Protein AF-A0A6A1V272-F1 (afdb_monomer)

Solvent-accessible surface area (backbone atoms only — not comparable to full-atom values): 62554 Å² total; per-residue (Å²): 139,90,82,76,77,74,68,55,68,58,50,59,51,51,57,52,48,70,73,73,68,79,72,91,77,77,74,76,74,77,59,89,59,50,72,76,42,62,44,35,64,91,47,77,41,54,74,59,44,28,46,41,95,52,21,11,36,66,80,45,47,72,32,37,40,45,53,98,47,43,40,33,40,48,46,90,58,49,78,31,40,49,81,50,73,42,74,96,79,31,35,35,36,34,37,57,94,45,48,30,47,40,83,48,24,35,66,33,77,48,52,40,50,47,62,87,46,72,54,43,77,42,94,62,46,48,37,32,40,34,59,26,46,87,82,18,66,53,74,41,95,87,44,86,30,41,45,77,69,67,27,58,52,54,38,47,38,51,28,58,20,80,12,32,52,55,60,74,39,60,71,62,47,75,53,78,26,41,35,30,51,45,73,94,86,83,78,76,59,55,51,74,50,52,33,80,81,42,40,33,44,23,38,31,36,33,54,42,39,64,100,42,80,86,42,54,87,54,43,40,74,28,46,42,31,36,43,76,68,88,76,75,45,69,58,42,52,46,4,43,77,49,64,20,40,50,13,26,42,88,90,82,52,44,70,24,17,42,12,80,84,44,56,68,30,82,37,44,50,82,76,81,84,87,80,91,81,81,94,80,95,76,88,70,53,86,71,94,77,84,83,75,82,75,79,77,92,83,76,98,81,86,90,78,86,88,89,81,89,79,91,72,97,75,73,93,85,74,91,77,60,54,49,104,87,44,83,57,79,48,58,68,47,74,66,46,70,55,62,92,85,48,69,56,45,67,35,73,68,31,36,33,35,38,36,57,26,46,86,83,19,69,61,70,41,92,90,52,94,56,43,52,92,58,74,32,63,34,46,42,48,23,52,23,60,34,78,26,35,50,52,56,81,38,58,68,59,50,66,56,78,28,40,44,29,33,62,53,76,87,75,50,85,94,51,59,54,53,51,33,79,82,45,40,26,59,26,62,50,30,35,57,43,39,70,100,43,63,62,44,62,49,60,35,41,78,44,83,53,63,40,51,66,62,89,77,63,41,70,46,40,54,45,2,43,78,37,61,19,45,65,50,66,41,93,88,77,77,42,70,31,13,44,20,85,83,80,59,67,32,76,31,48,51,80,59,98,68,84,79,95,73,80,87,84,84,88,83,88,85,87,82,89,82,90,81,88,81,92,87,83,88,80,89,82,88,84,85,92,89,69,83,71,66,71,72,69,73,80,76,82,86,80,89,84,92,82,89,81,85,62,81,68,84,76,61,79,91,82,77,80,72,87,70,53,41,92,77,30,42,37,43,66,39,69,51,68,33,35,90,90,70,50,59,60,44,75,33,40,38,42,36,35,35,86,81,41,52,90,43,18,29,37,38,34,30,66,47,54,82,66,44,85,49,77,42,81,67,90,54,88,74,57,58,69,55,46,33,52,33,42,58,68,37,32,40,53,46,40,75,80,27,87,54,16,65,79,65,22,44,32,62,50,64,46,72,44,69,66,75,41,65,38,32,24,40,34,38,31,34,62,30,53,83,55,61,41,68,32,29,60,29,69,69,29,35,44,77,62,28,39,52,79,36,48,45,34,10,8,44,35,86,46,94,90,46,39,19,27,22,39,42,38,58,56,50,76,94,75,44,86,59,63,48,70,44,63,66,28,73,48,78,71,47,76,44,76,49,71,74,46,70,58,60,59,86,72,38,76,27,74,53,28,58,49,27,50,80,72,92,58,48,42,28,42,65,60,38,23,34,61,37,47,44,42,54,37,68,58,93,64,71,49,38,52,80,89,61,57,23,77,40,7,54,38,30,56,46,42,49,58,73,46,42,90,84,41,54,36,19,25,27,41,18,38,63,62,64,39,34,22,48,54,63,44,59,57,50,39,40,52,68,46,24,76,58,21,61,68,55,91,52,92,88,63,102,57,36,28,10,43,38,64,43,51,14,51,32,28,32,16,23,66,93,70,77,34,60,49,68,44,65,51,3,26,18,38,52,30,57,53,60,51,55,76,43,60,59,51,25,95,48,51,90,65,48,34,40,66,51,69,65,83,41,36,37,39,35,35,54,29,58,46,37,66,61,47,81,86,35,73,51,28,54,50,51,51,50,51,54,66,72,57,58,48,86,66,28,54,44,32,34,38,42,27,8,51,39,41,64,66,47,61,39,34,65,38,48,72,76,76,37,40,33,47,90,82,32,33,81,54,50,48,57,50,38,47,58,55,54,33,54,37,37,40,20,15,75,52,19,17,36,36,32,42,27,24,28,51,96,88,39,59,54,42,89,61,83,42,69,44,62,52,59,50,64,26,33,26,37,33,33,45,26,6,14,14,47,72,67,52,61,66,40,94,68,86,62,93,37,64,73,46,76,47,90,55,42,23,32,50,48,79,49,67,82,54,82,40,37,38,38,41,36,32,25,31,25,88,77,61,47,78,78,48,57,37,35,43,43,33,52,61,69,34,72,67,48,68,43,78,91,30,65,81,92,77,78,90,79,128

Structure (mmCIF, N/CA/C/O backbone):
data_AF-A0A6A1V272-F1
#
_entry.id   AF-A0A6A1V272-F1
#
loop_
_atom_site.group_PDB
_atom_site.id
_atom_site.type_symbol
_atom_site.label_atom_id
_atom_site.label_alt_id
_atom_site.label_comp_id
_atom_site.label_asym_id
_atom_site.label_entity_id
_atom_site.label_seq_id
_atom_site.pdbx_PDB_ins_code
_atom_site.Cartn_x
_atom_site.Cartn_y
_atom_site.Cartn_z
_atom_site.occupancy
_atom_site.B_iso_or_equiv
_atom_site.auth_seq_id
_atom_site.auth_comp_id
_atom_site.auth_asym_id
_atom_site.auth_atom_id
_atom_site.pdbx_PDB_model_num
ATOM 1 N N . MET A 1 1 ? -54.522 -34.870 53.787 1.00 34.22 1 MET A N 1
ATOM 2 C CA . MET A 1 1 ? -53.322 -35.710 53.586 1.00 34.22 1 MET A CA 1
ATOM 3 C C . MET A 1 1 ? -52.698 -35.241 52.275 1.00 34.22 1 MET A C 1
ATOM 5 O O . MET A 1 1 ? -53.349 -35.396 51.258 1.00 34.22 1 MET A O 1
ATOM 9 N N . SER A 1 2 ? -51.688 -34.367 52.251 1.00 37.12 2 SER A N 1
ATOM 10 C CA . SER A 1 2 ? -50.321 -34.463 52.805 1.00 37.12 2 SER A CA 1
ATOM 11 C C . SER A 1 2 ? -49.338 -35.159 51.855 1.00 37.12 2 SER A C 1
ATOM 13 O O . SER A 1 2 ? -49.197 -36.376 51.918 1.00 37.12 2 SER A O 1
ATOM 15 N N . LEU A 1 3 ? -48.630 -34.365 51.045 1.00 29.97 3 LEU A N 1
ATOM 16 C CA . LEU A 1 3 ? -47.166 -34.392 50.885 1.00 29.97 3 LEU A CA 1
ATOM 17 C C . LEU A 1 3 ? -46.701 -33.093 50.180 1.00 29.97 3 LEU A C 1
ATOM 19 O O . LEU A 1 3 ? -47.537 -32.278 49.792 1.00 29.97 3 LEU A O 1
ATOM 23 N N . SER A 1 4 ? -45.390 -32.833 50.152 1.00 35.59 4 SER A N 1
ATOM 24 C CA . SER A 1 4 ? -44.809 -31.486 49.958 1.00 35.59 4 SER A CA 1
ATOM 25 C C . SER A 1 4 ? -44.562 -31.084 48.488 1.00 35.59 4 SER A C 1
ATOM 27 O O . SER A 1 4 ? -44.128 -31.931 47.705 1.00 35.59 4 SER A O 1
ATOM 29 N N . PRO A 1 5 ? -44.713 -29.792 48.114 1.00 39.03 5 PRO A N 1
ATOM 30 C CA . PRO A 1 5 ? -44.349 -29.280 46.787 1.00 39.03 5 PRO A CA 1
ATOM 31 C C . PRO A 1 5 ? -42.831 -29.185 46.515 1.00 39.03 5 PRO A C 1
ATOM 33 O O . PRO A 1 5 ? -42.449 -28.888 45.386 1.00 39.03 5 PRO A O 1
ATOM 36 N N . CYS A 1 6 ? -41.946 -29.482 47.481 1.00 41.62 6 CYS A N 1
ATOM 37 C CA . CYS A 1 6 ? -40.484 -29.450 47.265 1.00 41.62 6 CYS A CA 1
ATOM 38 C C . CYS A 1 6 ? -39.959 -30.414 46.178 1.00 41.62 6 CYS A C 1
ATOM 40 O O . CYS A 1 6 ? -38.792 -30.321 45.809 1.00 41.62 6 CYS A O 1
ATOM 42 N N . ALA A 1 7 ? -40.778 -31.342 45.674 1.00 42.59 7 ALA A N 1
ATOM 43 C CA . ALA A 1 7 ? -40.364 -32.326 44.672 1.00 42.59 7 ALA A CA 1
ATOM 44 C C . ALA A 1 7 ? -40.284 -31.782 43.230 1.00 42.59 7 ALA A C 1
ATOM 46 O O . ALA A 1 7 ? -39.556 -32.349 42.421 1.00 42.59 7 ALA A O 1
ATOM 47 N N . TRP A 1 8 ? -41.009 -30.707 42.894 1.00 42.03 8 TRP A N 1
ATOM 48 C CA . TRP A 1 8 ? -41.105 -30.225 41.504 1.00 42.03 8 TRP A CA 1
ATOM 49 C C . TRP A 1 8 ? -39.978 -29.251 41.137 1.00 42.03 8 TRP A C 1
ATOM 51 O O . TRP A 1 8 ? -39.313 -29.444 40.124 1.00 42.03 8 TRP A O 1
ATOM 61 N N . LEU A 1 9 ? -39.652 -28.307 42.029 1.00 47.34 9 LEU A N 1
ATOM 62 C CA . LEU A 1 9 ? -38.530 -27.369 41.849 1.00 47.34 9 LEU A CA 1
ATOM 63 C C . LEU A 1 9 ? -37.166 -28.058 41.652 1.00 47.34 9 LEU A C 1
ATOM 65 O O . LEU A 1 9 ? -36.270 -27.470 41.056 1.00 47.34 9 LEU A O 1
ATOM 69 N N . PHE A 1 10 ? -36.996 -29.298 42.121 1.00 45.47 10 PHE A N 1
ATOM 70 C CA . PHE A 1 10 ? -35.759 -30.056 41.913 1.00 45.47 10 PHE A CA 1
ATOM 71 C C . PHE A 1 10 ? -35.637 -30.674 40.510 1.00 45.47 10 PHE A C 1
ATOM 73 O O . PHE A 1 10 ? -34.516 -30.896 40.060 1.00 45.47 10 PHE A O 1
ATOM 80 N N . MET A 1 11 ? -36.745 -30.932 39.804 1.00 46.03 11 MET A N 1
ATOM 81 C CA . MET A 1 11 ? -36.702 -31.481 38.441 1.00 46.03 11 MET A CA 1
ATOM 82 C C . MET A 1 11 ? -36.375 -30.408 37.403 1.00 46.03 11 MET A C 1
ATOM 84 O O . MET A 1 11 ? -35.465 -30.606 36.600 1.00 46.03 11 MET A O 1
ATOM 88 N N . ASP A 1 12 ? -37.038 -29.251 37.454 1.00 50.16 12 ASP A N 1
ATOM 89 C CA . ASP A 1 12 ? -36.813 -28.180 36.472 1.00 50.16 12 ASP A CA 1
ATOM 90 C C . ASP A 1 12 ? -35.388 -27.601 36.565 1.00 50.16 12 ASP A C 1
ATOM 92 O O . ASP A 1 12 ? -34.763 -27.298 35.547 1.00 50.16 12 ASP A O 1
ATOM 96 N N . ILE A 1 13 ? -34.817 -27.543 37.777 1.00 53.44 13 ILE A N 1
ATOM 97 C CA . ILE A 1 13 ? -33.409 -27.173 37.988 1.00 53.44 13 ILE A CA 1
ATOM 98 C C . ILE A 1 13 ? -32.454 -28.231 37.405 1.00 53.44 13 ILE A C 1
ATOM 100 O O . ILE A 1 13 ? -31.433 -27.858 36.827 1.00 53.44 13 ILE A O 1
ATOM 104 N N . LEU A 1 14 ? -32.773 -29.533 37.483 1.00 45.06 14 LEU A N 1
ATOM 105 C CA . LEU A 1 14 ? -31.962 -30.577 36.838 1.00 45.06 14 LEU A CA 1
ATOM 106 C C . LEU A 1 14 ? -32.036 -30.514 35.304 1.00 45.06 14 LEU A C 1
ATOM 108 O O . LEU A 1 14 ? -31.005 -30.675 34.647 1.00 45.06 14 LEU A O 1
ATOM 112 N N . LEU A 1 15 ? -33.214 -30.252 34.724 1.00 43.16 15 LEU A N 1
ATOM 113 C CA . LEU A 1 15 ? -33.344 -30.082 33.273 1.00 43.16 15 LEU A CA 1
ATOM 114 C C . LEU A 1 15 ? -32.572 -28.853 32.772 1.00 43.16 15 LEU A C 1
ATOM 116 O O . LEU A 1 15 ? -31.855 -28.965 31.778 1.00 43.16 15 LEU A O 1
ATOM 120 N N . LEU A 1 16 ? -32.621 -27.717 33.474 1.00 45.47 16 LEU A N 1
ATOM 121 C CA . LEU A 1 16 ? -31.836 -26.533 33.100 1.00 45.47 16 LEU A CA 1
ATOM 122 C C . LEU A 1 16 ? -30.320 -26.733 33.282 1.00 45.47 16 LEU A C 1
ATOM 124 O O . LEU A 1 16 ? -29.550 -26.314 32.415 1.00 45.47 16 LEU A O 1
ATOM 128 N N . LEU A 1 17 ? -29.866 -27.449 34.320 1.00 39.41 17 LEU A N 1
ATOM 129 C CA . LEU A 1 17 ? -28.445 -27.813 34.447 1.00 39.41 17 LEU A CA 1
ATOM 130 C C . LEU A 1 17 ? -27.958 -28.694 33.285 1.00 39.41 17 LEU A C 1
ATOM 132 O O . LEU A 1 17 ? -26.812 -28.550 32.855 1.00 39.41 17 LEU A O 1
ATOM 136 N N . SER A 1 18 ? -28.822 -29.563 32.746 1.00 35.78 18 SER A N 1
ATOM 137 C CA . SER A 1 18 ? -28.471 -30.456 31.631 1.00 35.78 18 SER A CA 1
ATOM 138 C C . SER A 1 18 ? -28.168 -29.728 30.312 1.00 35.78 18 SER A C 1
ATOM 140 O O . SER A 1 18 ? -27.480 -30.289 29.457 1.00 35.78 18 SER A O 1
ATOM 142 N N . LEU A 1 19 ? -28.627 -28.477 30.166 1.00 39.53 19 LEU A N 1
ATOM 143 C CA . LEU A 1 19 ? -28.419 -27.657 28.969 1.00 39.53 19 LEU A CA 1
ATOM 144 C C . LEU A 1 19 ? -27.291 -26.620 29.123 1.00 39.53 19 LEU A C 1
ATOM 146 O O . LEU A 1 19 ? -26.708 -26.209 28.124 1.00 39.53 19 LEU A O 1
ATOM 150 N N . VAL A 1 20 ? -26.962 -26.211 30.355 1.00 43.94 20 VAL A N 1
ATOM 151 C CA . VAL A 1 20 ? -26.012 -25.109 30.630 1.00 43.94 20 VAL A CA 1
ATOM 152 C C . VAL A 1 20 ? -24.623 -25.598 31.080 1.00 43.94 20 VAL A C 1
ATOM 154 O O . VAL A 1 20 ? -23.651 -24.856 30.974 1.00 43.94 20 VAL A O 1
ATOM 157 N N . LEU A 1 21 ? -24.474 -26.861 31.506 1.00 32.69 21 LEU A N 1
ATOM 158 C CA . LEU A 1 21 ? -23.177 -27.451 31.888 1.00 32.69 21 LEU A CA 1
ATOM 159 C C . LEU A 1 21 ? -22.701 -28.588 30.962 1.00 32.69 21 LEU A C 1
ATOM 161 O O . LEU A 1 21 ? -22.245 -29.640 31.406 1.00 32.69 21 LEU A O 1
ATOM 165 N N . LYS A 1 22 ? -22.695 -28.316 29.651 1.00 31.45 22 LYS A N 1
ATOM 166 C CA . LYS A 1 22 ? -21.749 -28.931 28.695 1.00 31.45 22 LYS A CA 1
ATOM 167 C C . LYS A 1 22 ? -20.668 -27.925 28.285 1.00 31.45 22 LYS A C 1
ATOM 169 O O . LYS A 1 22 ? -20.549 -27.539 27.127 1.00 31.45 22 LYS A O 1
ATOM 174 N N . VAL A 1 23 ? -19.884 -27.489 29.268 1.00 33.84 23 VAL A N 1
ATOM 175 C CA . VAL A 1 23 ? -18.743 -26.584 29.071 1.00 33.84 23 VAL A CA 1
ATOM 176 C C . VAL A 1 23 ? -17.461 -27.395 28.831 1.00 33.84 23 VAL A C 1
ATOM 178 O O . VAL A 1 23 ? -17.151 -28.307 29.592 1.00 33.84 23 VAL A O 1
ATOM 181 N N . SER A 1 24 ? -16.702 -27.020 27.798 1.00 29.28 24 SER A N 1
ATOM 182 C CA . SER A 1 24 ? -15.284 -27.369 27.582 1.00 29.28 24 SER A CA 1
ATOM 183 C C . SER A 1 24 ? -14.884 -28.850 27.432 1.00 29.28 24 SER A C 1
ATOM 185 O O . SER A 1 24 ? -13.954 -29.312 28.087 1.00 29.28 24 SER A O 1
ATOM 187 N N . ALA A 1 25 ? -15.475 -29.547 26.456 1.00 25.23 25 ALA A N 1
ATOM 188 C CA . ALA A 1 25 ? -14.753 -30.466 25.556 1.00 25.23 25 ALA A CA 1
ATOM 189 C C . ALA A 1 25 ? -15.613 -30.698 24.289 1.00 25.23 25 ALA A C 1
ATOM 191 O O . ALA A 1 25 ? -16.779 -31.051 24.414 1.00 25.23 25 ALA A O 1
ATOM 192 N N . ALA A 1 26 ? -15.145 -30.504 23.053 1.00 26.58 26 ALA A N 1
ATOM 193 C CA . ALA A 1 26 ? -13.758 -30.479 22.608 1.00 26.58 26 ALA A CA 1
ATOM 194 C C . ALA A 1 26 ? -13.358 -29.198 21.841 1.00 26.58 26 ALA A C 1
ATOM 196 O O . ALA A 1 26 ? -13.412 -29.152 20.613 1.00 26.58 26 ALA A O 1
ATOM 197 N N . ALA A 1 27 ? -12.714 -28.261 22.544 1.00 29.50 27 ALA A N 1
ATOM 198 C CA . ALA A 1 27 ? -11.357 -27.966 22.093 1.00 29.50 27 ALA A CA 1
ATOM 199 C C . ALA A 1 27 ? -10.608 -29.303 22.166 1.00 29.50 27 ALA A C 1
ATOM 201 O O . ALA A 1 27 ? -10.628 -29.931 23.227 1.00 29.50 27 ALA A O 1
ATOM 202 N N . HIS A 1 28 ? -10.049 -29.799 21.060 1.00 25.45 28 HIS A N 1
ATOM 203 C CA . HIS A 1 28 ? -9.239 -31.013 21.131 1.00 25.45 28 HIS A CA 1
ATOM 204 C C . HIS A 1 28 ? -8.070 -30.713 22.079 1.00 25.45 28 HIS A C 1
ATOM 206 O O . HIS A 1 28 ? -7.287 -29.809 21.772 1.00 25.45 28 HIS A O 1
ATOM 212 N N . PRO A 1 29 ? -7.929 -31.403 23.228 1.00 26.05 29 PRO A N 1
ATOM 213 C CA . PRO A 1 29 ? -6.685 -31.314 23.963 1.00 26.05 29 PRO A CA 1
ATOM 214 C C . PRO A 1 29 ? -5.628 -31.911 23.040 1.00 26.05 29 PRO A C 1
ATOM 216 O O . PRO A 1 29 ? -5.696 -33.102 22.734 1.00 26.05 29 PRO A O 1
ATOM 219 N N . ILE A 1 30 ? -4.683 -31.090 22.566 1.00 30.28 30 ILE A N 1
ATOM 220 C CA . ILE A 1 30 ? -3.496 -31.597 21.871 1.00 30.28 30 ILE A CA 1
ATOM 221 C C . ILE A 1 30 ? -2.902 -32.657 22.807 1.00 30.28 30 ILE A C 1
ATOM 223 O O . ILE A 1 30 ? -2.579 -32.307 23.949 1.00 30.28 30 ILE A O 1
ATOM 227 N N . PRO A 1 31 ? -2.834 -33.941 22.407 1.00 31.92 31 PRO A N 1
ATOM 228 C CA . PRO A 1 31 ? -2.487 -34.988 23.349 1.00 31.92 31 PRO A CA 1
ATOM 229 C C . PRO A 1 31 ? -1.093 -34.745 23.925 1.00 31.92 31 PRO A C 1
ATOM 231 O O . PRO A 1 31 ? -0.093 -34.823 23.217 1.00 31.92 31 PRO A O 1
ATOM 234 N N . LEU A 1 32 ? -1.025 -34.510 25.239 1.00 39.44 32 LEU A N 1
ATOM 235 C CA . LEU A 1 32 ? 0.229 -34.367 25.996 1.00 39.44 32 LEU A CA 1
ATOM 236 C C . LEU A 1 32 ? 1.064 -35.668 26.046 1.00 39.44 32 LEU A C 1
ATOM 238 O O . LEU A 1 32 ? 2.108 -35.706 26.685 1.00 39.44 32 LEU A O 1
ATOM 242 N N . ASN A 1 33 ? 0.613 -36.711 25.340 1.00 38.56 33 ASN A N 1
ATOM 243 C CA . ASN A 1 33 ? 1.413 -37.810 24.812 1.00 38.56 33 ASN A CA 1
ATOM 244 C C . ASN A 1 33 ? 1.043 -38.001 23.330 1.00 38.56 33 ASN A C 1
ATOM 246 O O . ASN A 1 33 ? -0.072 -38.433 23.024 1.00 38.56 33 ASN A O 1
ATOM 250 N N . GLY A 1 34 ? 1.966 -37.701 22.413 1.00 55.44 34 GLY A N 1
ATOM 251 C CA . GLY A 1 34 ? 1.754 -37.885 20.976 1.00 55.44 34 GLY A CA 1
ATOM 252 C C . GLY A 1 34 ? 1.602 -39.362 20.600 1.00 55.44 34 GLY A C 1
ATOM 253 O O . GLY A 1 34 ? 2.509 -40.160 20.826 1.00 55.44 34 GLY A O 1
ATOM 254 N N . THR A 1 35 ? 0.459 -39.719 20.010 1.00 64.19 35 THR A N 1
ATOM 255 C CA . THR A 1 35 ? 0.158 -41.066 19.490 1.00 64.19 35 THR A CA 1
ATOM 256 C C . THR A 1 35 ? -0.591 -40.976 18.158 1.00 64.19 35 THR A C 1
ATOM 258 O O . THR A 1 35 ? -1.716 -41.443 18.018 1.00 64.19 35 THR A O 1
ATOM 261 N N . CYS A 1 36 ? 0.048 -40.389 17.140 1.00 74.50 36 CYS A N 1
ATOM 262 C CA . CYS A 1 36 ? -0.326 -40.748 15.772 1.00 74.50 36 CYS A CA 1
ATOM 263 C C . CYS A 1 36 ? -0.093 -42.255 15.611 1.00 74.50 36 CYS A C 1
ATOM 265 O O . CYS A 1 36 ? 0.986 -42.761 15.927 1.00 74.50 36 CYS A O 1
ATOM 267 N N . HIS A 1 37 ? -1.120 -42.970 15.169 1.00 77.38 37 HIS A N 1
ATOM 268 C CA . HIS A 1 37 ? -1.054 -44.398 14.894 1.00 77.38 37 HIS A CA 1
ATOM 269 C C . HIS A 1 37 ? -0.681 -44.634 13.428 1.00 77.38 37 HIS A C 1
ATOM 271 O O . HIS A 1 37 ? -1.177 -43.944 12.537 1.00 77.38 37 HIS A O 1
ATOM 277 N N . ASP A 1 38 ? 0.153 -45.644 13.199 1.00 80.56 38 ASP A N 1
ATOM 278 C CA . ASP A 1 38 ? 0.548 -46.182 11.888 1.00 80.56 38 ASP A CA 1
ATOM 279 C C . ASP A 1 38 ? -0.524 -47.122 11.287 1.00 80.56 38 ASP A C 1
ATOM 281 O O . ASP A 1 38 ? -0.318 -47.756 10.253 1.00 80.56 38 ASP A O 1
ATOM 285 N N . THR A 1 39 ? -1.691 -47.211 11.933 1.00 84.19 39 THR A N 1
ATOM 286 C CA . THR A 1 39 ? -2.830 -48.069 11.580 1.00 84.19 39 THR A CA 1
ATOM 287 C C . THR A 1 39 ? -4.164 -47.436 12.003 1.00 84.19 39 THR A C 1
ATOM 289 O O . THR A 1 39 ? -4.238 -46.714 12.999 1.00 84.19 39 THR A O 1
ATOM 292 N N . CYS A 1 40 ? -5.240 -47.746 11.277 1.00 87.00 40 CYS A N 1
ATOM 293 C CA . CYS A 1 40 ? -6.629 -47.569 11.706 1.00 87.00 40 CYS A CA 1
ATOM 294 C C . CYS A 1 40 ? -7.371 -48.898 11.515 1.00 87.00 40 CYS A C 1
ATOM 296 O O . CYS A 1 40 ? -7.561 -49.356 10.388 1.00 87.00 40 CYS A O 1
ATOM 298 N N . GLY A 1 41 ? -7.734 -49.554 12.621 1.00 85.06 41 GLY A N 1
ATOM 299 C CA . GLY A 1 41 ? -8.249 -50.924 12.574 1.00 85.06 41 GLY A CA 1
ATOM 300 C C . GLY A 1 41 ? -7.194 -51.875 12.005 1.00 85.06 41 GLY A C 1
ATOM 301 O O . GLY A 1 41 ? -6.147 -52.073 12.616 1.00 85.06 41 GLY A O 1
ATOM 302 N N . THR A 1 42 ? -7.466 -52.447 10.832 1.00 83.75 42 THR A N 1
ATOM 303 C CA . THR A 1 42 ? -6.533 -53.303 10.076 1.00 83.75 42 THR A CA 1
ATOM 304 C C . THR A 1 42 ? -5.800 -52.582 8.940 1.00 83.75 42 THR A C 1
ATOM 306 O O . THR A 1 42 ? -4.890 -53.169 8.359 1.00 83.75 42 THR A O 1
ATOM 309 N N . ILE A 1 43 ? -6.171 -51.340 8.606 1.00 86.88 43 ILE A N 1
ATOM 310 C CA . ILE A 1 43 ? -5.605 -50.588 7.474 1.00 86.88 43 ILE A CA 1
ATOM 311 C C . ILE A 1 43 ? -4.349 -49.830 7.943 1.00 86.88 43 ILE A C 1
ATOM 313 O O . ILE A 1 43 ? -4.455 -49.025 8.873 1.00 86.88 43 ILE A O 1
ATOM 317 N N . PRO A 1 44 ? -3.162 -50.040 7.337 1.00 87.62 44 PRO A N 1
ATOM 318 C CA . PRO A 1 44 ? -1.979 -49.224 7.607 1.00 87.62 44 PRO A CA 1
ATOM 319 C C . PRO A 1 44 ? -2.184 -47.774 7.158 1.00 87.62 44 PRO A C 1
ATOM 321 O O . PRO A 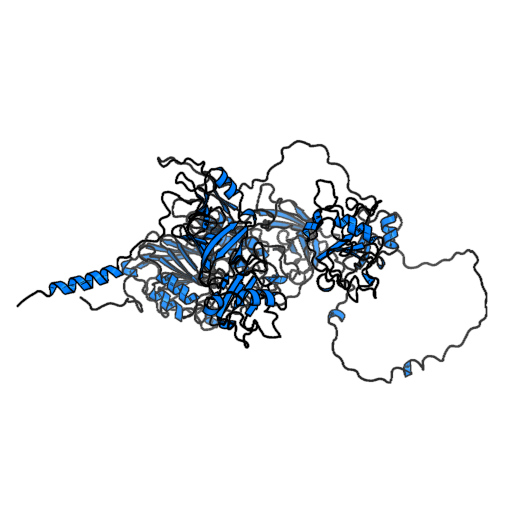1 44 ? -2.672 -47.536 6.056 1.00 87.62 44 PRO A O 1
ATOM 324 N N . ILE A 1 45 ? -1.764 -46.814 7.983 1.00 86.69 45 ILE A N 1
ATOM 325 C CA . ILE A 1 45 ? -1.785 -45.384 7.660 1.00 86.69 45 ILE A CA 1
ATOM 326 C C . ILE A 1 45 ? -0.354 -44.853 7.620 1.00 86.69 45 ILE A C 1
ATOM 328 O O . ILE A 1 45 ? 0.364 -44.854 8.618 1.00 86.69 45 ILE A O 1
ATOM 332 N N . LYS A 1 46 ? 0.015 -44.352 6.445 1.00 84.56 46 LYS A N 1
ATOM 333 C CA . LYS A 1 46 ? 1.191 -43.530 6.158 1.00 84.56 46 LYS A CA 1
ATOM 334 C C . LYS A 1 46 ? 0.745 -42.170 5.625 1.00 84.56 46 LYS A C 1
ATOM 336 O O . LYS A 1 46 ? -0.377 -42.041 5.123 1.00 84.56 46 LYS A O 1
ATOM 341 N N . PHE A 1 47 ? 1.667 -41.210 5.649 1.00 83.06 47 PHE A N 1
ATOM 342 C CA . PHE A 1 47 ? 1.558 -39.951 4.912 1.00 83.06 47 PHE A CA 1
ATOM 343 C C . PHE A 1 47 ? 1.198 -40.210 3.424 1.00 83.06 47 PHE A C 1
ATOM 345 O O . PHE A 1 47 ? 1.654 -41.222 2.886 1.00 83.06 47 PHE A O 1
ATOM 352 N N . PRO A 1 48 ? 0.376 -39.364 2.764 1.00 87.62 48 PRO A N 1
ATOM 353 C CA . PRO A 1 48 ? -0.217 -38.109 3.250 1.00 87.62 48 PRO A CA 1
ATOM 354 C C . PRO A 1 48 ? -1.391 -38.276 4.227 1.00 87.62 48 PRO A C 1
ATOM 356 O O . PRO A 1 48 ? -1.876 -37.285 4.773 1.00 87.62 48 PRO A O 1
ATOM 359 N N . PHE A 1 49 ? -1.844 -39.498 4.506 1.00 89.19 49 PHE A N 1
ATOM 360 C CA . PHE A 1 49 ? -2.980 -39.743 5.396 1.00 89.19 49 PHE A CA 1
ATOM 361 C C . PHE A 1 49 ? -2.600 -39.730 6.883 1.00 89.19 49 PHE A C 1
ATOM 363 O O . PHE A 1 49 ? -1.442 -39.904 7.266 1.00 89.19 49 PHE A O 1
ATOM 370 N N . GLY A 1 50 ? -3.603 -39.505 7.735 1.00 83.62 50 GLY A N 1
ATOM 371 C CA . GLY A 1 50 ? -3.442 -39.360 9.178 1.00 83.62 50 GLY A CA 1
ATOM 372 C C . GLY A 1 50 ? -4.503 -40.117 9.970 1.00 83.62 50 GLY A C 1
ATOM 373 O O . GLY A 1 50 ? -5.671 -40.171 9.596 1.00 83.62 50 GLY A O 1
ATOM 374 N N . SER A 1 51 ? -4.099 -40.678 11.108 1.00 78.19 51 SER A N 1
ATOM 375 C CA . SER A 1 51 ? -4.981 -41.385 12.047 1.00 78.19 51 SER A CA 1
ATOM 376 C C . SER A 1 51 ? -5.784 -40.453 12.971 1.00 78.19 51 SER A C 1
ATOM 378 O O . SER A 1 51 ? -6.612 -40.929 13.744 1.00 78.19 51 SER A O 1
ATOM 380 N N . GLY A 1 52 ? -5.589 -39.134 12.883 1.00 72.31 52 GLY A N 1
ATOM 381 C CA . GLY A 1 52 ? -6.307 -38.130 13.669 1.00 72.31 52 GLY A CA 1
ATOM 382 C C . GLY A 1 52 ? -5.851 -36.699 13.364 1.00 72.31 52 GLY A C 1
ATOM 383 O O . GLY A 1 52 ? -4.968 -36.480 12.536 1.00 72.31 52 GLY A O 1
ATOM 384 N N . PHE A 1 53 ? -6.448 -35.718 14.046 1.00 72.62 53 PHE A N 1
ATOM 385 C CA . PHE A 1 53 ? -6.057 -34.309 13.930 1.00 72.62 53 PHE A CA 1
ATOM 386 C C . PHE A 1 53 ? -4.590 -34.110 14.355 1.00 72.62 53 PHE A C 1
ATOM 388 O O . PHE A 1 53 ? -4.203 -34.525 15.447 1.00 72.62 53 PHE A O 1
ATOM 395 N N . GLY A 1 54 ? -3.791 -33.472 13.497 1.00 73.69 54 GLY A N 1
ATOM 396 C CA . GLY A 1 54 ? -2.346 -33.302 13.674 1.00 73.69 54 GLY A CA 1
ATOM 397 C C . GLY A 1 54 ? -1.481 -34.444 13.119 1.00 73.69 54 GLY A C 1
ATOM 398 O O . GLY A 1 54 ? -0.260 -34.376 13.228 1.00 73.69 54 GLY A O 1
ATOM 399 N N . CYS A 1 55 ? -2.074 -35.471 12.502 1.00 82.88 55 CYS A N 1
ATOM 400 C CA . CYS A 1 55 ? -1.366 -36.550 11.804 1.00 82.88 55 CYS A CA 1
ATOM 401 C C . CYS A 1 55 ? -1.580 -36.438 10.283 1.00 82.88 55 CYS A C 1
ATOM 403 O O . CYS A 1 55 ? -2.656 -36.028 9.849 1.00 82.88 55 CYS A O 1
ATOM 405 N N . GLY A 1 56 ? -0.603 -36.858 9.473 1.00 84.12 56 GLY A N 1
ATOM 406 C CA . GLY A 1 56 ? -0.677 -36.751 8.011 1.00 84.12 56 GLY A CA 1
ATOM 407 C C . GLY A 1 56 ? -0.560 -35.310 7.499 1.00 84.12 56 GLY A C 1
ATOM 408 O O . GLY A 1 56 ? -0.043 -34.431 8.186 1.00 84.12 56 GLY A O 1
ATOM 409 N N . HIS A 1 57 ? -1.035 -35.068 6.279 1.00 86.19 57 HIS A N 1
ATOM 410 C CA . HIS A 1 57 ? -1.047 -33.758 5.629 1.00 86.19 57 HIS A CA 1
ATOM 411 C C . HIS A 1 57 ? -2.398 -33.041 5.866 1.00 86.19 57 HIS A C 1
ATOM 413 O O . HIS A 1 57 ? -3.454 -33.679 5.771 1.00 86.19 57 HIS A O 1
ATOM 419 N N . PRO A 1 58 ? -2.412 -31.728 6.169 1.00 83.25 58 PRO A N 1
ATOM 420 C CA . PRO A 1 58 ? -3.610 -31.021 6.632 1.00 83.25 58 PRO A CA 1
ATOM 421 C C . PRO A 1 58 ? -4.769 -30.987 5.628 1.00 83.25 58 PRO A C 1
ATOM 423 O O . PRO A 1 58 ? -5.926 -31.068 6.045 1.00 83.25 58 PRO A O 1
ATOM 426 N N . ASP A 1 59 ? -4.488 -30.926 4.323 1.00 84.56 59 ASP A N 1
ATOM 427 C CA . ASP A 1 59 ? -5.534 -30.955 3.289 1.00 84.56 59 ASP A CA 1
ATOM 428 C C . ASP A 1 59 ? -6.302 -32.283 3.299 1.00 84.56 59 ASP A C 1
ATOM 430 O O . ASP A 1 59 ? -7.526 -32.304 3.179 1.00 84.56 59 ASP A O 1
ATOM 434 N N . PHE A 1 60 ? -5.602 -33.393 3.544 1.00 87.19 60 PHE A N 1
ATOM 435 C CA . PHE A 1 60 ? -6.176 -34.736 3.583 1.00 87.19 60 PHE A CA 1
ATOM 436 C C . PHE A 1 60 ? -6.924 -35.025 4.892 1.00 87.19 60 PHE A C 1
ATOM 438 O O . PHE A 1 60 ? -7.970 -35.673 4.868 1.00 87.19 60 PHE A O 1
ATOM 445 N N . ALA A 1 61 ? -6.458 -34.481 6.022 1.00 82.25 61 ALA A N 1
ATOM 446 C CA . ALA A 1 61 ? -7.093 -34.618 7.341 1.00 82.25 61 ALA A CA 1
ATOM 447 C C . ALA A 1 61 ? -8.503 -33.988 7.448 1.00 82.25 61 ALA A C 1
ATOM 449 O O . ALA A 1 61 ? -9.222 -34.206 8.432 1.00 82.25 61 ALA A O 1
ATOM 450 N N . ARG A 1 62 ? -8.933 -33.212 6.444 1.00 83.12 62 ARG A N 1
ATOM 451 C CA . ARG A 1 62 ? -10.315 -32.712 6.335 1.00 83.12 62 ARG A CA 1
ATOM 452 C C . ARG A 1 62 ? -11.266 -33.811 5.859 1.00 83.12 62 ARG A C 1
ATOM 454 O O . ARG A 1 62 ? -12.320 -33.992 6.477 1.00 83.12 62 ARG A O 1
ATOM 461 N N . TYR A 1 63 ? -10.848 -34.549 4.828 1.00 87.00 63 TYR A N 1
ATOM 462 C CA . TYR A 1 63 ? -11.625 -35.577 4.132 1.00 87.00 63 TYR A CA 1
ATOM 463 C C . TYR A 1 63 ? -11.500 -36.961 4.788 1.00 87.00 63 TYR A C 1
ATOM 465 O O . TYR A 1 63 ? -12.515 -37.631 4.965 1.00 87.00 63 TYR A O 1
ATOM 473 N N . ILE A 1 64 ? -10.295 -37.384 5.196 1.00 88.56 64 ILE A N 1
ATOM 474 C CA . ILE A 1 64 ? -10.038 -38.715 5.777 1.00 88.56 64 ILE A CA 1
ATOM 475 C C . ILE A 1 64 ? -9.842 -38.643 7.293 1.00 88.56 64 ILE A C 1
ATOM 477 O O . ILE A 1 64 ? -9.020 -37.870 7.786 1.00 88.56 64 ILE A O 1
ATOM 481 N N . LYS A 1 65 ? -10.586 -39.473 8.041 1.00 86.31 65 LYS A N 1
ATOM 482 C CA . LYS A 1 65 ? -10.521 -39.562 9.514 1.00 86.31 65 LYS A CA 1
ATOM 483 C C . LYS A 1 65 ? -10.676 -41.005 9.995 1.00 86.31 65 LYS A C 1
ATOM 485 O O . LYS A 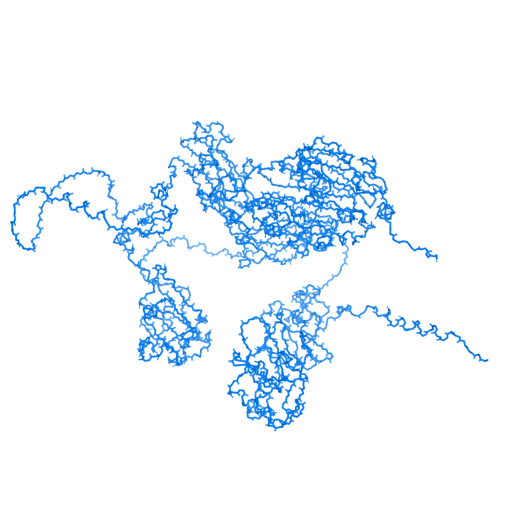1 65 ? -11.561 -41.724 9.536 1.00 86.31 65 LYS A O 1
ATOM 490 N N . CYS A 1 66 ? -9.856 -41.421 10.960 1.00 86.06 66 CYS A N 1
ATOM 491 C CA . CYS A 1 66 ? -10.070 -42.676 11.685 1.00 86.06 66 CYS A CA 1
ATOM 492 C C . CYS A 1 66 ? -11.097 -42.458 12.806 1.00 86.06 66 CYS A C 1
ATOM 494 O O . CYS A 1 66 ? -10.907 -41.597 13.665 1.00 86.06 66 CYS A O 1
ATOM 496 N N . SER A 1 67 ? -12.172 -43.246 12.822 1.00 81.75 67 SER A N 1
ATOM 497 C CA . SER A 1 67 ? -13.228 -43.189 13.835 1.00 81.75 67 SER A CA 1
ATOM 498 C C . SER A 1 67 ? -13.524 -44.593 14.355 1.00 81.75 67 SER A C 1
ATOM 500 O O . SER A 1 67 ? -13.889 -45.485 13.592 1.00 81.75 67 SER A O 1
ATOM 502 N N . SER A 1 68 ? -13.307 -44.824 15.654 1.00 78.94 68 SER A N 1
ATOM 503 C CA . SER A 1 68 ? -13.535 -46.123 16.316 1.00 78.94 68 SER A CA 1
ATOM 504 C C . SER A 1 68 ? -12.877 -47.336 15.623 1.00 78.94 68 SER A C 1
ATOM 506 O O . SER A 1 68 ? -13.396 -48.447 15.691 1.00 78.94 68 SER A O 1
ATOM 508 N N . GLY A 1 69 ? -11.731 -47.135 14.960 1.00 79.31 69 GLY A N 1
ATOM 509 C CA . GLY A 1 69 ? -11.017 -48.177 14.209 1.00 79.31 69 GLY A CA 1
ATOM 510 C C . GLY A 1 69 ? -11.522 -48.416 12.779 1.00 79.31 69 GLY A C 1
ATOM 511 O O . GLY A 1 69 ? -11.037 -49.330 12.124 1.00 79.31 69 GLY A O 1
ATOM 512 N N . THR A 1 70 ? -12.461 -47.604 12.287 1.00 84.00 70 THR A N 1
ATOM 513 C CA . THR A 1 70 ? -12.901 -47.572 10.881 1.00 84.00 70 THR A CA 1
ATOM 514 C C . THR A 1 70 ? -12.364 -46.311 10.210 1.00 84.00 70 THR A C 1
ATOM 516 O O . THR A 1 70 ? -12.419 -45.231 10.802 1.00 84.00 70 THR A O 1
ATOM 519 N N . LEU A 1 71 ? -11.853 -46.422 8.983 1.00 89.12 71 LEU A N 1
ATOM 520 C CA . LEU A 1 71 ? -11.354 -45.277 8.223 1.00 89.12 71 LEU A CA 1
ATOM 521 C C . LEU A 1 71 ? -12.474 -44.700 7.344 1.00 89.12 71 LEU A C 1
ATOM 523 O O . LEU A 1 71 ? -13.105 -45.424 6.575 1.00 89.12 71 LEU A O 1
ATOM 527 N N . GLN A 1 72 ? -12.750 -43.406 7.495 1.00 90.38 72 GLN A N 1
ATOM 528 C CA . GLN A 1 72 ? -13.903 -42.733 6.893 1.00 90.38 72 GLN A CA 1
ATOM 529 C C . GLN A 1 72 ? -13.455 -41.627 5.936 1.00 90.38 72 GLN A C 1
ATOM 531 O O . GLN A 1 72 ? -12.572 -40.842 6.280 1.00 90.38 72 GLN A O 1
ATOM 536 N N . PHE A 1 73 ? -14.099 -41.552 4.771 1.00 90.81 73 PHE A N 1
ATOM 537 C CA . PHE A 1 73 ? -13.947 -40.493 3.771 1.00 90.81 73 PHE A CA 1
ATOM 538 C C . PHE A 1 73 ? -15.184 -39.588 3.794 1.00 90.81 73 PHE A C 1
ATOM 540 O O . PHE A 1 73 ? -16.306 -40.084 3.798 1.00 90.81 73 PHE A O 1
ATOM 547 N N . SER A 1 74 ? -15.002 -38.270 3.848 1.00 87.94 74 SER A N 1
ATOM 548 C CA . SER A 1 74 ? -16.076 -37.278 4.012 1.00 87.94 74 SER A CA 1
ATOM 549 C C . SER A 1 74 ? -16.100 -36.300 2.841 1.00 87.94 74 SER A C 1
ATOM 551 O O . SER A 1 74 ? -15.047 -35.824 2.436 1.00 87.94 74 SER A O 1
ATOM 553 N N . THR A 1 75 ? -17.292 -35.960 2.354 1.00 84.62 75 THR A N 1
ATOM 554 C CA . THR A 1 75 ? -17.548 -35.060 1.210 1.00 84.62 75 THR A CA 1
ATOM 555 C C . THR A 1 75 ? -18.736 -34.141 1.501 1.00 84.62 75 THR A C 1
ATOM 557 O O . THR A 1 75 ? -19.468 -34.367 2.469 1.00 84.62 75 THR A O 1
ATOM 560 N N . GLY A 1 76 ? -19.003 -33.170 0.624 1.00 77.44 76 GLY A N 1
ATOM 561 C CA . GLY A 1 76 ? -20.253 -32.403 0.625 1.00 77.44 76 GLY A CA 1
ATOM 562 C C . GLY A 1 76 ? -21.549 -33.236 0.534 1.00 77.44 76 GLY A C 1
ATOM 563 O O . GLY A 1 76 ? -22.589 -32.766 0.995 1.00 77.44 76 GLY A O 1
ATOM 564 N N . THR A 1 77 ? -21.518 -34.469 0.001 1.00 78.25 77 THR A N 1
ATOM 565 C CA . THR A 1 77 ? -22.703 -35.352 -0.111 1.00 78.25 77 THR A CA 1
ATOM 566 C C . THR A 1 77 ? -22.861 -36.374 1.012 1.00 78.25 77 THR A C 1
ATOM 568 O O . THR A 1 77 ? -23.977 -36.836 1.250 1.00 78.25 77 THR A O 1
ATOM 571 N N . GLY A 1 78 ? -21.791 -36.749 1.715 1.00 82.12 78 GLY A N 1
ATOM 572 C CA . GLY A 1 78 ? -21.874 -37.793 2.736 1.00 82.12 78 GLY A CA 1
ATOM 573 C C . GLY A 1 78 ? -20.542 -38.249 3.324 1.00 82.12 78 GLY A C 1
ATOM 574 O O . GLY A 1 78 ? -19.472 -37.740 2.986 1.00 82.12 78 GLY A O 1
ATOM 575 N N . VAL A 1 79 ? -20.638 -39.233 4.223 1.00 86.56 79 VAL A N 1
ATOM 576 C CA . VAL A 1 79 ? -19.498 -39.925 4.838 1.00 86.56 79 VAL A CA 1
ATOM 577 C C . VAL A 1 79 ? -19.546 -41.399 4.444 1.00 86.56 79 VAL A C 1
ATOM 579 O O . VAL A 1 79 ? -20.534 -42.088 4.694 1.00 86.56 79 VAL A O 1
ATOM 582 N N . TYR A 1 80 ? -18.460 -41.863 3.844 1.00 89.12 80 TYR A N 1
ATOM 583 C CA . TYR A 1 80 ? -18.293 -43.168 3.215 1.00 89.12 80 TYR A CA 1
ATOM 584 C C . TYR A 1 80 ? -17.160 -43.948 3.905 1.00 89.12 80 TYR A C 1
ATOM 586 O O . TYR A 1 80 ? -16.345 -43.366 4.627 1.00 89.12 80 TYR A O 1
ATOM 594 N N . THR A 1 81 ? -17.087 -45.266 3.708 1.00 89.56 81 THR A N 1
ATOM 595 C CA . THR A 1 81 ? -16.060 -46.109 4.355 1.00 89.56 81 THR A CA 1
ATOM 596 C C . THR A 1 81 ? -14.928 -46.421 3.384 1.00 89.56 81 THR A C 1
ATOM 598 O O . THR A 1 81 ? -15.183 -46.875 2.272 1.00 89.56 81 THR A O 1
ATOM 601 N N . ILE A 1 82 ? -13.678 -46.212 3.798 1.00 91.44 82 ILE A N 1
ATOM 602 C CA . ILE A 1 82 ? -12.502 -46.631 3.023 1.00 91.44 82 ILE A CA 1
ATOM 603 C C . ILE A 1 82 ? -12.256 -48.118 3.278 1.00 91.44 82 ILE A C 1
ATOM 605 O O . ILE A 1 82 ? -12.086 -48.528 4.428 1.00 91.44 82 ILE A O 1
ATOM 609 N N . SER A 1 83 ? -12.231 -48.919 2.213 1.00 85.69 83 SER A N 1
ATOM 610 C CA . SER A 1 83 ? -11.960 -50.360 2.284 1.00 85.69 83 SER A CA 1
ATOM 611 C C . SER A 1 83 ? -10.468 -50.674 2.179 1.00 85.69 83 SER A C 1
ATOM 613 O O . SER A 1 83 ? -9.965 -51.523 2.915 1.00 85.69 83 SER A O 1
ATOM 615 N N . THR A 1 84 ? -9.753 -49.980 1.291 1.00 86.81 84 THR A N 1
ATOM 616 C CA . THR A 1 84 ? -8.329 -50.200 0.992 1.00 86.81 84 THR A CA 1
ATOM 617 C C . THR A 1 84 ? -7.634 -48.902 0.576 1.00 86.81 84 THR A C 1
ATOM 619 O O . THR A 1 84 ? -8.267 -47.960 0.103 1.00 86.81 84 THR A O 1
ATOM 622 N N . ILE A 1 85 ? -6.311 -48.873 0.754 1.00 89.81 85 ILE A N 1
ATOM 623 C CA . ILE A 1 85 ? -5.401 -47.833 0.260 1.00 89.81 85 ILE A CA 1
ATOM 624 C C . ILE A 1 85 ? -4.223 -48.553 -0.393 1.00 89.81 85 ILE A C 1
ATOM 626 O O . ILE A 1 85 ? -3.599 -49.392 0.265 1.00 89.81 85 ILE A O 1
ATOM 630 N N . ASP A 1 86 ? -3.899 -48.218 -1.640 1.00 88.12 86 ASP A N 1
ATOM 631 C CA . ASP A 1 86 ? -2.703 -48.710 -2.321 1.00 88.12 86 ASP A CA 1
ATOM 632 C C . ASP A 1 86 ? -1.733 -47.556 -2.610 1.00 88.12 86 ASP A C 1
ATOM 634 O O . ASP A 1 86 ? -1.906 -46.748 -3.518 1.00 88.12 86 ASP A O 1
ATOM 638 N N . TYR A 1 87 ? -0.686 -47.476 -1.789 1.00 85.62 87 TYR A N 1
ATOM 639 C CA . TYR A 1 87 ? 0.315 -46.409 -1.854 1.00 85.62 87 TYR A CA 1
ATOM 640 C C . TYR A 1 87 ? 1.151 -46.418 -3.159 1.00 85.62 87 TYR A C 1
ATOM 642 O O . TYR A 1 87 ? 1.366 -45.346 -3.712 1.00 85.62 87 TYR A O 1
ATOM 650 N N . PRO A 1 88 ? 1.618 -47.570 -3.693 1.00 83.50 88 PRO A N 1
ATOM 651 C CA . PRO A 1 88 ? 2.278 -47.652 -5.003 1.00 83.50 88 PRO A CA 1
ATOM 652 C C . PRO A 1 88 ? 1.517 -47.061 -6.199 1.00 83.50 88 PRO A C 1
ATOM 654 O O . PRO A 1 88 ? 2.169 -46.540 -7.101 1.00 83.50 88 PRO A O 1
ATOM 657 N N . SER A 1 89 ? 0.184 -47.156 -6.224 1.00 82.06 89 SER A N 1
ATOM 658 C CA . SER A 1 89 ? -0.670 -46.555 -7.263 1.00 82.06 89 SER A CA 1
ATOM 659 C C . SER A 1 89 ? -1.222 -45.180 -6.878 1.00 82.06 89 SER A C 1
ATOM 661 O O . SER A 1 89 ? -1.787 -44.501 -7.724 1.00 82.06 89 SER A O 1
ATOM 663 N N . SER A 1 90 ? -1.049 -44.764 -5.620 1.00 90.06 90 SER A N 1
ATOM 664 C CA . SER A 1 90 ? -1.703 -43.592 -5.025 1.00 90.06 90 SER A CA 1
ATOM 665 C C . SER A 1 90 ? -3.235 -43.628 -5.137 1.00 90.06 90 SER A C 1
ATOM 667 O O . SER A 1 90 ? -3.861 -42.612 -5.422 1.00 90.06 90 SER A O 1
ATOM 669 N N . THR A 1 91 ? -3.855 -44.790 -4.884 1.00 89.12 91 THR A N 1
ATOM 670 C CA . THR A 1 91 ? -5.323 -44.961 -4.931 1.00 89.12 91 THR A CA 1
ATOM 671 C C . THR A 1 91 ? -5.946 -45.331 -3.579 1.00 89.12 91 THR A C 1
ATOM 673 O O . THR A 1 91 ? -5.317 -45.934 -2.702 1.00 89.12 91 THR A O 1
ATOM 676 N N . VAL A 1 92 ? -7.214 -44.956 -3.398 1.00 91.19 92 VAL A N 1
ATOM 677 C CA . VAL A 1 92 ? -8.055 -45.248 -2.227 1.00 91.19 92 VAL A CA 1
ATOM 678 C C . VAL A 1 92 ? -9.412 -45.756 -2.704 1.00 91.19 92 VAL A C 1
ATOM 680 O O . VAL A 1 92 ? -10.097 -45.053 -3.441 1.00 91.19 92 VAL A O 1
ATOM 683 N N . ILE A 1 93 ? -9.839 -46.938 -2.251 1.00 90.31 93 ILE A N 1
ATOM 684 C CA . ILE A 1 93 ? -11.161 -47.479 -2.602 1.00 90.31 93 ILE A CA 1
ATOM 685 C C . ILE A 1 93 ? -12.177 -47.103 -1.520 1.00 90.31 93 ILE A C 1
ATOM 687 O O . ILE A 1 93 ? -12.035 -47.451 -0.341 1.00 90.31 93 ILE A O 1
ATOM 691 N N . VAL A 1 94 ? -13.210 -46.377 -1.936 1.00 91.19 94 VAL A N 1
ATOM 692 C CA . VAL A 1 94 ? -14.303 -45.872 -1.106 1.00 91.19 94 VAL A CA 1
ATOM 693 C C . VAL A 1 94 ? -15.576 -46.679 -1.356 1.00 91.19 94 VAL A C 1
ATOM 695 O O . VAL A 1 94 ? -15.914 -47.025 -2.486 1.00 91.19 94 VAL A O 1
ATOM 698 N N . THR A 1 95 ? -16.315 -46.958 -0.284 1.00 86.31 95 THR A N 1
ATOM 699 C CA . THR A 1 95 ? -17.578 -47.704 -0.309 1.00 86.31 95 THR A CA 1
ATOM 700 C C . THR A 1 95 ? -18.712 -46.880 0.305 1.00 86.31 95 THR A C 1
ATOM 702 O O . THR A 1 95 ? -18.650 -46.457 1.466 1.00 86.31 95 THR A O 1
ATOM 705 N N . ASP A 1 96 ? -19.762 -46.647 -0.485 1.00 86.12 96 ASP A N 1
ATOM 706 C CA . ASP A 1 96 ? -21.019 -46.038 -0.041 1.00 86.12 96 ASP A CA 1
ATOM 707 C C . ASP A 1 96 ? -22.012 -47.146 0.368 1.00 86.12 96 ASP A C 1
ATOM 709 O O . ASP A 1 96 ? -22.384 -47.970 -0.472 1.00 86.12 96 ASP A O 1
ATOM 713 N N . PRO A 1 97 ? -22.472 -47.195 1.636 1.00 80.69 97 PRO A N 1
ATOM 714 C CA . PRO A 1 97 ? -23.404 -48.221 2.108 1.00 80.69 97 PRO A CA 1
ATOM 715 C C . PRO A 1 97 ? -24.806 -48.141 1.475 1.00 80.69 97 PRO A C 1
ATOM 717 O O . PRO A 1 97 ? -25.589 -49.079 1.635 1.00 80.69 97 PRO A O 1
ATOM 720 N N . PHE A 1 98 ? -25.141 -47.053 0.773 1.00 83.50 98 PHE A N 1
ATOM 721 C CA . PHE A 1 98 ? -26.405 -46.878 0.048 1.00 83.50 98 PHE A CA 1
ATOM 722 C C . PHE A 1 98 ? -26.281 -47.079 -1.468 1.00 83.50 98 PHE A C 1
ATOM 724 O O . PHE A 1 98 ? -27.295 -47.055 -2.170 1.00 83.50 98 PHE A O 1
ATOM 731 N N . MET A 1 99 ? -25.075 -47.326 -1.982 1.00 88.62 99 MET A N 1
ATOM 732 C CA . MET A 1 99 ? -24.845 -47.675 -3.382 1.00 88.62 99 MET A CA 1
ATOM 733 C C . MET A 1 99 ? -25.400 -49.072 -3.702 1.00 88.62 99 MET A C 1
ATOM 735 O O . MET A 1 99 ? -25.340 -49.992 -2.882 1.00 88.62 99 MET A O 1
ATOM 739 N N . SER A 1 100 ? -25.952 -49.249 -4.902 1.00 89.50 100 SER A N 1
ATOM 740 C CA . SER A 1 100 ? -26.458 -50.550 -5.350 1.00 89.50 100 SER A CA 1
ATOM 741 C C . SER A 1 100 ? -25.333 -51.525 -5.709 1.00 89.50 100 SER A C 1
ATOM 743 O O . SER A 1 100 ? -24.279 -51.138 -6.204 1.00 89.50 100 SER A O 1
ATOM 745 N N . THR A 1 101 ? -25.585 -52.818 -5.515 1.00 89.62 101 THR A N 1
ATOM 746 C CA . THR A 1 101 ? -24.687 -53.938 -5.853 1.00 89.62 101 THR A CA 1
ATOM 747 C C . THR A 1 101 ? -25.499 -55.106 -6.425 1.00 89.62 101 THR A C 1
ATOM 749 O O . THR A 1 101 ? -26.723 -55.149 -6.290 1.00 89.62 101 THR A O 1
ATOM 752 N N . CYS A 1 102 ? -24.854 -56.108 -7.032 1.00 87.44 102 CYS A N 1
ATOM 753 C CA . CYS A 1 102 ? -25.583 -57.278 -7.549 1.00 87.44 102 CYS A CA 1
ATOM 754 C C . CYS A 1 102 ? -26.303 -58.095 -6.447 1.00 87.44 102 CYS A C 1
ATOM 756 O O . CYS A 1 102 ? -27.349 -58.709 -6.690 1.00 87.44 102 CYS A O 1
ATOM 758 N N . SER A 1 103 ? -25.779 -58.089 -5.217 1.00 85.50 103 SER A N 1
ATOM 759 C CA . SER A 1 103 ? -26.386 -58.771 -4.066 1.00 85.50 103 SER A CA 1
ATOM 760 C C . SER A 1 103 ? -27.549 -57.984 -3.449 1.00 85.50 103 SER A C 1
ATOM 762 O O . SER A 1 103 ? -28.529 -58.600 -3.028 1.00 85.50 103 SER A O 1
ATOM 764 N N . SER A 1 104 ? -27.479 -56.649 -3.433 1.00 85.56 104 SER A N 1
ATOM 765 C CA . SER A 1 104 ? -28.514 -55.764 -2.887 1.00 85.56 104 SER A CA 1
ATOM 766 C C . SER A 1 104 ? -28.559 -54.435 -3.642 1.00 85.56 104 SER A C 1
ATOM 768 O O . SER A 1 104 ? -27.566 -53.709 -3.665 1.00 85.56 104 SER A O 1
ATOM 770 N N . MET A 1 105 ? -29.716 -54.093 -4.219 1.00 89.69 105 MET A N 1
ATOM 771 C CA . MET A 1 105 ? -29.967 -52.780 -4.825 1.00 89.69 105 MET A CA 1
ATOM 772 C C . MET A 1 105 ? -31.019 -52.034 -4.010 1.00 89.69 105 MET A C 1
ATOM 774 O O . MET A 1 105 ? -32.011 -52.627 -3.591 1.00 89.69 105 MET A O 1
ATOM 778 N N . GLN A 1 106 ? -30.802 -50.744 -3.782 1.00 86.88 106 GLN A N 1
ATOM 779 C CA . GLN A 1 106 ? -31.679 -49.873 -2.998 1.00 86.88 106 GLN A CA 1
ATOM 780 C C . GLN A 1 106 ? -31.524 -48.427 -3.471 1.00 86.88 106 GLN A C 1
ATOM 782 O O . GLN A 1 106 ? -30.536 -48.099 -4.125 1.00 86.88 106 GLN A O 1
ATOM 787 N N . ASN A 1 107 ? -32.483 -47.558 -3.147 1.00 84.81 107 ASN A N 1
ATOM 788 C CA . ASN A 1 107 ? -32.379 -46.149 -3.521 1.00 84.81 107 ASN A CA 1
ATOM 789 C C . ASN A 1 107 ? -31.165 -45.497 -2.842 1.00 84.81 107 ASN A C 1
ATOM 791 O O . ASN A 1 107 ? -30.959 -45.658 -1.638 1.00 84.81 107 ASN A O 1
ATOM 795 N N . SER A 1 108 ? -30.384 -44.757 -3.626 1.00 83.81 108 SER A N 1
ATOM 796 C CA . SER A 1 108 ? -29.084 -44.208 -3.221 1.00 83.81 108 SER A CA 1
ATOM 797 C C . SER A 1 108 ? -29.137 -42.689 -3.055 1.00 83.81 108 SER A C 1
ATOM 799 O O . SER A 1 108 ? -30.038 -42.028 -3.572 1.00 83.81 108 SER A O 1
ATOM 801 N N . GLY A 1 109 ? -28.154 -42.126 -2.349 1.00 81.12 109 GLY A N 1
ATOM 802 C CA . GLY A 1 109 ? -27.905 -40.685 -2.372 1.00 81.12 109 GLY A CA 1
ATOM 803 C C . GLY A 1 109 ? -27.202 -40.238 -3.659 1.00 81.12 109 GLY A C 1
ATOM 804 O O . GLY A 1 109 ? -26.719 -41.062 -4.435 1.00 81.12 109 GLY A O 1
ATOM 805 N N . SER A 1 110 ? -27.115 -38.924 -3.856 1.00 83.25 110 SER A N 1
ATOM 806 C CA . SER A 1 110 ? -26.164 -38.322 -4.799 1.00 83.25 110 SER A CA 1
ATOM 807 C C . SER A 1 110 ? -24.728 -38.469 -4.273 1.00 83.25 110 SER A C 1
ATOM 809 O O . SER A 1 110 ? -24.516 -38.456 -3.059 1.00 83.25 110 SER A O 1
ATOM 811 N N . PHE A 1 111 ? -23.744 -38.540 -5.170 1.00 85.62 111 PHE A N 1
ATOM 812 C CA . PHE A 1 111 ? -22.314 -38.552 -4.831 1.00 85.62 111 PHE A CA 1
ATOM 813 C C . PHE A 1 111 ? -21.612 -37.351 -5.472 1.00 85.62 111 PHE A C 1
ATOM 8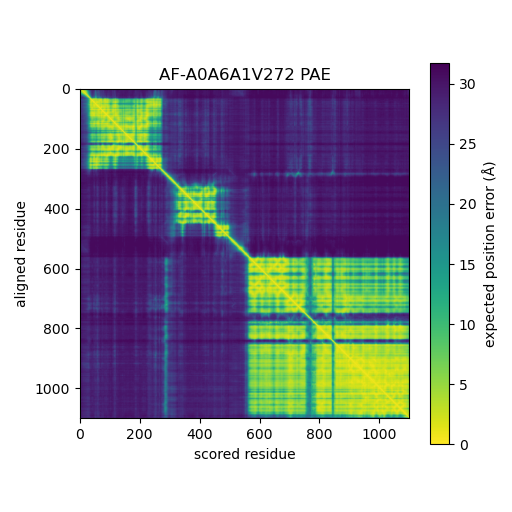15 O O . PHE A 1 111 ? -21.829 -37.078 -6.650 1.00 85.62 111 PHE A O 1
ATOM 822 N N . SER A 1 112 ? -20.755 -36.638 -4.740 1.00 81.31 112 SER A N 1
ATOM 823 C CA . SER A 1 112 ? -19.909 -35.593 -5.323 1.00 81.31 112 SER A CA 1
ATOM 824 C C . SER A 1 112 ? -18.570 -35.440 -4.614 1.00 81.31 112 SER A C 1
ATOM 826 O O . SER A 1 112 ? -18.509 -35.490 -3.387 1.00 81.31 112 SER A O 1
ATOM 828 N N . LEU A 1 113 ? -17.529 -35.142 -5.390 1.00 81.31 113 LEU A N 1
ATOM 829 C CA . LEU A 1 113 ? -16.254 -34.644 -4.884 1.00 81.31 113 LEU A CA 1
ATOM 830 C C . LEU A 1 113 ? -16.239 -33.114 -4.921 1.00 81.31 113 LEU A C 1
ATOM 832 O O . LEU A 1 113 ? -16.533 -32.495 -5.947 1.00 81.31 113 LEU A O 1
ATOM 836 N N . ASP A 1 114 ? -15.870 -32.509 -3.795 1.00 73.44 114 ASP A N 1
ATOM 837 C CA . ASP A 1 114 ? -15.736 -31.063 -3.654 1.00 73.44 114 ASP A CA 1
ATOM 838 C C . ASP A 1 114 ? -14.612 -30.522 -4.554 1.00 73.44 114 ASP A C 1
ATOM 840 O O . ASP A 1 114 ? -13.537 -31.108 -4.632 1.00 73.44 114 ASP A O 1
ATOM 844 N N . LYS A 1 115 ? -14.802 -29.357 -5.190 1.00 69.12 115 LYS A N 1
ATOM 845 C CA . LYS A 1 115 ? -13.839 -28.815 -6.177 1.00 69.12 115 LYS A CA 1
ATOM 846 C C . LYS A 1 115 ? -12.433 -28.504 -5.617 1.00 69.12 115 LYS A C 1
ATOM 848 O O . LYS A 1 115 ? -11.488 -28.331 -6.385 1.00 69.12 115 LYS A O 1
ATOM 853 N N . ALA A 1 116 ? -12.291 -28.445 -4.292 1.00 69.69 116 ALA A N 1
ATOM 854 C CA . ALA A 1 116 ? -11.023 -28.297 -3.568 1.00 69.69 116 ALA A CA 1
ATOM 855 C C . ALA A 1 116 ? -10.521 -29.622 -2.941 1.00 69.69 116 ALA A C 1
ATOM 857 O O . ALA A 1 116 ? -9.742 -29.613 -1.985 1.00 69.69 116 ALA A O 1
ATOM 858 N N . SER A 1 117 ? -11.007 -30.763 -3.435 1.00 79.62 117 SER A N 1
ATOM 859 C CA . SER A 1 117 ? -10.558 -32.107 -3.069 1.00 79.62 117 SER A CA 1
ATOM 860 C C . SER A 1 117 ? -9.163 -32.397 -3.647 1.00 79.62 117 SER A C 1
ATOM 862 O O . SER A 1 117 ? -8.943 -32.140 -4.830 1.00 79.62 117 SER A O 1
ATOM 864 N N . PRO A 1 118 ? -8.230 -32.985 -2.870 1.00 85.94 118 PRO A N 1
ATOM 865 C CA . PRO A 1 118 ? -6.963 -33.514 -3.380 1.00 85.94 118 PRO A CA 1
ATOM 866 C C . PRO A 1 118 ? -7.101 -34.925 -3.998 1.00 85.94 118 PRO A C 1
ATOM 868 O O . PRO A 1 118 ? -6.089 -35.588 -4.229 1.00 85.94 118 PRO A O 1
ATOM 871 N N . PHE A 1 119 ? -8.339 -35.382 -4.227 1.00 86.56 119 PHE A N 1
ATOM 872 C CA . PHE A 1 119 ? -8.688 -36.675 -4.820 1.00 86.56 119 PHE A CA 1
ATOM 873 C C . PHE A 1 119 ? -9.411 -36.509 -6.160 1.00 86.56 119 PHE A C 1
ATOM 875 O O . PHE A 1 119 ? -10.304 -35.662 -6.276 1.00 86.56 119 PHE A O 1
ATOM 882 N N . THR A 1 120 ? -9.100 -37.385 -7.112 1.00 85.94 120 THR A N 1
ATOM 883 C CA . THR A 1 120 ? -9.746 -37.520 -8.425 1.00 85.94 120 THR A CA 1
ATOM 884 C C . THR A 1 120 ? -10.318 -38.926 -8.599 1.00 85.94 120 THR A C 1
ATOM 886 O O . THR A 1 120 ? -9.721 -39.896 -8.149 1.00 85.94 120 THR A O 1
ATOM 889 N N . ILE A 1 121 ? -11.480 -39.043 -9.248 1.00 81.94 121 ILE A N 1
ATOM 890 C CA . ILE A 1 121 ? -12.040 -40.345 -9.658 1.00 81.94 121 ILE A CA 1
ATOM 891 C C . ILE A 1 121 ? -11.137 -40.943 -10.743 1.00 81.94 121 ILE A C 1
ATOM 893 O O . ILE A 1 121 ? -10.661 -40.193 -11.599 1.00 81.94 121 ILE A O 1
ATOM 897 N N . THR A 1 122 ? -10.900 -42.256 -10.714 1.00 79.19 122 THR A N 1
ATOM 898 C CA . THR A 1 122 ? -10.074 -42.923 -11.732 1.00 79.19 122 THR A CA 1
ATOM 899 C C . THR A 1 122 ? -10.855 -43.213 -13.016 1.00 79.19 122 THR A C 1
ATOM 901 O O . THR A 1 122 ? -12.062 -43.433 -12.985 1.00 79.19 122 THR A O 1
ATOM 904 N N . GLU A 1 123 ? -10.177 -43.240 -14.169 1.00 75.50 123 GLU A N 1
ATOM 905 C CA . GLU A 1 123 ? -10.821 -43.554 -15.463 1.00 75.50 123 GLU A CA 1
ATOM 906 C C . GLU A 1 123 ? -11.330 -45.013 -15.548 1.00 75.50 123 GLU A C 1
ATOM 908 O O . GLU A 1 123 ? -12.133 -45.335 -16.422 1.00 75.50 123 GLU A O 1
ATOM 913 N N . ASP A 1 124 ? -10.912 -45.877 -14.615 1.00 76.69 124 ASP A N 1
ATOM 914 C CA . ASP A 1 124 ? -11.404 -47.250 -14.451 1.00 76.69 124 ASP A CA 1
ATOM 915 C C . ASP A 1 124 ? -12.772 -47.340 -13.724 1.00 76.69 124 ASP A C 1
ATOM 917 O O . ASP A 1 124 ? -13.395 -48.404 -13.731 1.00 76.69 124 ASP A O 1
ATOM 921 N N . ASP A 1 125 ? -13.275 -46.257 -13.108 1.00 83.31 125 ASP A N 1
ATOM 922 C CA . ASP A 1 125 ? -14.561 -46.253 -12.391 1.00 83.31 125 ASP A CA 1
ATOM 923 C C . ASP A 1 125 ? -15.771 -46.173 -13.331 1.00 83.31 125 ASP A C 1
ATOM 925 O O . ASP A 1 125 ? -16.158 -45.111 -13.827 1.00 83.31 125 ASP A O 1
ATOM 929 N N . ILE A 1 126 ? -16.460 -47.299 -13.504 1.00 86.69 126 ILE A N 1
ATOM 930 C CA . ILE A 1 126 ? -17.665 -47.364 -14.329 1.00 86.69 126 ILE A CA 1
ATOM 931 C C . ILE A 1 126 ? -18.902 -47.074 -13.473 1.00 86.69 126 ILE A C 1
ATOM 933 O O . ILE A 1 126 ? -19.478 -47.966 -12.840 1.00 86.69 126 ILE A O 1
ATOM 937 N N . PHE A 1 127 ? -19.349 -45.818 -13.503 1.00 89.19 127 PHE A N 1
ATOM 938 C CA . PHE A 1 127 ? -20.608 -45.387 -12.897 1.00 89.19 127 PHE A CA 1
ATOM 939 C C . PHE A 1 127 ? -21.817 -45.859 -13.714 1.00 89.19 127 PHE A C 1
ATOM 941 O O . PHE A 1 127 ? -21.887 -45.689 -14.933 1.00 89.19 127 PHE A O 1
ATOM 948 N N . VAL A 1 128 ? -22.815 -46.429 -13.037 1.00 89.38 128 VAL A N 1
ATOM 949 C CA . VAL A 1 128 ? -24.054 -46.908 -13.660 1.00 89.38 128 VAL A CA 1
ATOM 950 C C . VAL A 1 128 ? -25.270 -46.427 -12.882 1.00 89.38 128 VAL A C 1
ATOM 952 O O . VAL A 1 128 ? -25.462 -46.757 -11.712 1.00 89.38 128 VAL A O 1
ATOM 955 N N . LEU A 1 129 ? -26.120 -45.663 -13.556 1.00 90.81 129 LEU A N 1
ATOM 956 C CA . LEU A 1 129 ? -27.386 -45.152 -13.055 1.00 90.81 129 LEU A CA 1
ATOM 957 C C . LEU A 1 129 ? -28.504 -46.172 -13.287 1.00 90.81 129 LEU A C 1
ATOM 959 O O . LEU A 1 129 ? -28.637 -46.736 -14.377 1.00 90.81 129 LEU A O 1
ATOM 963 N N . LEU A 1 130 ? -29.316 -46.404 -12.254 1.00 90.31 130 LEU A N 1
ATOM 964 C CA . LEU A 1 130 ? -30.310 -47.475 -12.197 1.00 90.31 130 LEU A CA 1
ATOM 965 C C . LEU A 1 130 ? -31.706 -46.921 -11.888 1.00 90.31 130 LEU A C 1
ATOM 967 O O . LEU A 1 130 ? -31.881 -46.053 -11.028 1.00 90.31 130 LEU A O 1
ATOM 971 N N . GLY A 1 131 ? -32.724 -47.458 -12.564 1.00 88.44 131 GLY A N 1
ATOM 972 C CA . GLY A 1 131 ? -34.110 -47.022 -12.384 1.00 88.44 131 GLY A CA 1
ATOM 973 C C . GLY A 1 131 ? -34.329 -45.559 -12.777 1.00 88.44 131 GLY A C 1
ATOM 974 O O . GLY A 1 131 ? -34.968 -44.816 -12.034 1.00 88.44 131 GLY A O 1
ATOM 975 N N . CYS A 1 132 ? -33.760 -45.145 -13.910 1.00 89.56 132 CYS A N 1
ATOM 976 C CA . CYS A 1 132 ? -33.949 -43.829 -14.511 1.00 89.56 132 CYS A CA 1
ATOM 977 C C . CYS A 1 132 ? -35.281 -43.727 -15.259 1.00 89.56 132 CYS A C 1
ATOM 979 O O . CYS A 1 132 ? -35.714 -44.680 -15.914 1.00 89.56 132 CYS A O 1
ATOM 981 N N . SER A 1 133 ? -35.912 -42.551 -15.205 1.00 87.25 133 SER A N 1
ATOM 982 C CA . SER A 1 133 ? -37.051 -42.237 -16.071 1.00 87.25 133 SER A CA 1
ATOM 983 C C . SER A 1 133 ? -36.650 -42.315 -17.546 1.00 87.25 133 SER A C 1
ATOM 985 O O . SER A 1 133 ? -35.594 -41.826 -17.935 1.00 87.25 133 SER A O 1
ATOM 987 N N . THR A 1 134 ? -37.543 -42.815 -18.402 1.00 80.62 134 THR A N 1
ATOM 988 C CA . THR A 1 134 ? -37.417 -42.724 -19.870 1.00 80.62 134 THR A CA 1
ATOM 989 C C . THR A 1 134 ? -37.523 -41.288 -20.405 1.00 80.62 134 THR A C 1
ATOM 991 O O . THR A 1 134 ? -37.424 -41.077 -21.607 1.00 80.62 134 THR A O 1
ATOM 994 N N . THR A 1 135 ? -37.775 -40.309 -19.530 1.00 82.81 135 THR A N 1
ATOM 995 C CA . THR A 1 135 ? -37.721 -38.860 -19.799 1.00 82.81 135 THR A CA 1
ATOM 996 C C . THR A 1 135 ? -36.557 -38.175 -19.072 1.00 82.81 135 THR A C 1
ATOM 998 O O . THR A 1 135 ? -36.586 -36.959 -18.881 1.00 82.81 135 THR A O 1
ATOM 1001 N N . SER A 1 136 ? -35.590 -38.948 -18.569 1.00 84.19 136 SER A N 1
ATOM 1002 C CA . SER A 1 136 ? -34.406 -38.406 -17.906 1.00 84.19 136 SER A CA 1
ATOM 1003 C C . SER A 1 136 ? -33.516 -37.650 -18.904 1.00 84.19 136 SER A C 1
ATOM 1005 O O . SER A 1 136 ? -33.357 -38.134 -20.027 1.00 84.19 136 SER A O 1
ATOM 1007 N N . PRO A 1 137 ? -32.872 -36.537 -18.494 1.00 81.62 137 PRO A N 1
ATOM 1008 C CA . PRO A 1 137 ? -31.844 -35.864 -19.289 1.00 81.62 137 PRO A CA 1
ATOM 1009 C C . PRO A 1 137 ? -30.706 -36.780 -19.760 1.00 81.62 137 PRO A C 1
ATOM 1011 O O . PRO A 1 137 ? -30.136 -36.523 -20.810 1.00 81.62 137 PRO A O 1
ATOM 1014 N N . VAL A 1 138 ? -30.406 -37.879 -19.050 1.00 79.44 138 VAL A N 1
ATOM 1015 C CA . VAL A 1 138 ? -29.342 -38.816 -19.472 1.00 79.44 138 VAL A CA 1
ATOM 1016 C C . VAL A 1 138 ? -29.655 -39.516 -20.802 1.00 79.44 138 VAL A C 1
ATOM 1018 O O . VAL A 1 138 ? -28.759 -40.046 -21.444 1.00 79.44 138 VAL A O 1
ATOM 1021 N N . PHE A 1 139 ? -30.923 -39.524 -21.225 1.00 80.25 139 PHE A N 1
ATOM 1022 C CA . PHE A 1 139 ? -31.367 -40.092 -22.498 1.00 80.25 139 PHE A CA 1
ATOM 1023 C C . PHE A 1 139 ? -31.722 -39.017 -23.545 1.00 80.25 139 PHE A C 1
ATOM 1025 O O . PHE A 1 139 ? -32.425 -39.324 -24.513 1.00 80.25 139 PHE A O 1
ATOM 1032 N N . ASP A 1 140 ? -31.283 -37.766 -23.362 1.00 74.19 140 ASP A N 1
ATOM 1033 C CA . ASP A 1 140 ? -31.383 -36.747 -24.410 1.00 74.19 140 ASP A CA 1
ATOM 1034 C C . ASP A 1 140 ? -30.437 -37.098 -25.577 1.00 74.19 140 ASP A C 1
ATOM 1036 O O . ASP A 1 140 ? -29.321 -37.565 -25.381 1.00 74.19 140 ASP A O 1
ATOM 1040 N N . LEU A 1 141 ? -30.886 -36.884 -26.814 1.00 63.31 141 LEU A N 1
ATOM 1041 C CA . LEU A 1 141 ? -30.104 -37.166 -28.025 1.00 63.31 141 LEU A CA 1
ATOM 1042 C C . LEU A 1 141 ? -29.091 -36.056 -28.362 1.00 63.31 141 LEU A C 1
ATOM 1044 O O . LEU A 1 141 ? -28.412 -36.152 -29.383 1.00 63.31 141 LEU A O 1
ATOM 1048 N N . ASN A 1 142 ? -29.032 -34.992 -27.556 1.00 62.44 142 ASN A N 1
ATOM 1049 C CA . ASN A 1 142 ? -28.126 -33.855 -27.736 1.00 62.44 142 ASN A CA 1
ATOM 1050 C C . ASN A 1 142 ? -26.957 -33.835 -26.728 1.00 62.44 142 ASN A C 1
ATOM 1052 O O . ASN A 1 142 ? -26.044 -33.029 -26.896 1.00 62.44 142 ASN A O 1
ATOM 1056 N N . GLU A 1 143 ? -26.969 -34.697 -25.704 1.00 63.72 143 GLU A N 1
ATOM 1057 C CA . GLU A 1 143 ? -25.900 -34.828 -24.703 1.00 63.72 143 GLU A CA 1
ATOM 1058 C C . GLU A 1 143 ? -25.541 -36.318 -24.541 1.00 63.72 143 GLU A C 1
ATOM 1060 O O . GLU A 1 143 ? -26.344 -37.096 -24.032 1.00 63.72 143 GLU A O 1
ATOM 1065 N N . ASP A 1 144 ? -24.341 -36.732 -24.974 1.00 64.94 144 ASP A N 1
ATOM 1066 C CA . ASP A 1 144 ? -23.877 -38.137 -24.980 1.00 64.94 144 ASP A CA 1
ATOM 1067 C C . ASP A 1 144 ? -23.532 -38.677 -23.565 1.00 64.94 144 ASP A C 1
ATOM 1069 O O . ASP A 1 144 ? -22.444 -39.187 -23.314 1.00 64.94 144 ASP A O 1
ATOM 1073 N N . LEU A 1 145 ? -24.465 -38.573 -22.612 1.00 74.25 145 LEU A N 1
ATOM 1074 C CA . LEU A 1 145 ? -24.282 -38.926 -21.193 1.00 74.25 145 LEU A CA 1
ATOM 1075 C C . LEU A 1 145 ? -24.421 -40.430 -20.881 1.00 74.25 145 LEU A C 1
ATOM 1077 O O . LEU A 1 145 ? -24.212 -40.840 -19.738 1.00 74.25 145 LEU A O 1
ATOM 1081 N N . CYS A 1 146 ? -24.796 -41.265 -21.857 1.00 78.38 146 CYS A N 1
ATOM 1082 C CA . CYS A 1 146 ? -24.963 -42.711 -21.669 1.00 78.38 146 CYS A CA 1
ATOM 1083 C C . CYS A 1 146 ? -24.207 -43.537 -22.713 1.00 78.38 146 CYS A C 1
ATOM 1085 O O . CYS A 1 146 ? -24.555 -43.538 -23.898 1.00 78.38 146 CYS A O 1
ATOM 1087 N N . VAL A 1 147 ? -23.252 -44.352 -22.254 1.00 74.62 147 VAL A N 1
ATOM 1088 C CA . VAL A 1 147 ? -22.390 -45.171 -23.119 1.00 74.62 147 VAL A CA 1
ATOM 1089 C C . VAL A 1 147 ? -23.196 -46.229 -23.883 1.00 74.62 147 VAL A C 1
ATOM 1091 O O . VAL A 1 147 ? -23.535 -47.310 -23.378 1.00 74.62 147 VAL A O 1
ATOM 1094 N N . SER A 1 148 ? -23.466 -45.943 -25.155 1.00 62.62 148 SER A N 1
ATOM 1095 C CA . SER A 1 148 ? -24.142 -46.865 -26.065 1.00 62.62 148 SER A CA 1
ATOM 1096 C C . SER A 1 148 ? -23.247 -48.050 -26.451 1.00 62.62 148 SER A C 1
ATOM 1098 O O . SER A 1 148 ? -22.049 -47.925 -26.686 1.00 62.62 148 SER A O 1
ATOM 1100 N N . GLY A 1 149 ? -23.833 -49.248 -26.543 1.00 63.41 149 GLY A N 1
ATOM 1101 C CA . GLY A 1 149 ? -23.105 -50.470 -26.904 1.00 63.41 149 GLY A CA 1
ATOM 1102 C C . GLY A 1 149 ? -22.551 -51.230 -25.697 1.00 63.41 149 GLY A C 1
ATOM 1103 O O . GLY A 1 149 ? -23.195 -52.179 -25.245 1.00 63.41 149 GLY A O 1
ATOM 1104 N N . SER A 1 150 ? -21.379 -50.860 -25.172 1.00 57.06 150 SER A N 1
ATOM 1105 C CA . SER A 1 150 ? -20.760 -51.542 -24.015 1.00 57.06 150 SER A CA 1
ATOM 1106 C C . SER A 1 150 ? -21.649 -51.466 -22.770 1.00 57.06 150 SER A C 1
ATOM 1108 O O . SER A 1 150 ? -21.925 -52.501 -22.155 1.00 57.06 150 SER A O 1
ATOM 1110 N N . GLY A 1 151 ? -22.211 -50.287 -22.480 1.00 67.56 151 GLY A N 1
ATOM 1111 C CA . GLY A 1 151 ? -23.103 -50.073 -21.342 1.00 67.56 151 GLY A CA 1
ATOM 1112 C C . GLY A 1 151 ? -24.353 -50.954 -21.356 1.00 67.56 151 GLY A C 1
ATOM 1113 O O . GLY A 1 151 ? -24.806 -51.403 -20.304 1.00 67.56 151 GLY A O 1
ATOM 1114 N N . SER A 1 152 ? -24.841 -51.348 -22.540 1.00 71.81 152 SER A N 1
ATOM 1115 C CA . SER A 1 152 ? -25.961 -52.296 -22.664 1.00 71.81 152 SER A CA 1
ATOM 1116 C C . SER A 1 152 ? -25.663 -53.673 -22.055 1.00 71.81 152 SER A C 1
ATOM 1118 O O . SER A 1 152 ? -26.581 -54.346 -21.583 1.00 71.81 152 SER A O 1
ATOM 1120 N N . ARG A 1 153 ? -24.389 -54.097 -22.026 1.00 81.69 153 ARG A N 1
ATOM 1121 C CA . ARG A 1 153 ? -23.959 -55.358 -21.401 1.00 81.69 153 ARG A CA 1
ATOM 1122 C C . ARG A 1 153 ? -23.902 -55.224 -19.885 1.00 81.69 153 ARG A C 1
ATOM 1124 O O . ARG A 1 153 ? -24.400 -56.107 -19.196 1.00 81.69 153 ARG A O 1
ATOM 1131 N N . ILE A 1 154 ? -23.365 -54.110 -19.390 1.00 87.50 154 ILE A N 1
ATOM 1132 C CA . ILE A 1 154 ? -23.226 -53.829 -17.956 1.00 87.50 154 ILE A CA 1
ATOM 1133 C C . ILE A 1 154 ? -24.613 -53.679 -17.318 1.00 87.50 154 ILE A C 1
ATOM 1135 O O . ILE A 1 154 ? -24.944 -54.409 -16.385 1.00 87.50 154 ILE A O 1
ATOM 1139 N N . CYS A 1 155 ? -25.484 -52.859 -17.914 1.00 88.69 155 CYS A N 1
ATOM 1140 C CA . CYS A 1 155 ? -26.890 -52.738 -17.527 1.00 88.69 155 CYS A CA 1
ATOM 1141 C C . CYS A 1 155 ? -27.643 -54.076 -17.570 1.00 88.69 155 CYS A C 1
ATOM 1143 O O . CYS A 1 155 ? -28.428 -54.369 -16.671 1.00 88.69 155 CYS A O 1
ATOM 1145 N N . ARG A 1 156 ? -27.398 -54.926 -18.578 1.00 87.56 156 ARG A N 1
ATOM 1146 C CA . ARG A 1 156 ? -28.009 -56.264 -18.654 1.00 87.56 156 ARG A CA 1
ATOM 1147 C C . ARG A 1 156 ? -27.485 -57.210 -17.572 1.00 87.56 156 ARG A C 1
ATOM 1149 O O . ARG A 1 156 ? -28.270 -57.992 -17.045 1.00 87.56 156 ARG A O 1
ATOM 1156 N N . GLY A 1 157 ? -26.198 -57.129 -17.232 1.00 87.44 157 GLY A N 1
ATOM 1157 C CA . GLY A 1 157 ? -25.595 -57.840 -16.105 1.00 87.44 157 GLY A CA 1
ATOM 1158 C C . GLY A 1 157 ? -26.264 -57.441 -14.792 1.00 87.44 157 GLY A C 1
ATOM 1159 O O . GLY A 1 157 ? -26.893 -58.276 -14.144 1.00 87.44 157 GLY A O 1
ATOM 1160 N N . LEU A 1 158 ? -26.253 -56.148 -14.464 1.00 88.50 158 LEU A N 1
ATOM 1161 C CA . LEU A 1 158 ? -26.894 -55.608 -13.261 1.00 88.50 158 LEU A CA 1
ATOM 1162 C C . LEU A 1 158 ? -28.387 -55.945 -13.189 1.00 88.50 158 LEU A C 1
ATOM 1164 O O . LEU A 1 158 ? -28.844 -56.445 -12.168 1.00 88.50 158 LEU A O 1
ATOM 1168 N N . TYR A 1 159 ? -29.150 -55.778 -14.272 1.00 90.69 159 TYR A N 1
ATOM 1169 C CA . TYR A 1 159 ? -30.575 -56.128 -14.283 1.00 90.69 159 TYR A CA 1
ATOM 1170 C C . TYR A 1 159 ? -30.844 -57.644 -14.277 1.00 90.69 159 TYR A C 1
ATOM 1172 O O . TYR A 1 159 ? -31.974 -58.048 -14.001 1.00 90.69 159 TYR A O 1
ATOM 1180 N N . SER A 1 160 ? -29.842 -58.503 -14.498 1.00 88.69 160 SER A N 1
ATOM 1181 C CA . SER A 1 160 ? -29.976 -59.951 -14.273 1.00 88.69 160 SER A CA 1
ATOM 1182 C C . SER A 1 160 ? -29.815 -60.357 -12.796 1.00 88.69 160 SER A C 1
ATOM 1184 O O . SER A 1 160 ? -30.228 -61.456 -12.413 1.00 88.69 160 SER A O 1
ATOM 1186 N N . CYS A 1 161 ? -29.266 -59.478 -11.948 1.00 88.44 161 CYS A N 1
ATOM 1187 C CA . CYS A 1 161 ? -29.055 -59.717 -10.521 1.00 88.44 161 CYS A CA 1
ATOM 1188 C C . CYS A 1 161 ? -30.366 -59.831 -9.726 1.00 88.44 161 CYS A C 1
ATOM 1190 O O . CYS A 1 161 ? -31.394 -59.255 -10.078 1.00 88.44 161 CYS A O 1
ATOM 1192 N N . LYS A 1 162 ? -30.328 -60.537 -8.588 1.00 84.44 162 LYS A N 1
ATOM 1193 C CA . LYS A 1 162 ? -31.499 -60.656 -7.696 1.00 84.44 162 LYS A CA 1
ATOM 1194 C C . LYS A 1 162 ? -31.796 -59.375 -6.912 1.00 84.44 162 LYS A C 1
ATOM 1196 O O . LYS A 1 162 ? -32.949 -59.162 -6.559 1.00 84.44 162 LYS A O 1
ATOM 1201 N N . GLY A 1 163 ? -30.794 -58.524 -6.664 1.00 83.75 163 GLY A N 1
ATOM 1202 C CA . GLY A 1 163 ? -30.967 -57.273 -5.915 1.00 83.75 163 GLY A CA 1
ATOM 1203 C C . GLY A 1 163 ? -31.942 -56.275 -6.557 1.00 83.75 163 GLY A C 1
ATOM 1204 O O . GLY A 1 163 ? -32.546 -55.483 -5.842 1.00 83.75 163 GLY A O 1
ATOM 1205 N N . VAL A 1 164 ? -32.154 -56.359 -7.877 1.00 86.56 164 VAL A N 1
ATOM 1206 C CA . VAL A 1 164 ? -32.929 -55.426 -8.727 1.00 86.56 164 VAL A CA 1
ATOM 1207 C C . VAL A 1 164 ? -34.348 -55.148 -8.215 1.00 86.56 164 VAL A C 1
ATOM 1209 O O . VAL A 1 164 ? -34.858 -54.038 -8.367 1.00 86.56 164 VAL A O 1
ATOM 1212 N N . THR A 1 165 ? -34.974 -56.108 -7.530 1.00 85.00 165 THR A N 1
ATOM 1213 C CA . THR A 1 165 ? -36.306 -55.915 -6.934 1.00 85.00 165 THR A CA 1
ATOM 1214 C C . THR A 1 165 ? -36.337 -54.866 -5.819 1.00 85.00 165 THR A C 1
ATOM 1216 O O . THR A 1 165 ? -37.403 -54.325 -5.538 1.00 85.00 165 THR A O 1
ATOM 1219 N N . GLY A 1 166 ? -35.197 -54.556 -5.191 1.00 83.75 166 GLY A N 1
ATOM 1220 C CA . GLY A 1 166 ? -35.093 -53.539 -4.139 1.00 83.75 166 GLY A CA 1
ATOM 1221 C C . GLY A 1 166 ? -35.180 -52.091 -4.643 1.00 83.75 166 GLY A C 1
ATOM 1222 O O . GLY A 1 166 ? -35.579 -51.219 -3.878 1.00 83.75 166 GLY A O 1
ATOM 1223 N N . ILE A 1 167 ? -34.935 -51.853 -5.939 1.00 86.88 167 ILE A N 1
ATOM 1224 C CA . ILE A 1 167 ? -35.242 -50.584 -6.636 1.00 86.88 167 ILE A CA 1
ATOM 1225 C C . ILE A 1 167 ? -36.575 -50.649 -7.411 1.00 86.88 167 ILE A C 1
ATOM 1227 O O . ILE A 1 167 ? -36.814 -49.878 -8.335 1.00 86.88 167 ILE A O 1
ATOM 1231 N N . GLY A 1 168 ? -37.454 -51.598 -7.064 1.00 82.62 168 GLY A N 1
ATOM 1232 C CA . GLY A 1 168 ? -38.806 -51.718 -7.624 1.00 82.62 168 GLY A CA 1
ATOM 1233 C C . GLY A 1 168 ? -38.897 -52.293 -9.044 1.00 82.62 168 GLY A C 1
ATOM 1234 O O . GLY A 1 168 ? -39.992 -52.342 -9.604 1.00 82.62 168 GLY A O 1
ATOM 1235 N N . LEU A 1 169 ? -37.786 -52.751 -9.631 1.00 86.00 169 LEU A N 1
ATOM 1236 C CA . LEU A 1 169 ? -37.748 -53.309 -10.985 1.00 86.00 169 LEU A CA 1
ATOM 1237 C C . LEU A 1 169 ? -37.831 -54.851 -10.986 1.00 86.00 169 LEU A C 1
ATOM 1239 O O . LEU A 1 169 ? -37.307 -55.506 -10.084 1.00 86.00 169 LEU A O 1
ATOM 1243 N N . PRO A 1 170 ? -38.462 -55.475 -12.000 1.00 84.31 170 PRO A N 1
ATOM 1244 C CA . PRO A 1 170 ? -38.430 -56.927 -12.159 1.00 84.31 170 PRO A CA 1
ATOM 1245 C C . PRO A 1 170 ? -37.036 -57.410 -12.593 1.00 84.31 170 PRO A C 1
ATOM 1247 O O . PRO A 1 170 ? -36.315 -56.715 -13.307 1.00 84.31 170 PRO A O 1
ATOM 1250 N N . GLN A 1 171 ? -36.671 -58.641 -12.227 1.00 85.12 171 GLN A N 1
ATOM 1251 C CA . GLN A 1 171 ? -35.436 -59.264 -12.712 1.00 85.12 171 GLN A CA 1
ATOM 1252 C C . GLN A 1 171 ? -35.479 -59.406 -14.247 1.00 85.12 171 GLN A C 1
ATOM 1254 O O . GLN A 1 171 ? -36.440 -59.941 -14.802 1.00 85.12 171 GLN A O 1
ATOM 1259 N N . ASN A 1 172 ? -34.416 -58.969 -14.924 1.00 84.25 172 ASN A N 1
ATOM 1260 C CA . ASN A 1 172 ? -34.320 -58.768 -16.376 1.00 84.25 172 ASN A CA 1
ATOM 1261 C C . ASN A 1 172 ? -35.251 -57.664 -16.925 1.00 84.25 172 ASN A C 1
ATOM 1263 O O . ASN A 1 172 ? -35.805 -57.801 -18.019 1.00 84.25 172 ASN A O 1
ATOM 1267 N N . ALA A 1 173 ? -35.420 -56.567 -16.179 1.00 81.88 173 ALA A N 1
ATOM 1268 C CA . ALA A 1 173 ? -36.086 -55.353 -16.655 1.00 81.88 173 ALA A CA 1
ATOM 1269 C C . ALA A 1 173 ? -35.483 -54.812 -17.976 1.00 81.88 173 ALA A C 1
ATOM 1271 O O . ALA A 1 173 ? -34.317 -55.080 -18.287 1.00 81.88 173 ALA A O 1
ATOM 1272 N N . PRO A 1 174 ? -36.241 -54.019 -18.761 1.00 81.31 174 PRO A N 1
ATOM 1273 C CA . PRO A 1 174 ? -35.707 -53.345 -19.940 1.00 81.31 174 PRO A CA 1
ATOM 1274 C C . PRO A 1 174 ? -34.539 -52.423 -19.574 1.00 81.31 174 PRO A C 1
ATOM 1276 O O . PRO A 1 174 ? -34.680 -51.547 -18.726 1.00 81.31 174 PRO A O 1
ATOM 1279 N N . ILE A 1 175 ? -33.402 -52.571 -20.258 1.00 84.00 175 ILE A N 1
ATOM 1280 C CA . ILE A 1 175 ? -32.204 -51.743 -20.025 1.00 84.00 175 ILE A CA 1
ATOM 1281 C C . ILE A 1 175 ? -32.398 -50.254 -20.367 1.00 84.00 175 ILE A C 1
ATOM 1283 O O . ILE A 1 175 ? -31.535 -49.454 -20.048 1.00 84.00 175 ILE A O 1
ATOM 1287 N N . SER A 1 176 ? -33.535 -49.860 -20.950 1.00 81.50 176 SER A N 1
ATOM 1288 C CA . SER A 1 176 ? -33.907 -48.465 -21.243 1.00 81.50 176 SER A CA 1
ATOM 1289 C C . SER A 1 176 ? -34.233 -47.609 -20.007 1.00 81.50 176 SER A C 1
ATOM 1291 O O . SER A 1 176 ? -34.696 -46.484 -20.153 1.00 81.50 176 SER A O 1
ATOM 1293 N N . THR A 1 177 ? -34.056 -48.145 -18.797 1.00 86.44 177 THR A N 1
ATOM 1294 C CA . THR A 1 177 ? -34.073 -47.394 -17.526 1.00 86.44 177 THR A CA 1
ATOM 1295 C C . THR A 1 177 ? -32.719 -47.449 -16.809 1.00 86.44 177 THR A C 1
ATOM 1297 O O . THR A 1 177 ? -32.635 -47.129 -15.626 1.00 86.44 177 THR A O 1
ATOM 1300 N N . CYS A 1 178 ? -31.670 -47.902 -17.499 1.00 88.56 178 CYS A N 1
ATOM 1301 C CA . CYS A 1 178 ? -30.305 -47.991 -16.998 1.00 88.56 178 CYS A CA 1
ATOM 1302 C C . CYS A 1 178 ? -29.360 -47.254 -17.947 1.00 88.56 178 CYS A C 1
ATOM 1304 O O . CYS A 1 178 ? -29.530 -47.297 -19.164 1.00 88.56 178 CYS A O 1
ATOM 1306 N N . CYS A 1 179 ? -28.362 -46.591 -17.380 1.00 87.88 179 CYS A N 1
ATOM 1307 C CA . CYS A 1 179 ? -27.374 -45.815 -18.111 1.00 87.88 179 CYS A CA 1
ATOM 1308 C C . CYS A 1 179 ? -26.001 -46.075 -17.496 1.00 87.88 179 CYS A C 1
ATOM 1310 O O . CYS A 1 179 ? -25.822 -45.844 -16.304 1.00 87.88 179 CYS A O 1
ATOM 1312 N N . VAL A 1 180 ? -25.033 -46.547 -18.286 1.00 88.56 180 VAL A N 1
ATOM 1313 C CA . VAL A 1 180 ? -23.621 -46.397 -17.903 1.00 88.56 180 VAL A CA 1
ATOM 1314 C C . VAL A 1 180 ? -23.267 -44.951 -18.199 1.00 88.56 180 VAL A C 1
ATOM 1316 O O . VAL A 1 180 ? -23.357 -44.542 -19.354 1.00 88.56 180 VAL A O 1
ATOM 1319 N N . TYR A 1 181 ? -22.992 -44.192 -17.145 1.00 81.88 181 TYR A N 1
ATOM 1320 C CA . TYR A 1 181 ? -22.962 -42.737 -17.171 1.00 81.88 181 TYR A CA 1
ATOM 1321 C C . TYR A 1 181 ? -21.588 -42.247 -17.615 1.00 81.88 181 TYR A C 1
ATOM 1323 O O . TYR A 1 181 ? -20.603 -42.435 -16.901 1.00 81.88 181 TYR A O 1
ATOM 1331 N N . ASP A 1 182 ? -21.544 -41.632 -18.793 1.00 70.62 182 ASP A N 1
ATOM 1332 C CA . ASP A 1 182 ? -20.351 -40.980 -19.319 1.00 70.62 182 ASP A CA 1
ATOM 1333 C C . ASP A 1 182 ? -20.381 -39.508 -18.892 1.00 70.62 182 ASP A C 1
ATOM 1335 O O . ASP A 1 182 ? -21.357 -38.796 -19.139 1.00 70.62 182 ASP A O 1
ATOM 1339 N N . SER A 1 183 ? -19.348 -39.051 -18.185 1.00 58.31 183 SER A N 1
ATOM 1340 C CA . SER A 1 183 ? -19.311 -37.697 -17.626 1.00 58.31 183 SER A CA 1
ATOM 1341 C C . SER A 1 183 ? -18.353 -36.825 -18.434 1.00 58.31 183 SER A C 1
ATOM 1343 O O . SER A 1 183 ? -17.160 -37.126 -18.443 1.00 58.31 183 SER A O 1
ATOM 1345 N N . PRO A 1 184 ? -18.799 -35.696 -19.020 1.00 51.47 184 PRO A N 1
ATOM 1346 C CA . PRO A 1 184 ? -17.928 -34.792 -19.772 1.00 51.47 184 PRO A CA 1
ATOM 1347 C C . PRO A 1 184 ? -16.722 -34.295 -18.951 1.00 51.47 184 PRO A C 1
ATOM 1349 O O . PRO A 1 184 ? -16.850 -33.468 -18.044 1.00 51.47 184 PRO A O 1
ATOM 1352 N N . SER A 1 185 ? -15.530 -34.803 -19.263 1.00 45.75 185 SER A N 1
ATOM 1353 C CA . SER A 1 185 ? -14.334 -34.705 -18.421 1.00 45.75 185 SER A CA 1
ATOM 1354 C C . SER A 1 185 ? -13.301 -33.692 -18.938 1.00 45.75 185 SER A C 1
ATOM 1356 O O . SER A 1 185 ? -12.295 -34.067 -19.530 1.00 45.75 185 SER A O 1
ATOM 1358 N N . SER A 1 186 ? -13.481 -32.385 -18.669 1.00 36.38 186 SER A N 1
ATOM 1359 C CA . SER A 1 186 ? -12.369 -31.415 -18.844 1.00 36.38 186 SER A CA 1
ATOM 1360 C C . SER A 1 186 ? -12.452 -30.055 -18.105 1.00 36.38 186 SER A C 1
ATOM 1362 O O . SER A 1 186 ? -11.867 -29.085 -18.589 1.00 36.38 186 SER A O 1
ATOM 1364 N N . VAL A 1 187 ? -13.138 -29.908 -16.953 1.00 32.12 187 VAL A N 1
ATOM 1365 C CA . VAL A 1 187 ? -13.176 -28.608 -16.213 1.00 32.12 187 VAL A CA 1
ATOM 1366 C C . VAL A 1 187 ? -12.949 -28.724 -14.695 1.00 32.12 187 VAL A C 1
ATOM 1368 O O . VAL A 1 187 ? -13.811 -28.397 -13.879 1.00 32.12 187 VAL A O 1
ATOM 1371 N N . GLY A 1 188 ? -11.724 -29.089 -14.307 1.00 35.81 188 GLY A N 1
ATOM 1372 C CA . GLY A 1 188 ? -11.143 -28.797 -12.987 1.00 35.81 188 GLY A CA 1
ATOM 1373 C C . GLY A 1 188 ? -11.890 -29.345 -11.760 1.00 35.81 188 GLY A C 1
ATOM 1374 O O . GLY A 1 188 ? -12.767 -28.666 -11.218 1.00 35.81 188 GLY A O 1
ATOM 1375 N N . SER A 1 189 ? -11.442 -30.520 -11.304 1.00 42.59 189 SER A N 1
ATOM 1376 C CA . SER A 1 189 ? -11.516 -31.048 -9.924 1.00 42.59 189 SER A CA 1
ATOM 1377 C C . SER A 1 189 ? -12.880 -31.198 -9.229 1.00 42.59 189 SER A C 1
ATOM 1379 O O . SER A 1 189 ? -12.899 -31.526 -8.048 1.00 42.59 189 SER A O 1
ATOM 1381 N N . GLY A 1 190 ? -14.016 -31.020 -9.910 1.00 51.16 190 GLY A N 1
ATOM 1382 C CA . GLY A 1 190 ? -15.348 -31.287 -9.346 1.00 51.16 190 GLY A CA 1
ATOM 1383 C C . GLY A 1 190 ? -16.144 -32.300 -10.170 1.00 51.16 190 GLY A C 1
ATOM 1384 O O . GLY A 1 190 ? -16.424 -32.040 -11.337 1.00 51.16 190 GLY A O 1
ATOM 1385 N N . TYR A 1 191 ? -16.547 -33.412 -9.552 1.00 65.12 191 TYR A N 1
ATOM 1386 C CA . TYR A 1 191 ? -17.453 -34.420 -10.125 1.00 65.12 191 TYR A CA 1
ATOM 1387 C C . TYR A 1 191 ? -18.707 -34.510 -9.249 1.00 65.12 191 TYR A C 1
ATOM 1389 O O . TYR A 1 191 ? -18.580 -34.568 -8.026 1.00 65.12 191 TYR A O 1
ATOM 1397 N N . ALA A 1 192 ? -19.908 -34.521 -9.838 1.00 70.12 192 ALA A N 1
ATOM 1398 C CA . ALA A 1 192 ? -21.165 -34.540 -9.085 1.00 70.12 192 ALA A CA 1
ATOM 1399 C C . ALA A 1 192 ? -22.282 -35.317 -9.806 1.00 70.12 192 ALA A C 1
ATOM 1401 O O . ALA A 1 192 ? -22.767 -34.905 -10.858 1.00 70.12 192 ALA A O 1
ATOM 1402 N N . LEU A 1 193 ? -22.725 -36.411 -9.189 1.00 80.12 193 LEU A N 1
ATOM 1403 C CA . LEU A 1 193 ? -23.769 -37.318 -9.657 1.00 80.12 193 LEU A CA 1
ATOM 1404 C C . LEU A 1 193 ? -25.099 -37.009 -8.948 1.00 80.12 193 LEU A C 1
ATOM 1406 O O . LEU A 1 193 ? -25.411 -37.565 -7.893 1.00 80.12 193 LEU A O 1
ATOM 1410 N N . ASP A 1 194 ? -25.876 -36.079 -9.503 1.00 83.50 194 ASP A N 1
ATOM 1411 C CA . ASP A 1 194 ? -27.119 -35.570 -8.905 1.00 83.50 194 ASP A CA 1
ATOM 1412 C C . ASP A 1 194 ? -28.341 -36.420 -9.307 1.00 83.50 194 ASP A C 1
ATOM 1414 O O . ASP A 1 194 ? -29.053 -36.104 -10.262 1.00 83.50 194 ASP A O 1
ATOM 1418 N N . LEU A 1 195 ? -28.593 -37.520 -8.583 1.00 85.69 195 LEU A N 1
ATOM 1419 C CA . LEU A 1 195 ? -29.685 -38.454 -8.907 1.00 85.69 195 LEU A CA 1
ATOM 1420 C C . LEU A 1 195 ? -31.078 -37.799 -9.019 1.00 85.69 195 LEU A C 1
ATOM 1422 O O . LEU A 1 195 ? -31.801 -38.149 -9.959 1.00 85.69 195 LEU A O 1
ATOM 1426 N N . PRO A 1 196 ? -31.473 -36.840 -8.151 1.00 84.50 196 PRO A N 1
ATOM 1427 C CA . PRO A 1 196 ? -32.714 -36.086 -8.321 1.00 84.50 196 PRO A CA 1
ATOM 1428 C C . PRO A 1 196 ? -32.809 -35.329 -9.652 1.00 84.50 196 PRO A C 1
ATOM 1430 O O . PRO A 1 196 ? -33.849 -35.415 -10.309 1.00 84.50 196 PRO A O 1
ATOM 1433 N N . LYS A 1 197 ? -31.753 -34.622 -10.089 1.00 83.75 197 LYS A N 1
ATOM 1434 C CA . LYS A 1 197 ? -31.744 -33.953 -11.408 1.00 83.75 197 LYS A CA 1
ATOM 1435 C C . LYS A 1 197 ? -31.774 -34.958 -12.559 1.00 83.75 197 LYS A C 1
ATOM 1437 O O . LYS A 1 197 ? -32.508 -34.757 -13.525 1.00 83.75 197 LYS A O 1
ATOM 1442 N N . LEU A 1 198 ? -31.016 -36.047 -12.436 1.00 84.50 198 LEU A N 1
ATOM 1443 C CA . LEU A 1 198 ? -30.929 -37.109 -13.440 1.00 84.50 198 LEU A CA 1
ATOM 1444 C C . LEU A 1 198 ? -32.148 -38.055 -13.430 1.00 84.50 198 LEU A C 1
ATOM 1446 O O . LEU A 1 198 ? -32.201 -38.984 -14.228 1.00 84.50 198 LEU A O 1
ATOM 1450 N N . GLN A 1 199 ? -33.159 -37.829 -12.583 1.00 89.25 199 GLN A N 1
ATOM 1451 C CA . GLN A 1 199 ? -34.392 -38.631 -12.513 1.00 89.25 199 GLN A CA 1
ATOM 1452 C C . GLN A 1 199 ? -34.135 -40.149 -12.361 1.00 89.25 199 GLN A C 1
ATOM 1454 O O . GLN A 1 199 ? -34.872 -40.963 -12.929 1.00 89.25 199 GLN A O 1
ATOM 1459 N N . CYS A 1 200 ? -33.086 -40.529 -11.622 1.00 88.94 200 CYS A N 1
ATOM 1460 C CA . CYS A 1 200 ? -32.669 -41.918 -11.402 1.00 88.94 200 CYS A CA 1
ATOM 1461 C C . CYS A 1 200 ? -32.857 -42.346 -9.942 1.00 88.94 200 CYS A C 1
ATOM 1463 O O . CYS A 1 200 ? -32.752 -41.538 -9.021 1.00 88.94 200 CYS A O 1
ATOM 1465 N N . SER A 1 201 ? -33.151 -43.630 -9.729 1.00 87.44 201 SER A N 1
ATOM 1466 C CA . SER A 1 201 ? -33.518 -44.163 -8.408 1.00 87.44 201 SER A CA 1
ATOM 1467 C C . SER A 1 201 ? -32.302 -44.544 -7.554 1.00 87.44 201 SER A C 1
ATOM 1469 O O . SER A 1 201 ? -32.364 -44.498 -6.327 1.00 87.44 201 SER A O 1
ATOM 1471 N N . SER A 1 202 ? -31.202 -44.947 -8.192 1.00 90.50 202 SER A N 1
ATOM 1472 C CA . SER A 1 202 ? -29.975 -45.418 -7.545 1.00 90.50 202 SER A CA 1
ATOM 1473 C C . SER A 1 202 ? -28.775 -45.287 -8.493 1.00 90.50 202 SER A C 1
ATOM 1475 O O . SER A 1 202 ? -28.956 -45.122 -9.703 1.00 90.50 202 SER A O 1
ATOM 1477 N N . TYR A 1 203 ? -27.561 -45.403 -7.954 1.00 91.62 203 TYR A N 1
ATOM 1478 C CA . TYR A 1 203 ? -26.341 -45.615 -8.728 1.00 91.62 203 TYR A CA 1
ATOM 1479 C C . TYR A 1 203 ? -25.560 -46.831 -8.217 1.00 91.62 203 TYR A C 1
ATOM 1481 O O . TYR A 1 203 ? -25.767 -47.320 -7.103 1.00 91.62 203 TYR A O 1
ATOM 1489 N N . THR A 1 204 ? -24.639 -47.304 -9.046 1.00 90.75 204 THR A N 1
ATOM 1490 C CA . THR A 1 204 ? -23.544 -48.195 -8.669 1.00 90.75 204 THR A CA 1
ATOM 1491 C C . THR A 1 204 ? -22.248 -47.732 -9.332 1.00 90.75 204 THR A C 1
ATOM 1493 O O . THR A 1 204 ? -22.298 -47.009 -10.326 1.00 90.75 204 THR A O 1
ATOM 1496 N N . SER A 1 205 ? -21.108 -48.118 -8.770 1.00 90.75 205 SER A N 1
ATOM 1497 C CA . SER A 1 205 ? -19.772 -47.871 -9.313 1.00 90.75 205 SER A CA 1
ATOM 1498 C C . SER A 1 205 ? -18.991 -49.180 -9.287 1.00 90.75 205 SER A C 1
ATOM 1500 O O . SER A 1 205 ? -19.046 -49.923 -8.300 1.00 90.75 205 SER A O 1
ATOM 1502 N N . ILE A 1 206 ? -18.327 -49.485 -10.400 1.00 88.56 206 ILE A N 1
ATOM 1503 C CA . ILE A 1 206 ? -17.583 -50.722 -10.634 1.00 88.56 206 ILE A CA 1
ATOM 1504 C C . ILE A 1 206 ? -16.161 -50.322 -11.024 1.00 88.56 206 ILE A C 1
ATOM 1506 O O . ILE A 1 206 ? -15.969 -49.810 -12.123 1.00 88.56 206 ILE A O 1
ATOM 1510 N N . TYR A 1 207 ? -15.185 -50.576 -10.150 1.00 86.69 207 TYR A N 1
ATOM 1511 C CA . TYR A 1 207 ? -13.762 -50.312 -10.423 1.00 86.69 207 TYR A CA 1
ATOM 1512 C C . TYR A 1 207 ? -13.025 -51.563 -10.947 1.00 86.69 207 TYR A C 1
ATOM 1514 O O . TYR A 1 207 ? -11.852 -51.506 -11.307 1.00 86.69 207 TYR A O 1
ATOM 1522 N N . GLY A 1 208 ? -13.690 -52.725 -10.979 1.00 84.56 208 GLY A N 1
ATOM 1523 C CA . GLY A 1 208 ? -13.095 -53.974 -11.452 1.00 84.56 208 GLY A CA 1
ATOM 1524 C C . GLY A 1 208 ? -14.121 -55.058 -11.785 1.00 84.56 208 GLY A C 1
ATOM 1525 O O . GLY A 1 208 ? -15.193 -55.142 -11.191 1.00 84.56 208 GLY A O 1
ATOM 1526 N N . PHE A 1 209 ? -13.783 -55.933 -12.733 1.00 82.25 209 PHE A N 1
ATOM 1527 C CA . PHE A 1 209 ? -14.646 -57.044 -13.171 1.00 82.25 209 PHE A CA 1
ATOM 1528 C C . PHE A 1 209 ? -14.233 -58.424 -12.619 1.00 82.25 209 PHE A C 1
ATOM 1530 O O . PHE A 1 209 ? -14.878 -59.427 -12.935 1.00 82.25 209 PHE A O 1
ATOM 1537 N N . GLY A 1 210 ? -13.172 -58.484 -11.806 1.00 75.00 210 GLY A N 1
ATOM 1538 C CA . GLY A 1 210 ? -12.582 -59.733 -11.316 1.00 75.00 210 GLY A CA 1
ATOM 1539 C C . GLY A 1 210 ? -12.089 -60.650 -12.446 1.00 75.00 210 GLY A C 1
ATOM 1540 O O . GLY A 1 210 ? -11.813 -60.206 -13.561 1.00 75.00 210 GLY A O 1
ATOM 1541 N N . ASP A 1 211 ? -12.021 -61.956 -12.173 1.00 66.62 211 ASP A N 1
ATOM 1542 C CA . ASP A 1 211 ? -11.591 -62.981 -13.143 1.00 66.62 211 ASP A CA 1
ATOM 1543 C C . ASP A 1 211 ? -12.578 -63.207 -14.316 1.00 66.62 211 ASP A C 1
ATOM 1545 O O . ASP A 1 211 ? -12.261 -63.933 -15.260 1.00 66.62 211 ASP A O 1
ATOM 1549 N N . ASP A 1 212 ? -13.804 -62.671 -14.250 1.00 70.94 212 ASP A N 1
ATOM 1550 C CA . ASP A 1 212 ? -14.891 -63.011 -15.179 1.00 70.94 212 ASP A CA 1
ATOM 1551 C C . ASP A 1 212 ? -15.935 -61.888 -15.302 1.00 70.94 212 ASP A C 1
ATOM 1553 O O . ASP A 1 212 ? -16.965 -61.867 -14.621 1.00 70.94 212 ASP A O 1
ATOM 1557 N N . ALA A 1 213 ? -15.705 -60.994 -16.266 1.00 69.62 213 ALA A N 1
ATOM 1558 C CA . ALA A 1 213 ? -16.618 -59.910 -16.628 1.00 69.62 213 ALA A CA 1
ATOM 1559 C C . ALA A 1 213 ? -18.008 -60.376 -17.125 1.00 69.62 213 ALA A C 1
ATOM 1561 O O . ALA A 1 213 ? -18.894 -59.544 -17.325 1.00 69.62 213 ALA A O 1
ATOM 1562 N N . GLY A 1 214 ? -18.229 -61.680 -17.333 1.00 74.25 214 GLY A N 1
ATOM 1563 C CA . GLY A 1 214 ? -19.538 -62.239 -17.671 1.00 74.25 214 GLY A CA 1
ATOM 1564 C C . GLY A 1 214 ? -20.483 -62.411 -16.476 1.00 74.25 214 GLY A C 1
ATOM 1565 O O . GLY A 1 214 ? -21.694 -62.503 -16.687 1.00 74.25 214 GLY A O 1
ATOM 1566 N N . ASP A 1 215 ? -19.964 -62.444 -15.244 1.00 82.69 215 ASP A N 1
ATOM 1567 C CA . ASP A 1 215 ? -20.735 -62.753 -14.034 1.00 82.69 215 ASP A CA 1
ATOM 1568 C C . ASP A 1 215 ? -20.809 -61.545 -13.075 1.00 82.69 215 ASP A C 1
ATOM 1570 O O . ASP A 1 215 ? -19.856 -61.282 -12.336 1.00 82.69 215 ASP A O 1
ATOM 1574 N N . PRO A 1 216 ? -21.948 -60.826 -13.014 1.00 84.38 216 PRO A N 1
ATOM 1575 C CA . PRO A 1 216 ? -22.101 -59.637 -12.175 1.00 84.38 216 PRO A CA 1
ATOM 1576 C C . PRO A 1 216 ? -22.083 -59.923 -10.667 1.00 84.38 216 PRO A C 1
ATOM 1578 O O . PRO A 1 216 ? -22.079 -58.983 -9.874 1.00 84.38 216 PRO A O 1
ATOM 1581 N N . THR A 1 217 ? -22.052 -61.192 -10.241 1.00 83.69 217 THR A N 1
ATOM 1582 C CA . THR A 1 217 ? -21.840 -61.553 -8.830 1.00 83.69 217 THR A CA 1
ATOM 1583 C C . THR A 1 217 ? -20.367 -61.528 -8.411 1.00 83.69 217 THR A C 1
ATOM 1585 O O . THR A 1 217 ? -20.093 -61.593 -7.214 1.00 83.69 217 THR A O 1
ATOM 1588 N N . LYS A 1 218 ? -19.435 -61.402 -9.370 1.00 84.50 218 LYS A N 1
ATOM 1589 C CA . LYS A 1 218 ? -17.978 -61.343 -9.150 1.00 84.50 218 LYS A CA 1
ATOM 1590 C C . LYS A 1 218 ? -17.363 -59.956 -9.359 1.00 84.50 218 LYS A C 1
ATOM 1592 O O . LYS A 1 218 ? -16.167 -59.801 -9.140 1.00 84.50 218 LYS A O 1
ATOM 1597 N N . TRP A 1 219 ? -18.141 -58.980 -9.826 1.00 89.25 219 TRP A N 1
ATOM 1598 C CA . TRP A 1 219 ? -17.640 -57.627 -10.067 1.00 89.25 219 TRP A CA 1
ATOM 1599 C C . TRP A 1 219 ? -17.313 -56.924 -8.745 1.00 89.25 219 TRP A C 1
ATOM 1601 O O . TRP A 1 219 ? -17.965 -57.152 -7.723 1.00 89.25 219 TRP A O 1
ATOM 1611 N N . GLU A 1 220 ? -16.306 -56.060 -8.781 1.00 88.00 220 GLU A N 1
ATOM 1612 C CA . GLU A 1 220 ? -15.812 -55.322 -7.628 1.00 88.00 220 GLU A CA 1
ATOM 1613 C C . GLU A 1 220 ? -16.470 -53.938 -7.573 1.00 88.00 220 GLU A C 1
ATOM 1615 O O . GLU A 1 220 ? -16.311 -53.105 -8.467 1.00 88.00 220 GLU A O 1
ATOM 1620 N N . PHE A 1 221 ? -17.267 -53.724 -6.523 1.00 89.31 221 PHE A N 1
ATOM 1621 C CA . PHE A 1 221 ? -18.110 -52.542 -6.352 1.00 89.31 221 PHE A CA 1
ATOM 1622 C C . PHE A 1 221 ? -17.469 -51.550 -5.376 1.00 89.31 221 PHE A C 1
ATOM 1624 O O . PHE A 1 221 ? -17.221 -51.884 -4.216 1.00 89.31 221 PHE A O 1
ATOM 1631 N N . GLY A 1 222 ? -17.257 -50.319 -5.830 1.00 88.38 222 GLY A N 1
ATOM 1632 C CA . GLY A 1 222 ? -16.630 -49.239 -5.069 1.00 88.38 222 GLY A CA 1
ATOM 1633 C C . GLY A 1 222 ? -16.337 -48.033 -5.959 1.00 88.38 222 GLY A C 1
ATOM 1634 O O . GLY A 1 222 ? -16.573 -48.085 -7.164 1.00 88.38 222 GLY A O 1
ATOM 1635 N N . ILE A 1 223 ? -15.836 -46.957 -5.356 1.00 90.06 223 ILE A N 1
ATOM 1636 C CA . ILE A 1 223 ? -15.349 -45.761 -6.051 1.00 90.06 223 ILE A CA 1
ATOM 1637 C C . ILE A 1 223 ? -13.847 -45.658 -5.787 1.00 90.06 223 ILE A C 1
ATOM 1639 O O . ILE A 1 223 ? -13.434 -45.557 -4.629 1.00 90.06 223 ILE A O 1
ATOM 1643 N N . SER A 1 224 ? -13.043 -45.703 -6.839 1.00 88.94 224 SER A N 1
ATOM 1644 C CA . SER A 1 224 ? -11.593 -45.582 -6.797 1.00 88.94 224 SER A CA 1
ATOM 1645 C C . SER A 1 224 ? -11.177 -44.112 -6.905 1.00 88.94 224 SER A C 1
ATOM 1647 O O . SER A 1 224 ? -11.573 -43.370 -7.801 1.00 88.94 224 SER A O 1
ATOM 1649 N N . LEU A 1 225 ? -10.402 -43.656 -5.924 1.00 89.69 225 LEU A N 1
ATOM 1650 C CA . LEU A 1 225 ? -9.933 -42.279 -5.834 1.00 89.69 225 LEU A CA 1
ATOM 1651 C C . LEU A 1 225 ? -8.408 -42.244 -5.894 1.00 89.69 225 LEU A C 1
ATOM 1653 O O . LEU A 1 225 ? -7.743 -42.639 -4.934 1.00 89.69 225 LEU A O 1
ATOM 1657 N N . GLU A 1 226 ? -7.859 -41.734 -6.993 1.00 88.25 226 GLU A N 1
ATOM 1658 C CA . GLU A 1 226 ? -6.453 -41.338 -7.060 1.00 88.25 226 GLU A CA 1
ATOM 1659 C C . GLU A 1 226 ? -6.234 -40.100 -6.178 1.00 88.25 226 GLU A C 1
ATOM 1661 O O . GLU A 1 226 ? -7.098 -39.222 -6.082 1.00 88.25 226 GLU A O 1
ATOM 1666 N N . TYR A 1 227 ? -5.081 -40.022 -5.520 1.00 87.75 227 TYR A N 1
ATOM 1667 C CA . TYR A 1 227 ? -4.657 -38.853 -4.761 1.00 87.75 227 TYR A CA 1
ATOM 1668 C C . TYR A 1 227 ? -3.275 -38.372 -5.197 1.00 87.75 227 TYR A C 1
ATOM 1670 O O . TYR A 1 227 ? -2.384 -39.156 -5.514 1.00 87.75 227 TYR A O 1
ATOM 1678 N N . ASN A 1 228 ? -3.061 -37.059 -5.152 1.00 75.75 228 ASN A N 1
ATOM 1679 C CA . ASN A 1 228 ? -1.752 -36.497 -5.464 1.00 75.75 228 ASN A CA 1
ATOM 1680 C C . ASN A 1 228 ? -0.737 -36.780 -4.333 1.00 75.75 228 ASN A C 1
ATOM 1682 O O . ASN A 1 228 ? -0.865 -36.229 -3.240 1.00 75.75 228 ASN A O 1
ATOM 1686 N N . ASP A 1 229 ? 0.303 -37.577 -4.605 1.00 67.88 229 ASP A N 1
ATOM 1687 C CA . ASP A 1 229 ? 1.398 -37.881 -3.662 1.00 67.88 229 ASP A CA 1
ATOM 1688 C C . ASP A 1 229 ? 2.558 -36.853 -3.695 1.00 67.88 229 ASP A C 1
ATOM 1690 O O . ASP A 1 229 ? 3.539 -36.973 -2.958 1.00 67.88 229 ASP A O 1
ATOM 1694 N N . SER A 1 230 ? 2.463 -35.773 -4.491 1.00 66.56 230 SER A N 1
ATOM 1695 C CA . SER A 1 230 ? 3.535 -34.760 -4.611 1.00 66.56 230 SER A CA 1
ATOM 1696 C C . SER A 1 230 ? 3.868 -34.016 -3.307 1.00 66.56 230 SER A C 1
ATOM 1698 O O . SER A 1 230 ? 4.827 -33.245 -3.269 1.00 66.56 230 SER A O 1
ATOM 1700 N N . TYR A 1 231 ? 3.086 -34.217 -2.245 1.00 66.69 231 TYR A N 1
ATOM 1701 C CA . TYR A 1 231 ? 3.301 -33.642 -0.918 1.00 66.69 231 TYR A CA 1
ATOM 1702 C C . TYR A 1 231 ? 4.376 -34.382 -0.094 1.00 66.69 231 TYR A C 1
ATOM 1704 O O . TYR A 1 231 ? 4.707 -33.926 1.001 1.00 66.69 231 TYR A O 1
ATOM 1712 N N . TYR A 1 232 ? 4.934 -35.510 -0.564 1.00 71.81 232 TYR A N 1
ATOM 1713 C CA . TYR A 1 232 ? 5.919 -36.301 0.193 1.00 71.81 232 TYR A CA 1
ATOM 1714 C C . TYR A 1 232 ? 7.337 -35.681 0.206 1.00 71.81 232 TYR A C 1
ATOM 1716 O O . TYR A 1 232 ? 8.260 -36.067 -0.526 1.00 71.81 232 TYR A O 1
ATOM 1724 N N . 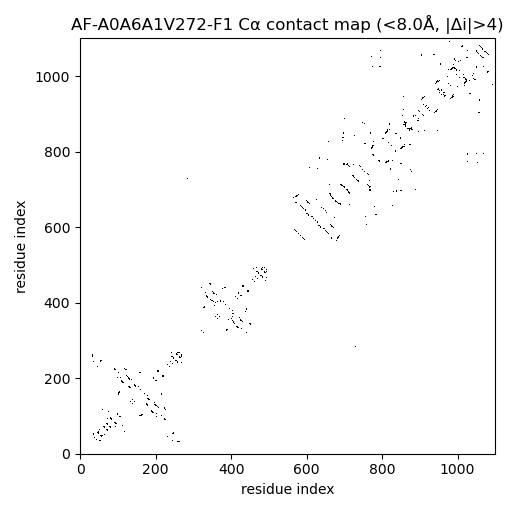THR A 1 233 ? 7.508 -34.682 1.075 1.00 75.00 233 THR A N 1
ATOM 1725 C CA . THR A 1 233 ? 8.732 -33.882 1.233 1.00 75.00 233 THR A CA 1
ATOM 1726 C C . THR A 1 233 ? 9.919 -34.652 1.820 1.00 75.00 233 THR A C 1
ATOM 1728 O O . THR A 1 233 ? 9.779 -35.649 2.532 1.00 75.00 233 THR A O 1
ATOM 1731 N N . ASP A 1 234 ? 11.129 -34.127 1.607 1.00 75.44 234 ASP A N 1
ATOM 1732 C CA . ASP A 1 234 ? 12.332 -34.618 2.294 1.00 75.44 234 ASP A CA 1
ATOM 1733 C C . ASP A 1 234 ? 12.285 -34.379 3.816 1.00 75.44 234 ASP A C 1
ATOM 1735 O O . ASP A 1 234 ? 12.813 -35.188 4.574 1.00 75.44 234 ASP A O 1
ATOM 1739 N N . THR A 1 235 ? 11.569 -33.351 4.294 1.00 72.44 235 THR A N 1
ATOM 1740 C CA . THR A 1 235 ? 11.336 -33.147 5.738 1.00 72.44 235 THR A CA 1
ATOM 1741 C C . THR A 1 235 ? 10.489 -34.256 6.366 1.00 72.44 235 THR A C 1
ATOM 1743 O O . THR A 1 235 ? 10.695 -34.587 7.533 1.00 72.44 235 THR A O 1
ATOM 1746 N N . CYS A 1 236 ? 9.578 -34.872 5.605 1.00 81.62 236 CYS A N 1
ATOM 1747 C CA . CYS A 1 236 ? 8.855 -36.054 6.063 1.00 81.62 236 CYS A CA 1
ATOM 1748 C C . CYS A 1 236 ? 9.772 -37.291 6.107 1.00 81.62 236 CYS A C 1
ATOM 1750 O O . CYS A 1 236 ? 9.795 -38.002 7.112 1.00 81.62 236 CYS A O 1
ATOM 1752 N N . LYS A 1 237 ? 10.629 -37.483 5.094 1.00 81.94 237 LYS A N 1
ATOM 1753 C CA . LYS A 1 237 ? 11.623 -38.577 5.059 1.00 81.94 237 LYS A CA 1
ATOM 1754 C C . LYS A 1 237 ? 12.606 -38.502 6.236 1.00 81.94 237 LYS A C 1
ATOM 1756 O O . LYS A 1 237 ? 12.855 -39.521 6.876 1.00 81.94 237 LYS A O 1
ATOM 1761 N N . ASP A 1 238 ? 13.107 -37.310 6.568 1.00 77.00 238 ASP A N 1
ATOM 1762 C CA . ASP A 1 238 ? 13.961 -37.078 7.746 1.00 77.00 238 ASP A CA 1
ATOM 1763 C C . ASP A 1 238 ? 13.226 -37.371 9.069 1.00 77.00 238 ASP A C 1
ATOM 1765 O O . ASP A 1 238 ? 13.814 -37.920 10.009 1.00 77.00 238 ASP A O 1
ATOM 1769 N N . CYS A 1 239 ? 11.929 -37.053 9.143 1.00 83.25 239 CYS A N 1
ATOM 1770 C CA . CYS A 1 239 ? 11.101 -37.363 10.304 1.00 83.25 239 CYS A CA 1
ATOM 1771 C C . CYS A 1 239 ? 10.942 -38.878 10.500 1.00 83.25 239 CYS A C 1
ATOM 1773 O O . CYS A 1 239 ? 11.269 -39.392 11.577 1.00 83.25 239 CYS A O 1
ATOM 1775 N N . GLU A 1 240 ? 10.516 -39.608 9.464 1.00 82.38 240 GLU A N 1
ATOM 1776 C CA . GLU A 1 240 ? 10.345 -41.066 9.519 1.00 82.38 240 GLU A CA 1
ATOM 1777 C C . GLU A 1 240 ? 11.676 -41.787 9.781 1.00 82.38 240 GLU A C 1
ATOM 1779 O O . GLU A 1 240 ? 11.746 -42.667 10.643 1.00 82.38 240 GLU A O 1
ATOM 1784 N N . ALA A 1 241 ? 12.770 -41.353 9.141 1.00 80.50 241 ALA A N 1
ATOM 1785 C CA . ALA A 1 241 ? 14.117 -41.882 9.379 1.00 80.50 241 ALA A CA 1
ATOM 1786 C C . ALA A 1 241 ? 14.599 -41.695 10.833 1.00 80.50 241 ALA A C 1
ATOM 1788 O O . ALA A 1 241 ? 15.452 -42.447 11.308 1.00 80.50 241 ALA A O 1
ATOM 1789 N N . SER A 1 242 ? 14.037 -40.725 11.562 1.00 79.19 242 SER A N 1
ATOM 1790 C CA . SER A 1 242 ? 14.303 -40.498 12.988 1.00 79.19 242 SER A CA 1
ATOM 1791 C C . SER A 1 242 ? 13.362 -41.243 13.948 1.00 79.19 242 SER A C 1
ATOM 1793 O O . SER A 1 242 ? 13.508 -41.116 15.166 1.00 79.19 242 SER A O 1
ATOM 1795 N N . GLY A 1 243 ? 12.409 -42.025 13.427 1.00 75.81 243 GLY A N 1
ATOM 1796 C CA . GLY A 1 243 ? 11.396 -42.739 14.211 1.00 75.81 243 GLY A CA 1
ATOM 1797 C C . GLY A 1 243 ? 10.184 -41.891 14.620 1.00 75.81 243 GLY A C 1
ATOM 1798 O O . GLY A 1 243 ? 9.451 -42.277 15.538 1.00 75.81 243 GLY A O 1
ATOM 1799 N N . GLY A 1 244 ? 9.988 -40.739 13.974 1.00 80.50 244 GLY A N 1
ATOM 1800 C CA . GLY A 1 244 ? 8.768 -39.938 14.064 1.00 80.50 244 GLY A CA 1
ATOM 1801 C C . GLY A 1 244 ? 7.705 -40.361 13.049 1.00 80.50 244 GLY A C 1
ATOM 1802 O O . GLY A 1 244 ? 7.905 -41.283 12.262 1.00 80.50 244 GLY A O 1
ATOM 1803 N N . LEU A 1 245 ? 6.568 -39.669 13.078 1.00 84.38 245 LEU A N 1
ATOM 1804 C CA . LEU A 1 245 ? 5.512 -39.743 12.070 1.00 84.38 245 LEU A CA 1
ATOM 1805 C C . LEU A 1 245 ? 5.207 -38.337 11.553 1.00 84.38 245 LEU A C 1
ATOM 1807 O O . LEU A 1 245 ? 5.165 -37.383 12.329 1.00 84.38 245 LEU A O 1
ATOM 1811 N N . CYS A 1 246 ? 4.978 -38.207 10.251 1.00 86.88 246 CYS A N 1
ATOM 1812 C CA . CYS A 1 246 ? 4.664 -36.923 9.635 1.00 86.88 246 CYS A CA 1
ATOM 1813 C C . CYS A 1 246 ? 3.250 -36.456 10.013 1.00 86.88 246 CYS A C 1
ATOM 1815 O O . CYS A 1 246 ? 2.286 -37.226 9.974 1.00 86.88 246 CYS A O 1
ATOM 1817 N N . GLY A 1 247 ? 3.134 -35.186 10.386 1.00 84.44 247 GLY A N 1
ATOM 1818 C CA . GLY A 1 247 ? 1.904 -34.580 10.874 1.00 84.44 247 GLY A CA 1
ATOM 1819 C C . GLY A 1 247 ? 1.914 -33.062 10.735 1.00 84.44 247 GLY A C 1
ATOM 1820 O O . GLY A 1 247 ? 2.733 -32.489 10.013 1.00 84.44 247 GLY A O 1
ATOM 1821 N N . PHE A 1 248 ? 1.013 -32.407 11.462 1.00 82.50 248 PHE A N 1
ATOM 1822 C CA . PHE A 1 248 ? 0.899 -30.951 11.499 1.00 82.50 248 PHE A CA 1
ATOM 1823 C C . PHE A 1 248 ? 0.557 -30.431 12.899 1.00 82.50 248 PHE A C 1
ATOM 1825 O O . PHE A 1 248 ? 0.060 -31.165 13.756 1.00 82.50 248 PHE A O 1
ATOM 1832 N N . ALA A 1 249 ? 0.829 -29.151 13.138 1.00 71.06 249 ALA A N 1
ATOM 1833 C CA . ALA A 1 249 ? 0.547 -28.462 14.389 1.00 71.06 249 ALA A CA 1
ATOM 1834 C C . ALA A 1 249 ? -0.450 -27.303 14.209 1.00 71.06 249 ALA A C 1
ATOM 1836 O O . ALA A 1 249 ? -0.659 -26.783 13.113 1.00 71.06 249 ALA A O 1
ATOM 1837 N N . GLY A 1 250 ? -1.048 -26.898 15.335 1.00 59.03 250 GLY A N 1
ATOM 1838 C CA . GLY A 1 250 ? -1.776 -25.638 15.473 1.00 59.03 250 GLY A CA 1
ATOM 1839 C C . GLY A 1 250 ? -3.057 -25.500 14.643 1.00 59.03 250 GLY A C 1
ATOM 1840 O O . GLY A 1 250 ? -3.720 -26.476 14.295 1.00 59.03 250 GLY A O 1
ATOM 1841 N N . LEU A 1 251 ? -3.428 -24.242 14.392 1.00 49.91 251 LEU A N 1
ATOM 1842 C CA . LEU A 1 251 ? -4.526 -23.839 13.496 1.00 49.91 251 LEU A CA 1
ATOM 1843 C C . LEU A 1 251 ? -3.994 -23.433 12.110 1.00 49.91 251 LEU A C 1
ATOM 1845 O O . LEU A 1 251 ? -4.711 -23.513 11.115 1.00 49.91 251 LEU A O 1
ATOM 1849 N N . ASP A 1 252 ? -2.721 -23.043 12.079 1.00 54.06 252 ASP A N 1
ATOM 1850 C CA . ASP A 1 252 ? -1.872 -22.698 10.940 1.00 54.06 252 ASP A CA 1
ATOM 1851 C C . ASP A 1 252 ? -1.487 -23.901 10.065 1.00 54.06 252 ASP A C 1
ATOM 1853 O O . ASP A 1 252 ? -0.985 -23.706 8.962 1.00 54.06 252 ASP A O 1
ATOM 1857 N N . GLN A 1 253 ? -1.759 -25.133 10.520 1.00 72.50 253 GLN A N 1
ATOM 1858 C CA . GLN A 1 253 ? -1.589 -26.370 9.743 1.00 72.50 253 GLN A CA 1
ATOM 1859 C C . GLN A 1 253 ? -0.134 -26.628 9.290 1.00 72.50 253 GLN A C 1
ATOM 1861 O O . GLN A 1 253 ? 0.109 -27.373 8.341 1.00 72.50 253 GLN A O 1
ATOM 1866 N N . SER A 1 254 ? 0.849 -26.058 9.997 1.00 71.25 254 SER A N 1
ATOM 1867 C CA . SER A 1 254 ? 2.275 -26.202 9.687 1.00 71.25 254 SER A CA 1
ATOM 1868 C C . SER A 1 254 ? 2.806 -27.613 9.968 1.00 71.25 254 SER A C 1
ATOM 1870 O O . SER A 1 254 ? 2.390 -28.269 10.924 1.00 71.25 254 SER A O 1
ATOM 1872 N N . PHE A 1 255 ? 3.742 -28.090 9.137 1.00 79.56 255 PHE A N 1
ATOM 1873 C CA . PHE A 1 255 ? 4.336 -29.428 9.259 1.00 79.56 255 PHE A CA 1
ATOM 1874 C C . PHE A 1 255 ? 5.004 -29.646 10.626 1.00 79.56 255 PHE A C 1
ATOM 1876 O O . PHE A 1 255 ? 5.824 -28.841 11.074 1.00 79.56 255 PHE A O 1
ATOM 1883 N N . ALA A 1 256 ? 4.705 -30.786 11.248 1.00 78.44 256 ALA A N 1
ATOM 1884 C CA . ALA A 1 256 ? 5.281 -31.214 12.513 1.00 78.44 256 ALA A CA 1
ATOM 1885 C C . ALA A 1 256 ? 5.670 -32.697 12.459 1.00 78.44 256 ALA A C 1
ATOM 1887 O O . ALA A 1 256 ? 4.874 -33.560 12.092 1.00 78.44 256 ALA A O 1
ATOM 1888 N N . CYS A 1 257 ? 6.889 -33.001 12.891 1.00 82.81 257 CYS A N 1
ATOM 1889 C CA . CYS A 1 257 ? 7.345 -34.359 13.124 1.00 82.81 257 CYS A CA 1
ATOM 1890 C C . CYS A 1 257 ? 6.850 -34.834 14.498 1.00 82.81 257 CYS A C 1
ATOM 1892 O O . CYS A 1 257 ? 7.277 -34.332 15.541 1.00 82.81 257 CYS A O 1
ATOM 1894 N N . ILE A 1 258 ? 5.912 -35.781 14.502 1.00 80.56 258 ILE A N 1
ATOM 1895 C CA . ILE A 1 258 ? 5.242 -36.292 15.699 1.00 80.56 258 ILE A CA 1
ATOM 1896 C C . ILE A 1 258 ? 6.068 -37.438 16.284 1.00 80.56 258 ILE A C 1
ATOM 1898 O O . ILE A 1 258 ? 6.184 -38.512 15.692 1.00 80.56 258 ILE A O 1
ATOM 1902 N N . CYS A 1 259 ? 6.662 -37.218 17.453 1.00 77.56 259 CYS A N 1
ATOM 1903 C CA . CYS A 1 259 ? 7.682 -38.113 17.990 1.00 77.56 259 CYS A CA 1
ATOM 1904 C C . CYS A 1 259 ? 7.153 -39.040 19.088 1.00 77.56 259 CYS A C 1
ATOM 1906 O O . CYS A 1 259 ? 6.514 -38.604 20.046 1.00 77.56 259 CYS A O 1
ATOM 1908 N N . ARG A 1 260 ? 7.528 -40.327 19.018 1.00 69.50 260 ARG A N 1
ATOM 1909 C CA . ARG A 1 260 ? 7.150 -41.383 19.988 1.00 69.50 260 ARG A CA 1
ATOM 1910 C C . ARG A 1 260 ? 7.664 -41.148 21.426 1.00 69.50 260 ARG A C 1
ATOM 1912 O O . ARG A 1 260 ? 7.353 -41.924 22.323 1.00 69.50 260 ARG A O 1
ATOM 1919 N N . ASN A 1 261 ? 8.448 -40.092 21.654 1.00 63.34 261 ASN A N 1
ATOM 1920 C CA . ASN A 1 261 ? 8.909 -39.619 22.965 1.00 63.34 261 ASN A CA 1
ATOM 1921 C C . ASN A 1 261 ? 8.004 -38.523 23.583 1.00 63.34 261 ASN A C 1
ATOM 1923 O O . ASN A 1 261 ? 8.323 -38.028 24.662 1.00 63.34 261 ASN A O 1
ATOM 1927 N N . GLY A 1 262 ? 6.918 -38.128 22.905 1.00 60.03 262 GLY A N 1
ATOM 1928 C CA . GLY A 1 262 ? 5.980 -37.088 23.344 1.00 60.03 262 GLY A CA 1
ATOM 1929 C C . GLY A 1 262 ? 6.388 -35.645 23.013 1.00 60.03 262 GLY A C 1
ATOM 1930 O O . GLY A 1 262 ? 5.665 -34.724 23.381 1.00 60.03 262 GLY A O 1
ATOM 1931 N N . LEU A 1 263 ? 7.516 -35.426 22.326 1.00 62.75 263 LEU A N 1
ATOM 1932 C CA . LEU A 1 263 ? 8.027 -34.099 21.969 1.00 62.75 263 LEU A CA 1
ATOM 1933 C C . LEU A 1 263 ? 7.999 -33.898 20.452 1.00 62.75 263 LEU A C 1
ATOM 1935 O O . LEU A 1 263 ? 8.940 -34.280 19.761 1.00 62.75 263 LEU A O 1
ATOM 1939 N N . ASN A 1 264 ? 6.935 -33.281 19.937 1.00 71.19 264 ASN A N 1
ATOM 1940 C CA . ASN A 1 264 ? 6.842 -32.933 18.517 1.00 71.19 264 ASN A CA 1
ATOM 1941 C C . ASN A 1 264 ? 7.947 -31.933 18.127 1.00 71.19 264 ASN A C 1
ATOM 1943 O O . ASN A 1 264 ? 8.249 -31.006 18.883 1.00 71.19 264 ASN A O 1
ATOM 1947 N N . THR A 1 265 ? 8.532 -32.105 16.943 1.00 66.00 265 THR A N 1
ATOM 1948 C CA . THR A 1 265 ? 9.628 -31.271 16.422 1.00 66.00 265 THR A CA 1
ATOM 1949 C C . THR A 1 265 ? 9.327 -30.777 15.005 1.00 66.00 265 THR A C 1
ATOM 1951 O O . THR A 1 265 ? 8.347 -31.185 14.392 1.00 66.00 265 THR A O 1
ATOM 1954 N N . SER A 1 266 ? 10.154 -29.884 14.457 1.00 67.31 266 SER A N 1
ATOM 1955 C CA . SER A 1 266 ? 9.971 -29.348 13.098 1.00 67.31 266 SER A CA 1
ATOM 1956 C C . SER A 1 266 ? 10.596 -30.200 11.985 1.00 67.31 266 SER A C 1
ATOM 1958 O O . SER A 1 266 ? 10.366 -29.916 10.813 1.00 67.31 266 SER A O 1
ATOM 1960 N N . ASN A 1 267 ? 11.403 -31.218 12.314 1.00 69.75 267 ASN A N 1
ATOM 1961 C CA . ASN A 1 267 ? 12.084 -32.052 11.314 1.00 69.75 267 ASN A CA 1
ATOM 1962 C C . ASN A 1 267 ? 12.418 -33.483 11.771 1.00 69.75 267 ASN A C 1
ATOM 1964 O O . ASN A 1 267 ? 12.197 -34.409 11.003 1.00 69.75 267 ASN A O 1
ATOM 1968 N N . ASN A 1 268 ? 12.958 -33.696 12.977 1.00 76.00 268 ASN A N 1
ATOM 1969 C CA . ASN A 1 268 ? 13.341 -35.033 13.447 1.00 76.00 268 ASN A CA 1
ATOM 1970 C C . ASN A 1 268 ? 13.311 -35.191 14.978 1.00 76.00 268 ASN A C 1
ATOM 1972 O O . ASN A 1 268 ? 13.418 -34.225 15.735 1.00 76.00 268 ASN A O 1
ATOM 1976 N N . CYS A 1 269 ? 13.197 -36.432 15.445 1.00 73.56 269 CYS A N 1
ATOM 1977 C CA . CYS A 1 269 ? 12.983 -36.788 16.850 1.00 73.56 269 CYS A CA 1
ATOM 1978 C C . CYS A 1 269 ? 14.259 -36.902 17.704 1.00 73.56 269 CYS A C 1
ATOM 1980 O O . CYS A 1 269 ? 14.210 -37.412 18.826 1.00 73.56 269 CYS A O 1
ATOM 1982 N N . LEU A 1 270 ? 15.412 -36.435 17.208 1.00 66.50 270 LEU A N 1
ATOM 1983 C CA . LEU A 1 270 ? 16.711 -36.600 17.878 1.00 66.50 270 LEU A CA 1
ATOM 1984 C C . LEU A 1 270 ? 17.014 -35.502 18.923 1.00 66.50 270 LEU A C 1
ATOM 1986 O O . LEU A 1 270 ? 18.006 -35.587 19.651 1.00 66.50 270 LEU A O 1
ATOM 1990 N N . GLY A 1 271 ? 16.164 -34.474 19.026 1.00 51.84 271 GLY A N 1
ATOM 1991 C CA . GLY A 1 271 ? 16.345 -33.336 19.930 1.00 51.84 271 GLY A CA 1
ATOM 1992 C C . GLY A 1 271 ? 16.055 -33.642 21.407 1.00 51.84 271 GLY A C 1
ATOM 1993 O O . GLY A 1 271 ? 14.901 -33.725 21.820 1.00 51.84 271 GLY A O 1
ATOM 1994 N N . ARG A 1 272 ? 17.101 -33.716 22.243 1.00 38.84 272 ARG A N 1
ATOM 1995 C CA . ARG A 1 272 ? 16.972 -33.636 23.713 1.00 38.84 272 ARG A CA 1
ATOM 1996 C C . ARG A 1 272 ? 16.925 -32.171 24.165 1.00 38.84 272 ARG A C 1
ATOM 1998 O O . ARG A 1 272 ? 17.895 -31.447 23.959 1.00 38.84 272 ARG A O 1
ATOM 2005 N N . GLY A 1 273 ? 15.839 -31.751 24.815 1.00 32.06 273 GLY A N 1
ATOM 2006 C CA . GLY A 1 273 ? 15.722 -30.419 25.432 1.00 32.06 273 GLY A CA 1
ATOM 2007 C C . GLY A 1 273 ? 16.223 -30.351 26.883 1.00 32.06 273 GLY A C 1
ATOM 2008 O O . GLY A 1 273 ? 16.501 -31.380 27.495 1.00 32.06 273 GLY A O 1
ATOM 2009 N N . TYR A 1 274 ? 16.285 -29.136 27.443 1.00 27.91 274 TYR A N 1
ATOM 2010 C CA . TYR A 1 274 ? 16.336 -28.854 28.889 1.00 27.91 274 TYR A CA 1
ATOM 2011 C C . TYR A 1 274 ? 15.786 -27.444 29.188 1.00 27.91 274 TYR A C 1
ATOM 2013 O O . TYR A 1 274 ? 15.653 -26.625 28.281 1.00 27.91 274 TYR A O 1
ATOM 2021 N N . ALA A 1 275 ? 15.440 -27.169 30.451 1.00 23.70 275 ALA A N 1
ATOM 2022 C CA . ALA A 1 275 ? 14.688 -25.980 30.863 1.00 23.70 275 ALA A CA 1
ATOM 2023 C C . ALA A 1 275 ? 15.478 -25.002 31.762 1.00 23.70 275 ALA A C 1
ATOM 2025 O O . ALA A 1 275 ? 16.332 -25.416 32.539 1.00 23.70 275 ALA A O 1
ATOM 2026 N N . TRP A 1 276 ? 15.112 -23.716 31.658 1.00 26.55 276 TRP A N 1
ATOM 2027 C CA . TRP A 1 276 ? 15.158 -22.637 32.665 1.00 26.55 276 TRP A CA 1
ATOM 2028 C C . TRP A 1 276 ? 16.217 -22.669 33.791 1.00 26.55 276 TRP A C 1
ATOM 2030 O O . TRP A 1 276 ? 16.088 -23.423 34.751 1.00 26.55 276 TRP A O 1
ATOM 2040 N N . SER A 1 277 ? 17.096 -21.657 33.819 1.00 22.20 277 SER A N 1
ATOM 2041 C CA . SER A 1 277 ? 17.248 -20.750 34.982 1.00 22.20 277 SER A CA 1
ATOM 2042 C C . SER A 1 277 ? 18.169 -19.555 34.668 1.00 22.20 277 SER A C 1
ATOM 2044 O O . SER A 1 277 ? 18.944 -19.602 33.720 1.00 22.20 277 SER A O 1
ATOM 2046 N N . GLY A 1 278 ? 18.115 -18.509 35.503 1.00 22.30 278 GLY A N 1
ATOM 2047 C CA . GLY A 1 278 ? 19.303 -17.705 35.837 1.00 22.30 278 GLY A CA 1
ATOM 2048 C C . GLY A 1 278 ? 19.775 -16.633 34.843 1.00 22.30 278 GLY A C 1
ATOM 2049 O O . GLY A 1 278 ? 20.658 -16.866 34.029 1.00 22.30 278 GLY A O 1
ATOM 2050 N N . SER A 1 279 ? 19.268 -15.412 35.029 1.00 26.56 279 SER A N 1
ATOM 2051 C CA . SER A 1 279 ? 19.920 -14.115 34.749 1.00 26.56 279 SER A CA 1
ATOM 2052 C C . SER A 1 279 ? 21.382 -14.117 34.234 1.00 26.56 279 SER A C 1
ATOM 2054 O O . SER A 1 279 ? 22.314 -14.353 35.004 1.00 26.56 279 SER A O 1
ATOM 2056 N N . GLY A 1 280 ? 21.595 -13.684 32.986 1.00 23.86 280 GLY A N 1
ATOM 2057 C CA . GLY A 1 280 ? 22.923 -13.380 32.432 1.00 23.86 280 GLY A CA 1
ATOM 2058 C C . GLY A 1 280 ? 22.833 -12.477 31.197 1.00 23.86 280 GLY A C 1
ATOM 2059 O O . GLY A 1 280 ? 22.376 -12.908 30.145 1.00 23.86 280 GLY A O 1
ATOM 2060 N N . GLY A 1 281 ? 23.221 -11.203 31.321 1.00 28.05 281 GLY A N 1
ATOM 2061 C CA . GLY A 1 281 ? 22.996 -10.194 30.280 1.00 28.05 281 GLY A CA 1
ATOM 2062 C C . GLY A 1 281 ? 24.092 -10.101 29.208 1.00 28.05 281 GLY A C 1
ATOM 2063 O O . GLY A 1 281 ? 25.209 -9.673 29.490 1.00 28.05 281 GLY A O 1
ATOM 2064 N N . GLN A 1 282 ? 23.727 -10.396 27.960 1.00 25.84 282 GLN A N 1
ATOM 2065 C CA . GLN A 1 282 ? 24.305 -9.891 26.701 1.00 25.84 282 GLN A CA 1
ATOM 2066 C C . GLN A 1 282 ? 23.166 -9.970 25.670 1.00 25.84 282 GLN A C 1
ATOM 2068 O O . GLN A 1 282 ? 22.386 -10.913 25.706 1.00 25.84 282 GLN A O 1
ATOM 2073 N N . LYS A 1 283 ? 22.829 -8.939 24.887 1.00 24.78 283 LYS A N 1
ATOM 2074 C CA . LYS A 1 283 ? 23.591 -8.069 23.964 1.00 24.78 283 LYS A CA 1
ATOM 2075 C C . LYS A 1 283 ? 24.086 -8.806 22.710 1.00 24.78 283 LYS A C 1
ATOM 2077 O O . LYS A 1 283 ? 24.679 -9.870 22.795 1.00 24.78 283 LYS A O 1
ATOM 2082 N N . LEU A 1 284 ? 23.736 -8.223 21.565 1.00 29.92 284 LEU A N 1
ATOM 2083 C CA . LEU A 1 284 ? 22.978 -8.921 20.527 1.00 29.92 284 LEU A CA 1
ATOM 2084 C C . LEU A 1 284 ? 23.047 -8.111 19.200 1.00 29.92 284 LEU A C 1
ATOM 2086 O O . LEU A 1 284 ? 22.861 -6.892 19.237 1.00 29.92 284 LEU A O 1
ATOM 2090 N N . GLU A 1 285 ? 23.240 -8.776 18.052 1.00 26.61 285 GLU A N 1
ATOM 2091 C CA . GLU A 1 285 ? 23.425 -8.246 16.680 1.00 26.61 285 GLU A CA 1
ATOM 2092 C C . GLU A 1 285 ? 22.507 -8.973 15.653 1.00 26.61 285 GLU A C 1
ATOM 2094 O O . GLU A 1 285 ? 22.357 -10.188 15.744 1.00 26.61 285 GLU A O 1
ATOM 2099 N N . ILE A 1 286 ? 21.880 -8.266 14.688 1.00 26.58 286 ILE A N 1
ATOM 2100 C CA . ILE A 1 286 ? 21.178 -8.872 13.520 1.00 26.58 286 ILE A CA 1
ATOM 2101 C C . ILE A 1 286 ? 22.169 -8.945 12.352 1.00 26.58 286 ILE A C 1
ATOM 2103 O O . ILE A 1 286 ? 22.904 -7.982 12.125 1.00 26.58 286 ILE A O 1
ATOM 2107 N N . ARG A 1 287 ? 22.143 -10.022 11.554 1.00 25.33 287 ARG A N 1
ATOM 2108 C CA . ARG A 1 287 ? 22.813 -10.072 10.244 1.00 25.33 287 ARG A CA 1
ATOM 2109 C C . ARG A 1 287 ? 21.909 -10.657 9.168 1.00 25.33 287 ARG A C 1
ATOM 2111 O O . ARG A 1 287 ? 21.346 -11.723 9.359 1.00 25.33 287 ARG A O 1
ATOM 2118 N N . MET A 1 288 ? 21.887 -10.022 7.999 1.00 25.86 288 MET A N 1
ATOM 2119 C CA . MET A 1 288 ? 21.484 -10.687 6.759 1.00 25.86 288 MET A CA 1
ATOM 2120 C C . MET A 1 288 ? 22.696 -11.454 6.212 1.00 25.86 288 MET A C 1
ATOM 2122 O O . MET A 1 288 ? 23.713 -10.835 5.890 1.00 25.86 288 MET A O 1
ATOM 2126 N N . ILE A 1 289 ? 22.615 -12.784 6.100 1.00 22.61 289 ILE A N 1
ATOM 2127 C CA . ILE A 1 289 ? 23.647 -13.608 5.447 1.00 22.61 289 ILE A CA 1
ATOM 2128 C C . ILE A 1 289 ? 22.992 -14.531 4.414 1.00 22.61 289 ILE A C 1
ATOM 2130 O O . ILE A 1 289 ? 22.468 -15.593 4.744 1.00 22.61 289 ILE A O 1
ATOM 2134 N N . LEU A 1 290 ? 23.085 -14.159 3.134 1.00 24.75 290 LEU A N 1
ATOM 2135 C CA . LEU A 1 290 ? 22.737 -15.059 2.033 1.00 24.75 290 LEU A CA 1
ATOM 2136 C C . LEU A 1 290 ? 23.886 -16.044 1.778 1.00 24.75 290 LEU A C 1
ATOM 2138 O O . LEU A 1 290 ? 25.008 -15.662 1.437 1.00 24.75 290 LEU A O 1
ATOM 2142 N N . GLY A 1 291 ? 23.593 -17.332 1.960 1.00 21.97 291 GLY A N 1
ATOM 2143 C CA . GLY A 1 291 ? 24.550 -18.438 1.905 1.00 21.97 291 GLY A CA 1
ATOM 2144 C C . GLY A 1 291 ? 24.948 -18.872 0.493 1.00 21.97 291 GLY A C 1
ATOM 2145 O O . GLY A 1 291 ? 24.826 -20.050 0.163 1.00 21.97 291 GLY A O 1
ATOM 2146 N N . ALA A 1 292 ? 25.450 -17.957 -0.340 1.00 22.56 292 ALA A N 1
ATOM 2147 C CA . ALA A 1 292 ? 25.998 -18.312 -1.648 1.00 22.56 292 ALA A CA 1
ATOM 2148 C C . ALA A 1 292 ? 27.208 -19.259 -1.489 1.00 22.56 292 ALA A C 1
ATOM 2150 O O . ALA A 1 292 ? 28.274 -18.857 -1.008 1.00 22.56 292 ALA A O 1
ATOM 2151 N N . ARG A 1 293 ? 27.058 -20.531 -1.890 1.00 22.80 293 ARG A N 1
ATOM 2152 C CA . ARG A 1 293 ? 28.138 -21.533 -1.836 1.00 22.80 293 ARG A CA 1
ATOM 2153 C C . ARG A 1 293 ? 29.300 -21.115 -2.744 1.00 22.80 293 ARG A C 1
ATOM 2155 O O . ARG A 1 293 ? 29.247 -21.300 -3.956 1.00 22.80 293 ARG A O 1
ATOM 2162 N N . ARG A 1 294 ? 30.393 -20.625 -2.151 1.00 21.59 294 ARG A N 1
ATOM 2163 C CA . ARG A 1 294 ? 31.684 -20.513 -2.846 1.00 21.59 294 ARG A CA 1
ATOM 2164 C C . ARG A 1 294 ? 32.208 -21.917 -3.190 1.00 21.59 294 ARG A C 1
ATOM 2166 O O . ARG A 1 294 ? 32.451 -22.683 -2.255 1.00 21.59 294 ARG A O 1
ATOM 2173 N N . PRO A 1 295 ? 32.485 -22.252 -4.463 1.00 24.38 295 PRO A N 1
ATOM 2174 C CA . PRO A 1 295 ? 33.434 -23.319 -4.756 1.00 24.38 295 PRO A CA 1
ATOM 2175 C C . PRO A 1 295 ? 34.838 -22.891 -4.275 1.00 24.38 295 PRO A C 1
ATOM 2177 O O . PRO A 1 295 ? 35.169 -21.701 -4.333 1.00 24.38 295 PRO A O 1
ATOM 2180 N N . PRO A 1 296 ? 35.676 -23.811 -3.766 1.00 25.05 296 PRO A N 1
ATOM 2181 C CA . PRO A 1 296 ? 37.004 -23.466 -3.265 1.00 25.05 296 PRO A CA 1
ATOM 2182 C C . PRO A 1 296 ? 37.958 -23.041 -4.394 1.00 25.05 296 PRO A C 1
ATOM 2184 O O . PRO A 1 296 ? 37.954 -23.607 -5.487 1.00 25.05 296 PRO A O 1
ATOM 2187 N N . ASN A 1 297 ? 38.824 -22.063 -4.109 1.00 24.42 297 ASN A N 1
ATOM 2188 C CA . ASN A 1 297 ? 39.878 -21.614 -5.025 1.00 24.42 297 ASN A CA 1
ATOM 2189 C C . ASN A 1 297 ? 40.822 -22.777 -5.378 1.00 24.42 297 ASN A C 1
ATOM 2191 O O . ASN A 1 297 ? 41.477 -23.306 -4.481 1.00 24.42 297 ASN A O 1
ATOM 2195 N N . GLY A 1 298 ? 40.941 -23.144 -6.664 1.00 25.39 298 GLY A N 1
ATOM 2196 C CA . GLY A 1 298 ? 41.728 -24.333 -7.027 1.00 25.39 298 GLY A CA 1
ATOM 2197 C C . GLY A 1 298 ? 42.253 -24.496 -8.459 1.00 25.39 298 GLY A C 1
ATOM 2198 O O . GLY A 1 298 ? 43.001 -25.443 -8.673 1.00 25.39 298 GLY A O 1
ATOM 2199 N N . LEU A 1 299 ? 41.925 -23.642 -9.446 1.00 24.16 299 LEU A N 1
ATOM 2200 C CA . LEU A 1 299 ? 42.381 -23.873 -10.837 1.00 24.16 299 LEU A CA 1
ATOM 2201 C C . LEU A 1 299 ? 42.554 -22.601 -11.699 1.00 24.16 299 LEU A C 1
ATOM 2203 O O . LEU A 1 299 ? 41.988 -22.445 -12.779 1.00 24.16 299 LEU A O 1
ATOM 2207 N N . LEU A 1 300 ? 43.400 -21.677 -11.235 1.00 24.77 300 LEU A N 1
ATOM 2208 C CA . LEU A 1 300 ? 43.753 -20.444 -11.955 1.00 24.77 300 LEU A CA 1
ATOM 2209 C C . LEU A 1 300 ? 44.710 -20.703 -13.145 1.00 24.77 300 LEU A C 1
ATOM 2211 O O . LEU A 1 300 ? 45.887 -20.348 -13.059 1.00 24.77 300 LEU A O 1
ATOM 2215 N N . LYS A 1 301 ? 44.242 -21.320 -14.250 1.00 23.77 301 LYS A N 1
ATOM 2216 C CA . LYS A 1 301 ? 44.984 -21.352 -15.540 1.00 23.77 301 LYS A CA 1
ATOM 2217 C C . LYS A 1 301 ? 44.197 -21.839 -16.782 1.00 23.77 301 LYS A C 1
ATOM 2219 O O . LYS A 1 301 ? 44.600 -22.805 -17.423 1.00 23.77 301 LYS A O 1
ATOM 2224 N N . LYS A 1 302 ? 43.126 -21.137 -17.186 1.00 23.42 302 LYS A N 1
ATOM 2225 C CA . LYS A 1 302 ? 42.638 -21.129 -18.592 1.00 23.42 302 LYS A CA 1
ATOM 2226 C C . LYS A 1 302 ? 41.665 -19.967 -18.881 1.00 23.42 302 LYS A C 1
ATOM 2228 O O . LYS A 1 302 ? 40.471 -20.157 -19.057 1.00 23.42 302 LYS A O 1
ATOM 2233 N N . LEU A 1 303 ? 42.203 -18.747 -18.928 1.00 24.27 303 LEU A N 1
ATOM 2234 C CA . LEU A 1 303 ? 41.516 -17.550 -19.432 1.00 24.27 303 LEU A CA 1
ATOM 2235 C C . LEU A 1 303 ? 42.405 -16.890 -20.490 1.00 24.27 303 LEU A C 1
ATOM 2237 O O . LEU A 1 303 ? 43.326 -16.162 -20.133 1.00 24.27 303 LEU A O 1
ATOM 2241 N N . LEU A 1 304 ? 42.167 -17.218 -21.764 1.00 21.34 304 LEU A N 1
ATOM 2242 C CA . LEU A 1 304 ? 42.623 -16.520 -22.979 1.00 21.34 304 LEU A CA 1
ATOM 2243 C C . LEU A 1 304 ? 42.126 -17.318 -24.198 1.00 21.34 304 LEU A C 1
ATOM 2245 O O . LEU A 1 304 ? 42.412 -18.512 -24.277 1.00 21.34 304 LEU A O 1
ATOM 2249 N N . SER A 1 305 ? 41.458 -16.655 -25.155 1.00 21.27 305 SER A N 1
ATOM 2250 C CA . SER A 1 305 ? 40.804 -17.236 -26.355 1.00 21.27 305 SER A CA 1
ATOM 2251 C C . SER A 1 305 ? 39.672 -18.255 -26.056 1.00 21.27 305 SER A C 1
ATOM 2253 O O . SER A 1 305 ? 39.669 -18.893 -25.010 1.00 21.27 305 SER A O 1
ATOM 2255 N N . TYR A 1 306 ? 38.643 -18.429 -26.893 1.00 22.56 306 TYR A N 1
ATOM 2256 C CA . TYR A 1 306 ? 38.374 -17.864 -28.224 1.00 22.56 306 TYR A CA 1
ATOM 2257 C C . TYR A 1 306 ? 37.059 -17.072 -28.254 1.00 22.56 306 TYR A C 1
ATOM 2259 O O . TYR A 1 306 ? 36.062 -17.492 -27.676 1.00 22.56 306 TYR A O 1
ATOM 2267 N N . SER A 1 307 ? 37.037 -15.976 -29.014 1.00 22.81 307 SER A N 1
ATOM 2268 C CA . SER A 1 307 ? 35.804 -15.427 -29.587 1.00 22.81 307 SER A CA 1
ATOM 2269 C C . SER A 1 307 ? 36.081 -14.831 -30.968 1.00 22.81 307 SER A C 1
ATOM 2271 O O . SER A 1 307 ? 36.372 -13.650 -31.110 1.00 22.81 307 SER A O 1
ATOM 2273 N N . TRP A 1 308 ? 35.983 -15.670 -31.999 1.00 19.83 308 TRP A N 1
ATOM 2274 C CA . TRP A 1 308 ? 35.307 -15.319 -33.251 1.00 19.83 308 TRP A CA 1
ATOM 2275 C C . TRP A 1 308 ? 34.976 -16.586 -34.040 1.00 19.83 308 TRP A C 1
ATOM 2277 O O . TRP A 1 308 ? 35.592 -17.628 -33.827 1.00 19.83 308 TRP A O 1
ATOM 2287 N N . CYS A 1 309 ? 33.959 -16.506 -34.893 1.00 24.59 309 CYS A N 1
ATOM 2288 C CA . CYS A 1 309 ? 33.415 -17.657 -35.609 1.00 24.59 309 CYS A CA 1
ATOM 2289 C C . CYS A 1 309 ? 34.268 -18.005 -36.831 1.00 24.59 309 CYS A C 1
ATOM 2291 O O . CYS A 1 309 ? 34.571 -17.112 -37.626 1.00 24.59 309 CYS A O 1
ATOM 2293 N N . GLU A 1 310 ? 34.503 -19.292 -37.059 1.00 20.92 310 GLU A N 1
ATOM 2294 C CA . GLU A 1 310 ? 34.757 -19.826 -38.397 1.00 20.92 310 GLU A CA 1
ATOM 2295 C C . GLU A 1 310 ? 33.558 -20.701 -38.802 1.00 20.92 310 GLU A C 1
ATOM 2297 O O . GLU A 1 310 ? 32.849 -21.222 -37.940 1.00 20.92 310 GLU A O 1
ATOM 2302 N N . ARG A 1 311 ? 33.247 -20.771 -40.100 1.00 25.05 311 ARG A N 1
ATOM 2303 C CA . ARG A 1 311 ? 32.027 -21.425 -40.603 1.00 25.05 311 ARG A CA 1
ATOM 2304 C C . ARG A 1 311 ? 32.230 -22.934 -40.746 1.00 25.05 311 ARG A C 1
ATOM 2306 O O . ARG A 1 311 ? 33.149 -23.334 -41.454 1.00 25.05 311 ARG A O 1
ATOM 2313 N N . GLN A 1 312 ? 31.273 -23.731 -40.275 1.00 22.59 312 GLN A N 1
ATOM 2314 C CA . GLN A 1 312 ? 30.351 -24.516 -41.122 1.00 22.59 312 GLN A CA 1
ATOM 2315 C C . GLN A 1 312 ? 29.394 -25.341 -40.248 1.00 22.59 312 GLN A C 1
ATOM 2317 O O . GLN A 1 312 ? 29.831 -25.853 -39.230 1.00 22.59 312 GLN A O 1
ATOM 2322 N N . ARG A 1 313 ? 28.127 -25.476 -40.686 1.00 25.22 313 ARG A N 1
ATOM 2323 C CA . ARG A 1 313 ? 27.106 -26.445 -40.218 1.00 25.22 313 ARG A CA 1
ATOM 2324 C C . ARG A 1 313 ? 27.329 -27.014 -38.805 1.00 25.22 313 ARG A C 1
ATOM 2326 O O . ARG A 1 313 ? 27.715 -28.168 -38.664 1.00 25.22 313 ARG A O 1
ATOM 2333 N N . ASP A 1 314 ? 26.989 -26.220 -37.795 1.00 22.98 314 ASP A N 1
ATOM 2334 C CA . ASP A 1 314 ? 26.632 -26.744 -36.478 1.00 22.98 314 ASP A CA 1
ATOM 2335 C C . ASP A 1 314 ? 25.210 -26.285 -36.150 1.00 22.98 314 ASP A C 1
ATOM 2337 O O . ASP A 1 314 ? 24.905 -25.095 -36.048 1.00 22.98 314 ASP A O 1
ATOM 2341 N N . THR A 1 315 ? 24.344 -27.283 -36.066 1.00 26.30 315 THR A N 1
ATOM 2342 C CA . THR A 1 315 ? 22.938 -27.249 -35.670 1.00 26.30 315 THR A CA 1
ATOM 2343 C C . THR A 1 315 ? 22.766 -26.803 -34.212 1.00 26.30 315 THR A C 1
ATOM 2345 O O . THR A 1 315 ? 23.736 -26.695 -33.457 1.00 26.30 315 THR A O 1
ATOM 2348 N N . VAL A 1 316 ? 21.528 -26.548 -33.764 1.00 26.16 316 VAL A N 1
ATOM 2349 C CA . VAL A 1 316 ? 21.247 -26.125 -32.373 1.00 26.16 316 VAL A CA 1
ATOM 2350 C C . VAL A 1 316 ? 21.403 -27.314 -31.406 1.00 26.16 316 VAL A C 1
ATOM 2352 O O . VAL A 1 316 ? 20.440 -27.885 -30.900 1.00 26.16 316 VAL A O 1
ATOM 2355 N N . ARG A 1 317 ? 22.651 -27.726 -31.153 1.00 26.28 317 ARG A N 1
ATOM 2356 C CA . ARG A 1 317 ? 23.009 -28.904 -30.348 1.00 26.28 317 ARG A CA 1
ATOM 2357 C C . ARG A 1 317 ? 23.241 -28.576 -28.873 1.00 26.28 317 ARG A C 1
ATOM 2359 O O . ARG A 1 317 ? 24.381 -28.505 -28.411 1.00 26.28 317 ARG A O 1
ATOM 2366 N N . LYS A 1 318 ? 22.132 -28.460 -28.139 1.00 27.09 318 LYS A N 1
ATOM 2367 C CA . LYS A 1 318 ? 21.914 -28.950 -26.757 1.00 27.09 318 LYS A CA 1
ATOM 2368 C C . LYS A 1 318 ? 20.441 -28.691 -26.394 1.00 27.09 318 LYS A C 1
ATOM 2370 O O . LYS A 1 318 ? 20.022 -27.544 -26.447 1.00 27.09 318 LYS A O 1
ATOM 2375 N N . ASP A 1 319 ? 19.608 -29.678 -26.068 1.00 29.27 319 ASP A N 1
ATOM 2376 C CA . ASP A 1 319 ? 19.909 -31.058 -25.659 1.00 29.27 319 ASP A CA 1
ATOM 2377 C C . ASP A 1 319 ? 19.210 -32.127 -26.518 1.00 29.27 319 ASP A C 1
ATOM 2379 O O . ASP A 1 319 ? 17.999 -32.316 -26.445 1.00 29.27 319 ASP A O 1
ATOM 2383 N N . SER A 1 320 ? 19.993 -32.907 -27.269 1.00 35.50 320 SER A N 1
ATOM 2384 C CA . SER A 1 320 ? 19.658 -34.294 -27.637 1.00 35.50 320 SER A CA 1
ATOM 2385 C C . SER A 1 320 ? 20.876 -35.012 -28.236 1.00 35.50 320 SER A C 1
ATOM 2387 O O . SER A 1 320 ? 21.330 -34.723 -29.337 1.00 35.50 320 SER A O 1
ATOM 2389 N N . SER A 1 321 ? 21.428 -35.977 -27.500 1.00 28.94 321 SER A N 1
ATOM 2390 C CA . SER A 1 321 ? 22.274 -37.033 -28.066 1.00 28.94 321 SER A CA 1
ATOM 2391 C C . SER A 1 321 ? 22.082 -38.308 -27.248 1.00 28.94 321 SER A C 1
ATOM 2393 O O . SER A 1 321 ? 22.231 -38.320 -26.023 1.00 28.94 321 SER A O 1
ATOM 2395 N N . CYS A 1 322 ? 21.667 -39.390 -27.907 1.00 34.97 322 CYS A N 1
ATOM 2396 C CA . CYS A 1 322 ? 21.232 -40.599 -27.207 1.00 34.97 322 CYS A CA 1
ATOM 2397 C C . CYS A 1 322 ? 22.425 -41.522 -26.900 1.00 34.97 322 CYS A C 1
ATOM 2399 O O . CYS A 1 322 ? 22.617 -42.585 -27.482 1.00 34.97 322 CYS A O 1
ATOM 2401 N N . SER A 1 323 ? 23.240 -41.087 -25.938 1.00 33.69 323 SER A N 1
ATOM 2402 C CA . SER A 1 323 ? 24.127 -41.976 -25.182 1.00 33.69 323 SER A CA 1
ATOM 2403 C C . SER A 1 323 ? 23.290 -42.980 -24.364 1.00 33.69 323 SER A C 1
ATOM 2405 O O . SER A 1 323 ? 22.212 -42.599 -23.903 1.00 33.69 323 SER A O 1
ATOM 2407 N N . PRO A 1 324 ? 23.771 -44.208 -24.065 1.00 35.25 324 PRO A N 1
ATOM 2408 C CA . PRO A 1 324 ? 23.052 -45.197 -23.241 1.00 35.25 324 PRO A CA 1
ATOM 2409 C C . PRO A 1 324 ? 22.644 -44.752 -21.821 1.00 35.25 324 PRO A C 1
ATOM 2411 O O . PRO A 1 324 ? 22.002 -45.515 -21.102 1.00 35.25 324 PRO A O 1
ATOM 2414 N N . GLN A 1 325 ? 23.038 -43.548 -21.391 1.00 36.28 325 GLN A N 1
ATOM 2415 C CA . GLN A 1 325 ? 22.677 -42.934 -20.107 1.00 36.28 325 GLN A CA 1
ATOM 2416 C C . GLN A 1 325 ? 22.015 -41.543 -20.258 1.00 36.28 325 GLN A C 1
ATOM 2418 O O . GLN A 1 325 ? 21.699 -40.907 -19.255 1.00 36.28 325 GLN A O 1
ATOM 2423 N N . GLY A 1 326 ? 21.779 -41.067 -21.489 1.00 34.53 326 GLY A N 1
ATOM 2424 C CA . GLY A 1 326 ? 21.094 -39.802 -21.785 1.00 34.53 326 GLY A CA 1
ATOM 2425 C C . GLY A 1 326 ? 19.628 -40.022 -22.169 1.00 34.53 326 GLY A C 1
ATOM 2426 O O . GLY A 1 326 ? 19.336 -40.741 -23.124 1.00 34.53 326 GLY A O 1
ATOM 2427 N N . LYS A 1 327 ? 18.689 -39.404 -21.440 1.00 41.50 327 LYS A N 1
ATOM 2428 C CA . LYS A 1 327 ? 17.251 -39.506 -21.740 1.00 41.50 327 LYS A CA 1
ATOM 2429 C C . LYS A 1 327 ? 16.875 -38.643 -22.949 1.00 41.50 327 LYS A C 1
ATOM 2431 O O . LYS A 1 327 ? 16.873 -37.420 -22.845 1.00 41.50 327 LYS A O 1
ATOM 2436 N N . LEU A 1 328 ? 16.439 -39.275 -24.038 1.00 41.06 328 LEU A N 1
ATOM 2437 C CA . LEU A 1 328 ? 15.528 -38.628 -24.985 1.00 41.06 328 LEU A CA 1
ATOM 2438 C C . LEU A 1 328 ? 14.156 -38.522 -24.296 1.00 41.06 328 LEU A C 1
ATOM 2440 O O . LEU A 1 328 ? 13.498 -39.540 -24.095 1.00 41.06 328 LEU A O 1
ATOM 2444 N N . ASN A 1 329 ? 13.746 -37.320 -23.891 1.00 46.94 329 ASN A N 1
ATOM 2445 C CA . ASN A 1 329 ? 12.419 -37.075 -23.319 1.00 46.94 329 ASN A CA 1
ATOM 2446 C C . ASN A 1 329 ? 11.470 -36.606 -24.429 1.00 46.94 329 ASN A C 1
ATOM 2448 O O . ASN A 1 329 ? 11.367 -35.407 -24.680 1.00 46.94 329 ASN A O 1
ATOM 2452 N N . LEU A 1 330 ? 10.761 -37.538 -25.066 1.00 46.53 330 LEU A N 1
ATOM 2453 C CA . LEU A 1 330 ? 9.570 -37.177 -25.834 1.00 46.53 330 LEU A CA 1
ATOM 2454 C C . LEU A 1 330 ? 8.440 -36.868 -24.839 1.00 46.53 330 LEU A C 1
ATOM 2456 O O . LEU A 1 330 ? 8.300 -37.545 -23.820 1.00 46.53 330 LEU A O 1
ATOM 2460 N N . ARG A 1 331 ? 7.680 -35.811 -25.120 1.00 52.22 331 ARG A N 1
ATOM 2461 C CA . ARG A 1 331 ? 6.514 -35.348 -24.354 1.00 52.22 331 ARG A CA 1
ATOM 2462 C C . ARG A 1 331 ? 5.372 -35.086 -25.334 1.00 52.22 331 ARG A C 1
ATOM 2464 O O . ARG A 1 331 ? 5.623 -34.955 -26.534 1.00 52.22 331 ARG A O 1
ATOM 2471 N N . ASN A 1 332 ? 4.138 -35.012 -24.842 1.00 50.91 332 ASN A N 1
ATOM 2472 C CA . ASN A 1 332 ? 3.002 -34.651 -25.689 1.00 50.91 332 ASN A CA 1
ATOM 2473 C C . ASN A 1 332 ? 3.195 -33.215 -26.199 1.00 50.91 332 ASN A C 1
ATOM 2475 O O . ASN A 1 332 ? 3.270 -32.275 -25.405 1.00 50.91 332 ASN A O 1
ATOM 2479 N N . SER A 1 333 ? 3.317 -33.068 -27.516 1.00 54.47 333 SER A N 1
ATOM 2480 C CA . SER A 1 333 ? 3.409 -31.775 -28.191 1.00 54.47 333 SER A CA 1
ATOM 2481 C C . SER A 1 333 ? 2.008 -31.177 -28.329 1.00 54.47 333 SER A C 1
ATOM 2483 O O . SER A 1 333 ? 1.065 -31.889 -28.663 1.00 54.47 333 SER A O 1
ATOM 2485 N N . GLY A 1 334 ? 1.859 -29.871 -28.100 1.00 52.03 334 GLY A N 1
ATOM 2486 C CA . GLY A 1 334 ? 0.640 -29.156 -28.490 1.00 52.03 334 GLY A CA 1
ATOM 2487 C C . GLY A 1 334 ? 0.568 -28.966 -30.009 1.00 52.03 334 GLY A C 1
ATOM 2488 O O . GLY A 1 334 ? 1.591 -29.052 -30.692 1.00 52.03 334 GLY A O 1
ATOM 2489 N N . SER A 1 335 ? -0.623 -28.675 -30.540 1.00 56.97 335 SER A N 1
ATOM 2490 C CA . SER A 1 335 ? -0.784 -28.284 -31.947 1.00 56.97 335 SER A CA 1
ATOM 2491 C C . SER A 1 335 ? 0.088 -27.068 -32.278 1.00 56.97 335 SER A C 1
ATOM 2493 O O . SER A 1 335 ? 0.097 -26.081 -31.541 1.00 56.97 335 SER A O 1
ATOM 2495 N N . PHE A 1 336 ? 0.807 -27.131 -33.395 1.00 54.69 336 PHE A N 1
ATOM 2496 C CA . PHE A 1 336 ? 1.738 -26.090 -33.837 1.00 54.69 336 PHE A CA 1
ATOM 2497 C C . PHE A 1 336 ? 1.115 -25.269 -34.966 1.00 54.69 336 PHE A C 1
ATOM 2499 O O . PHE A 1 336 ? 0.492 -25.832 -35.859 1.00 54.69 336 PHE A O 1
ATOM 2506 N N . SER A 1 337 ? 1.290 -23.947 -34.954 1.00 55.91 337 SER A N 1
ATOM 2507 C CA . SER A 1 337 ? 0.820 -23.070 -36.030 1.00 55.91 337 SER A CA 1
ATOM 2508 C C . SER A 1 337 ? 1.785 -21.914 -36.245 1.00 55.91 337 SER A C 1
ATOM 2510 O O . SER A 1 337 ? 2.082 -21.171 -35.312 1.00 55.91 337 SER A O 1
ATOM 2512 N N . LEU A 1 338 ? 2.215 -21.731 -37.490 1.00 50.16 338 LEU A N 1
ATOM 2513 C CA . LEU A 1 338 ? 3.000 -20.586 -37.937 1.00 50.16 338 LEU A CA 1
ATOM 2514 C C . LEU A 1 338 ? 2.056 -19.560 -38.582 1.00 50.16 338 LEU A C 1
ATOM 2516 O O . LEU A 1 338 ? 1.263 -19.902 -39.464 1.00 50.16 338 LEU A O 1
ATOM 2520 N N . ASP A 1 339 ? 2.102 -18.307 -38.128 1.00 49.09 339 ASP A N 1
ATOM 2521 C CA . ASP A 1 339 ? 1.288 -17.231 -38.707 1.00 49.09 339 ASP A CA 1
ATOM 2522 C C . ASP A 1 339 ? 1.705 -16.979 -40.169 1.00 49.09 339 ASP A C 1
ATOM 2524 O O . ASP A 1 339 ? 2.888 -16.983 -40.502 1.00 49.09 339 ASP A O 1
ATOM 2528 N N . LYS A 1 340 ? 0.740 -16.699 -41.050 1.00 52.84 340 LYS A N 1
ATOM 2529 C CA . LYS A 1 340 ? 0.986 -16.306 -42.447 1.00 52.84 340 LYS A CA 1
ATOM 2530 C C . LYS A 1 340 ? 1.724 -14.969 -42.574 1.00 52.84 340 LYS A C 1
ATOM 2532 O O . LYS A 1 340 ? 2.232 -14.671 -43.650 1.00 52.84 340 LYS A O 1
ATOM 2537 N N . ALA A 1 341 ? 1.773 -14.168 -41.508 1.00 48.12 341 ALA A N 1
ATOM 2538 C CA . ALA A 1 341 ? 2.608 -12.970 -41.417 1.00 48.12 341 ALA A CA 1
ATOM 2539 C C . ALA A 1 341 ? 4.084 -13.258 -41.048 1.00 48.12 341 ALA A C 1
ATOM 2541 O O . ALA A 1 341 ? 4.893 -12.330 -40.999 1.00 48.12 341 ALA A O 1
ATOM 2542 N N . SER A 1 342 ? 4.449 -14.518 -40.780 1.00 46.72 342 SER A N 1
ATOM 2543 C CA . SER A 1 342 ? 5.820 -14.934 -40.464 1.00 46.72 342 SER A CA 1
ATOM 2544 C C . SER A 1 342 ? 6.776 -14.740 -41.657 1.00 46.72 342 SER A C 1
ATOM 2546 O O . SER A 1 342 ? 6.456 -15.180 -42.761 1.00 46.72 342 SER A O 1
ATOM 2548 N N . PRO A 1 343 ? 7.983 -14.165 -41.461 1.00 47.78 343 PRO A N 1
ATOM 2549 C CA . PRO A 1 343 ? 9.051 -14.179 -42.467 1.00 47.78 343 PRO A CA 1
ATOM 2550 C C . PRO A 1 343 ? 9.778 -15.535 -42.543 1.00 47.78 343 PRO A C 1
ATOM 2552 O O . PRO A 1 343 ? 10.597 -15.751 -43.438 1.00 47.78 343 PRO A O 1
ATOM 2555 N N . PHE A 1 344 ? 9.498 -16.429 -41.590 1.00 49.31 344 PHE A N 1
ATOM 2556 C CA . PHE A 1 344 ? 9.956 -17.810 -41.566 1.00 49.31 344 PHE A CA 1
ATOM 2557 C C . PHE A 1 344 ? 8.939 -18.692 -42.285 1.00 49.31 344 PHE A C 1
ATOM 2559 O O . PHE A 1 344 ? 7.779 -18.760 -41.871 1.00 49.31 344 PHE A O 1
ATOM 2566 N N . THR A 1 345 ? 9.400 -19.379 -43.321 1.00 56.44 345 THR A N 1
ATOM 2567 C CA . THR A 1 345 ? 8.851 -20.655 -43.781 1.00 56.44 345 THR A CA 1
ATOM 2568 C C . THR A 1 345 ? 9.553 -21.801 -43.040 1.00 56.44 345 THR A C 1
ATOM 2570 O O . THR A 1 345 ? 10.463 -21.583 -42.242 1.00 56.44 345 THR A O 1
ATOM 2573 N N . ILE A 1 346 ? 9.090 -23.027 -43.256 1.00 59.25 346 ILE A N 1
ATOM 2574 C CA . ILE A 1 346 ? 9.716 -24.256 -42.753 1.00 59.25 346 ILE A CA 1
ATOM 2575 C C . ILE A 1 346 ? 10.560 -24.825 -43.900 1.00 59.25 346 ILE A C 1
ATOM 2577 O O . ILE A 1 346 ? 10.118 -24.735 -45.045 1.00 59.25 346 ILE A O 1
ATOM 2581 N N . THR A 1 347 ? 11.757 -25.353 -43.627 1.00 55.25 347 THR A N 1
ATOM 2582 C CA . THR A 1 347 ? 12.645 -25.883 -44.683 1.00 55.25 347 THR A CA 1
ATOM 2583 C C . THR A 1 347 ? 12.018 -27.087 -45.388 1.00 55.25 347 THR A C 1
ATOM 2585 O O . THR A 1 347 ? 11.396 -27.925 -44.741 1.00 55.25 347 THR A O 1
ATOM 2588 N N . GLU A 1 348 ? 12.237 -27.236 -46.699 1.00 57.41 348 GLU A N 1
ATOM 2589 C CA . GLU A 1 348 ? 11.852 -28.470 -47.417 1.00 57.41 348 GLU A CA 1
ATOM 2590 C C . GLU A 1 348 ? 12.689 -29.698 -46.984 1.00 57.41 348 GLU A C 1
ATOM 2592 O O . GLU A 1 348 ? 12.299 -30.830 -47.248 1.00 57.41 348 GLU A O 1
ATOM 2597 N N . ASP A 1 349 ? 13.797 -29.483 -46.263 1.00 56.44 349 ASP A N 1
ATOM 2598 C CA . ASP A 1 349 ? 14.593 -30.526 -45.597 1.00 56.44 349 ASP A CA 1
ATOM 2599 C C . ASP A 1 349 ? 14.013 -30.986 -44.228 1.00 56.44 349 ASP A C 1
ATOM 2601 O O . ASP A 1 349 ? 14.548 -31.923 -43.626 1.00 56.44 349 ASP A O 1
ATOM 2605 N N . ASP A 1 350 ? 12.947 -30.360 -43.697 1.00 62.25 350 ASP A N 1
ATOM 2606 C CA . ASP A 1 350 ? 12.286 -30.819 -42.461 1.00 62.25 350 ASP A CA 1
ATOM 2607 C C . ASP A 1 350 ? 11.397 -32.038 -42.708 1.00 62.25 350 ASP A C 1
ATOM 2609 O O . ASP A 1 350 ? 10.287 -31.937 -43.237 1.00 62.25 350 ASP A O 1
ATOM 2613 N N . ILE A 1 351 ? 11.831 -33.186 -42.197 1.00 69.94 351 ILE A N 1
ATOM 2614 C CA . ILE A 1 351 ? 11.005 -34.385 -42.158 1.00 69.94 351 ILE A CA 1
ATOM 2615 C C . ILE A 1 351 ? 10.197 -34.390 -40.859 1.00 69.94 351 ILE A C 1
ATOM 2617 O O . ILE A 1 351 ? 10.700 -34.732 -39.781 1.00 69.94 351 ILE A O 1
ATOM 2621 N N . PHE A 1 352 ? 8.912 -34.053 -40.969 1.00 73.75 352 PHE A N 1
ATOM 2622 C CA . PHE A 1 352 ? 7.974 -34.174 -39.859 1.00 73.75 352 PHE A CA 1
ATOM 2623 C C . PHE A 1 352 ? 7.597 -35.636 -39.662 1.00 73.75 352 PHE A C 1
ATOM 2625 O O . PHE A 1 352 ? 7.220 -36.349 -40.592 1.00 73.75 352 PHE A O 1
ATOM 2632 N N . VAL A 1 353 ? 7.667 -36.084 -38.415 1.00 75.44 353 VAL A N 1
ATOM 2633 C CA . VAL A 1 353 ? 7.276 -37.428 -38.012 1.00 75.44 353 VAL A CA 1
ATOM 2634 C C . VAL A 1 353 ? 6.120 -37.307 -37.033 1.00 75.44 353 VAL A C 1
ATOM 2636 O O . VAL A 1 353 ? 6.299 -36.933 -35.870 1.00 75.44 353 VAL A O 1
ATOM 2639 N N . LEU A 1 354 ? 4.920 -37.611 -37.517 1.00 78.31 354 LEU A N 1
ATOM 2640 C CA . LEU A 1 354 ? 3.712 -37.680 -36.705 1.00 78.31 354 LEU A CA 1
ATOM 2641 C C . LEU A 1 354 ? 3.687 -39.042 -35.996 1.00 78.31 354 LEU A C 1
ATOM 2643 O O . LEU A 1 354 ? 3.815 -40.089 -36.635 1.00 78.31 354 LEU A O 1
ATOM 2647 N N . LEU A 1 355 ? 3.558 -39.030 -34.670 1.00 78.81 355 LEU A N 1
ATOM 2648 C CA . LEU A 1 355 ? 3.717 -40.194 -33.797 1.00 78.81 355 LEU A CA 1
ATOM 2649 C C . LEU A 1 355 ? 2.385 -40.527 -33.118 1.00 78.81 355 LEU A C 1
ATOM 2651 O O . LEU A 1 355 ? 1.725 -39.652 -32.558 1.00 78.81 355 LEU A O 1
ATOM 2655 N N . GLY A 1 356 ? 2.001 -41.804 -33.137 1.00 76.19 356 GLY A N 1
ATOM 2656 C CA . GLY A 1 356 ? 0.729 -42.254 -32.567 1.00 76.19 356 GLY A CA 1
ATOM 2657 C C . GLY A 1 356 ? -0.484 -41.827 -33.393 1.00 76.19 356 GLY A C 1
ATOM 2658 O O . GLY A 1 356 ? -1.528 -41.510 -32.835 1.00 76.19 356 GLY A O 1
ATOM 2659 N N . CYS A 1 357 ? -0.348 -41.784 -34.717 1.00 78.19 357 CYS A N 1
ATOM 2660 C CA . CYS A 1 357 ? -1.476 -41.557 -35.613 1.00 78.19 357 CYS A CA 1
ATOM 2661 C C . CYS A 1 357 ? -2.406 -42.773 -35.642 1.00 78.19 357 CYS A C 1
ATOM 2663 O O . CYS A 1 357 ? -1.944 -43.911 -35.784 1.00 78.19 357 CYS A O 1
ATOM 2665 N N . SER A 1 358 ? -3.716 -42.533 -35.560 1.00 78.62 358 SER A N 1
ATOM 2666 C CA . SER A 1 358 ? -4.724 -43.562 -35.832 1.00 78.62 358 SER A CA 1
ATOM 2667 C C . SER A 1 358 ? -4.532 -44.135 -37.237 1.00 78.62 358 SER A C 1
ATOM 2669 O O . SER A 1 358 ? -4.299 -43.387 -38.183 1.00 78.62 358 SER A O 1
ATOM 2671 N N . THR A 1 359 ? -4.730 -45.443 -37.423 1.00 68.75 359 THR A N 1
ATOM 2672 C CA . THR A 1 359 ? -4.744 -46.067 -38.762 1.00 68.75 359 THR A CA 1
ATOM 2673 C C . THR A 1 359 ? -5.938 -45.633 -39.625 1.00 68.75 359 THR A C 1
ATOM 2675 O O . THR A 1 359 ? -6.029 -46.038 -40.778 1.00 68.75 359 THR A O 1
ATOM 2678 N N . THR A 1 360 ? -6.859 -44.834 -39.074 1.00 70.19 360 THR A N 1
ATOM 2679 C CA . THR A 1 360 ? -7.949 -44.146 -39.789 1.00 70.19 360 THR A CA 1
ATOM 2680 C C . THR A 1 360 ? -7.703 -42.642 -39.953 1.00 70.19 360 THR A C 1
ATOM 2682 O O . THR A 1 360 ? -8.625 -41.918 -40.325 1.00 70.19 360 THR A O 1
ATOM 2685 N N . SER A 1 361 ? -6.509 -42.150 -39.610 1.00 74.69 361 SER A N 1
ATOM 2686 C CA . SER A 1 361 ? -6.163 -40.734 -39.739 1.00 74.69 361 SER A CA 1
ATOM 2687 C C . SER A 1 361 ? -6.231 -40.282 -41.207 1.00 74.69 361 SER A C 1
ATOM 2689 O O . SER A 1 361 ? -5.795 -41.036 -42.082 1.00 74.69 361 SER A O 1
ATOM 2691 N N . PRO A 1 362 ? -6.675 -39.038 -41.488 1.00 68.12 362 PRO A N 1
ATOM 2692 C CA . PRO A 1 362 ? -6.599 -38.443 -42.823 1.00 68.12 362 PRO A CA 1
ATOM 2693 C C . PRO A 1 362 ? -5.201 -38.486 -43.460 1.00 68.12 362 PRO A C 1
ATOM 2695 O O . PRO A 1 362 ? -5.101 -38.512 -44.680 1.00 68.12 362 PRO A O 1
ATOM 2698 N N . VAL A 1 363 ? -4.120 -38.554 -42.667 1.00 67.31 363 VAL A N 1
ATOM 2699 C CA . VAL A 1 363 ? -2.742 -38.640 -43.200 1.00 67.31 363 VAL A CA 1
ATOM 2700 C C . VAL A 1 363 ? -2.436 -39.974 -43.893 1.00 67.31 363 VAL A C 1
ATOM 2702 O O . VAL A 1 363 ? -1.380 -40.109 -44.501 1.00 67.31 363 VAL A O 1
ATOM 2705 N N . PHE A 1 364 ? -3.330 -40.962 -43.797 1.00 69.62 364 PHE A N 1
ATOM 2706 C CA . PHE A 1 364 ? -3.209 -42.270 -44.446 1.00 69.62 364 PHE A CA 1
ATOM 2707 C C . PHE A 1 364 ? -4.286 -42.515 -45.526 1.00 69.62 364 PHE A C 1
ATOM 2709 O O . PHE A 1 364 ? -4.457 -43.659 -45.956 1.00 69.62 364 PHE A O 1
ATOM 2716 N N . ASP A 1 365 ? -5.027 -41.487 -45.963 1.00 64.25 365 ASP A N 1
ATOM 2717 C CA . ASP A 1 365 ? -5.969 -41.621 -47.084 1.00 64.25 365 ASP A CA 1
ATOM 2718 C C . ASP A 1 365 ? -5.207 -41.832 -48.408 1.00 64.25 365 ASP A C 1
ATOM 2720 O O . ASP A 1 365 ? -4.256 -41.127 -48.726 1.00 64.25 365 ASP A O 1
ATOM 2724 N N . LEU A 1 366 ? -5.636 -42.815 -49.201 1.00 53.19 366 LEU A N 1
ATOM 2725 C CA . LEU A 1 366 ? -4.989 -43.227 -50.453 1.00 53.19 366 LEU A CA 1
ATOM 2726 C C . LEU A 1 366 ? -5.281 -42.291 -51.643 1.00 53.19 366 LEU A C 1
ATOM 2728 O O . LEU A 1 366 ? -4.866 -42.588 -52.763 1.00 53.19 366 LEU A O 1
ATOM 2732 N N . ASN A 1 367 ? -6.034 -41.208 -51.431 1.00 49.81 367 ASN A N 1
ATOM 2733 C CA . ASN A 1 367 ? -6.366 -40.223 -52.466 1.00 49.81 367 ASN A CA 1
ATOM 2734 C C . ASN A 1 367 ? -5.459 -38.977 -52.445 1.00 49.81 367 ASN A C 1
ATOM 2736 O O . ASN A 1 367 ? -5.410 -38.255 -53.442 1.00 49.81 367 ASN A O 1
ATOM 2740 N N . GLU A 1 368 ? -4.731 -38.738 -51.351 1.00 53.62 368 GLU A N 1
ATOM 2741 C CA . GLU A 1 368 ? -3.735 -37.670 -51.220 1.00 53.62 368 GLU A CA 1
ATOM 2742 C C . GLU A 1 368 ? -2.449 -38.285 -50.640 1.00 53.62 368 GLU A C 1
ATOM 2744 O O . GLU A 1 368 ? -2.415 -38.646 -49.467 1.00 53.62 368 GLU A O 1
ATOM 2749 N N . ASP A 1 369 ? -1.393 -38.435 -51.457 1.00 51.25 369 ASP A N 1
ATOM 2750 C CA . ASP A 1 369 ? -0.114 -39.089 -51.097 1.00 51.25 369 ASP A CA 1
ATOM 2751 C C . ASP A 1 369 ? 0.720 -38.259 -50.084 1.00 51.25 369 ASP A C 1
ATOM 2753 O O . ASP A 1 369 ? 1.828 -37.801 -50.364 1.00 51.25 369 ASP A O 1
ATOM 2757 N N . LEU A 1 370 ? 0.177 -38.041 -48.885 1.00 60.81 370 LEU A N 1
ATOM 2758 C CA . LEU A 1 370 ? 0.744 -37.198 -47.827 1.00 60.81 370 LEU A CA 1
ATOM 2759 C C . LEU A 1 370 ? 1.786 -37.919 -46.954 1.00 60.81 370 LEU A C 1
ATOM 2761 O O . LEU A 1 370 ? 2.479 -37.267 -46.175 1.00 60.81 370 LEU A O 1
ATOM 2765 N N . CYS A 1 371 ? 1.902 -39.249 -47.049 1.00 66.69 371 CYS A N 1
ATOM 2766 C CA . CYS A 1 371 ? 2.699 -40.057 -46.125 1.00 66.69 371 CYS A CA 1
ATOM 2767 C C . CYS A 1 371 ? 3.694 -40.983 -46.841 1.00 66.69 371 CYS A C 1
ATOM 2769 O O . CYS A 1 371 ? 3.313 -41.908 -47.561 1.00 66.69 371 CYS A O 1
ATOM 2771 N N . VAL A 1 372 ? 4.995 -40.769 -46.627 1.00 62.34 372 VAL A N 1
ATOM 2772 C CA . VAL A 1 372 ? 6.044 -41.333 -47.492 1.00 62.34 372 VAL A CA 1
ATOM 2773 C C . VAL A 1 372 ? 6.431 -42.761 -47.081 1.00 62.34 372 VAL A C 1
ATOM 2775 O O . VAL A 1 372 ? 7.332 -43.015 -46.272 1.00 62.34 372 VAL A O 1
ATOM 2778 N N . SER A 1 373 ? 5.753 -43.739 -47.690 1.00 53.25 373 SER A N 1
ATOM 2779 C CA . SER A 1 373 ? 5.866 -45.176 -47.401 1.00 53.25 373 SER A CA 1
ATOM 2780 C C . SER A 1 373 ? 7.151 -45.841 -47.941 1.00 53.25 373 SER A C 1
ATOM 2782 O O . SER A 1 373 ? 7.104 -46.811 -48.700 1.00 53.25 373 SER A O 1
ATOM 2784 N N . GLY A 1 374 ? 8.324 -45.339 -47.545 1.00 51.62 374 GLY A N 1
ATOM 2785 C CA . GLY A 1 374 ? 9.626 -45.868 -47.968 1.00 51.62 374 GLY A CA 1
ATOM 2786 C C . GLY A 1 374 ? 10.751 -45.552 -46.983 1.00 51.62 374 GLY A C 1
ATOM 2787 O O . GLY A 1 374 ? 11.055 -46.360 -46.099 1.00 51.62 374 GLY A O 1
ATOM 2788 N N . SER A 1 375 ? 11.350 -44.367 -47.127 1.00 45.72 375 SER A N 1
ATOM 2789 C CA . SER A 1 375 ? 12.323 -43.761 -46.198 1.00 45.72 375 SER A CA 1
ATOM 2790 C C . SER A 1 375 ? 11.815 -43.790 -44.753 1.00 45.72 375 SER A C 1
ATOM 2792 O O . SER A 1 375 ? 12.488 -44.319 -43.860 1.00 45.72 375 SER A O 1
ATOM 2794 N N . GLY A 1 376 ? 10.576 -43.331 -44.553 1.00 55.06 376 GLY A N 1
ATOM 2795 C CA . GLY A 1 376 ? 9.935 -43.217 -43.248 1.00 55.06 376 GLY A CA 1
ATOM 2796 C C . GLY A 1 376 ? 9.873 -44.514 -42.441 1.00 55.06 376 GLY A C 1
ATOM 2797 O O . GLY A 1 376 ? 9.948 -44.488 -41.215 1.00 55.06 376 GLY A O 1
ATOM 2798 N N . SER A 1 377 ? 9.875 -45.677 -43.103 1.00 62.31 377 SER A N 1
ATOM 2799 C CA . SER A 1 377 ? 9.886 -46.984 -42.428 1.00 62.31 377 SER A CA 1
ATOM 2800 C C . SER A 1 377 ? 11.141 -47.248 -41.580 1.00 62.31 377 SER A C 1
ATOM 2802 O O . SER A 1 377 ? 11.103 -48.085 -40.674 1.00 62.31 377 SER A O 1
ATOM 2804 N N . ARG A 1 378 ? 12.254 -46.547 -41.849 1.00 69.56 378 ARG A N 1
ATOM 2805 C CA . ARG A 1 378 ? 13.463 -46.568 -41.006 1.00 69.56 378 ARG A CA 1
ATOM 2806 C C . ARG A 1 378 ? 13.393 -45.515 -39.908 1.00 69.56 378 ARG A C 1
ATOM 2808 O O . ARG A 1 378 ? 13.708 -45.828 -38.766 1.00 69.56 378 ARG A O 1
ATOM 2815 N N . ILE A 1 379 ? 12.907 -44.324 -40.248 1.00 73.69 379 ILE A N 1
ATOM 2816 C CA . ILE A 1 379 ? 12.799 -43.171 -39.349 1.00 73.69 379 ILE A CA 1
ATOM 2817 C C . ILE A 1 379 ? 11.842 -43.485 -38.187 1.00 73.69 379 ILE A C 1
ATOM 2819 O O . ILE A 1 379 ? 12.237 -43.442 -37.023 1.00 73.69 379 ILE A O 1
ATOM 2823 N N . CYS A 1 380 ? 10.628 -43.948 -38.495 1.00 75.50 380 CYS A N 1
ATOM 2824 C CA . CYS A 1 380 ? 9.667 -44.438 -37.505 1.00 75.50 380 CYS A CA 1
ATOM 2825 C C . CYS A 1 380 ? 10.227 -45.586 -36.656 1.00 75.50 380 CYS A C 1
ATOM 2827 O O . CYS A 1 380 ? 10.028 -45.615 -35.445 1.00 75.50 380 CYS A O 1
ATOM 2829 N N . ARG A 1 381 ? 10.954 -46.535 -37.267 1.00 75.50 381 ARG A N 1
ATOM 2830 C CA . ARG A 1 381 ? 11.544 -47.676 -36.546 1.00 75.50 381 ARG A CA 1
ATOM 2831 C C . ARG A 1 381 ? 12.642 -47.236 -35.579 1.00 75.50 381 ARG A C 1
ATOM 2833 O O . ARG A 1 381 ? 12.691 -47.753 -34.468 1.00 75.50 381 ARG A O 1
ATOM 2840 N N . GLY A 1 382 ? 13.496 -46.295 -35.980 1.00 73.06 382 GLY A N 1
ATOM 2841 C CA . GLY A 1 382 ? 14.514 -45.714 -35.111 1.00 73.06 382 GLY A CA 1
ATOM 2842 C C . GLY A 1 382 ? 13.870 -44.963 -33.949 1.00 73.06 382 GLY A C 1
ATOM 2843 O O . GLY A 1 382 ? 14.086 -45.350 -32.803 1.00 73.06 382 GLY A O 1
ATOM 2844 N N . LEU A 1 383 ? 12.995 -43.989 -34.223 1.00 73.88 383 LEU A N 1
ATOM 2845 C CA . LEU A 1 383 ? 12.270 -43.247 -33.182 1.00 73.88 383 LEU A CA 1
ATOM 2846 C C . LEU A 1 383 ? 11.543 -44.179 -32.207 1.00 73.88 383 LEU A C 1
ATOM 2848 O O . LEU A 1 383 ? 11.782 -44.097 -31.006 1.00 73.88 383 LEU A O 1
ATOM 2852 N N . TYR A 1 384 ? 10.737 -45.125 -32.696 1.00 75.31 384 TYR A N 1
ATOM 2853 C CA . TYR A 1 384 ? 10.040 -46.089 -31.840 1.00 75.31 384 TYR A CA 1
ATOM 2854 C C . TYR A 1 384 ? 10.978 -47.049 -31.091 1.00 75.31 384 TYR A C 1
ATOM 2856 O O . TYR A 1 384 ? 10.607 -47.522 -30.018 1.00 75.31 384 TYR A O 1
ATOM 2864 N N . SER A 1 385 ? 12.207 -47.291 -31.559 1.00 69.25 385 SER A N 1
ATOM 2865 C CA . SER A 1 385 ? 13.210 -48.031 -30.778 1.00 69.25 385 SER A CA 1
ATOM 2866 C C . SER A 1 385 ? 13.749 -47.244 -29.572 1.00 69.25 385 SER A C 1
ATOM 2868 O O . SER A 1 385 ? 14.270 -47.854 -28.634 1.00 69.25 385 SER A O 1
ATOM 2870 N N . CYS A 1 386 ? 13.594 -45.913 -29.523 1.00 65.56 386 CYS A N 1
ATOM 2871 C CA . CYS A 1 386 ? 14.001 -45.105 -28.375 1.00 65.56 386 CYS A CA 1
ATOM 2872 C C . CYS A 1 386 ? 13.054 -45.287 -27.181 1.00 65.56 386 CYS A C 1
ATOM 2874 O O . CYS A 1 386 ? 11.847 -45.072 -27.268 1.00 65.56 386 CYS A O 1
ATOM 2876 N N . LYS A 1 387 ? 13.625 -45.547 -25.999 1.00 63.56 387 LYS A N 1
ATOM 2877 C CA . LYS A 1 387 ? 12.866 -45.685 -24.741 1.00 63.56 387 LYS A CA 1
ATOM 2878 C C . LYS A 1 387 ? 12.096 -44.414 -24.328 1.00 63.56 387 LYS A C 1
ATOM 2880 O O . LYS A 1 387 ? 11.207 -44.492 -23.493 1.00 63.56 387 LYS A O 1
ATOM 2885 N N . GLY A 1 388 ? 12.406 -43.259 -24.923 1.00 60.81 388 GLY A N 1
ATOM 2886 C CA . GLY A 1 388 ? 11.674 -42.005 -24.716 1.00 60.81 388 GLY A CA 1
ATOM 2887 C C . GLY A 1 388 ? 10.225 -42.018 -25.212 1.00 60.81 388 GLY A C 1
ATOM 2888 O O . GLY A 1 388 ? 9.420 -41.234 -24.725 1.00 60.81 388 GLY A O 1
ATOM 2889 N N . VAL A 1 389 ? 9.876 -42.915 -26.140 1.00 61.25 389 VAL A N 1
ATOM 2890 C CA . VAL A 1 389 ? 8.545 -42.985 -26.774 1.00 61.25 389 VAL A CA 1
ATOM 2891 C C . VAL A 1 389 ? 7.427 -43.366 -25.795 1.00 61.25 389 VAL A C 1
ATOM 2893 O O . VAL A 1 389 ? 6.288 -42.941 -25.975 1.00 61.25 389 VAL A O 1
ATOM 2896 N N . THR A 1 390 ? 7.748 -44.021 -24.675 1.00 63.53 390 THR A N 1
ATOM 2897 C CA . THR A 1 390 ? 6.766 -44.254 -23.601 1.00 63.53 390 THR A CA 1
ATOM 2898 C C . THR A 1 390 ? 6.332 -42.963 -22.897 1.00 63.53 390 THR A C 1
ATOM 2900 O O . THR A 1 390 ? 5.304 -42.956 -22.233 1.00 63.53 390 THR A O 1
ATOM 2903 N N . GLY A 1 391 ? 7.082 -41.862 -23.047 1.00 58.34 391 GLY A N 1
ATOM 2904 C CA . GLY A 1 391 ? 6.710 -40.527 -22.557 1.00 58.34 391 GLY A CA 1
ATOM 2905 C C . GLY A 1 391 ? 5.594 -39.840 -23.356 1.00 58.34 391 GLY A C 1
ATOM 2906 O O . GLY A 1 391 ? 5.109 -38.798 -22.926 1.00 58.34 391 GLY A O 1
ATOM 2907 N N . ILE A 1 392 ? 5.180 -40.431 -24.485 1.00 58.28 392 ILE A N 1
ATOM 2908 C CA . ILE A 1 392 ? 4.015 -40.025 -25.294 1.00 58.28 392 ILE A CA 1
ATOM 2909 C C . ILE A 1 392 ? 2.963 -41.144 -25.394 1.00 58.28 392 ILE A C 1
ATOM 2911 O O . ILE A 1 392 ? 2.265 -41.264 -26.395 1.00 58.28 392 ILE A O 1
ATOM 2915 N N . GLY A 1 393 ? 2.895 -42.019 -24.383 1.00 63.88 393 GLY A N 1
ATOM 2916 C CA . GLY A 1 393 ? 1.909 -43.108 -24.295 1.00 63.88 393 GLY A CA 1
ATOM 2917 C C . GLY A 1 393 ? 2.128 -44.290 -25.252 1.00 63.88 393 GLY A C 1
ATOM 2918 O O . GLY A 1 393 ? 1.369 -45.254 -25.217 1.00 63.88 393 GLY A O 1
ATOM 2919 N N . LEU A 1 394 ? 3.167 -44.260 -26.093 1.00 68.44 394 LEU A N 1
ATOM 2920 C CA . LEU A 1 394 ? 3.410 -45.280 -27.115 1.00 68.44 394 LEU A CA 1
ATOM 2921 C C . LEU A 1 394 ? 4.413 -46.352 -26.638 1.00 68.44 394 LEU A C 1
ATOM 2923 O O . LEU A 1 394 ? 5.423 -46.027 -26.008 1.00 68.44 394 LEU A O 1
ATOM 2927 N N . PRO A 1 395 ? 4.194 -47.644 -26.947 1.00 68.56 395 PRO A N 1
ATOM 2928 C CA . PRO A 1 395 ? 5.115 -48.706 -26.555 1.00 68.56 395 PRO A CA 1
ATOM 2929 C C . PRO A 1 395 ? 6.436 -48.635 -27.335 1.00 68.56 395 PRO A C 1
ATOM 2931 O O . PRO A 1 395 ? 6.475 -48.289 -28.516 1.00 68.56 395 PRO A O 1
ATOM 2934 N N . GLN A 1 396 ? 7.539 -49.026 -26.692 1.00 70.12 396 GLN A N 1
ATOM 2935 C CA . GLN A 1 396 ? 8.841 -49.110 -27.358 1.00 70.12 396 GLN A CA 1
ATOM 2936 C C . GLN A 1 396 ? 8.797 -50.200 -28.449 1.00 70.12 396 GLN A C 1
ATOM 2938 O O . GLN A 1 396 ? 8.511 -51.364 -28.170 1.00 70.12 396 GLN A O 1
ATOM 2943 N N . ASN A 1 397 ? 9.135 -49.822 -29.683 1.00 71.88 397 ASN A N 1
ATOM 2944 C CA . ASN A 1 397 ? 8.929 -50.559 -30.938 1.00 71.88 397 ASN A CA 1
ATOM 2945 C C . ASN A 1 397 ? 7.450 -50.684 -31.372 1.00 71.88 397 ASN A C 1
ATOM 2947 O O . ASN A 1 397 ? 7.044 -51.723 -31.895 1.00 71.88 397 ASN A O 1
ATOM 2951 N N . ALA A 1 398 ? 6.654 -49.626 -31.176 1.00 72.75 398 ALA A N 1
ATOM 2952 C CA . ALA A 1 398 ? 5.293 -49.506 -31.706 1.00 72.75 398 ALA A CA 1
ATOM 2953 C C . ALA A 1 398 ? 5.194 -49.794 -33.230 1.00 72.75 398 ALA A C 1
ATOM 2955 O O . ALA A 1 398 ? 6.189 -49.680 -33.958 1.00 72.75 398 ALA A O 1
ATOM 2956 N N . PRO A 1 399 ? 4.003 -50.166 -33.748 1.00 75.06 399 PRO A N 1
ATOM 2957 C CA . PRO A 1 399 ? 3.820 -50.463 -35.166 1.00 75.06 399 PRO A CA 1
ATOM 2958 C C . PRO A 1 399 ? 4.140 -49.256 -36.051 1.00 75.06 399 PRO A C 1
ATOM 2960 O O . PRO A 1 399 ? 3.595 -48.176 -35.863 1.00 75.06 399 PRO A O 1
ATOM 2963 N N . ILE A 1 400 ? 4.964 -49.452 -37.081 1.00 69.81 400 ILE A N 1
ATOM 2964 C CA . ILE A 1 400 ? 5.334 -48.385 -38.032 1.00 69.81 400 ILE A CA 1
ATOM 2965 C C . ILE A 1 400 ? 4.094 -47.786 -38.725 1.00 69.81 400 ILE A C 1
ATOM 2967 O O . ILE A 1 400 ? 4.108 -46.622 -39.089 1.00 69.81 400 ILE A O 1
ATOM 2971 N N . SER A 1 401 ? 2.997 -48.542 -38.830 1.00 69.12 401 SER A N 1
ATOM 2972 C CA . SER A 1 401 ? 1.704 -48.088 -39.359 1.00 69.12 401 SER A CA 1
ATOM 2973 C C . SER A 1 401 ? 0.954 -47.064 -38.492 1.00 69.12 401 SER A C 1
ATOM 2975 O O . SER A 1 401 ? -0.087 -46.590 -38.925 1.00 69.12 401 SER A O 1
ATOM 2977 N N . THR A 1 402 ? 1.429 -46.732 -37.284 1.00 75.31 402 THR A N 1
ATOM 2978 C CA . THR A 1 402 ? 0.910 -45.607 -36.472 1.00 75.31 402 THR A CA 1
ATOM 2979 C C . THR A 1 402 ? 1.868 -44.414 -36.452 1.00 75.31 402 THR A C 1
ATOM 2981 O O . THR A 1 402 ? 1.770 -43.536 -35.595 1.00 75.31 402 THR A O 1
ATOM 2984 N N . CYS A 1 403 ? 2.842 -44.392 -37.360 1.00 77.94 403 CYS A N 1
ATOM 2985 C CA . CYS A 1 403 ? 3.804 -43.315 -37.523 1.00 77.94 403 CYS A CA 1
ATOM 2986 C C . CYS A 1 403 ? 3.776 -42.857 -38.978 1.00 77.94 403 CYS A C 1
ATOM 2988 O O . CYS A 1 403 ? 3.986 -43.665 -39.883 1.00 77.94 403 CYS A O 1
ATOM 2990 N N . CYS A 1 404 ? 3.499 -41.574 -39.196 1.00 78.25 404 CYS A N 1
ATOM 2991 C CA . CYS A 1 404 ? 3.556 -40.987 -40.526 1.00 78.25 404 CYS A CA 1
ATOM 2992 C C . CYS A 1 404 ? 4.811 -40.132 -40.670 1.00 78.25 404 CYS A C 1
ATOM 2994 O O . CYS A 1 404 ? 5.173 -39.395 -39.754 1.00 78.25 404 CYS A O 1
ATOM 2996 N N . VAL A 1 405 ? 5.462 -40.243 -41.826 1.00 75.19 405 VAL A N 1
ATOM 2997 C CA . VAL A 1 405 ? 6.622 -39.434 -42.202 1.00 75.19 405 VAL A CA 1
ATOM 2998 C C . VAL A 1 405 ? 6.208 -38.559 -43.370 1.00 75.19 405 VAL A C 1
ATOM 3000 O O . VAL A 1 405 ? 5.661 -39.057 -44.357 1.00 75.19 405 VAL A O 1
ATOM 3003 N N . TYR A 1 406 ? 6.385 -37.261 -43.171 1.00 69.62 406 TYR A N 1
ATOM 3004 C CA . TYR A 1 406 ? 5.682 -36.200 -43.860 1.00 69.62 406 TYR A CA 1
ATOM 3005 C C . TYR A 1 406 ? 6.713 -35.165 -44.334 1.00 69.62 406 TYR A C 1
ATOM 3007 O O . TYR A 1 406 ? 7.281 -34.426 -43.527 1.00 69.62 406 TYR A O 1
ATOM 3015 N N . ASP A 1 407 ? 6.970 -35.153 -45.644 1.00 57.28 407 ASP A N 1
ATOM 3016 C CA . ASP A 1 407 ? 8.196 -34.582 -46.228 1.00 57.28 407 ASP A CA 1
ATOM 3017 C C . ASP A 1 407 ? 8.030 -33.138 -46.778 1.00 57.28 407 ASP A C 1
ATOM 3019 O O . ASP A 1 407 ? 8.978 -32.598 -47.335 1.00 57.28 407 ASP A O 1
ATOM 3023 N N . SER A 1 408 ? 6.859 -32.480 -46.670 1.00 52.97 408 SER A N 1
ATOM 3024 C CA . SER A 1 408 ? 6.735 -31.026 -46.951 1.00 52.97 408 SER A CA 1
ATOM 3025 C C . SER A 1 408 ? 5.433 -30.385 -46.422 1.00 52.97 408 SER A C 1
ATOM 3027 O O . SER A 1 408 ? 4.338 -30.840 -46.763 1.00 52.97 408 SER A O 1
ATOM 3029 N N . PRO A 1 409 ? 5.478 -29.272 -45.659 1.00 49.81 409 PRO A N 1
ATOM 3030 C CA . PRO A 1 409 ? 4.282 -28.566 -45.169 1.00 49.81 409 PRO A CA 1
ATOM 3031 C C . PRO A 1 409 ? 3.523 -27.755 -46.237 1.00 49.81 409 PRO A C 1
ATOM 3033 O O . PRO A 1 409 ? 2.521 -27.119 -45.912 1.00 49.81 409 PRO A O 1
ATOM 3036 N N . SER A 1 410 ? 3.958 -27.775 -47.502 1.00 43.91 410 SER A N 1
ATOM 3037 C CA . SER A 1 410 ? 3.327 -27.032 -48.605 1.00 43.91 410 SER A CA 1
ATOM 3038 C C . SER A 1 410 ? 1.959 -27.588 -49.040 1.00 43.91 410 SER A C 1
ATOM 3040 O O . SER A 1 410 ? 1.157 -26.853 -49.621 1.00 43.91 410 SER A O 1
ATOM 3042 N N . SER A 1 411 ? 1.659 -28.851 -48.720 1.00 46.78 411 SER A N 1
ATOM 3043 C CA . SER A 1 411 ? 0.402 -29.540 -49.053 1.00 46.78 411 SER A CA 1
ATOM 3044 C C . SER A 1 411 ? -0.701 -29.450 -47.986 1.00 46.78 411 SER A C 1
ATOM 3046 O O . SER A 1 411 ? -1.843 -29.792 -48.289 1.00 46.78 411 SER A O 1
ATOM 3048 N N . VAL A 1 412 ? -0.440 -28.946 -46.768 1.00 42.69 412 VAL A N 1
ATOM 3049 C CA . VAL A 1 412 ? -1.508 -28.766 -45.758 1.00 42.69 412 VAL A CA 1
ATOM 3050 C C . VAL A 1 412 ? -2.344 -27.526 -46.097 1.00 42.69 412 VAL A C 1
ATOM 3052 O O . VAL A 1 412 ? -1.859 -26.393 -46.127 1.00 42.69 412 VAL A O 1
ATOM 3055 N N . GLY A 1 413 ? -3.632 -27.746 -46.363 1.00 41.25 413 GLY A N 1
ATOM 3056 C CA . GLY A 1 413 ? -4.525 -26.767 -46.980 1.00 41.25 413 GLY A CA 1
ATOM 3057 C C . GLY A 1 413 ? -4.625 -25.410 -46.271 1.00 41.25 413 GLY A C 1
ATOM 3058 O O . GLY A 1 413 ? -5.356 -25.239 -45.297 1.00 41.25 413 GLY A O 1
ATOM 3059 N N . SER A 1 414 ? -4.025 -24.384 -46.877 1.00 39.03 414 SER A N 1
ATOM 3060 C CA . SER A 1 414 ? -4.272 -22.959 -46.600 1.00 39.03 414 SER A CA 1
ATOM 3061 C C . SER A 1 414 ? -3.881 -22.430 -45.209 1.00 39.03 414 SER A C 1
ATOM 3063 O O . SER A 1 414 ? -4.358 -21.365 -44.812 1.00 39.03 414 SER A O 1
ATOM 3065 N N . GLY A 1 415 ? -2.958 -23.076 -44.497 1.00 49.88 415 GLY A N 1
ATOM 3066 C CA . GLY A 1 415 ? -2.337 -22.530 -43.286 1.00 49.88 415 GLY A CA 1
ATOM 3067 C C . GLY A 1 415 ? -1.273 -23.467 -42.724 1.00 49.88 415 GLY A C 1
ATOM 3068 O O . GLY A 1 415 ? -1.498 -24.670 -42.669 1.00 49.88 415 GLY A O 1
ATOM 3069 N N . TYR A 1 416 ? -0.128 -22.922 -42.302 1.00 54.44 416 TYR A N 1
ATOM 3070 C CA . TYR A 1 416 ? 1.013 -23.688 -41.785 1.00 54.44 416 TYR A CA 1
ATOM 3071 C C . TYR A 1 416 ? 0.756 -24.187 -40.349 1.00 54.44 416 TYR A C 1
ATOM 3073 O O . TYR A 1 416 ? 1.405 -23.748 -39.399 1.00 54.44 416 TYR A O 1
ATOM 3081 N N . ALA A 1 417 ? -0.241 -25.061 -40.185 1.00 56.25 417 ALA A N 1
ATOM 3082 C CA . ALA A 1 417 ? -0.748 -25.512 -38.893 1.00 56.25 417 ALA A CA 1
ATOM 3083 C C . ALA A 1 417 ? -0.861 -27.044 -38.806 1.00 56.25 417 ALA A C 1
ATOM 3085 O O . ALA A 1 417 ? -1.643 -27.673 -39.518 1.00 56.25 417 ALA A O 1
ATOM 3086 N N . LEU A 1 418 ? -0.111 -27.631 -37.873 1.00 62.12 418 LEU A N 1
ATOM 3087 C CA . LEU A 1 418 ? -0.195 -29.030 -37.462 1.00 62.12 418 LEU A CA 1
ATOM 3088 C C . LEU A 1 418 ? -1.211 -29.157 -36.322 1.00 62.12 418 LEU A C 1
ATOM 3090 O O . LEU A 1 418 ? -0.875 -29.088 -35.138 1.00 62.12 418 LEU A O 1
ATOM 3094 N N . ASP A 1 419 ? -2.475 -29.321 -36.701 1.00 66.12 419 ASP A N 1
ATOM 3095 C CA . ASP A 1 419 ? -3.594 -29.530 -35.785 1.00 66.12 419 ASP A CA 1
ATOM 3096 C C . ASP A 1 419 ? -3.705 -31.020 -35.413 1.00 66.12 419 ASP A C 1
ATOM 3098 O O . ASP A 1 419 ? -4.393 -31.797 -36.078 1.00 66.12 419 ASP A O 1
ATOM 3102 N N . LEU A 1 420 ? -2.977 -31.432 -34.368 1.00 68.75 420 LEU A N 1
ATOM 3103 C CA . LEU A 1 420 ? -2.873 -32.836 -33.946 1.00 68.75 420 LEU A CA 1
ATOM 3104 C C . LEU A 1 420 ? -4.237 -33.519 -33.693 1.00 68.75 420 LEU A C 1
ATOM 3106 O O . LEU A 1 420 ? -4.408 -34.640 -34.180 1.00 68.75 420 LEU A O 1
ATOM 3110 N N . PRO A 1 421 ? -5.228 -32.883 -33.025 1.00 71.81 421 PRO A N 1
ATOM 3111 C CA . PRO A 1 421 ? -6.588 -33.414 -32.926 1.00 71.81 421 PRO A CA 1
ATOM 3112 C C . PRO A 1 421 ? -7.252 -33.686 -34.282 1.00 71.81 421 PRO A C 1
ATOM 3114 O O . PRO A 1 421 ? -7.796 -34.773 -34.475 1.00 71.81 421 PRO A O 1
ATOM 3117 N N . LYS A 1 422 ? -7.182 -32.753 -35.248 1.00 71.88 422 LYS A N 1
ATOM 3118 C CA . LYS A 1 422 ? -7.744 -32.985 -36.597 1.00 71.88 422 LYS A CA 1
ATOM 3119 C C . LYS A 1 422 ? -7.010 -34.093 -37.354 1.00 71.88 422 LYS A C 1
ATOM 3121 O O . LYS A 1 422 ? -7.643 -34.857 -38.079 1.00 71.88 422 LYS A O 1
ATOM 3126 N N . LEU A 1 423 ? -5.694 -34.192 -37.172 1.00 66.81 423 LEU A N 1
ATOM 3127 C CA . LEU A 1 423 ? -4.849 -35.220 -37.785 1.00 66.81 423 LEU A CA 1
ATOM 3128 C C . LEU A 1 423 ? -4.896 -36.571 -37.045 1.00 66.81 423 LEU A C 1
ATOM 3130 O O . LEU A 1 423 ? -4.294 -37.530 -37.516 1.00 66.81 423 LEU A O 1
ATOM 3134 N N . GLN A 1 424 ? -5.619 -36.693 -35.927 1.00 76.06 424 GLN A N 1
ATOM 3135 C CA . GLN A 1 424 ? -5.742 -37.930 -35.137 1.00 76.06 424 GLN A CA 1
ATOM 3136 C C . GLN A 1 424 ? -4.384 -38.548 -34.729 1.00 76.06 424 GLN A C 1
ATOM 3138 O O . GLN A 1 424 ? -4.226 -39.770 -34.780 1.00 76.06 424 GLN A O 1
ATOM 3143 N N . CYS A 1 425 ? -3.400 -37.721 -34.345 1.00 71.94 425 CYS A N 1
ATOM 3144 C CA . CYS A 1 425 ? -2.058 -38.162 -33.934 1.00 71.94 425 CYS A CA 1
ATOM 3145 C C . CYS A 1 425 ? -1.705 -37.692 -32.514 1.00 71.94 425 CYS A C 1
ATOM 3147 O O . CYS A 1 425 ? -1.936 -36.536 -32.168 1.00 71.94 425 CYS A O 1
ATOM 3149 N N . SER A 1 426 ? -1.118 -38.574 -31.696 1.00 71.88 426 SER A N 1
ATOM 3150 C CA . SER A 1 426 ? -0.809 -38.305 -30.279 1.00 71.88 426 SER A CA 1
ATOM 3151 C C . SER A 1 426 ? 0.270 -37.239 -30.053 1.00 71.88 426 SER A C 1
ATOM 3153 O O . SER A 1 426 ? 0.234 -36.531 -29.050 1.00 71.88 426 SER A O 1
ATOM 3155 N N . SER A 1 427 ? 1.262 -37.145 -30.942 1.00 76.38 427 SER A N 1
ATOM 3156 C CA . SER A 1 427 ? 2.318 -36.129 -30.893 1.00 76.38 427 SER A CA 1
ATOM 3157 C C . SER A 1 427 ? 2.986 -35.977 -32.267 1.00 76.38 427 SER A C 1
ATOM 3159 O O . SER A 1 427 ? 2.717 -36.743 -33.193 1.00 76.38 427 SER A O 1
ATOM 3161 N N . TYR A 1 428 ? 3.903 -35.022 -32.399 1.00 76.31 428 TYR A N 1
ATOM 3162 C CA . TYR A 1 428 ? 4.831 -34.950 -33.529 1.00 76.31 428 TYR A CA 1
ATOM 3163 C C . TYR A 1 428 ? 6.253 -34.641 -33.054 1.00 76.31 428 TYR A C 1
ATOM 3165 O O . TYR A 1 428 ? 6.474 -34.106 -31.964 1.00 76.31 428 TYR A O 1
ATOM 3173 N N . THR A 1 429 ? 7.216 -34.945 -33.916 1.00 73.19 429 THR A N 1
ATOM 3174 C CA . THR A 1 429 ? 8.585 -34.428 -33.866 1.00 73.19 429 THR A CA 1
ATOM 3175 C C . THR A 1 429 ? 9.012 -34.015 -35.281 1.00 73.19 429 THR A C 1
ATOM 3177 O O . THR A 1 429 ? 8.368 -34.418 -36.247 1.00 73.19 429 THR A O 1
ATOM 3180 N N . SER A 1 430 ? 10.056 -33.198 -35.422 1.00 71.62 430 SER A N 1
ATOM 3181 C CA . SER A 1 430 ? 10.669 -32.889 -36.724 1.00 71.62 430 SER A CA 1
ATOM 3182 C C . SER A 1 430 ? 12.149 -33.255 -36.684 1.00 71.62 430 SER A C 1
ATOM 3184 O O . SER A 1 430 ? 12.785 -33.164 -35.626 1.00 71.62 430 SER A O 1
ATOM 3186 N N . ILE A 1 431 ? 12.666 -33.728 -37.816 1.00 68.44 431 ILE A N 1
ATOM 3187 C CA . ILE A 1 431 ? 14.053 -34.143 -38.005 1.00 68.44 431 ILE A CA 1
ATOM 3188 C C . ILE A 1 431 ? 14.585 -33.443 -39.252 1.00 68.44 431 ILE A C 1
ATOM 3190 O O . ILE A 1 431 ? 14.076 -33.659 -40.347 1.00 68.44 431 ILE A O 1
ATOM 3194 N N . TYR A 1 432 ? 15.649 -32.662 -39.081 1.00 65.44 432 TYR A N 1
ATOM 3195 C CA . TYR A 1 432 ? 16.274 -31.866 -40.147 1.00 65.44 432 TYR A CA 1
ATOM 3196 C C . TYR A 1 432 ? 17.712 -32.324 -40.464 1.00 65.44 432 TYR A C 1
ATOM 3198 O O . TYR A 1 432 ? 18.440 -31.688 -41.222 1.00 65.44 432 TYR A O 1
ATOM 3206 N N . GLY A 1 433 ? 18.141 -33.452 -39.884 1.00 64.12 433 GLY A N 1
ATOM 3207 C CA . GLY A 1 433 ? 19.444 -34.063 -40.144 1.00 64.12 433 GLY A CA 1
ATOM 3208 C C . GLY A 1 433 ? 19.522 -35.508 -39.651 1.00 64.12 433 GLY A C 1
ATOM 3209 O O . GLY A 1 433 ? 19.198 -35.803 -38.504 1.00 64.12 433 GLY A O 1
ATOM 3210 N N . PHE A 1 434 ? 19.977 -36.426 -40.510 1.00 59.56 434 PHE A N 1
ATOM 3211 C CA . PHE A 1 434 ? 20.084 -37.866 -40.202 1.00 59.56 434 PHE A CA 1
ATOM 3212 C C . PHE A 1 434 ? 21.530 -38.361 -40.015 1.00 59.56 434 PHE A C 1
ATOM 3214 O O . PHE A 1 434 ? 21.750 -39.494 -39.579 1.00 59.56 434 PHE A O 1
ATOM 3221 N N . GLY A 1 435 ? 22.526 -37.529 -40.339 1.00 56.84 435 GLY A N 1
ATOM 3222 C CA . GLY A 1 435 ? 23.929 -37.945 -40.425 1.00 56.84 435 GLY A CA 1
ATOM 3223 C C . GLY A 1 435 ? 24.152 -39.057 -41.461 1.00 56.84 435 GLY A C 1
ATOM 3224 O O . GLY A 1 435 ? 23.377 -39.213 -42.402 1.00 56.84 435 GLY A O 1
ATOM 3225 N N . ASP A 1 436 ? 25.202 -39.858 -41.270 1.00 52.38 436 ASP A N 1
ATOM 3226 C CA . ASP A 1 436 ? 25.568 -40.947 -42.191 1.00 52.38 436 ASP A CA 1
ATOM 3227 C C . ASP A 1 436 ? 24.647 -42.191 -42.111 1.00 52.38 436 ASP A C 1
ATOM 3229 O O . ASP A 1 436 ? 24.836 -43.137 -42.876 1.00 52.38 436 ASP A O 1
ATOM 3233 N N . ASP A 1 437 ? 23.675 -42.243 -41.183 1.00 57.16 437 ASP A N 1
ATOM 3234 C CA . ASP A 1 437 ? 22.819 -43.424 -40.980 1.00 57.16 437 ASP A CA 1
ATOM 3235 C C . ASP A 1 437 ? 21.393 -43.090 -40.486 1.00 57.16 437 ASP A C 1
ATOM 3237 O O . ASP A 1 437 ? 21.111 -42.980 -39.288 1.00 57.16 437 ASP A O 1
ATOM 3241 N N . ALA A 1 438 ? 20.452 -43.041 -41.433 1.00 57.47 438 ALA A N 1
ATOM 3242 C CA . ALA A 1 438 ? 19.015 -42.863 -41.191 1.00 57.47 438 ALA A CA 1
ATOM 3243 C C . ALA A 1 438 ? 18.315 -44.063 -40.499 1.00 57.47 438 ALA A C 1
ATOM 3245 O O . ALA A 1 438 ? 17.086 -44.128 -40.466 1.00 57.47 438 ALA A O 1
ATOM 3246 N N . GLY A 1 439 ? 19.062 -45.044 -39.978 1.00 58.56 439 GLY A N 1
ATOM 3247 C CA . GLY A 1 439 ? 18.563 -46.072 -39.061 1.00 58.56 439 GLY A CA 1
ATOM 3248 C C . GLY A 1 439 ? 18.821 -45.785 -37.575 1.00 58.56 439 GLY A C 1
ATOM 3249 O O . GLY A 1 439 ? 18.199 -46.432 -36.734 1.00 58.56 439 GLY A O 1
ATOM 3250 N N . ASP A 1 440 ? 19.711 -44.841 -37.242 1.00 66.69 440 ASP A N 1
ATOM 3251 C CA . ASP A 1 440 ? 20.223 -44.646 -35.878 1.00 66.69 440 ASP A CA 1
ATOM 3252 C C . ASP A 1 440 ? 19.805 -43.295 -35.249 1.00 66.69 440 ASP A C 1
ATOM 3254 O O . ASP A 1 440 ? 20.495 -42.286 -35.435 1.00 66.69 440 ASP A O 1
ATOM 3258 N N . PRO A 1 441 ? 18.735 -43.259 -34.428 1.00 64.00 441 PRO A N 1
ATOM 3259 C CA . PRO A 1 441 ? 18.228 -42.035 -33.799 1.00 64.00 441 PRO A CA 1
ATOM 3260 C C . PRO A 1 441 ? 19.184 -41.427 -32.764 1.00 64.00 441 PRO A C 1
ATOM 3262 O O . PRO A 1 441 ? 18.931 -40.331 -32.270 1.00 64.00 441 PRO A O 1
ATOM 3265 N N . THR A 1 442 ? 20.292 -42.097 -32.421 1.00 61.94 442 THR A N 1
ATOM 3266 C CA . THR A 1 442 ? 21.336 -41.501 -31.575 1.00 61.94 442 THR A CA 1
ATOM 3267 C C . THR A 1 442 ? 22.160 -40.443 -32.318 1.00 61.94 442 THR A C 1
ATOM 3269 O O . THR A 1 442 ? 22.804 -39.616 -31.666 1.00 61.94 442 THR A O 1
ATOM 3272 N N . LYS A 1 443 ? 22.112 -40.450 -33.662 1.00 59.72 443 LYS A N 1
ATOM 3273 C CA . LYS A 1 443 ? 22.859 -39.552 -34.557 1.00 59.72 443 LYS A CA 1
ATOM 3274 C C . LYS A 1 443 ? 22.022 -38.412 -35.154 1.00 59.72 443 LYS A C 1
ATOM 3276 O O . LYS A 1 443 ? 22.618 -37.449 -35.637 1.00 59.72 443 LYS A O 1
ATOM 3281 N N . TRP A 1 444 ? 20.691 -38.529 -35.144 1.00 68.56 444 TRP A N 1
ATOM 3282 C CA . TRP A 1 444 ? 19.777 -37.577 -35.789 1.00 68.56 444 TRP A CA 1
ATOM 3283 C C . TRP A 1 444 ? 19.676 -36.242 -35.042 1.00 68.56 444 TRP A C 1
ATOM 3285 O O . TRP A 1 444 ? 20.032 -36.127 -33.868 1.00 68.56 444 TRP A O 1
ATOM 3295 N N . GLU A 1 445 ? 19.174 -35.234 -35.747 1.00 61.47 445 GLU A N 1
ATOM 3296 C CA . GLU A 1 445 ? 19.073 -33.847 -35.306 1.00 61.47 445 GLU A CA 1
ATOM 3297 C C . GLU A 1 445 ? 17.599 -33.445 -35.267 1.00 61.47 445 GLU A C 1
ATOM 3299 O O . GLU A 1 445 ? 16.944 -33.307 -36.301 1.00 61.47 445 GLU A O 1
ATOM 3304 N N . PHE A 1 446 ? 17.072 -33.321 -34.048 1.00 66.25 446 PHE A N 1
ATOM 3305 C CA . PHE A 1 446 ? 15.654 -33.087 -33.786 1.00 66.25 446 PHE A CA 1
ATOM 3306 C C . PHE A 1 446 ? 15.368 -31.599 -33.573 1.00 66.25 446 PHE A C 1
ATOM 3308 O O . PHE A 1 446 ? 16.095 -30.910 -32.855 1.00 66.25 446 PHE A O 1
ATOM 3315 N N . GLY A 1 447 ? 14.286 -31.118 -34.175 1.00 55.44 447 GLY A N 1
ATOM 3316 C CA . GLY A 1 447 ? 13.867 -29.719 -34.156 1.00 55.44 447 GLY A CA 1
ATOM 3317 C C . GLY A 1 447 ? 13.132 -29.360 -35.444 1.00 55.44 447 GLY A C 1
ATOM 3318 O O . GLY A 1 447 ? 13.301 -30.043 -36.446 1.00 55.44 447 GLY A O 1
ATOM 3319 N N . ILE A 1 448 ? 12.314 -28.307 -35.405 1.00 61.50 448 ILE A N 1
ATOM 3320 C CA . ILE A 1 448 ? 11.779 -27.689 -36.624 1.00 61.50 448 ILE A CA 1
ATOM 3321 C C . ILE A 1 448 ? 12.845 -26.713 -37.120 1.00 61.50 448 ILE A C 1
ATOM 3323 O O . ILE A 1 448 ? 13.152 -25.742 -36.421 1.00 61.50 448 ILE A O 1
ATOM 3327 N N . SER A 1 449 ? 13.419 -26.978 -38.287 1.00 50.53 449 SER A N 1
ATOM 3328 C CA . SER A 1 449 ? 14.213 -25.994 -39.010 1.00 50.53 449 SER A CA 1
ATOM 3329 C C . SER A 1 449 ? 13.276 -25.002 -39.720 1.00 50.53 449 SER A C 1
ATOM 3331 O O . SER A 1 449 ? 12.092 -25.249 -39.951 1.00 50.53 449 SER A O 1
ATOM 3333 N N . LEU A 1 450 ? 13.769 -23.788 -39.949 1.00 53.72 450 LEU A N 1
ATOM 3334 C CA . LEU A 1 450 ? 12.964 -22.675 -40.446 1.00 53.72 450 LEU A CA 1
ATOM 3335 C C . LEU A 1 450 ? 13.744 -21.917 -41.513 1.00 53.72 450 LEU A C 1
ATOM 3337 O O . LEU A 1 450 ? 14.633 -21.118 -41.205 1.00 53.72 450 LEU A O 1
ATOM 3341 N N . GLU A 1 451 ? 13.382 -22.152 -42.770 1.00 45.00 451 GLU A N 1
ATOM 3342 C CA . GLU A 1 451 ? 13.856 -21.361 -43.896 1.00 45.00 451 GLU A CA 1
ATOM 3343 C C . GLU A 1 451 ? 13.204 -19.977 -43.837 1.00 45.00 451 GLU A C 1
ATOM 3345 O O . GLU A 1 451 ? 12.061 -19.779 -44.250 1.00 45.00 451 GLU A O 1
ATOM 3350 N N . TYR A 1 452 ? 13.915 -18.990 -43.296 1.00 45.56 452 TYR A N 1
ATOM 3351 C CA . TYR A 1 452 ? 13.558 -17.597 -43.541 1.00 45.56 452 TYR A CA 1
ATOM 3352 C C . TYR A 1 452 ? 13.772 -17.292 -45.027 1.00 45.56 452 TYR A C 1
ATOM 3354 O O . TYR A 1 452 ? 14.734 -17.764 -45.631 1.00 45.56 452 TYR A O 1
ATOM 3362 N N . ASN A 1 453 ? 12.884 -16.504 -45.634 1.00 42.22 453 ASN A N 1
ATOM 3363 C CA . ASN A 1 453 ? 13.002 -16.225 -47.063 1.00 42.22 453 ASN A CA 1
ATOM 3364 C C . ASN A 1 453 ? 14.258 -15.379 -47.357 1.00 42.22 453 ASN A C 1
ATOM 3366 O O . ASN A 1 453 ? 14.310 -14.179 -47.067 1.00 42.22 453 ASN A O 1
ATOM 3370 N N . ASP A 1 454 ? 15.256 -16.009 -47.983 1.00 41.16 454 ASP A N 1
ATOM 3371 C CA . ASP A 1 454 ? 16.555 -15.425 -48.341 1.00 41.16 454 ASP A CA 1
ATOM 3372 C C . ASP A 1 454 ? 16.446 -14.329 -49.432 1.00 41.16 454 ASP A C 1
ATOM 3374 O O . ASP A 1 454 ? 17.445 -13.739 -49.837 1.00 41.16 454 ASP A O 1
ATOM 3378 N N . SER A 1 455 ? 15.230 -13.956 -49.867 1.00 40.03 455 SER A N 1
ATOM 3379 C CA . SER A 1 455 ? 14.959 -12.815 -50.760 1.00 40.03 455 SER A CA 1
ATOM 3380 C C . SER A 1 455 ? 15.483 -11.463 -50.250 1.00 40.03 455 SER A C 1
ATOM 3382 O O . SER A 1 455 ? 15.581 -10.513 -51.026 1.00 40.03 455 SER A O 1
ATOM 3384 N N . TYR A 1 456 ? 15.815 -11.359 -48.959 1.00 45.50 456 TYR A N 1
ATOM 3385 C CA . TYR A 1 456 ? 16.469 -10.191 -48.355 1.00 45.50 456 TYR A CA 1
ATOM 3386 C C . TYR A 1 456 ? 18.002 -10.332 -48.238 1.00 45.50 456 TYR A C 1
ATOM 3388 O O . TYR A 1 456 ? 18.700 -9.336 -48.022 1.00 45.50 456 TYR A O 1
ATOM 3396 N N . TYR A 1 457 ? 18.554 -11.528 -48.471 1.00 43.97 457 TYR A N 1
ATOM 3397 C CA . TYR A 1 457 ? 19.991 -11.831 -48.523 1.00 43.97 457 TYR A CA 1
ATOM 3398 C C . TYR A 1 457 ? 20.557 -11.490 -49.913 1.00 43.97 457 TYR A C 1
ATOM 3400 O O . TYR A 1 457 ? 21.036 -12.318 -50.700 1.00 43.97 457 TYR A O 1
ATOM 3408 N N . THR A 1 458 ? 20.469 -10.197 -50.213 1.00 55.16 458 THR A N 1
ATOM 3409 C CA . THR A 1 458 ? 21.037 -9.540 -51.397 1.00 55.16 458 THR A CA 1
ATOM 3410 C C . THR A 1 458 ? 22.498 -9.935 -51.647 1.00 55.16 458 THR A C 1
ATOM 3412 O O . THR A 1 458 ? 23.212 -10.349 -50.733 1.00 55.16 458 THR A O 1
ATOM 3415 N N . ASP A 1 459 ? 23.002 -9.748 -52.868 1.00 60.34 459 ASP A N 1
ATOM 3416 C CA . ASP A 1 459 ? 24.422 -10.002 -53.161 1.00 60.34 459 ASP A CA 1
ATOM 3417 C C . ASP A 1 459 ? 25.362 -9.139 -52.298 1.00 60.34 459 ASP A C 1
ATOM 3419 O O . ASP A 1 459 ? 26.447 -9.580 -51.934 1.00 60.34 459 ASP A O 1
ATOM 3423 N N . THR A 1 460 ? 24.902 -7.973 -51.829 1.00 62.75 460 THR A N 1
ATOM 3424 C CA . THR A 1 460 ? 25.583 -7.174 -50.797 1.00 62.75 460 THR A CA 1
ATOM 3425 C C . THR A 1 460 ? 25.726 -7.888 -49.445 1.00 62.75 460 THR A C 1
ATOM 3427 O O . THR A 1 460 ? 26.704 -7.653 -48.744 1.00 62.75 460 THR A O 1
ATOM 3430 N N . CYS A 1 461 ? 24.825 -8.802 -49.074 1.00 63.56 461 CYS A N 1
ATOM 3431 C CA . CYS A 1 461 ? 24.965 -9.670 -47.894 1.00 63.56 461 CYS A CA 1
ATOM 3432 C C . CYS A 1 461 ? 26.057 -10.736 -48.112 1.00 63.56 461 CYS A C 1
ATOM 3434 O O . CYS A 1 461 ? 26.885 -10.981 -47.230 1.00 63.56 461 CYS A O 1
ATOM 3436 N N . LYS A 1 462 ? 26.133 -11.292 -49.331 1.00 67.44 462 LYS A N 1
ATOM 3437 C CA . LYS A 1 462 ? 27.168 -12.255 -49.745 1.00 67.44 462 LYS A CA 1
ATOM 3438 C C . LYS A 1 462 ? 28.557 -11.602 -49.773 1.00 67.44 462 LYS A C 1
ATOM 3440 O O . LYS A 1 462 ? 29.483 -12.128 -49.154 1.00 67.44 462 LYS A O 1
ATOM 3445 N N . ASP A 1 463 ? 28.681 -10.426 -50.389 1.00 65.56 463 ASP A N 1
ATOM 3446 C CA . ASP A 1 463 ? 29.890 -9.589 -50.368 1.00 65.56 463 ASP A CA 1
ATOM 3447 C C . ASP A 1 463 ? 30.297 -9.211 -48.932 1.00 65.56 463 ASP A C 1
ATOM 3449 O O . ASP A 1 463 ? 31.482 -9.258 -48.582 1.00 65.56 463 ASP A O 1
ATOM 3453 N N . CYS A 1 464 ? 29.321 -8.884 -48.078 1.00 67.19 464 CYS A N 1
ATOM 3454 C CA . CYS A 1 464 ? 29.564 -8.552 -46.680 1.00 67.19 464 CYS A CA 1
ATOM 3455 C C . CYS A 1 464 ? 30.250 -9.697 -45.934 1.00 67.19 464 CYS A C 1
ATOM 3457 O O . CYS A 1 464 ? 31.344 -9.516 -45.392 1.00 67.19 464 CYS A O 1
ATOM 3459 N N . GLU A 1 465 ? 29.673 -10.896 -45.928 1.00 70.06 465 GLU A N 1
ATOM 3460 C CA . GLU A 1 465 ? 30.280 -11.995 -45.180 1.00 70.06 465 GLU A CA 1
ATOM 3461 C C . GLU A 1 465 ? 31.540 -12.559 -45.848 1.00 70.06 465 GLU A C 1
ATOM 3463 O O . GLU A 1 465 ? 32.481 -12.939 -45.149 1.00 70.06 465 GLU A O 1
ATOM 3468 N N . ALA A 1 466 ? 31.617 -12.569 -47.186 1.00 68.44 466 ALA A N 1
ATOM 3469 C CA . ALA A 1 466 ? 32.841 -12.931 -47.913 1.00 68.44 466 ALA A CA 1
ATOM 3470 C C . ALA A 1 466 ? 34.031 -12.029 -47.536 1.00 68.44 466 ALA A C 1
ATOM 3472 O O . ALA A 1 466 ? 35.187 -12.441 -47.625 1.00 68.44 466 ALA A O 1
ATOM 3473 N N . SER A 1 467 ? 33.742 -10.814 -47.067 1.00 68.88 467 SER A N 1
ATOM 3474 C CA . SER A 1 467 ? 34.727 -9.845 -46.596 1.00 68.88 467 SER A CA 1
ATOM 3475 C C . SER A 1 467 ? 35.015 -9.863 -45.089 1.00 68.88 467 SER A C 1
ATOM 3477 O O . SER A 1 467 ? 35.808 -9.051 -44.609 1.00 68.88 467 SER A O 1
ATOM 3479 N N . GLY A 1 468 ? 34.386 -10.768 -44.331 1.00 62.16 468 GLY A N 1
ATOM 3480 C CA . GLY A 1 468 ? 34.508 -10.818 -42.872 1.00 62.16 468 GLY A CA 1
ATOM 3481 C C . GLY A 1 468 ? 33.675 -9.763 -42.135 1.00 62.16 468 GLY A C 1
ATOM 3482 O O . GLY A 1 468 ? 34.043 -9.361 -41.031 1.00 62.16 468 GLY A O 1
ATOM 3483 N N . GLY A 1 469 ? 32.577 -9.294 -42.728 1.00 66.31 469 GLY A N 1
ATOM 3484 C CA . GLY A 1 469 ? 31.506 -8.589 -42.020 1.00 66.31 469 GLY A CA 1
ATOM 3485 C C . GLY A 1 469 ? 30.451 -9.542 -41.453 1.00 66.31 469 GLY A C 1
ATOM 3486 O O . GLY A 1 469 ? 30.454 -10.737 -41.743 1.00 66.31 469 GLY A O 1
ATOM 3487 N N . LEU A 1 470 ? 29.544 -9.003 -40.639 1.00 63.22 470 LEU A N 1
ATOM 3488 C CA . LEU A 1 470 ? 28.287 -9.644 -40.253 1.00 63.22 470 LEU A CA 1
ATOM 3489 C C . LEU A 1 470 ? 27.143 -8.940 -40.994 1.00 63.22 470 LEU A C 1
ATOM 3491 O O . LEU A 1 470 ? 27.045 -7.716 -40.931 1.00 63.22 470 LEU A O 1
ATOM 3495 N N . CYS A 1 471 ? 26.289 -9.675 -41.698 1.00 62.56 471 CYS A N 1
ATOM 3496 C CA . CYS A 1 471 ? 25.158 -9.076 -42.404 1.00 62.56 471 CYS A CA 1
ATOM 3497 C C . CYS A 1 471 ? 24.042 -8.654 -41.420 1.00 62.56 471 CYS A C 1
ATOM 3499 O O . CYS A 1 471 ? 23.826 -9.317 -40.405 1.00 62.56 471 CYS A O 1
ATOM 3501 N N . GLY A 1 472 ? 23.352 -7.540 -41.686 1.00 56.72 472 GLY A N 1
ATOM 3502 C CA . GLY A 1 472 ? 22.294 -7.013 -40.820 1.00 56.72 472 GLY A CA 1
ATOM 3503 C C . GLY A 1 472 ? 21.521 -5.838 -41.432 1.00 56.72 472 GLY A C 1
ATOM 3504 O O . GLY A 1 472 ? 21.728 -5.468 -42.587 1.00 56.72 472 GLY A O 1
ATOM 3505 N N . PHE A 1 473 ? 20.619 -5.246 -40.646 1.00 53.78 473 PHE A N 1
ATOM 3506 C CA . PHE A 1 473 ? 19.754 -4.134 -41.062 1.00 53.78 473 PHE A CA 1
ATOM 3507 C C . PHE A 1 473 ? 19.739 -3.002 -40.027 1.00 53.78 473 PHE A C 1
ATOM 3509 O O . PHE A 1 473 ? 19.799 -3.239 -38.819 1.00 53.78 473 PHE A O 1
ATOM 3516 N N . ALA A 1 474 ? 19.627 -1.759 -40.497 1.00 53.59 474 ALA A N 1
ATOM 3517 C CA . ALA A 1 474 ? 19.476 -0.582 -39.652 1.00 53.59 474 ALA A CA 1
ATOM 3518 C C . ALA A 1 474 ? 18.002 -0.387 -39.247 1.00 53.59 474 ALA A C 1
ATOM 3520 O O . ALA A 1 474 ? 17.144 -0.043 -40.059 1.00 53.59 474 ALA A O 1
ATOM 3521 N N . GLY A 1 475 ? 17.700 -0.576 -37.958 1.00 40.09 475 GLY A N 1
ATOM 3522 C CA . GLY A 1 475 ? 16.326 -0.594 -37.427 1.00 40.09 475 GLY A CA 1
ATOM 3523 C C . GLY A 1 475 ? 15.541 0.729 -37.460 1.00 40.09 475 GLY A C 1
ATOM 3524 O O . GLY A 1 475 ? 14.430 0.765 -36.946 1.00 40.09 475 GLY A O 1
ATOM 3525 N N . LEU A 1 476 ? 16.094 1.809 -38.030 1.00 41.12 476 LEU A N 1
ATOM 3526 C CA . LEU A 1 476 ? 15.426 3.116 -38.159 1.00 41.12 476 LEU A CA 1
ATOM 3527 C C . LEU A 1 476 ? 14.873 3.395 -39.564 1.00 41.12 476 LEU A C 1
ATOM 3529 O O . LEU A 1 476 ? 13.958 4.203 -39.698 1.00 41.12 476 LEU A O 1
ATOM 3533 N N . ASP A 1 477 ? 15.424 2.761 -40.600 1.00 47.44 477 ASP A N 1
ATOM 3534 C CA . ASP A 1 477 ? 15.048 2.988 -42.003 1.00 47.44 477 ASP A CA 1
ATOM 3535 C C . ASP A 1 477 ? 14.881 1.692 -42.815 1.00 47.44 477 ASP A C 1
ATOM 3537 O O . ASP A 1 477 ? 14.580 1.754 -44.005 1.00 47.44 477 ASP A O 1
ATOM 3541 N N . GLN A 1 478 ? 15.048 0.526 -42.175 1.00 49.16 478 GLN A N 1
ATOM 3542 C CA . GLN A 1 478 ? 15.030 -0.794 -42.816 1.00 49.16 478 GLN A CA 1
ATOM 3543 C C . GLN A 1 478 ? 16.021 -0.893 -43.993 1.00 49.16 478 GLN A C 1
ATOM 3545 O O . GLN A 1 478 ? 15.777 -1.606 -44.965 1.00 49.16 478 GLN A O 1
ATOM 3550 N N . SER A 1 479 ? 17.167 -0.207 -43.899 1.00 52.19 479 SER A N 1
ATOM 3551 C CA . SER A 1 479 ? 18.251 -0.310 -44.880 1.00 52.19 479 SER A CA 1
ATOM 3552 C C . SER A 1 479 ? 19.276 -1.397 -44.533 1.00 52.19 479 SER A C 1
ATOM 3554 O O . SER A 1 479 ? 19.529 -1.714 -43.368 1.00 52.19 479 SER A O 1
ATOM 3556 N N . PHE A 1 480 ? 19.872 -1.976 -45.577 1.00 58.94 480 PHE A N 1
ATOM 3557 C CA . PHE A 1 480 ? 20.907 -3.003 -45.484 1.00 58.94 480 PHE A CA 1
ATOM 3558 C C . PHE A 1 480 ? 22.213 -2.449 -44.882 1.00 58.94 480 PHE A C 1
ATOM 3560 O O . PHE A 1 480 ? 22.709 -1.410 -45.325 1.00 58.94 480 PHE A O 1
ATOM 3567 N N . ALA A 1 481 ? 22.815 -3.175 -43.934 1.00 64.75 481 ALA A N 1
ATOM 3568 C CA . ALA A 1 481 ? 24.067 -2.796 -43.285 1.00 64.75 481 ALA A CA 1
ATOM 3569 C C . ALA A 1 481 ? 25.024 -3.988 -43.095 1.00 64.75 481 ALA A C 1
ATOM 3571 O O . ALA A 1 481 ? 24.699 -4.990 -42.462 1.00 64.75 481 ALA A O 1
ATOM 3572 N N . CYS A 1 482 ? 26.256 -3.836 -43.575 1.00 62.38 482 CYS A N 1
ATOM 3573 C CA . CYS A 1 482 ? 27.355 -4.760 -43.337 1.00 62.38 482 CYS A CA 1
ATOM 3574 C C . CYS A 1 482 ? 28.147 -4.351 -42.087 1.00 62.38 482 CYS A C 1
ATOM 3576 O O . CYS A 1 482 ? 28.825 -3.323 -42.075 1.00 62.38 482 CYS A O 1
ATOM 3578 N N . ILE A 1 483 ? 28.070 -5.147 -41.023 1.00 70.75 483 ILE A N 1
ATOM 3579 C CA . ILE A 1 483 ? 28.661 -4.863 -39.711 1.00 70.75 483 ILE A CA 1
ATOM 3580 C C . ILE A 1 483 ? 30.097 -5.395 -39.671 1.00 70.75 483 ILE A C 1
ATOM 3582 O O . ILE A 1 483 ? 30.348 -6.568 -39.386 1.00 70.75 483 ILE A O 1
ATOM 3586 N N . CYS A 1 484 ? 31.069 -4.541 -39.981 1.00 67.12 484 CYS A N 1
ATOM 3587 C CA . CYS A 1 484 ? 32.469 -4.950 -40.031 1.00 67.12 484 CYS A CA 1
ATOM 3588 C C . CYS A 1 484 ? 33.085 -5.090 -38.638 1.00 67.12 484 CYS A C 1
ATOM 3590 O O . CYS A 1 484 ? 32.928 -4.223 -37.777 1.00 67.12 484 CYS A O 1
ATOM 3592 N N . ARG A 1 485 ? 33.925 -6.120 -38.459 1.00 59.12 485 ARG A N 1
ATOM 3593 C CA . ARG A 1 485 ? 34.628 -6.429 -37.195 1.00 59.12 485 ARG A CA 1
ATOM 3594 C C . ARG A 1 485 ? 35.514 -5.306 -36.635 1.00 59.12 485 ARG A C 1
ATOM 3596 O O . ARG A 1 485 ? 35.962 -5.377 -35.497 1.00 59.12 485 ARG A O 1
ATOM 3603 N N . ASN A 1 486 ? 35.748 -4.275 -37.442 1.00 57.81 486 ASN A N 1
ATOM 3604 C CA . ASN A 1 486 ? 36.565 -3.102 -37.149 1.00 57.81 486 ASN A CA 1
ATOM 3605 C C . ASN A 1 486 ? 35.748 -1.921 -36.573 1.00 57.81 486 ASN A C 1
ATOM 3607 O O . ASN A 1 486 ? 36.311 -0.848 -36.377 1.00 57.81 486 ASN A O 1
ATOM 3611 N N . GLY A 1 487 ? 34.433 -2.081 -36.363 1.00 55.31 487 GLY A N 1
ATOM 3612 C CA . GLY A 1 487 ? 33.535 -1.030 -35.856 1.00 55.31 487 GLY A CA 1
ATOM 3613 C C . GLY A 1 487 ? 33.069 -0.004 -36.899 1.00 55.31 487 GLY A C 1
ATOM 3614 O O . GLY A 1 487 ? 32.483 1.011 -36.536 1.00 55.31 487 GLY A O 1
ATOM 3615 N N . LEU A 1 488 ? 33.332 -0.249 -38.186 1.00 56.88 488 LEU A N 1
ATOM 3616 C CA . LEU A 1 488 ? 32.944 0.616 -39.305 1.00 56.88 488 LEU A CA 1
ATOM 3617 C C . LEU A 1 488 ? 31.953 -0.122 -40.203 1.00 56.88 488 LEU A C 1
ATOM 3619 O O . LEU A 1 488 ? 32.366 -0.894 -41.065 1.00 56.88 488 LEU A O 1
ATOM 3623 N N . ASN A 1 489 ? 30.659 0.103 -39.993 1.00 60.88 489 ASN A N 1
ATOM 3624 C CA . ASN A 1 489 ? 29.617 -0.553 -40.779 1.00 60.88 489 ASN A CA 1
ATOM 3625 C C . ASN A 1 489 ? 29.505 0.096 -42.170 1.00 60.88 489 ASN A C 1
ATOM 3627 O O . ASN A 1 489 ? 29.568 1.321 -42.291 1.00 60.88 489 ASN A O 1
ATOM 3631 N N . THR A 1 490 ? 29.331 -0.711 -43.216 1.00 63.28 490 THR A N 1
ATOM 3632 C CA . THR A 1 490 ? 29.245 -0.263 -44.620 1.00 63.28 490 THR A CA 1
ATOM 3633 C C . THR A 1 490 ? 27.937 -0.723 -45.269 1.00 63.28 490 THR A C 1
ATOM 3635 O O . THR A 1 490 ? 27.162 -1.457 -44.663 1.00 63.28 490 THR A O 1
ATOM 3638 N N . SER A 1 491 ? 27.661 -0.302 -46.505 1.00 60.00 491 SER A N 1
ATOM 3639 C CA . SER A 1 491 ? 26.472 -0.724 -47.263 1.00 60.00 491 SER A CA 1
ATOM 3640 C C . SER A 1 491 ? 26.701 -1.944 -48.168 1.00 60.00 491 SER A C 1
ATOM 3642 O O . SER A 1 491 ? 25.789 -2.337 -48.889 1.00 60.00 491 SER A O 1
ATOM 3644 N N . ASN A 1 492 ? 27.902 -2.537 -48.171 1.00 52.78 492 ASN A N 1
ATOM 3645 C CA . ASN A 1 492 ? 28.207 -3.715 -48.989 1.00 52.78 492 ASN A CA 1
ATOM 3646 C C . ASN A 1 492 ? 29.279 -4.637 -48.389 1.00 52.78 492 ASN A C 1
ATOM 3648 O O . ASN A 1 492 ? 28.991 -5.806 -48.183 1.00 52.78 492 ASN A O 1
ATOM 3652 N N . ASN A 1 493 ? 30.503 -4.170 -48.113 1.00 65.94 493 ASN A N 1
ATOM 3653 C CA . ASN A 1 493 ? 31.568 -5.048 -47.615 1.00 65.94 493 ASN A CA 1
ATOM 3654 C C . ASN A 1 493 ? 32.653 -4.355 -46.766 1.00 65.94 493 ASN A C 1
ATOM 3656 O O . ASN A 1 493 ? 32.710 -3.131 -46.645 1.00 65.94 493 ASN A O 1
ATOM 3660 N N . CYS A 1 494 ? 33.512 -5.182 -46.170 1.00 67.19 494 CYS A N 1
ATOM 3661 C CA . CYS A 1 494 ? 34.591 -4.845 -45.243 1.00 67.19 494 CYS A CA 1
ATOM 3662 C C . CYS A 1 494 ? 36.002 -4.986 -45.848 1.00 67.19 494 CYS A C 1
ATOM 3664 O O . CYS A 1 494 ? 36.983 -4.585 -45.216 1.00 67.19 494 CYS A O 1
ATOM 3666 N N . LEU A 1 495 ? 36.134 -5.503 -47.076 1.00 61.91 495 LEU A N 1
ATOM 3667 C CA . LEU A 1 495 ? 37.405 -5.669 -47.804 1.00 61.91 495 LEU A CA 1
ATOM 3668 C C . LEU A 1 495 ? 37.778 -4.369 -48.546 1.00 61.91 495 LEU A C 1
ATOM 3670 O O . LEU A 1 495 ? 38.201 -4.370 -49.699 1.00 61.91 495 LEU A O 1
ATOM 3674 N N . GLY A 1 496 ? 37.610 -3.234 -47.860 1.00 48.25 496 GLY A N 1
ATOM 3675 C CA . GLY A 1 496 ? 37.465 -1.918 -48.483 1.00 48.25 496 GLY A CA 1
ATOM 3676 C C . GLY A 1 496 ? 38.255 -0.790 -47.821 1.00 48.25 496 GLY A C 1
ATOM 3677 O O . GLY A 1 496 ? 37.689 0.250 -47.491 1.00 48.25 496 GLY A O 1
ATOM 3678 N N . ARG A 1 497 ? 39.585 -0.913 -47.687 1.00 48.59 497 ARG A N 1
ATOM 3679 C CA . ARG A 1 497 ? 40.447 0.287 -47.577 1.00 48.59 497 ARG A CA 1
ATOM 3680 C C . ARG A 1 497 ? 40.502 0.989 -48.945 1.00 48.59 497 ARG A C 1
ATOM 3682 O O . ARG A 1 497 ? 41.498 0.865 -49.653 1.00 48.59 497 ARG A O 1
ATOM 3689 N N . GLY A 1 498 ? 39.438 1.695 -49.336 1.00 31.11 498 GLY A N 1
ATOM 3690 C CA . GLY A 1 498 ? 39.334 2.219 -50.702 1.00 31.11 498 GLY A CA 1
ATOM 3691 C C . GLY A 1 498 ? 38.222 3.235 -50.966 1.00 31.11 498 GLY A C 1
ATOM 3692 O O . GLY A 1 498 ? 37.262 2.905 -51.641 1.00 31.11 498 GLY A O 1
ATOM 3693 N N . TYR A 1 499 ? 38.457 4.482 -50.544 1.00 27.64 499 TYR A N 1
ATOM 3694 C CA . TYR A 1 499 ? 37.856 5.726 -51.061 1.00 27.64 499 TYR A CA 1
ATOM 3695 C C . TYR A 1 499 ? 36.340 5.966 -50.911 1.00 27.64 499 TYR A C 1
ATOM 3697 O O . TYR A 1 499 ? 35.483 5.140 -51.199 1.00 27.64 499 TYR A O 1
ATOM 3705 N N . ALA A 1 500 ? 36.023 7.188 -50.478 1.00 28.91 500 ALA A N 1
ATOM 3706 C CA . ALA A 1 500 ? 34.664 7.670 -50.278 1.00 28.91 500 ALA A CA 1
ATOM 3707 C C . ALA A 1 500 ? 33.905 7.882 -51.596 1.00 28.91 500 ALA A C 1
ATOM 3709 O O . ALA A 1 500 ? 34.483 8.320 -52.592 1.00 28.91 500 ALA A O 1
ATOM 3710 N N . TRP A 1 501 ? 32.580 7.735 -51.541 1.00 23.22 501 TRP A N 1
ATOM 3711 C CA . TRP A 1 501 ? 31.698 8.445 -52.464 1.00 23.22 501 TRP A CA 1
ATOM 3712 C C . TRP A 1 501 ? 31.621 9.920 -52.056 1.00 23.22 501 TRP A C 1
ATOM 3714 O O . TRP A 1 501 ? 30.852 10.318 -51.183 1.00 23.22 501 TRP A O 1
ATOM 3724 N N . SER A 1 502 ? 32.432 10.742 -52.713 1.00 28.14 502 SER A N 1
ATOM 3725 C CA . SER A 1 502 ? 32.148 12.161 -52.905 1.00 28.14 502 SER A CA 1
ATOM 3726 C C . SER A 1 502 ? 32.111 12.444 -54.407 1.00 28.14 502 SER A C 1
ATOM 3728 O O . SER A 1 502 ? 32.677 11.692 -55.199 1.00 28.14 502 SER A O 1
ATOM 3730 N N . GLY A 1 503 ? 31.453 13.532 -54.807 1.00 31.08 503 GLY A N 1
ATOM 3731 C CA . GLY A 1 503 ? 31.517 14.009 -56.188 1.00 31.08 503 GLY A CA 1
ATOM 3732 C C . GLY A 1 503 ? 30.267 13.735 -57.018 1.00 31.08 503 GLY A C 1
ATOM 3733 O O . GLY A 1 503 ? 30.121 12.723 -57.697 1.00 31.08 503 GLY A O 1
ATOM 3734 N N . SER A 1 504 ? 29.418 14.752 -57.068 1.00 29.17 504 SER A N 1
ATOM 3735 C CA . SER A 1 504 ? 28.543 15.016 -58.203 1.00 29.17 504 SER A CA 1
ATOM 3736 C C . SER A 1 504 ? 29.320 15.064 -59.535 1.00 29.17 504 SER A C 1
ATOM 3738 O O . SER A 1 504 ? 30.123 15.972 -59.730 1.00 29.17 504 SER A O 1
ATOM 3740 N N . GLY A 1 505 ? 28.996 14.160 -60.466 1.00 25.08 505 GLY A N 1
ATOM 3741 C CA . GLY A 1 505 ? 29.034 14.377 -61.924 1.00 25.08 505 GLY A CA 1
ATOM 3742 C C . GLY A 1 505 ? 30.386 14.600 -62.632 1.00 25.08 505 GLY A C 1
ATOM 3743 O O . GLY A 1 505 ? 31.000 15.656 -62.529 1.00 25.08 505 GLY A O 1
ATOM 3744 N N . GLY A 1 506 ? 30.757 13.674 -63.526 1.00 23.56 506 GLY A N 1
ATOM 3745 C CA . GLY A 1 506 ? 31.820 13.884 -64.519 1.00 23.56 506 GLY A CA 1
ATOM 3746 C C . GLY A 1 506 ? 31.874 12.776 -65.578 1.00 23.56 506 GLY A C 1
ATOM 3747 O O . GLY A 1 506 ? 32.002 11.605 -65.244 1.00 23.56 506 GLY A O 1
ATOM 3748 N N . GLN A 1 507 ? 31.766 13.127 -66.864 1.00 28.17 507 GLN A N 1
ATOM 3749 C CA . GLN A 1 507 ? 31.861 12.171 -67.980 1.00 28.17 507 GLN A CA 1
ATOM 3750 C C . GLN A 1 507 ? 33.319 11.864 -68.359 1.00 28.17 507 GLN A C 1
ATOM 3752 O O . GLN A 1 507 ? 34.112 12.802 -68.462 1.00 28.17 507 GLN A O 1
ATOM 3757 N N . LYS A 1 508 ? 33.604 10.624 -68.798 1.00 21.28 508 LYS A N 1
ATOM 3758 C CA . LYS A 1 508 ? 34.117 10.360 -70.166 1.00 21.28 508 LYS A CA 1
ATOM 3759 C C . LYS A 1 508 ? 34.146 8.874 -70.554 1.00 21.28 508 LYS A C 1
ATOM 3761 O O . LYS A 1 508 ? 34.037 7.994 -69.712 1.00 21.28 508 LYS A O 1
ATOM 3766 N N . LEU A 1 509 ? 34.244 8.644 -71.865 1.00 22.83 509 LEU A N 1
ATOM 3767 C CA . LEU A 1 509 ? 34.344 7.341 -72.531 1.00 22.83 509 LEU A CA 1
ATOM 3768 C C . LEU A 1 509 ? 35.767 6.768 -72.420 1.00 22.83 509 LEU A C 1
ATOM 3770 O O . LEU A 1 509 ? 36.720 7.536 -72.518 1.00 22.83 509 LEU A O 1
ATOM 3774 N N . GLU A 1 510 ? 35.895 5.437 -72.458 1.00 23.83 510 GLU A N 1
ATOM 3775 C CA . GLU A 1 510 ? 36.551 4.785 -73.607 1.00 23.83 510 GLU A CA 1
ATOM 3776 C C . GLU A 1 510 ? 36.028 3.348 -73.838 1.00 23.83 510 GLU A C 1
ATOM 3778 O O . GLU A 1 510 ? 35.083 2.922 -73.176 1.00 23.83 510 GLU A O 1
ATOM 3783 N N . ILE A 1 511 ? 36.514 2.660 -74.881 1.00 22.48 511 ILE A N 1
ATOM 3784 C CA . ILE A 1 511 ? 35.814 1.553 -75.571 1.00 22.48 511 ILE A CA 1
ATOM 3785 C C . ILE A 1 511 ? 36.773 0.382 -75.851 1.00 22.48 511 ILE A C 1
ATOM 3787 O O . ILE A 1 511 ? 37.869 0.657 -76.337 1.00 22.48 511 ILE A O 1
ATOM 3791 N N . ARG A 1 512 ? 36.325 -0.891 -75.718 1.00 24.05 512 ARG A N 1
ATOM 3792 C CA . ARG A 1 512 ? 36.512 -1.975 -76.736 1.00 24.05 512 ARG A CA 1
ATOM 3793 C C . ARG A 1 512 ? 36.007 -3.383 -76.347 1.00 24.05 512 ARG A C 1
ATOM 3795 O O . ARG A 1 512 ? 36.579 -3.985 -75.456 1.00 24.05 512 ARG A O 1
ATOM 3802 N N . MET A 1 513 ? 35.111 -3.919 -77.201 1.00 22.06 513 MET A N 1
ATOM 3803 C CA . MET A 1 513 ? 35.022 -5.318 -77.714 1.00 22.06 513 MET A CA 1
ATOM 3804 C C . MET A 1 513 ? 34.769 -6.456 -76.680 1.00 22.06 513 MET A C 1
ATOM 3806 O O . MET A 1 513 ? 35.183 -6.367 -75.539 1.00 22.06 513 MET A O 1
ATOM 3810 N N . ILE A 1 514 ? 34.061 -7.559 -76.978 1.00 27.23 514 ILE A N 1
ATOM 3811 C CA . ILE A 1 514 ? 34.017 -8.397 -78.200 1.00 27.23 514 ILE A CA 1
ATOM 3812 C C . ILE A 1 514 ? 32.573 -8.792 -78.637 1.00 27.23 514 ILE A C 1
ATOM 3814 O O . ILE A 1 514 ? 31.608 -8.601 -77.910 1.00 27.23 514 ILE A O 1
ATOM 3818 N N . LEU A 1 515 ? 32.471 -9.270 -79.888 1.00 24.86 515 LEU A N 1
ATOM 3819 C CA . LEU A 1 515 ? 31.323 -9.579 -80.770 1.00 24.86 515 LEU A CA 1
ATOM 3820 C C . LEU A 1 515 ? 30.105 -10.343 -80.187 1.00 24.86 515 LE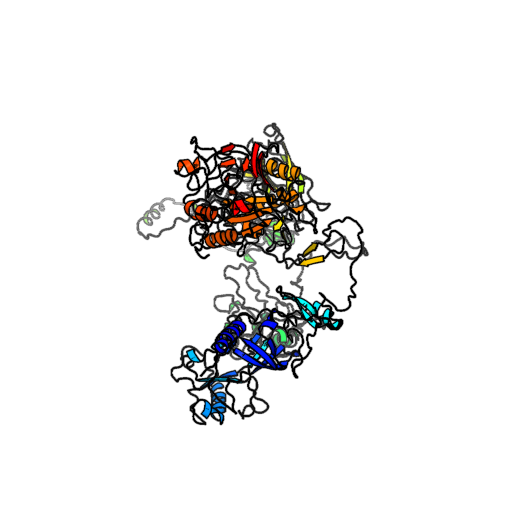U A C 1
ATOM 3822 O O . LEU A 1 515 ? 30.268 -11.199 -79.325 1.00 24.86 515 LEU A O 1
ATOM 3826 N N . GLY A 1 516 ? 28.917 -10.154 -80.809 1.00 25.34 516 GLY A N 1
ATOM 3827 C CA . GLY A 1 516 ? 27.700 -10.928 -80.475 1.00 25.34 516 GLY A CA 1
ATOM 3828 C C . GLY A 1 516 ? 26.437 -10.918 -81.383 1.00 25.34 516 GLY A C 1
ATOM 3829 O O . GLY A 1 516 ? 25.451 -11.473 -80.925 1.00 25.34 516 GLY A O 1
ATOM 3830 N N . ALA A 1 517 ? 26.432 -10.382 -82.627 1.00 27.73 517 ALA A N 1
ATOM 3831 C CA . ALA A 1 517 ? 25.309 -10.457 -83.622 1.00 27.73 517 ALA A CA 1
ATOM 3832 C C . ALA A 1 517 ? 23.933 -9.799 -83.239 1.00 27.73 517 ALA A C 1
ATOM 3834 O O . ALA A 1 517 ? 23.630 -9.631 -82.070 1.00 27.73 517 ALA A O 1
ATOM 3835 N N . ALA A 1 518 ? 23.024 -9.374 -84.143 1.00 28.84 518 ALA A N 1
ATOM 3836 C CA . ALA A 1 518 ? 23.097 -9.047 -85.582 1.00 28.84 518 ALA A CA 1
ATOM 3837 C C . ALA A 1 518 ? 21.929 -8.119 -86.059 1.00 28.84 518 ALA A C 1
ATOM 3839 O O . ALA A 1 518 ? 20.776 -8.365 -85.738 1.00 28.84 518 ALA A O 1
ATOM 3840 N N . ILE A 1 519 ? 22.262 -7.120 -86.899 1.00 29.23 519 ILE A N 1
ATOM 3841 C CA . ILE A 1 519 ? 21.521 -6.548 -88.065 1.00 29.23 519 ILE A CA 1
ATOM 3842 C C . ILE A 1 519 ? 20.019 -6.144 -87.943 1.00 29.23 519 ILE A C 1
ATOM 3844 O O . ILE A 1 519 ? 19.149 -7.003 -87.901 1.00 29.23 519 ILE A O 1
ATOM 3848 N N . ILE A 1 520 ? 19.714 -4.842 -88.131 1.00 31.00 520 ILE A N 1
ATOM 3849 C CA . ILE A 1 520 ? 18.808 -4.242 -89.166 1.00 31.00 520 ILE A CA 1
ATOM 3850 C C . ILE A 1 520 ? 18.898 -2.687 -89.086 1.00 31.00 520 ILE A C 1
ATOM 3852 O O . ILE A 1 520 ? 19.390 -2.153 -88.094 1.00 31.00 520 ILE A O 1
ATOM 3856 N N . MET A 1 521 ? 18.537 -1.946 -90.151 1.00 25.27 521 MET A N 1
ATOM 3857 C CA . MET A 1 521 ? 18.818 -0.501 -90.328 1.00 25.27 521 MET A CA 1
ATOM 3858 C C . MET A 1 521 ? 17.591 0.362 -90.715 1.00 25.27 521 MET A C 1
ATOM 3860 O O . MET A 1 521 ? 16.620 -0.161 -91.249 1.00 25.27 521 MET A O 1
ATOM 3864 N N . VAL A 1 522 ? 17.765 1.697 -90.619 1.00 29.94 522 VAL A N 1
ATOM 3865 C CA . VAL A 1 522 ? 16.955 2.802 -91.215 1.00 29.94 522 VAL A CA 1
ATOM 3866 C C . VAL A 1 522 ? 15.589 3.082 -90.538 1.00 29.94 522 VAL A C 1
ATOM 3868 O O . VAL A 1 522 ? 14.840 2.163 -90.255 1.00 29.94 522 VAL A O 1
ATOM 3871 N N . GLY A 1 523 ? 15.174 4.334 -90.276 1.00 28.75 523 GLY A N 1
ATOM 3872 C CA . GLY A 1 523 ? 15.905 5.610 -90.336 1.00 28.75 523 GLY A CA 1
ATOM 3873 C C . GLY A 1 523 ? 15.014 6.873 -90.372 1.00 28.75 523 GLY A C 1
ATOM 3874 O O . GLY A 1 523 ? 13.809 6.794 -90.558 1.00 28.75 523 GLY A O 1
ATOM 3875 N N . MET A 1 524 ? 15.672 8.039 -90.279 1.00 29.31 524 MET A N 1
ATOM 3876 C CA . MET A 1 524 ? 15.189 9.408 -90.579 1.00 29.31 524 MET A CA 1
ATOM 3877 C C . MET A 1 524 ? 14.158 10.105 -89.654 1.00 29.31 524 MET A C 1
ATOM 3879 O O . MET A 1 524 ? 13.203 9.549 -89.138 1.00 29.31 524 MET A O 1
ATOM 3883 N N . ARG A 1 525 ? 14.443 11.398 -89.439 1.00 30.20 525 ARG A N 1
ATOM 3884 C CA . ARG A 1 525 ? 13.883 12.346 -88.457 1.00 30.20 525 ARG A CA 1
ATOM 3885 C C . ARG A 1 525 ? 12.552 12.997 -88.882 1.00 30.20 525 ARG A C 1
ATOM 3887 O O . ARG A 1 525 ? 12.291 13.129 -90.071 1.00 30.20 525 ARG A O 1
ATOM 3894 N N . THR A 1 526 ? 11.916 13.664 -87.903 1.00 30.95 526 THR A N 1
ATOM 3895 C CA . THR A 1 526 ? 10.832 14.683 -88.011 1.00 30.95 526 THR A CA 1
ATOM 3896 C C . THR A 1 526 ? 9.452 14.104 -88.368 1.00 30.95 526 THR A C 1
ATOM 3898 O O . THR A 1 526 ? 9.378 13.158 -89.133 1.00 30.95 526 THR A O 1
ATOM 3901 N N . LEU A 1 527 ? 8.321 14.547 -87.802 1.00 33.69 527 LEU A N 1
ATOM 3902 C CA . LEU A 1 527 ? 7.920 15.875 -87.296 1.00 33.69 527 LEU A CA 1
ATOM 3903 C C . LEU A 1 527 ? 7.458 15.869 -85.812 1.00 33.69 527 LEU A C 1
ATOM 3905 O O . LEU A 1 527 ? 7.163 14.823 -85.244 1.00 33.69 527 LEU A O 1
ATOM 3909 N N . LYS A 1 528 ? 7.339 17.057 -85.194 1.00 36.53 528 LYS A N 1
ATOM 3910 C CA . LYS A 1 528 ? 6.520 17.283 -83.977 1.00 36.53 528 LYS A CA 1
ATOM 3911 C C . LYS A 1 528 ? 5.084 17.686 -84.373 1.00 36.53 528 LYS A C 1
ATOM 3913 O O . LYS A 1 528 ? 4.851 18.012 -85.530 1.00 36.53 528 LYS A O 1
ATOM 3918 N N . ILE A 1 529 ? 4.198 17.799 -83.370 1.00 45.81 529 ILE A N 1
ATOM 3919 C CA . ILE A 1 529 ? 2.807 18.308 -83.440 1.00 45.81 529 ILE A CA 1
ATOM 3920 C C . ILE A 1 529 ? 1.789 17.267 -83.948 1.00 45.81 529 ILE A C 1
ATOM 3922 O O . ILE A 1 529 ? 1.375 17.337 -85.094 1.00 45.81 529 ILE A O 1
ATOM 3926 N N . PHE A 1 530 ? 1.353 16.341 -83.075 1.00 42.22 530 PHE A N 1
ATOM 3927 C CA . PHE A 1 530 ? -0.023 15.784 -83.032 1.00 42.22 530 PHE A CA 1
ATOM 3928 C C . PHE A 1 530 ? -0.224 14.864 -81.800 1.00 42.22 530 PHE A C 1
ATOM 3930 O O . PHE A 1 530 ? -0.463 13.667 -81.917 1.00 42.22 530 PHE A O 1
ATOM 3937 N N . SER A 1 531 ? -0.066 15.399 -80.579 1.00 41.75 531 SER A N 1
ATOM 3938 C CA . SER A 1 531 ? -0.165 14.573 -79.347 1.00 41.75 531 SER A CA 1
ATOM 3939 C C . SER A 1 531 ? -0.809 15.258 -78.135 1.00 41.75 531 SER A C 1
ATOM 3941 O O . SER A 1 531 ? -1.149 14.583 -77.171 1.00 41.75 531 SER A O 1
ATOM 3943 N N . LEU A 1 532 ? -1.026 16.578 -78.169 1.00 43.62 532 LEU A N 1
ATOM 3944 C CA . LEU A 1 532 ? -1.567 17.326 -77.022 1.00 43.62 532 LEU A CA 1
ATOM 3945 C C . LEU A 1 532 ? -3.103 17.252 -76.887 1.00 43.62 532 LEU A C 1
ATOM 3947 O O . LEU A 1 532 ? -3.646 17.695 -75.883 1.00 43.62 532 LEU A O 1
ATOM 3951 N N . ALA A 1 533 ? -3.800 16.705 -77.889 1.00 45.56 533 ALA A N 1
ATOM 3952 C CA . ALA A 1 533 ? -5.265 16.690 -77.956 1.00 45.56 533 ALA A CA 1
ATOM 3953 C C . ALA A 1 533 ? -5.918 15.395 -77.433 1.00 45.56 533 ALA A C 1
ATOM 3955 O O . ALA A 1 533 ? -7.106 15.401 -77.132 1.00 45.56 533 ALA A O 1
ATOM 3956 N N . PHE A 1 534 ? -5.171 14.289 -77.316 1.00 44.34 534 PHE A N 1
ATOM 3957 C CA . PHE A 1 534 ? -5.741 12.989 -76.922 1.00 44.34 534 PHE A CA 1
ATOM 3958 C C . PHE A 1 534 ? -5.756 12.779 -75.397 1.00 44.34 534 PHE A C 1
ATOM 3960 O O . PHE A 1 534 ? -6.669 12.162 -74.862 1.00 44.34 534 PHE A O 1
ATOM 3967 N N . VAL A 1 535 ? -4.787 13.357 -74.677 1.00 46.50 535 VAL A N 1
ATOM 3968 C CA . VAL A 1 535 ? -4.667 13.234 -73.208 1.00 46.50 535 VAL A CA 1
ATOM 3969 C C . VAL A 1 535 ? -5.773 14.003 -72.466 1.00 46.50 535 VAL A C 1
ATOM 3971 O O . VAL A 1 535 ? -6.191 13.600 -71.386 1.00 46.50 535 VAL A O 1
ATOM 3974 N N . LEU A 1 536 ? -6.296 15.082 -73.058 1.00 44.34 536 LEU A N 1
ATOM 3975 C CA . LEU A 1 536 ? -7.346 15.923 -72.464 1.00 44.34 536 LEU A CA 1
ATOM 3976 C C . LEU A 1 536 ? -8.778 15.384 -72.648 1.00 44.34 536 LEU A C 1
ATOM 3978 O O . LEU A 1 536 ? -9.702 15.948 -72.072 1.00 44.34 536 LEU A O 1
ATOM 3982 N N . LEU A 1 537 ? -8.972 14.306 -73.418 1.00 41.34 537 LEU A N 1
ATOM 3983 C CA . LEU A 1 537 ? -10.296 13.733 -73.718 1.00 41.34 537 LEU A CA 1
ATOM 3984 C C . LEU A 1 537 ? -10.658 12.490 -72.886 1.00 41.34 537 LEU A C 1
ATOM 3986 O O . LEU A 1 537 ? -11.776 11.998 -72.989 1.00 41.34 537 LEU A O 1
ATOM 3990 N N . VAL A 1 538 ? -9.740 11.997 -72.047 1.00 40.38 538 VAL A N 1
ATOM 3991 C CA . VAL A 1 538 ? -9.960 10.830 -71.162 1.00 40.38 538 VAL A CA 1
ATOM 3992 C C . VAL A 1 538 ? -10.338 11.255 -69.729 1.00 40.38 538 VAL A C 1
ATOM 3994 O O . VAL A 1 538 ? -10.795 10.445 -68.933 1.00 40.38 538 VAL A O 1
ATOM 3997 N N . LEU A 1 539 ? -10.204 12.544 -69.394 1.00 39.50 539 LEU A N 1
ATOM 3998 C CA . LEU A 1 539 ? -10.434 13.094 -68.047 1.00 39.50 539 LEU A CA 1
ATOM 3999 C C . LEU A 1 539 ? -11.863 13.629 -67.805 1.00 39.50 539 LEU A C 1
ATOM 4001 O O . LEU A 1 539 ? -12.089 14.339 -66.829 1.00 39.50 539 LEU A O 1
ATOM 4005 N N . SER A 1 540 ? -12.830 13.321 -68.677 1.00 37.44 540 SER A N 1
ATOM 4006 C CA . SER A 1 540 ? -14.178 13.914 -68.630 1.00 37.44 540 SER A CA 1
ATOM 4007 C C . SER A 1 540 ? -15.339 12.933 -68.859 1.00 37.44 540 SER A C 1
ATOM 4009 O O . SER A 1 540 ? -16.334 13.290 -69.487 1.00 37.44 540 SER A O 1
ATOM 4011 N N . SER A 1 541 ? -15.258 11.701 -68.337 1.00 31.33 541 SER A N 1
ATOM 4012 C CA . SER A 1 541 ? -16.459 10.907 -67.984 1.00 31.33 541 SER A CA 1
ATOM 4013 C C . SER A 1 541 ? -16.147 9.622 -67.202 1.00 31.33 541 SER A C 1
ATOM 4015 O O . SER A 1 541 ? -15.852 8.586 -67.784 1.00 31.33 541 SER A O 1
ATOM 4017 N N . LEU A 1 542 ? -16.293 9.682 -65.876 1.00 32.09 542 LEU A N 1
ATOM 4018 C CA . LEU A 1 542 ? -16.945 8.667 -65.031 1.00 32.09 542 LEU A CA 1
ATOM 4019 C C . LEU A 1 542 ? -17.120 9.269 -63.626 1.00 32.09 542 LEU A C 1
ATOM 4021 O O . LEU A 1 542 ? -16.305 10.089 -63.206 1.00 32.09 542 LEU A O 1
ATOM 4025 N N . GLN A 1 543 ? -18.216 8.940 -62.940 1.00 31.56 543 GLN A N 1
ATOM 4026 C CA . GLN A 1 543 ? -18.729 9.740 -61.824 1.00 31.56 543 GLN A CA 1
ATOM 4027 C C . GLN A 1 543 ? -19.006 8.889 -60.576 1.00 31.56 543 GLN A C 1
ATOM 4029 O O . GLN A 1 543 ? -19.475 7.764 -60.687 1.00 31.56 543 GLN A O 1
ATOM 4034 N N . GLU A 1 544 ? -18.704 9.480 -59.415 1.00 29.34 544 GLU A N 1
ATOM 4035 C CA . GLU A 1 544 ? -19.152 9.133 -58.055 1.00 29.34 544 GLU A CA 1
ATOM 4036 C C . GLU A 1 544 ? -19.169 7.653 -57.623 1.00 29.34 544 GLU A C 1
ATOM 4038 O O . GLU A 1 544 ? -20.120 6.909 -57.842 1.00 29.34 544 GLU A O 1
ATOM 4043 N N . ALA A 1 545 ? -18.184 7.302 -56.792 1.00 26.41 545 ALA A N 1
ATOM 4044 C CA . ALA A 1 545 ? -18.370 6.353 -55.699 1.00 26.41 545 ALA A CA 1
ATOM 4045 C C . ALA A 1 545 ? -17.892 7.019 -54.398 1.00 26.41 545 ALA A C 1
ATOM 4047 O O . ALA A 1 545 ? -16.728 7.407 -54.291 1.00 26.41 545 ALA A O 1
ATOM 4048 N N . MET A 1 546 ? -18.782 7.188 -53.416 1.00 30.31 546 MET A N 1
ATOM 4049 C CA . MET A 1 546 ? -18.407 7.680 -52.086 1.00 30.31 546 MET A CA 1
ATOM 4050 C C . MET A 1 546 ? -17.927 6.531 -51.198 1.00 30.31 546 MET A C 1
ATOM 4052 O O . MET A 1 546 ? -18.625 5.533 -51.046 1.00 30.31 546 MET A O 1
ATOM 4056 N N . SER A 1 547 ? -16.790 6.719 -50.528 1.00 25.16 547 SER A N 1
ATOM 4057 C CA . SER A 1 547 ? -16.482 6.047 -49.263 1.00 25.16 547 SER A CA 1
ATOM 4058 C C . SER A 1 547 ? -15.543 6.916 -48.419 1.00 25.16 547 SER A C 1
ATOM 4060 O O . SER A 1 547 ? -14.867 7.806 -48.940 1.00 25.16 547 SER A O 1
ATOM 4062 N N . HIS A 1 548 ? -15.545 6.704 -47.105 1.00 29.36 548 HIS A N 1
ATOM 4063 C CA . HIS A 1 548 ? -14.823 7.526 -46.129 1.00 29.36 548 HIS A CA 1
ATOM 4064 C C . HIS A 1 548 ? -13.415 6.985 -45.825 1.00 29.36 548 HIS A C 1
ATOM 4066 O O . HIS A 1 548 ? -13.142 5.804 -46.014 1.00 29.36 548 HIS A O 1
ATOM 4072 N N . GLY A 1 549 ? -12.552 7.840 -45.256 1.00 28.50 549 GLY A N 1
ATOM 4073 C CA . GLY A 1 549 ? -11.316 7.412 -44.584 1.00 28.50 549 GLY A CA 1
ATOM 4074 C C . GLY A 1 549 ? -10.034 8.068 -45.099 1.00 28.50 549 GLY A C 1
ATOM 4075 O O . GLY A 1 549 ? -9.246 7.436 -45.795 1.00 28.50 549 GLY A O 1
ATOM 4076 N N . VAL A 1 550 ? -9.765 9.317 -44.701 1.00 33.69 550 VAL A N 1
ATOM 4077 C CA . VAL A 1 550 ? -8.412 9.889 -44.838 1.00 33.69 550 VAL A CA 1
ATOM 4078 C C . VAL A 1 550 ? -7.533 9.289 -43.741 1.00 33.69 550 VAL A C 1
ATOM 4080 O O . VAL A 1 550 ? -7.740 9.567 -42.561 1.00 33.69 550 VAL A O 1
ATOM 4083 N N . HIS A 1 551 ? -6.570 8.450 -44.122 1.00 34.91 551 HIS A N 1
ATOM 4084 C CA . HIS A 1 551 ? -5.742 7.707 -43.172 1.00 34.91 551 HIS A CA 1
ATOM 4085 C C . HIS A 1 551 ? -4.820 8.642 -42.354 1.00 34.91 551 HIS A C 1
ATOM 4087 O O . HIS A 1 551 ? -4.059 9.399 -42.964 1.00 34.91 551 HIS A O 1
ATOM 4093 N N . PRO A 1 552 ? -4.809 8.591 -41.002 1.00 32.97 552 PRO A N 1
ATOM 4094 C CA . PRO A 1 552 ? -4.092 9.569 -40.171 1.00 32.97 552 PRO A CA 1
ATOM 4095 C C . PRO A 1 552 ? -2.592 9.715 -40.469 1.00 32.97 552 PRO A C 1
ATOM 4097 O O . PRO A 1 552 ? -2.042 10.810 -40.353 1.00 32.97 552 PRO A O 1
ATOM 4100 N N . LEU A 1 553 ? -1.931 8.635 -40.905 1.00 39.59 553 LEU A N 1
ATOM 4101 C CA . LEU A 1 553 ? -0.493 8.644 -41.199 1.00 39.59 553 LEU A CA 1
ATOM 4102 C C . LEU A 1 553 ? -0.112 9.491 -42.428 1.00 39.59 553 LEU A C 1
ATOM 4104 O O . LEU A 1 553 ? 1.049 9.871 -42.548 1.00 39.59 553 LEU A O 1
ATOM 4108 N N . SER A 1 554 ? -1.051 9.861 -43.314 1.00 35.16 554 SER A N 1
ATOM 4109 C CA . SER A 1 554 ? -0.731 10.614 -44.543 1.00 35.16 554 SER A CA 1
ATOM 4110 C C . SER A 1 554 ? -0.314 12.078 -44.307 1.00 35.16 554 SER A C 1
ATOM 4112 O O . SER A 1 554 ? -0.115 12.823 -45.267 1.00 35.16 554 SER A O 1
ATOM 4114 N N . LYS A 1 555 ? -0.218 12.512 -43.043 1.00 35.59 555 LYS A N 1
ATOM 4115 C CA . LYS A 1 555 ? 0.320 13.817 -42.623 1.00 35.59 555 LYS A CA 1
ATOM 4116 C C . LYS A 1 555 ? 1.683 13.725 -41.924 1.00 35.59 555 LYS A C 1
ATOM 4118 O O . LYS A 1 555 ? 2.248 14.764 -41.592 1.00 35.59 555 LYS A O 1
ATOM 4123 N N . ILE A 1 556 ? 2.223 12.524 -41.699 1.00 35.78 556 ILE A N 1
ATOM 4124 C CA . ILE A 1 556 ? 3.524 12.341 -41.044 1.00 35.78 556 ILE A CA 1
ATOM 4125 C C . ILE A 1 556 ? 4.626 12.337 -42.110 1.00 35.78 556 ILE A C 1
ATOM 4127 O O . ILE A 1 556 ? 4.714 11.431 -42.936 1.00 35.78 556 ILE A O 1
ATOM 4131 N N . ALA A 1 557 ? 5.483 13.360 -42.090 1.00 29.53 557 ALA A N 1
ATOM 4132 C CA . ALA A 1 557 ? 6.602 13.502 -43.020 1.00 29.53 557 ALA A CA 1
ATOM 4133 C C . ALA A 1 557 ? 7.769 12.568 -42.635 1.00 29.53 557 ALA A C 1
ATOM 4135 O O . ALA A 1 557 ? 8.755 12.992 -42.031 1.00 29.53 557 ALA A O 1
ATOM 4136 N N . LEU A 1 558 ? 7.642 11.287 -42.990 1.00 32.81 558 LEU A N 1
ATOM 4137 C CA . LEU A 1 558 ? 8.504 10.157 -42.596 1.00 32.81 558 LEU A CA 1
ATOM 4138 C C . LEU A 1 558 ? 9.921 10.140 -43.232 1.00 32.81 558 LEU A C 1
ATOM 4140 O O . LEU A 1 558 ? 10.466 9.091 -43.561 1.00 32.81 558 LEU A O 1
ATOM 4144 N N . HIS A 1 559 ? 10.541 11.311 -43.402 1.00 30.22 559 HIS A N 1
ATOM 4145 C CA . HIS A 1 559 ? 11.858 11.477 -44.031 1.00 30.22 559 HIS A CA 1
ATOM 4146 C C . HIS A 1 559 ? 12.831 12.382 -43.252 1.00 30.22 559 HIS A C 1
ATOM 4148 O O . HIS A 1 559 ? 13.825 12.823 -43.824 1.00 30.22 559 HIS A O 1
ATOM 4154 N N . ASN A 1 560 ? 12.589 12.681 -41.965 1.00 33.38 560 ASN A N 1
ATOM 4155 C CA . ASN A 1 560 ? 13.489 13.579 -41.221 1.00 33.38 560 ASN A CA 1
ATOM 4156 C C . ASN A 1 560 ? 13.672 13.279 -39.716 1.00 33.38 560 ASN A C 1
ATOM 4158 O O . ASN A 1 560 ? 13.786 14.196 -38.907 1.00 33.38 560 ASN A O 1
ATOM 4162 N N . THR A 1 561 ? 13.736 11.998 -39.337 1.00 29.77 561 THR A N 1
ATOM 4163 C CA . THR A 1 561 ? 14.050 11.548 -37.962 1.00 29.77 561 THR A CA 1
ATOM 4164 C C . THR A 1 561 ? 15.242 10.590 -37.922 1.00 29.77 561 THR A C 1
ATOM 4166 O O . THR A 1 561 ? 15.151 9.465 -37.436 1.00 29.77 561 THR A O 1
ATOM 4169 N N . LYS A 1 562 ? 16.410 11.062 -38.380 1.00 34.97 562 LYS A N 1
ATOM 4170 C CA . LYS A 1 562 ? 17.669 10.569 -37.803 1.00 34.97 562 LYS A CA 1
ATOM 4171 C C . LYS A 1 562 ? 17.770 11.098 -36.371 1.00 34.97 562 LYS A C 1
ATOM 4173 O O . LYS A 1 562 ? 17.511 12.279 -36.147 1.00 34.97 562 LYS A O 1
ATOM 4178 N N . TYR A 1 563 ? 18.184 10.256 -35.426 1.00 46.06 563 TYR A N 1
ATOM 4179 C CA . TYR A 1 563 ? 18.570 10.705 -34.087 1.00 46.06 563 TYR A CA 1
ATOM 4180 C C . TYR A 1 563 ? 19.830 11.573 -34.198 1.00 46.06 563 TYR A C 1
ATOM 4182 O O . TYR A 1 563 ? 20.945 11.060 -34.266 1.00 46.06 563 TYR A O 1
ATOM 4190 N N . ALA A 1 564 ? 19.641 12.890 -34.258 1.00 47.62 564 ALA A N 1
ATOM 4191 C CA . ALA A 1 564 ? 20.716 13.872 -34.313 1.00 47.62 564 ALA A CA 1
ATOM 4192 C C . ALA A 1 564 ? 21.300 14.112 -32.910 1.00 47.62 564 ALA A C 1
ATOM 4194 O O . ALA A 1 564 ? 21.152 15.193 -32.345 1.00 47.62 564 ALA A O 1
ATOM 4195 N N . LEU A 1 565 ? 21.952 13.082 -32.358 1.00 60.28 565 LEU A N 1
ATOM 4196 C CA . LEU A 1 565 ? 22.901 13.276 -31.264 1.00 60.28 565 LEU A CA 1
ATOM 4197 C C . LEU A 1 565 ? 24.000 14.225 -31.758 1.00 60.28 565 LEU A C 1
ATOM 4199 O O . LEU A 1 565 ? 24.508 14.062 -32.869 1.00 60.28 565 LEU A O 1
ATOM 4203 N N . ASP A 1 566 ? 24.352 15.220 -30.952 1.00 70.12 566 ASP A N 1
ATOM 4204 C CA . ASP A 1 566 ? 25.398 16.179 -31.302 1.00 70.12 566 ASP A CA 1
ATOM 4205 C C . ASP A 1 566 ? 26.762 15.529 -31.022 1.00 70.12 566 ASP A C 1
ATOM 4207 O O . ASP A 1 566 ? 27.089 15.239 -29.872 1.00 70.12 566 ASP A O 1
ATOM 4211 N N . GLU A 1 567 ? 27.560 15.280 -32.069 1.00 67.19 567 GLU A N 1
ATOM 4212 C CA . GLU A 1 567 ? 28.876 14.620 -31.971 1.00 67.19 567 GLU A CA 1
ATOM 4213 C C . GLU A 1 567 ? 29.875 15.361 -31.059 1.00 67.19 567 GLU A C 1
ATOM 4215 O O . GLU A 1 567 ? 30.879 14.783 -30.633 1.00 67.19 567 GLU A O 1
ATOM 4220 N N . LEU A 1 568 ? 29.620 16.639 -30.760 1.00 81.69 568 LEU A N 1
ATOM 4221 C CA . LEU A 1 568 ? 30.431 17.468 -29.871 1.00 81.69 568 LEU A CA 1
ATOM 4222 C C . LEU A 1 568 ? 29.825 17.593 -28.458 1.00 81.69 568 LEU A C 1
ATOM 4224 O O . LEU A 1 568 ? 30.511 18.069 -27.547 1.00 81.69 568 LEU A O 1
ATOM 4228 N N . ALA A 1 569 ? 28.582 17.149 -28.247 1.00 89.12 569 ALA A N 1
ATOM 4229 C CA . ALA A 1 569 ? 27.984 17.011 -26.924 1.00 89.12 569 ALA A CA 1
ATOM 4230 C C . ALA A 1 569 ? 28.392 15.685 -26.259 1.00 89.12 569 ALA A C 1
ATOM 4232 O O . ALA A 1 569 ? 28.644 14.675 -26.914 1.00 89.12 569 ALA A O 1
ATOM 4233 N N . PHE A 1 570 ? 28.452 15.654 -24.926 1.00 93.19 570 PHE A N 1
ATOM 4234 C CA . PHE A 1 570 ? 28.675 14.402 -24.195 1.00 93.19 570 PHE A CA 1
ATOM 4235 C C . PHE A 1 570 ? 28.074 14.416 -22.793 1.00 93.19 570 PHE A C 1
ATOM 4237 O O . PHE A 1 570 ? 27.950 15.469 -22.169 1.00 93.19 570 PHE A O 1
ATOM 4244 N N . VAL A 1 571 ? 27.821 13.216 -22.262 1.00 95.19 571 VAL A N 1
ATOM 4245 C CA . VAL A 1 571 ? 27.568 12.957 -20.839 1.00 95.19 571 VAL A CA 1
ATOM 4246 C C . VAL A 1 571 ? 28.518 11.851 -20.373 1.00 95.19 571 VAL A C 1
ATOM 4248 O O . VAL A 1 571 ? 28.635 10.809 -21.015 1.00 95.19 571 VAL A O 1
ATOM 4251 N N . LYS A 1 572 ? 29.233 12.070 -19.269 1.00 94.31 572 LYS A N 1
ATOM 4252 C CA . LYS A 1 572 ? 30.194 11.125 -18.680 1.00 94.31 572 LYS A CA 1
ATOM 4253 C C . LYS A 1 572 ? 29.881 10.932 -17.205 1.00 94.31 572 LYS A C 1
ATOM 4255 O O . LYS A 1 572 ? 29.707 11.899 -16.474 1.00 94.31 572 LYS A O 1
ATOM 4260 N N . VAL A 1 573 ? 29.829 9.676 -16.779 1.00 95.00 573 VAL A N 1
ATOM 4261 C CA . VAL A 1 573 ? 29.415 9.273 -15.430 1.00 95.00 573 VAL A CA 1
ATOM 4262 C C . VAL A 1 573 ? 30.583 8.653 -14.675 1.00 95.00 573 VAL A C 1
ATOM 4264 O O . VAL A 1 573 ? 31.406 7.946 -15.257 1.00 95.00 573 VAL A O 1
ATOM 4267 N N . SER A 1 574 ? 30.673 8.912 -13.372 1.00 92.00 574 SER A N 1
ATOM 4268 C CA . SER A 1 574 ? 31.674 8.282 -12.510 1.00 92.00 574 SER A CA 1
ATOM 4269 C C . SER A 1 574 ? 31.193 8.162 -11.055 1.00 92.00 574 SER A C 1
ATOM 4271 O O . SER A 1 574 ? 30.677 9.142 -10.512 1.00 92.00 574 SER A O 1
ATOM 4273 N N . PRO A 1 575 ? 31.384 7.005 -10.390 1.00 92.81 575 PRO A N 1
ATOM 4274 C CA . PRO A 1 575 ? 31.823 5.714 -10.943 1.00 92.81 575 PRO A CA 1
ATOM 4275 C C . PRO A 1 575 ? 30.730 5.028 -11.792 1.00 92.81 575 PRO A C 1
ATOM 4277 O O . PRO A 1 575 ? 29.565 5.406 -11.741 1.00 92.81 575 PRO A O 1
ATOM 4280 N N . THR A 1 576 ? 31.105 4.003 -12.565 1.00 87.81 576 THR A N 1
ATOM 4281 C CA . THR A 1 576 ? 30.182 3.187 -13.387 1.00 87.81 576 THR A CA 1
ATOM 4282 C C . THR A 1 576 ? 29.649 1.933 -12.682 1.00 87.81 576 THR A C 1
ATOM 4284 O O . THR A 1 576 ? 28.740 1.285 -13.196 1.00 87.81 576 THR A O 1
ATOM 4287 N N . VAL A 1 577 ? 30.186 1.581 -11.509 1.00 89.62 577 VAL A N 1
ATOM 4288 C CA . VAL A 1 577 ? 29.711 0.459 -10.681 1.00 89.62 577 VAL A CA 1
ATOM 4289 C C . VAL A 1 577 ? 29.469 0.955 -9.258 1.00 89.62 577 VAL A C 1
ATOM 4291 O O . VAL A 1 577 ? 30.344 1.588 -8.664 1.00 89.62 577 VAL A O 1
ATOM 4294 N N . LEU A 1 578 ? 28.279 0.675 -8.726 1.00 89.62 578 LEU A N 1
ATOM 4295 C CA . LEU A 1 578 ? 27.775 1.184 -7.447 1.00 89.62 578 LEU A CA 1
ATOM 4296 C C . LEU A 1 578 ? 27.621 0.062 -6.405 1.00 89.62 578 LEU A C 1
ATOM 4298 O O . LEU A 1 578 ? 27.528 -1.118 -6.746 1.00 89.62 578 LEU A O 1
ATOM 4302 N N . GLY A 1 579 ? 27.569 0.424 -5.120 1.00 84.38 579 GLY A N 1
ATOM 4303 C CA . GLY A 1 579 ? 27.284 -0.522 -4.030 1.00 84.38 579 GLY A CA 1
ATOM 4304 C C . GLY A 1 579 ? 28.365 -1.578 -3.769 1.00 84.38 579 GLY A C 1
ATOM 4305 O O . GLY A 1 579 ? 28.034 -2.693 -3.371 1.00 84.38 579 GLY A O 1
ATOM 4306 N N . LEU A 1 580 ? 29.646 -1.266 -4.010 1.00 82.94 580 LEU A N 1
ATOM 4307 C CA . LEU A 1 580 ? 30.770 -2.215 -3.913 1.00 82.94 580 LEU A CA 1
ATOM 4308 C C . LEU A 1 580 ? 30.969 -2.850 -2.520 1.00 82.94 580 LEU A C 1
ATOM 4310 O O . LEU A 1 580 ? 31.624 -3.886 -2.421 1.00 82.94 580 LEU A O 1
ATOM 4314 N N . LYS A 1 581 ? 30.426 -2.256 -1.451 1.00 78.62 581 LYS A N 1
ATOM 4315 C CA . LYS A 1 581 ? 30.412 -2.802 -0.079 1.00 78.62 581 LYS A CA 1
ATOM 4316 C C . LYS A 1 581 ? 29.001 -3.216 0.364 1.00 78.62 581 LYS A C 1
ATOM 4318 O O . LYS A 1 581 ? 28.765 -3.416 1.552 1.00 78.62 581 LYS A O 1
ATOM 4323 N N . GLY A 1 582 ? 28.069 -3.327 -0.582 1.00 72.31 582 GLY A N 1
ATOM 4324 C CA . GLY A 1 582 ? 26.655 -3.617 -0.352 1.00 72.31 582 GLY A CA 1
ATOM 4325 C C . GLY A 1 582 ? 25.749 -2.384 -0.294 1.00 72.31 582 GLY A C 1
ATOM 4326 O O . GLY A 1 582 ? 24.538 -2.562 -0.163 1.00 72.31 582 GLY A O 1
ATOM 4327 N N . GLU A 1 583 ? 26.279 -1.160 -0.431 1.00 82.38 583 GLU A N 1
ATOM 4328 C CA . GLU A 1 583 ? 25.506 0.080 -0.261 1.00 82.38 583 GLU A CA 1
ATOM 4329 C C . GLU A 1 583 ? 24.227 0.101 -1.127 1.00 82.38 583 GLU A C 1
ATOM 4331 O O . GLU A 1 583 ? 24.210 -0.373 -2.269 1.00 82.38 583 GLU A O 1
ATOM 4336 N N . THR A 1 584 ? 23.134 0.627 -0.569 1.00 81.06 584 THR A N 1
ATOM 4337 C CA . THR A 1 584 ? 21.813 0.755 -1.220 1.00 81.06 584 THR A CA 1
ATOM 4338 C C . THR A 1 584 ? 21.567 2.138 -1.821 1.00 81.06 584 THR A C 1
ATOM 4340 O O . THR A 1 584 ? 20.586 2.323 -2.534 1.00 81.06 584 THR A O 1
ATOM 4343 N N . THR A 1 585 ? 22.467 3.091 -1.574 1.00 87.00 585 THR A N 1
ATOM 4344 C CA . THR A 1 585 ? 22.489 4.417 -2.202 1.00 87.00 585 THR A CA 1
ATOM 4345 C C . THR A 1 585 ? 23.924 4.780 -2.571 1.00 87.00 585 THR A C 1
ATOM 4347 O O . THR A 1 585 ? 24.844 4.415 -1.834 1.00 87.00 585 THR A O 1
ATOM 4350 N N . ALA A 1 586 ? 24.142 5.513 -3.662 1.00 90.75 586 ALA A N 1
ATOM 4351 C CA . ALA A 1 586 ? 25.472 5.949 -4.081 1.00 90.75 586 ALA A CA 1
ATOM 4352 C C . ALA A 1 586 ? 25.440 7.296 -4.818 1.00 90.75 586 ALA A C 1
ATOM 4354 O O . ALA A 1 586 ? 24.522 7.579 -5.583 1.00 90.75 586 ALA A O 1
ATOM 4355 N N . TRP A 1 587 ? 26.482 8.104 -4.621 1.00 92.44 587 TRP A N 1
ATOM 4356 C CA . TRP A 1 587 ? 26.673 9.365 -5.339 1.00 92.44 587 TRP A CA 1
ATOM 4357 C C . TRP A 1 587 ? 27.377 9.135 -6.679 1.00 92.44 587 TRP A C 1
ATOM 4359 O O . TRP A 1 587 ? 28.474 8.574 -6.711 1.00 92.44 587 TRP A O 1
ATOM 4369 N N . VAL A 1 588 ? 26.784 9.630 -7.765 1.00 94.06 588 VAL A N 1
ATOM 4370 C CA . VAL A 1 588 ? 27.362 9.613 -9.117 1.00 94.06 588 VAL A CA 1
ATOM 4371 C C . VAL A 1 588 ? 27.642 11.041 -9.570 1.00 94.06 588 VAL A C 1
ATOM 4373 O O . VAL A 1 588 ? 26.766 11.901 -9.526 1.00 94.06 588 VAL A O 1
ATOM 4376 N N . LYS A 1 589 ? 28.873 11.297 -10.021 1.00 95.44 589 LYS A N 1
ATOM 4377 C CA . LYS A 1 589 ? 29.270 12.552 -10.667 1.00 95.44 589 LYS A CA 1
ATOM 4378 C C . LYS A 1 589 ? 29.020 12.452 -12.168 1.00 95.44 589 LYS A C 1
ATOM 4380 O O . LYS A 1 589 ? 29.492 11.507 -12.805 1.00 95.44 589 LYS A O 1
ATOM 4385 N N . VAL A 1 590 ? 28.315 13.439 -12.711 1.00 96.06 590 VAL A N 1
ATOM 4386 C CA . VAL A 1 590 ? 27.903 13.516 -14.114 1.00 96.06 590 VAL A CA 1
ATOM 4387 C C . VAL A 1 590 ? 28.518 14.768 -14.732 1.00 96.06 590 VAL A C 1
ATOM 4389 O O . VAL A 1 590 ? 28.092 15.883 -14.440 1.00 96.06 590 VAL A O 1
ATOM 4392 N N . ASP A 1 591 ? 29.542 14.583 -15.560 1.00 95.56 591 ASP A N 1
ATOM 4393 C CA . ASP A 1 591 ? 30.213 15.645 -16.312 1.00 95.56 591 ASP A CA 1
ATOM 4394 C C . ASP A 1 591 ? 29.672 15.696 -17.737 1.00 95.56 591 ASP A C 1
ATOM 4396 O O . ASP A 1 591 ? 29.683 14.686 -18.443 1.00 95.56 591 ASP A O 1
ATOM 4400 N N . PHE A 1 592 ? 29.242 16.869 -18.188 1.00 94.50 592 PHE A N 1
ATOM 4401 C CA . PHE A 1 592 ? 28.605 17.023 -19.493 1.00 94.50 592 PHE A CA 1
ATOM 4402 C C . PHE A 1 592 ? 29.064 18.281 -20.222 1.00 94.50 592 PHE A C 1
ATOM 4404 O O . PHE A 1 592 ? 29.543 19.248 -19.619 1.00 94.50 592 PHE A O 1
ATOM 4411 N N . SER A 1 593 ? 28.908 18.258 -21.543 1.00 93.62 593 SER A N 1
ATOM 4412 C CA . SER A 1 593 ? 29.154 19.410 -22.401 1.00 93.62 593 SER A CA 1
ATOM 4413 C C . SER A 1 593 ? 28.103 19.500 -23.504 1.00 93.62 593 SER A C 1
ATOM 4415 O O . SER A 1 593 ? 27.713 18.477 -24.062 1.00 93.62 593 SER A O 1
ATOM 4417 N N . CYS A 1 594 ? 27.685 20.726 -23.811 1.00 91.12 594 CYS A N 1
ATOM 4418 C CA . CYS A 1 594 ? 26.823 21.104 -24.923 1.00 91.12 594 CYS A CA 1
ATOM 4419 C C . CYS A 1 594 ? 27.548 22.192 -25.738 1.00 91.12 594 CYS A C 1
ATOM 4421 O O . CYS A 1 594 ? 27.996 23.174 -25.136 1.00 91.12 594 CYS A O 1
ATOM 4423 N N . PRO A 1 595 ? 27.681 22.071 -27.071 1.00 85.81 595 PRO A N 1
ATOM 4424 C CA . PRO A 1 595 ? 28.320 23.105 -27.893 1.00 85.81 595 PRO A CA 1
ATOM 4425 C C . PRO A 1 595 ? 27.488 24.387 -28.005 1.00 85.81 595 PRO A C 1
ATOM 4427 O O . PRO A 1 595 ? 28.046 25.470 -28.159 1.00 85.81 595 PRO A O 1
ATOM 4430 N N . ASN A 1 596 ? 26.161 24.255 -27.914 1.00 88.62 596 ASN A N 1
ATOM 4431 C CA . ASN A 1 596 ? 25.180 25.330 -28.060 1.00 88.62 596 ASN A CA 1
ATOM 4432 C C . ASN A 1 596 ? 24.321 25.434 -26.780 1.00 88.62 596 ASN A C 1
ATOM 4434 O O . ASN A 1 596 ? 23.127 25.140 -26.829 1.00 88.62 596 ASN A O 1
ATOM 4438 N N . PRO A 1 597 ? 24.915 25.770 -25.618 1.00 90.81 597 PRO A N 1
ATOM 4439 C CA . PRO A 1 597 ? 24.261 25.623 -24.321 1.00 90.81 597 PRO A CA 1
ATOM 4440 C C . PRO A 1 597 ? 23.116 26.617 -24.115 1.00 90.81 597 PRO A C 1
ATOM 4442 O O . PRO A 1 597 ? 23.289 27.824 -24.301 1.00 90.81 597 PRO A O 1
ATOM 4445 N N . SER A 1 598 ? 21.982 26.123 -23.625 1.00 90.31 598 SER A N 1
ATOM 4446 C CA . SER A 1 598 ? 20.823 26.943 -23.260 1.00 90.31 598 SER A CA 1
ATOM 4447 C C . SER A 1 598 ? 20.543 26.939 -21.750 1.00 90.31 598 SER A C 1
ATOM 4449 O O . SER A 1 598 ? 21.078 26.130 -20.993 1.00 90.31 598 SER A O 1
ATOM 4451 N N . ASN A 1 599 ? 19.719 27.880 -21.276 1.00 88.56 599 ASN A N 1
ATOM 4452 C CA . ASN A 1 599 ? 19.291 27.924 -19.868 1.00 88.56 599 ASN A CA 1
ATOM 4453 C C . ASN A 1 599 ? 18.267 26.829 -19.524 1.00 88.56 599 ASN A C 1
ATOM 4455 O O . ASN A 1 599 ? 18.073 26.547 -18.346 1.00 88.56 599 ASN A O 1
ATOM 4459 N N . ASP A 1 600 ? 17.625 26.248 -20.539 1.00 91.25 600 ASP A N 1
ATOM 4460 C CA . ASP A 1 600 ? 16.645 25.164 -20.461 1.00 91.25 600 ASP A CA 1
ATOM 4461 C C . ASP A 1 600 ? 17.232 23.801 -20.890 1.00 91.25 600 ASP A C 1
ATOM 4463 O O . ASP A 1 600 ? 16.485 22.855 -21.140 1.00 91.25 600 ASP A O 1
ATOM 4467 N N . ASP A 1 601 ? 18.563 23.679 -20.952 1.00 92.94 601 ASP A N 1
ATOM 4468 C CA . ASP A 1 601 ? 19.239 22.382 -21.054 1.00 92.94 601 ASP A CA 1
ATOM 4469 C C . ASP A 1 601 ? 19.137 21.624 -19.721 1.00 92.94 601 ASP A C 1
ATOM 4471 O O . ASP A 1 601 ? 19.283 22.214 -18.644 1.00 92.94 601 ASP A O 1
ATOM 4475 N N . TRP A 1 602 ? 18.941 20.306 -19.773 1.00 94.38 602 TRP A N 1
ATOM 4476 C CA . TRP A 1 602 ? 18.739 19.482 -18.579 1.00 94.38 602 TRP A CA 1
ATOM 4477 C C . TRP A 1 602 ? 19.311 18.067 -18.704 1.00 94.38 602 TRP A C 1
ATOM 4479 O O . TRP A 1 602 ? 19.403 17.499 -19.791 1.00 94.38 602 TRP A O 1
ATOM 4489 N N . ILE A 1 603 ? 19.716 17.503 -17.565 1.00 95.31 603 ILE A N 1
ATOM 4490 C CA . ILE A 1 603 ? 20.197 16.130 -17.415 1.00 95.31 603 ILE A CA 1
ATOM 4491 C C . ILE A 1 603 ? 19.081 15.269 -16.822 1.00 95.31 603 ILE A C 1
ATOM 4493 O O . ILE A 1 603 ? 18.570 15.572 -15.747 1.00 95.31 603 ILE A O 1
ATOM 4497 N N . ALA A 1 604 ? 18.749 14.179 -17.506 1.00 93.44 604 ALA A N 1
ATOM 4498 C CA . ALA A 1 604 ? 17.795 13.158 -17.087 1.00 93.44 604 ALA A CA 1
ATOM 4499 C C . ALA A 1 604 ? 18.507 11.919 -16.527 1.00 93.44 604 ALA A C 1
ATOM 4501 O O . ALA A 1 604 ? 19.605 11.583 -16.985 1.00 93.44 604 ALA A O 1
ATOM 4502 N N . VAL A 1 605 ? 17.847 11.193 -15.622 1.00 93.31 605 VAL A N 1
ATOM 4503 C CA . VAL A 1 605 ? 18.256 9.857 -15.159 1.00 93.31 605 VAL A CA 1
ATOM 4504 C C . VAL A 1 605 ? 17.218 8.827 -15.597 1.00 93.31 605 VAL A C 1
ATOM 4506 O O . VAL A 1 605 ? 16.038 9.004 -15.314 1.00 93.31 605 VAL A O 1
ATOM 4509 N N . PHE A 1 606 ? 17.635 7.733 -16.236 1.00 88.44 606 PHE A N 1
ATOM 4510 C CA . PHE A 1 606 ? 16.743 6.645 -16.656 1.00 88.44 606 PHE A CA 1
ATOM 4511 C C . PHE A 1 606 ? 17.181 5.298 -16.088 1.00 88.44 606 PHE A C 1
ATOM 4513 O O . PHE A 1 606 ? 18.364 4.956 -16.148 1.00 88.44 606 PHE A O 1
ATOM 4520 N N . SER A 1 607 ? 16.204 4.526 -15.611 1.00 85.62 607 SER A N 1
ATOM 4521 C CA . SER A 1 607 ? 16.283 3.079 -15.404 1.00 85.62 607 SER A CA 1
ATOM 4522 C C . SER A 1 607 ? 15.058 2.448 -16.083 1.00 85.62 607 SER A C 1
ATOM 4524 O O . SER A 1 607 ? 13.948 2.913 -15.814 1.00 85.62 607 SER A O 1
ATOM 4526 N N . PRO A 1 608 ? 15.213 1.449 -16.974 1.00 86.19 608 PRO A N 1
ATOM 4527 C CA . PRO A 1 608 ? 16.471 0.877 -17.455 1.00 86.19 608 PRO A CA 1
ATOM 4528 C C . PRO A 1 608 ? 17.321 1.871 -18.255 1.00 86.19 608 PRO A C 1
ATOM 4530 O O . PRO A 1 608 ? 16.827 2.875 -18.766 1.00 86.19 608 PRO A O 1
ATOM 4533 N N . ALA A 1 609 ? 18.589 1.534 -18.476 1.00 85.06 609 ALA A N 1
ATOM 4534 C CA . ALA A 1 609 ? 19.512 2.316 -19.298 1.00 85.06 609 ALA A CA 1
ATOM 4535 C C . ALA A 1 609 ? 19.239 2.223 -20.817 1.00 85.06 609 ALA A C 1
ATOM 4537 O O . ALA A 1 609 ? 20.059 2.654 -21.628 1.00 85.06 609 ALA A O 1
ATOM 4538 N N . ASN A 1 610 ? 18.134 1.588 -21.215 1.00 84.25 610 ASN A N 1
ATOM 4539 C CA . ASN A 1 610 ? 17.643 1.499 -22.588 1.00 84.25 610 ASN A CA 1
ATOM 4540 C C . ASN A 1 610 ? 16.253 2.151 -22.646 1.00 84.25 610 ASN A C 1
ATOM 4542 O O . ASN A 1 610 ? 15.237 1.467 -22.537 1.00 84.25 610 ASN A O 1
ATOM 4546 N N . PHE A 1 611 ? 16.234 3.479 -22.742 1.00 83.81 611 PHE A N 1
ATOM 4547 C CA . PHE A 1 611 ? 15.036 4.312 -22.642 1.00 83.81 611 PHE A CA 1
ATOM 4548 C C . PHE A 1 611 ? 14.607 4.859 -24.011 1.00 83.81 611 PHE A C 1
ATOM 4550 O O . PHE A 1 611 ? 15.436 5.086 -24.894 1.00 83.81 611 PHE A O 1
ATOM 4557 N N . SER A 1 612 ? 13.311 5.126 -24.182 1.00 83.06 612 SER A N 1
ATOM 4558 C CA . SER A 1 612 ? 12.787 5.803 -25.369 1.00 83.06 612 SER A CA 1
ATOM 4559 C C . SER A 1 612 ? 12.706 7.313 -25.152 1.00 83.06 612 SER A C 1
ATOM 4561 O O . SER A 1 612 ? 11.861 7.805 -24.409 1.00 83.06 612 SER A O 1
ATOM 4563 N N . ALA A 1 613 ? 13.553 8.058 -25.865 1.00 83.06 613 ALA A N 1
ATOM 4564 C CA . ALA A 1 613 ? 13.509 9.521 -25.928 1.00 83.06 613 ALA A CA 1
ATOM 4565 C C . ALA A 1 613 ? 12.432 10.075 -26.890 1.00 83.06 613 ALA A C 1
ATOM 4567 O O . ALA A 1 613 ? 12.460 11.258 -27.226 1.00 83.06 613 ALA A O 1
ATOM 4568 N N . ALA A 1 614 ? 11.525 9.231 -27.395 1.00 80.19 614 ALA A N 1
ATOM 4569 C CA . ALA A 1 614 ? 10.396 9.684 -28.202 1.00 80.19 614 ALA A CA 1
ATOM 4570 C C . ALA A 1 614 ? 9.381 10.446 -27.333 1.00 80.19 614 ALA A C 1
ATOM 4572 O O . ALA A 1 614 ? 9.216 10.134 -26.156 1.00 80.19 614 ALA A O 1
ATOM 4573 N N . ILE A 1 615 ? 8.683 11.423 -27.915 1.00 79.44 615 ILE A N 1
ATOM 4574 C CA . ILE A 1 615 ? 7.606 12.151 -27.231 1.00 79.44 615 ILE A CA 1
ATOM 4575 C C . ILE A 1 615 ? 6.333 11.300 -27.265 1.00 79.44 615 ILE A C 1
ATOM 4577 O O . ILE A 1 615 ? 5.876 10.927 -28.347 1.00 79.44 615 ILE A O 1
ATOM 4581 N N . CYS A 1 616 ? 5.749 11.035 -26.097 1.00 74.50 616 CYS A N 1
ATOM 4582 C CA . CYS A 1 616 ? 4.453 10.373 -25.957 1.00 74.50 616 CYS A CA 1
ATOM 4583 C C . CYS A 1 616 ? 3.404 11.431 -25.569 1.00 74.50 616 CYS A C 1
ATOM 4585 O O . CYS A 1 616 ? 3.497 11.976 -24.472 1.00 74.50 616 CYS A O 1
ATOM 4587 N N . PRO A 1 617 ? 2.443 11.784 -26.449 1.00 68.31 617 PRO A N 1
ATOM 4588 C CA . PRO A 1 617 ? 1.511 12.880 -26.185 1.00 68.31 617 PRO A CA 1
ATOM 4589 C C . PRO A 1 617 ? 0.634 12.649 -24.941 1.00 68.31 617 PRO A C 1
ATOM 4591 O O . PRO A 1 617 ? 0.155 11.528 -24.752 1.00 68.31 617 PRO A O 1
ATOM 4594 N N . PRO A 1 618 ? 0.359 13.695 -24.136 1.00 67.44 618 PRO A N 1
ATOM 4595 C CA . PRO A 1 618 ? -0.451 13.574 -22.929 1.00 67.44 618 PRO A CA 1
ATOM 4596 C C . PRO A 1 618 ? -1.893 13.154 -23.248 1.00 67.44 618 PRO A C 1
ATOM 4598 O O . PRO A 1 618 ? -2.571 13.812 -24.039 1.00 67.44 618 PRO A O 1
ATOM 4601 N N . THR A 1 619 ? -2.378 12.069 -22.630 1.00 66.25 619 THR A N 1
ATOM 4602 C CA . THR A 1 619 ? -3.757 11.568 -22.834 1.00 66.25 619 THR A CA 1
ATOM 4603 C C . THR A 1 619 ? -4.757 12.050 -21.779 1.00 66.25 619 THR A C 1
ATOM 4605 O O . THR A 1 619 ? -5.955 11.834 -21.937 1.00 66.25 619 THR A O 1
ATOM 4608 N N . ASN A 1 620 ? -4.286 12.669 -20.695 1.00 68.94 620 ASN A N 1
ATOM 4609 C CA . ASN A 1 620 ? -5.081 13.270 -19.620 1.00 68.94 620 ASN A CA 1
ATOM 4610 C C . ASN A 1 620 ? -4.268 14.393 -18.937 1.00 68.94 620 ASN A C 1
ATOM 4612 O O . ASN A 1 620 ? -3.137 14.663 -19.340 1.00 68.94 620 ASN A O 1
ATOM 4616 N N . SER A 1 621 ? -4.837 15.046 -17.920 1.00 66.81 621 SER A N 1
ATOM 4617 C CA . SER A 1 621 ? -4.184 16.135 -17.174 1.00 66.81 621 SER A CA 1
ATOM 4618 C C . SER A 1 621 ? -3.038 15.694 -16.257 1.00 66.81 621 SER A C 1
ATOM 4620 O O . SER A 1 621 ? -2.197 16.527 -15.943 1.00 66.81 621 SER A O 1
ATOM 4622 N N . GLN A 1 622 ? -2.981 14.414 -15.868 1.00 67.50 622 GLN A N 1
ATOM 4623 C CA . GLN A 1 622 ? -1.933 13.879 -14.985 1.00 67.50 622 GLN A CA 1
ATOM 4624 C C . GLN A 1 622 ? -0.631 13.558 -15.749 1.00 67.50 622 GLN A C 1
ATOM 4626 O O . GLN A 1 622 ? 0.407 13.322 -15.142 1.00 67.50 622 GLN A O 1
ATOM 4631 N N . MET A 1 623 ? -0.657 13.547 -17.091 1.00 67.69 623 MET A N 1
ATOM 4632 C CA . MET A 1 623 ? 0.558 13.463 -17.908 1.00 67.69 623 MET A CA 1
ATOM 4633 C C . MET A 1 623 ? 1.232 14.836 -18.018 1.00 67.69 623 MET A C 1
ATOM 4635 O O . MET A 1 623 ? 0.895 15.653 -18.880 1.00 67.69 623 MET A O 1
ATOM 4639 N N . ILE A 1 624 ? 2.219 15.068 -17.159 1.00 69.38 624 ILE A N 1
ATOM 4640 C CA . ILE A 1 624 ? 2.951 16.334 -17.033 1.00 69.38 624 ILE A CA 1
ATOM 4641 C C . ILE A 1 624 ? 4.299 16.249 -17.792 1.00 69.38 624 ILE A C 1
ATOM 4643 O O . ILE A 1 624 ? 4.758 15.151 -18.117 1.00 69.38 624 ILE A O 1
ATOM 4647 N N . PRO A 1 625 ? 4.945 17.370 -18.183 1.00 73.38 625 PRO A N 1
ATOM 4648 C CA . PRO A 1 625 ? 6.279 17.331 -18.789 1.00 73.38 625 PRO A CA 1
ATOM 4649 C C . PRO A 1 625 ? 7.368 16.869 -17.799 1.00 73.38 625 PRO A C 1
ATOM 4651 O O . PRO A 1 625 ? 7.298 17.256 -16.636 1.00 73.38 625 PRO A O 1
ATOM 4654 N N . PRO A 1 626 ? 8.420 16.143 -18.237 1.00 79.06 626 PRO A N 1
ATOM 4655 C CA . PRO A 1 626 ? 8.805 15.878 -19.628 1.00 79.06 626 PRO A CA 1
ATOM 4656 C C . PRO A 1 626 ? 8.157 14.631 -20.257 1.00 79.06 626 PRO A C 1
ATOM 4658 O O . PRO A 1 626 ? 8.590 13.508 -20.016 1.00 79.06 626 PRO A O 1
ATOM 4661 N N . VAL A 1 627 ? 7.198 14.849 -21.169 1.00 76.50 627 VAL A N 1
ATOM 4662 C CA . VAL A 1 627 ? 6.332 13.839 -21.823 1.00 76.50 627 VAL A CA 1
ATOM 4663 C C . VAL A 1 627 ? 7.068 12.889 -22.793 1.00 76.50 627 VAL A C 1
ATOM 4665 O O . VAL A 1 627 ? 6.852 12.873 -24.008 1.00 76.50 627 VAL A O 1
ATOM 4668 N N . LEU A 1 628 ? 7.975 12.084 -22.246 1.00 80.31 628 LEU A N 1
ATOM 4669 C CA . LEU A 1 628 ? 8.768 11.067 -22.932 1.00 80.31 628 LEU A CA 1
ATOM 4670 C C . LEU A 1 628 ? 8.116 9.683 -22.804 1.00 80.31 628 LEU A C 1
ATOM 4672 O O . LEU A 1 628 ? 7.611 9.315 -21.748 1.00 80.31 628 LEU A O 1
ATOM 4676 N N . CYS A 1 629 ? 8.224 8.860 -23.849 1.00 78.88 629 CYS A N 1
ATOM 4677 C CA . CYS A 1 629 ? 7.771 7.461 -23.864 1.00 78.88 629 CYS A CA 1
ATOM 4678 C C . CYS A 1 629 ? 8.566 6.530 -22.924 1.00 78.88 629 CYS A C 1
ATOM 4680 O O . CYS A 1 629 ? 8.330 5.324 -22.864 1.00 78.88 629 CYS A O 1
ATOM 4682 N N . THR A 1 630 ? 9.543 7.062 -22.199 1.00 81.44 630 THR A N 1
ATOM 4683 C CA . THR A 1 630 ? 10.071 6.475 -20.972 1.00 81.44 630 THR A CA 1
ATOM 4684 C C . THR A 1 630 ? 10.261 7.619 -19.992 1.00 81.44 630 THR A C 1
ATOM 4686 O O . THR A 1 630 ? 11.053 8.522 -20.255 1.00 81.44 630 THR A O 1
ATOM 4689 N N . ALA A 1 631 ? 9.525 7.600 -18.883 1.00 83.19 631 ALA A N 1
ATOM 4690 C CA . ALA A 1 631 ? 9.675 8.593 -17.829 1.00 83.19 631 ALA A CA 1
ATOM 4691 C C . ALA A 1 631 ? 11.096 8.526 -17.223 1.00 83.19 631 ALA A C 1
ATOM 4693 O O . ALA A 1 631 ? 11.569 7.422 -16.928 1.00 83.19 631 ALA A O 1
ATOM 4694 N N . PRO A 1 632 ? 11.796 9.662 -17.037 1.00 85.88 632 PRO A N 1
ATOM 4695 C CA . PRO A 1 632 ? 12.992 9.697 -16.204 1.00 85.88 632 PRO A CA 1
ATOM 4696 C C . PRO A 1 632 ? 12.630 9.454 -14.733 1.00 85.88 632 PRO A C 1
ATOM 4698 O O . PRO A 1 632 ? 11.521 9.759 -14.305 1.00 85.88 632 PRO A O 1
ATOM 4701 N N . LEU A 1 633 ? 13.587 8.940 -13.958 1.00 85.06 633 LEU A N 1
ATOM 4702 C CA . LEU A 1 633 ? 13.458 8.773 -12.505 1.00 85.06 633 LEU A CA 1
ATOM 4703 C C . LEU A 1 633 ? 13.456 10.131 -11.792 1.00 85.06 633 LEU A C 1
ATOM 4705 O O . LEU A 1 633 ? 12.663 10.368 -10.892 1.00 85.06 633 LEU A O 1
ATOM 4709 N N . LYS A 1 634 ? 14.395 10.988 -12.207 1.00 86.19 634 LYS A N 1
ATOM 4710 C CA . LYS A 1 634 ? 14.672 12.337 -11.702 1.00 86.19 634 LYS A CA 1
ATOM 4711 C C . LYS A 1 634 ? 15.439 13.124 -12.767 1.00 86.19 634 LYS A C 1
ATOM 4713 O O . LYS A 1 634 ? 16.026 12.523 -13.679 1.00 86.19 634 LYS A O 1
ATOM 4718 N N . TYR A 1 635 ? 15.458 14.450 -12.678 1.00 91.31 635 TYR A N 1
ATOM 4719 C CA . TYR A 1 635 ? 16.175 15.318 -13.615 1.00 91.31 635 TYR A CA 1
ATOM 4720 C C . TYR A 1 635 ? 16.697 16.612 -12.974 1.00 91.31 635 TYR A C 1
ATOM 4722 O O . TYR A 1 635 ? 16.247 17.027 -11.917 1.00 91.31 635 TYR A O 1
ATOM 4730 N N . GLN A 1 636 ? 17.667 17.283 -13.599 1.00 92.25 636 GLN A N 1
ATOM 4731 C CA . GLN A 1 636 ? 18.171 18.580 -13.122 1.00 92.25 636 GLN A CA 1
ATOM 4732 C C . GLN A 1 636 ? 18.681 19.447 -14.281 1.00 92.25 636 GLN A C 1
ATOM 4734 O O . GLN A 1 636 ? 19.317 18.949 -15.209 1.00 92.25 636 GLN A O 1
ATOM 4739 N N . TYR A 1 637 ? 18.435 20.756 -14.222 1.00 92.12 637 TYR A N 1
ATOM 4740 C CA . TYR A 1 637 ? 18.926 21.730 -15.191 1.00 92.12 637 TYR A CA 1
ATOM 4741 C C . TYR A 1 637 ? 20.458 21.817 -15.198 1.00 92.12 637 TYR A C 1
ATOM 4743 O O . TYR A 1 637 ? 21.135 21.822 -14.166 1.00 92.12 637 TYR A O 1
ATOM 4751 N N . ALA A 1 638 ? 21.017 21.944 -16.398 1.00 91.38 638 ALA A N 1
ATOM 4752 C CA . ALA A 1 638 ? 22.452 21.934 -16.661 1.00 91.38 638 ALA A CA 1
ATOM 4753 C C . ALA A 1 638 ? 23.221 23.100 -15.996 1.00 91.38 638 ALA A C 1
ATOM 4755 O O . ALA A 1 638 ? 24.429 23.006 -15.761 1.00 91.38 638 ALA A O 1
ATOM 4756 N N . ASN A 1 639 ? 22.519 24.189 -15.665 1.00 89.69 639 ASN A N 1
ATOM 4757 C CA . ASN A 1 639 ? 23.053 25.404 -15.043 1.00 89.69 639 ASN A CA 1
ATOM 4758 C C . ASN A 1 639 ? 22.980 25.427 -13.498 1.00 89.69 639 ASN A C 1
ATOM 4760 O O . ASN A 1 639 ? 23.504 26.366 -12.896 1.00 89.69 639 ASN A O 1
ATOM 4764 N N . TYR A 1 640 ? 22.386 24.411 -12.854 1.00 88.06 640 TYR A N 1
ATOM 4765 C CA . TYR A 1 640 ? 22.123 24.376 -11.404 1.00 88.06 640 TYR A CA 1
ATOM 4766 C C . TYR A 1 640 ? 23.384 24.601 -10.550 1.00 88.06 640 TYR A C 1
ATOM 4768 O O . TYR A 1 640 ? 23.411 25.480 -9.686 1.00 88.06 640 TYR A O 1
ATOM 4776 N N . THR A 1 641 ? 24.469 23.872 -10.837 1.00 86.19 641 THR A N 1
ATOM 4777 C CA . THR A 1 641 ? 25.778 24.061 -10.183 1.00 86.19 641 THR A CA 1
ATOM 4778 C C . THR A 1 641 ? 26.657 25.104 -10.874 1.00 86.19 641 THR A C 1
ATOM 4780 O O . THR A 1 641 ? 27.428 25.786 -10.197 1.00 86.19 641 THR A O 1
ATOM 4783 N N . ASN A 1 642 ? 26.565 25.249 -12.203 1.00 85.31 642 ASN A N 1
ATOM 4784 C CA . ASN A 1 642 ? 27.363 26.206 -12.974 1.00 85.31 642 ASN A CA 1
ATOM 4785 C C . ASN A 1 642 ? 26.500 27.311 -13.602 1.00 85.31 642 ASN A C 1
ATOM 4787 O O . ASN A 1 642 ? 26.005 27.178 -14.721 1.00 85.31 642 ASN A O 1
ATOM 4791 N N . ARG A 1 643 ? 26.430 28.473 -12.940 1.00 82.88 643 ARG A N 1
ATOM 4792 C CA . ARG A 1 643 ? 25.753 29.672 -13.472 1.00 82.88 643 ARG A CA 1
ATOM 4793 C C . ARG A 1 643 ? 26.390 30.247 -14.751 1.00 82.88 643 ARG A C 1
ATOM 4795 O O . ARG A 1 643 ? 25.768 31.082 -15.400 1.00 82.88 643 ARG A O 1
ATOM 4802 N N . ASN A 1 644 ? 27.596 29.813 -15.133 1.00 86.50 644 ASN A N 1
ATOM 4803 C CA . ASN A 1 644 ? 28.220 30.145 -16.418 1.00 86.50 644 ASN A CA 1
ATOM 4804 C C . ASN A 1 644 ? 27.966 29.093 -17.518 1.00 86.50 644 ASN A C 1
ATOM 4806 O O . ASN A 1 644 ? 28.509 29.244 -18.613 1.00 86.50 644 ASN A O 1
ATOM 4810 N N . TYR A 1 645 ? 27.159 28.051 -17.279 1.00 89.69 645 TYR A N 1
ATOM 4811 C CA . TYR A 1 645 ? 26.917 26.966 -18.243 1.00 89.69 645 TYR A CA 1
ATOM 4812 C C . TYR A 1 645 ? 26.583 27.478 -19.660 1.00 89.69 645 TYR A C 1
ATOM 4814 O O . TYR A 1 645 ? 27.206 27.050 -20.630 1.00 89.69 645 TYR A O 1
ATOM 4822 N N . THR A 1 646 ? 25.716 28.491 -19.773 1.00 87.56 646 THR A N 1
ATOM 4823 C CA . THR A 1 646 ? 25.315 29.153 -21.035 1.00 87.56 646 THR A CA 1
ATOM 4824 C C . THR A 1 646 ? 26.396 29.995 -21.725 1.00 87.56 646 THR A C 1
ATOM 4826 O O . THR A 1 646 ? 26.149 30.586 -22.773 1.00 87.56 646 THR A O 1
ATOM 4829 N N . LYS A 1 647 ? 27.608 30.058 -21.166 1.00 86.56 647 LYS A N 1
ATOM 4830 C CA . LYS A 1 647 ? 28.805 30.666 -21.777 1.00 86.56 647 LYS A CA 1
ATOM 4831 C C . LYS A 1 647 ? 29.923 29.650 -22.006 1.00 86.56 647 LYS A C 1
ATOM 4833 O O . LYS A 1 647 ? 30.715 29.808 -22.927 1.00 86.56 647 LYS A O 1
ATOM 4838 N N . GLU A 1 648 ? 30.021 28.649 -21.134 1.00 88.31 648 GLU A N 1
ATOM 4839 C CA . GLU A 1 648 ? 31.131 27.689 -21.089 1.00 88.31 648 GLU A CA 1
ATOM 4840 C C . GLU A 1 648 ? 30.810 26.356 -21.784 1.00 88.31 648 GLU A C 1
ATOM 4842 O O . GLU A 1 648 ? 31.726 25.583 -22.079 1.00 88.31 648 GLU A O 1
ATOM 4847 N N . GLY A 1 649 ? 29.525 26.070 -22.022 1.00 87.88 649 GLY A N 1
ATOM 4848 C CA . GLY A 1 649 ? 29.052 24.833 -22.644 1.00 87.88 649 GLY A CA 1
ATOM 4849 C C . GLY A 1 649 ? 29.323 23.584 -21.814 1.00 87.88 649 GLY A C 1
ATOM 4850 O O . GLY A 1 649 ? 29.394 22.492 -22.374 1.00 87.88 649 GLY A O 1
ATOM 4851 N N . LYS A 1 650 ? 29.578 23.728 -20.506 1.00 91.81 650 LYS A N 1
ATOM 4852 C CA . LYS A 1 650 ? 30.121 22.679 -19.628 1.00 91.81 650 LYS A CA 1
ATOM 4853 C C . LYS A 1 650 ? 29.533 22.765 -18.228 1.00 91.81 650 LYS A C 1
ATOM 4855 O O . LYS A 1 650 ? 29.477 23.842 -17.632 1.00 91.81 650 LYS A O 1
ATOM 4860 N N . GLY A 1 651 ? 29.143 21.616 -17.691 1.00 92.69 651 GLY A N 1
ATOM 4861 C CA . GLY A 1 651 ? 28.602 21.494 -16.343 1.00 92.69 651 GLY A CA 1
ATOM 4862 C C . GLY A 1 651 ? 29.004 20.182 -15.676 1.00 92.69 651 GLY A C 1
ATOM 4863 O O . GLY A 1 651 ? 29.547 19.269 -16.302 1.00 92.69 651 GLY A O 1
ATOM 4864 N N . SER A 1 652 ? 28.783 20.129 -14.365 1.00 94.00 652 SER A N 1
ATOM 4865 C CA . SER A 1 652 ? 29.083 18.970 -13.530 1.00 94.00 652 SER A CA 1
ATOM 4866 C C . SER A 1 652 ? 28.036 18.888 -12.427 1.00 94.00 652 SER A C 1
ATOM 4868 O O . SER A 1 652 ? 27.946 19.784 -11.583 1.00 94.00 652 SER A O 1
ATOM 4870 N N . LEU A 1 653 ? 27.225 17.836 -12.457 1.00 94.00 653 LEU A N 1
ATOM 4871 C CA . LEU A 1 653 ? 26.196 17.556 -11.460 1.00 94.00 653 LEU A CA 1
ATOM 4872 C C . LEU A 1 653 ? 26.606 16.352 -10.609 1.00 94.00 653 LEU A C 1
ATOM 4874 O O . LEU A 1 653 ? 27.477 15.557 -10.978 1.00 94.00 653 LEU A O 1
ATOM 4878 N N . LYS A 1 654 ? 25.969 16.222 -9.450 1.00 93.12 654 LYS A N 1
ATOM 4879 C CA . LYS A 1 654 ? 26.021 15.022 -8.622 1.00 93.12 654 LYS A CA 1
ATOM 4880 C C . LYS A 1 654 ? 24.595 14.579 -8.371 1.00 93.12 654 LYS A C 1
ATOM 4882 O O . LYS A 1 654 ? 23.810 15.398 -7.917 1.00 93.12 654 LYS A O 1
ATOM 4887 N N . PHE A 1 655 ? 24.318 13.310 -8.626 1.00 91.56 655 PHE A N 1
ATOM 4888 C CA . PHE A 1 655 ? 23.040 12.696 -8.300 1.00 91.56 655 PHE A CA 1
ATOM 4889 C C . PHE A 1 655 ? 23.241 11.623 -7.229 1.00 91.56 655 PHE A C 1
ATOM 4891 O O . PHE A 1 655 ? 24.250 10.904 -7.258 1.00 91.56 655 PHE A O 1
ATOM 4898 N N . GLN A 1 656 ? 22.296 11.500 -6.304 1.00 90.88 656 GLN A N 1
ATOM 4899 C CA . GLN A 1 656 ? 22.206 10.390 -5.367 1.00 90.88 656 GLN A CA 1
ATOM 4900 C C . GLN A 1 656 ? 21.246 9.345 -5.942 1.00 90.88 656 GLN A C 1
ATOM 4902 O O . GLN A 1 656 ? 20.038 9.549 -6.059 1.00 90.88 656 GLN A O 1
ATOM 4907 N N . LEU A 1 657 ? 21.809 8.203 -6.334 1.00 90.31 657 LEU A N 1
ATOM 4908 C CA . LEU A 1 657 ? 21.060 7.090 -6.903 1.00 90.31 657 LEU A CA 1
ATOM 4909 C C . LEU A 1 657 ? 20.777 6.034 -5.841 1.00 90.31 657 LEU A C 1
ATOM 4911 O O . LEU A 1 657 ? 21.638 5.734 -5.008 1.00 90.31 657 LEU A O 1
ATOM 4915 N N . ILE A 1 658 ? 19.595 5.434 -5.922 1.00 86.50 658 ILE A N 1
ATOM 4916 C CA . ILE A 1 658 ? 19.143 4.340 -5.063 1.00 86.50 658 ILE A CA 1
ATOM 4917 C C . ILE A 1 658 ? 19.132 3.016 -5.848 1.00 86.50 658 ILE A C 1
ATOM 4919 O O . ILE A 1 658 ? 19.118 3.000 -7.080 1.00 86.50 658 ILE A O 1
ATOM 4923 N N . LYS A 1 659 ? 19.184 1.886 -5.144 1.00 81.75 659 LYS A N 1
ATOM 4924 C CA . LYS A 1 659 ? 19.216 0.538 -5.725 1.00 81.75 659 LYS A CA 1
ATOM 4925 C C . LYS A 1 659 ? 17.793 0.021 -5.962 1.00 81.75 659 LYS A C 1
ATOM 4927 O O . LYS A 1 659 ? 17.268 -0.744 -5.164 1.00 81.75 659 LYS A O 1
ATOM 4932 N N . GLN A 1 660 ? 17.207 0.420 -7.088 1.00 79.12 660 GLN A N 1
ATOM 4933 C CA . GLN A 1 660 ? 15.851 0.054 -7.527 1.00 79.12 660 GLN A CA 1
ATOM 4934 C C . GLN A 1 660 ? 15.854 -0.899 -8.741 1.00 79.12 660 GLN A C 1
ATOM 4936 O O . GLN A 1 660 ? 15.115 -0.697 -9.703 1.00 79.12 660 GLN A O 1
ATOM 4941 N N . ARG A 1 661 ? 16.700 -1.944 -8.694 1.00 84.94 661 ARG A N 1
ATOM 4942 C CA . ARG A 1 661 ? 16.926 -2.928 -9.780 1.00 84.94 661 ARG A CA 1
ATOM 4943 C C . ARG A 1 661 ? 17.528 -2.299 -11.058 1.00 84.94 661 ARG A C 1
ATOM 4945 O O . ARG A 1 661 ? 17.819 -1.106 -11.102 1.00 84.94 661 ARG A O 1
ATOM 4952 N N . SER A 1 662 ? 17.729 -3.135 -12.084 1.00 85.56 662 SER A N 1
ATOM 4953 C CA . SER A 1 662 ? 18.144 -2.761 -13.452 1.00 85.56 662 SER A CA 1
ATOM 4954 C C . SER A 1 662 ? 19.496 -2.018 -13.593 1.00 85.56 662 SER A C 1
ATOM 4956 O O . SER A 1 662 ? 20.293 -1.923 -12.654 1.00 85.56 662 SER A O 1
ATOM 4958 N N . ASP A 1 663 ? 19.787 -1.550 -14.811 1.00 87.50 663 ASP A N 1
ATOM 4959 C CA . ASP A 1 663 ? 20.891 -0.649 -15.152 1.00 87.50 663 ASP A CA 1
ATOM 4960 C C . ASP A 1 663 ? 20.410 0.800 -15.359 1.00 87.50 663 ASP A C 1
ATOM 4962 O O . ASP A 1 663 ? 19.234 1.056 -15.604 1.00 87.50 663 ASP A O 1
ATOM 4966 N N . ILE A 1 664 ? 21.324 1.768 -15.232 1.00 91.94 664 ILE A N 1
ATOM 4967 C CA . ILE A 1 664 ? 21.021 3.207 -15.252 1.00 91.94 664 ILE A CA 1
ATOM 4968 C C . ILE A 1 664 ? 21.831 3.923 -16.347 1.00 91.94 664 ILE A C 1
ATOM 4970 O O . ILE A 1 664 ? 23.010 3.626 -16.571 1.00 91.94 664 ILE A O 1
ATOM 4974 N N . SER A 1 665 ? 21.213 4.898 -17.017 1.00 94.06 665 SER A N 1
ATOM 4975 C CA . SER A 1 665 ? 21.877 5.855 -17.917 1.00 94.06 665 SER A CA 1
ATOM 4976 C C . SER A 1 665 ? 21.470 7.291 -17.611 1.00 94.06 665 SER A C 1
ATOM 4978 O O . SER A 1 665 ? 20.340 7.542 -17.201 1.00 94.06 665 SER A O 1
ATOM 4980 N N . PHE A 1 666 ? 22.365 8.232 -17.898 1.00 96.00 666 PHE A N 1
ATOM 4981 C CA . PHE A 1 666 ? 22.075 9.663 -17.888 1.00 96.00 666 PHE A CA 1
ATOM 4982 C C . PHE A 1 666 ? 22.002 10.199 -19.317 1.00 96.00 666 PHE A C 1
ATOM 4984 O O . PHE A 1 666 ? 22.735 9.732 -20.191 1.00 96.00 666 PHE A O 1
ATOM 4991 N N . ALA A 1 667 ? 21.171 11.209 -19.554 1.00 94.81 667 ALA A N 1
ATOM 4992 C CA . ALA A 1 667 ? 21.040 11.843 -20.864 1.00 94.81 667 ALA A CA 1
ATOM 4993 C C . ALA A 1 667 ? 20.953 13.366 -20.755 1.00 94.81 667 ALA A C 1
ATOM 4995 O O . ALA A 1 667 ? 20.422 13.880 -19.778 1.00 94.81 667 ALA A O 1
ATOM 4996 N N . LEU A 1 668 ? 21.462 14.072 -21.763 1.00 94.69 668 LEU A N 1
ATOM 4997 C CA . LEU A 1 668 ? 21.392 15.526 -21.898 1.00 94.69 668 LEU A CA 1
ATOM 4998 C C . LEU A 1 668 ? 20.331 15.895 -22.932 1.00 94.69 668 LEU A C 1
ATOM 5000 O O . LEU A 1 668 ? 20.384 15.418 -24.068 1.00 94.69 668 LEU A O 1
ATOM 5004 N N . PHE A 1 669 ? 19.419 16.780 -22.546 1.00 93.31 669 PHE A N 1
ATOM 5005 C CA . PHE A 1 669 ? 18.370 17.343 -23.385 1.00 93.31 669 PHE A CA 1
ATOM 5006 C C . PHE A 1 669 ? 18.496 18.868 -23.493 1.00 93.31 669 PHE A C 1
ATOM 5008 O O . PHE A 1 669 ? 19.057 19.518 -22.613 1.00 93.31 669 PHE A O 1
ATOM 5015 N N . THR A 1 670 ? 17.922 19.430 -24.557 1.00 91.19 670 THR A N 1
ATOM 5016 C CA . THR A 1 670 ? 17.708 20.875 -24.759 1.00 91.19 670 THR A CA 1
ATOM 5017 C C . THR A 1 670 ? 16.255 21.156 -25.163 1.00 91.19 670 THR A C 1
ATOM 5019 O O . THR A 1 670 ? 15.540 20.230 -25.554 1.00 91.19 670 THR A O 1
ATOM 5022 N N . GLY A 1 671 ? 15.807 22.414 -25.093 1.00 85.06 671 GLY A N 1
ATOM 5023 C CA . GLY A 1 671 ? 14.412 22.811 -25.351 1.00 85.06 671 GLY A CA 1
ATOM 5024 C C . GLY A 1 671 ? 13.473 22.656 -24.146 1.00 85.06 671 GLY A C 1
ATOM 5025 O O . GLY A 1 671 ? 12.250 22.584 -24.317 1.00 85.06 671 GLY A O 1
ATOM 5026 N N . GLY A 1 672 ? 14.039 22.567 -22.938 1.00 87.75 672 GLY A N 1
ATOM 5027 C CA . GLY A 1 672 ? 13.306 22.429 -21.685 1.00 87.75 672 GLY A CA 1
ATOM 5028 C C . GLY A 1 672 ? 12.628 21.074 -21.524 1.00 87.75 672 GLY A C 1
ATOM 5029 O O . GLY A 1 672 ? 12.746 20.176 -22.361 1.00 87.75 672 GLY A O 1
ATOM 5030 N N . VAL A 1 673 ? 11.891 20.922 -20.425 1.00 85.50 673 VAL A N 1
ATOM 5031 C CA . VAL A 1 673 ? 11.068 19.726 -20.182 1.00 85.50 673 VAL A CA 1
ATOM 5032 C C . VAL A 1 673 ? 9.859 19.653 -21.123 1.00 85.50 673 VAL A C 1
ATOM 5034 O O . VAL A 1 673 ? 9.398 18.563 -21.436 1.00 85.50 673 VAL A O 1
ATOM 5037 N N . SER A 1 674 ? 9.362 20.789 -21.627 1.00 83.44 674 SER A N 1
ATOM 5038 C CA . SER A 1 674 ? 8.152 20.846 -22.463 1.00 83.44 674 SER A CA 1
ATOM 5039 C C . SER A 1 674 ? 8.371 20.470 -23.935 1.00 83.44 674 SER A C 1
ATOM 5041 O O . SER A 1 674 ? 7.431 20.009 -24.574 1.00 83.44 674 SER A O 1
ATOM 5043 N N . ASN A 1 675 ? 9.570 20.682 -24.499 1.00 85.25 675 ASN A N 1
ATOM 5044 C CA . ASN A 1 675 ? 9.895 20.341 -25.895 1.00 85.25 675 ASN A CA 1
ATOM 5045 C C . ASN A 1 675 ? 11.270 19.642 -26.007 1.00 85.25 675 ASN A C 1
ATOM 5047 O O . ASN A 1 675 ? 12.148 20.120 -26.737 1.00 85.25 675 ASN A O 1
ATOM 5051 N N . PRO A 1 676 ? 11.484 18.530 -25.281 1.00 88.81 676 PRO A N 1
ATOM 5052 C CA . PRO A 1 676 ? 12.812 17.984 -25.044 1.00 88.81 676 PRO A CA 1
ATOM 5053 C C . PRO A 1 676 ? 13.419 17.356 -26.301 1.00 88.81 676 PRO A C 1
ATOM 5055 O O . PRO A 1 676 ? 12.799 16.542 -26.985 1.00 88.81 676 PRO A O 1
ATOM 5058 N N . LYS A 1 677 ? 14.676 17.705 -26.583 1.00 88.56 677 LYS A N 1
ATOM 5059 C CA . LYS A 1 677 ? 15.479 17.152 -27.682 1.00 88.56 677 LYS A CA 1
ATOM 5060 C C . LYS A 1 677 ? 16.745 16.522 -27.130 1.00 88.56 677 LYS A C 1
ATOM 5062 O O . LYS A 1 677 ? 17.552 17.215 -26.516 1.00 88.56 677 LYS A O 1
ATOM 5067 N N . LEU A 1 678 ? 16.907 15.218 -27.344 1.00 91.12 678 LEU A N 1
ATOM 5068 C CA . LEU A 1 678 ? 18.066 14.459 -26.882 1.00 91.12 678 LEU A CA 1
ATOM 5069 C C . LEU A 1 678 ? 19.338 14.893 -27.631 1.00 91.12 678 LEU A C 1
ATOM 5071 O O . LEU A 1 678 ? 19.383 14.802 -28.854 1.00 91.12 678 LEU A O 1
ATOM 5075 N N . LEU A 1 679 ? 20.369 15.307 -26.891 1.00 90.75 679 LEU A N 1
ATOM 5076 C CA . LEU A 1 679 ? 21.677 15.698 -27.430 1.00 90.75 679 LEU A CA 1
ATOM 5077 C C . LEU A 1 679 ? 22.747 14.619 -27.241 1.00 90.75 679 LEU A C 1
ATOM 5079 O O . LEU A 1 679 ? 23.518 14.360 -28.161 1.00 90.75 679 LEU A O 1
ATOM 5083 N N . ALA A 1 680 ? 22.814 14.001 -26.057 1.00 91.44 680 ALA A N 1
ATOM 5084 C CA . ALA A 1 680 ? 23.840 13.014 -25.710 1.00 91.44 680 ALA A CA 1
ATOM 5085 C C . ALA A 1 680 ? 23.365 12.042 -24.615 1.00 91.44 680 ALA A C 1
ATOM 5087 O O . ALA A 1 680 ? 22.508 12.384 -23.802 1.00 91.44 680 ALA A O 1
ATOM 5088 N N . VAL A 1 681 ? 23.962 10.847 -24.563 1.00 94.06 681 VAL A N 1
ATOM 5089 C CA . VAL A 1 681 ? 23.683 9.790 -23.569 1.00 94.06 681 VAL A CA 1
ATOM 5090 C C . VAL A 1 681 ? 24.998 9.307 -22.949 1.00 94.06 681 VAL A C 1
ATOM 5092 O O . VAL A 1 681 ? 26.036 9.304 -23.612 1.00 94.06 681 VAL A O 1
ATOM 5095 N N . SER A 1 682 ? 24.977 8.922 -21.672 1.00 94.44 682 SER A N 1
ATOM 5096 C CA . SER A 1 682 ? 26.140 8.391 -20.961 1.00 94.44 682 SER A CA 1
ATOM 5097 C C . SER A 1 682 ? 26.421 6.922 -21.280 1.00 94.44 682 SER A C 1
ATOM 5099 O O . SER A 1 682 ? 25.555 6.172 -21.727 1.00 94.44 682 SER A O 1
ATOM 5101 N N . SER A 1 683 ? 27.618 6.453 -20.918 1.00 91.25 683 SER A N 1
ATOM 5102 C CA . SER A 1 683 ? 27.821 5.023 -20.669 1.00 91.25 683 SER A CA 1
ATOM 5103 C C . SER A 1 683 ? 26.846 4.521 -19.597 1.00 91.25 683 SER A C 1
ATOM 5105 O O . SER A 1 683 ? 26.551 5.249 -18.642 1.00 91.25 683 SER A O 1
ATOM 5107 N N . LYS A 1 684 ? 26.402 3.267 -19.726 1.00 92.38 684 LYS A N 1
ATOM 5108 C CA . LYS A 1 684 ? 25.615 2.570 -18.701 1.00 92.38 684 LYS A CA 1
ATOM 5109 C C . LYS A 1 684 ? 26.387 2.455 -17.379 1.00 92.38 684 LYS A C 1
ATOM 5111 O O . LYS A 1 684 ? 27.618 2.370 -17.376 1.00 92.38 684 LYS A O 1
ATOM 5116 N N . LEU A 1 685 ? 25.654 2.404 -16.273 1.00 92.56 685 LEU A N 1
ATOM 5117 C CA . LEU A 1 685 ? 26.150 2.088 -14.932 1.00 92.56 685 LEU A CA 1
ATOM 5118 C C . LEU A 1 685 ? 25.160 1.170 -14.197 1.00 92.56 685 LEU A C 1
ATOM 5120 O O . LEU A 1 685 ? 23.989 1.112 -14.559 1.00 92.56 685 LEU A O 1
ATOM 5124 N N . ALA A 1 686 ? 25.607 0.460 -13.162 1.00 90.19 686 ALA A N 1
ATOM 5125 C CA . ALA A 1 686 ? 24.734 -0.405 -12.361 1.00 90.19 686 ALA A CA 1
ATOM 5126 C C . ALA A 1 686 ? 25.252 -0.580 -10.925 1.00 90.19 686 ALA A C 1
ATOM 5128 O O . ALA A 1 686 ? 26.433 -0.366 -10.640 1.00 90.19 686 ALA A O 1
ATOM 5129 N N . PHE A 1 687 ? 24.384 -1.025 -10.016 1.00 88.06 687 PHE A N 1
ATOM 5130 C CA . PHE A 1 687 ? 24.825 -1.594 -8.740 1.00 88.06 687 PHE A CA 1
ATOM 5131 C C . PHE A 1 687 ? 25.430 -2.987 -8.966 1.00 88.06 687 PHE A C 1
ATOM 5133 O O . PHE A 1 687 ? 24.973 -3.726 -9.831 1.00 88.06 687 PHE A O 1
ATOM 5140 N N . ILE A 1 688 ? 26.436 -3.373 -8.170 1.00 88.50 688 ILE A N 1
ATOM 5141 C CA . ILE A 1 688 ? 27.128 -4.674 -8.298 1.00 88.50 688 ILE A CA 1
ATOM 5142 C C . ILE A 1 688 ? 26.187 -5.889 -8.178 1.00 88.50 688 ILE A C 1
ATOM 5144 O O . ILE A 1 688 ? 26.460 -6.949 -8.732 1.00 88.50 688 ILE A O 1
ATOM 5148 N N . ASN A 1 689 ? 25.070 -5.719 -7.472 1.00 82.69 689 ASN A N 1
ATOM 5149 C CA . ASN A 1 689 ? 23.915 -6.603 -7.517 1.00 82.69 689 ASN A CA 1
ATOM 5150 C C . ASN A 1 689 ? 22.652 -5.719 -7.497 1.00 82.69 689 ASN A C 1
ATOM 5152 O O . ASN A 1 689 ? 22.339 -5.178 -6.429 1.00 82.69 689 ASN A O 1
ATOM 5156 N N . PRO A 1 690 ? 21.959 -5.525 -8.636 1.00 79.06 690 PRO A N 1
ATOM 5157 C CA . PRO A 1 690 ? 20.725 -4.741 -8.696 1.00 79.06 690 PRO A CA 1
ATOM 5158 C C . PRO A 1 690 ? 19.533 -5.435 -8.022 1.00 79.06 690 PRO A C 1
ATOM 5160 O O . PRO A 1 690 ? 18.666 -4.750 -7.489 1.00 79.06 690 PRO A O 1
ATOM 5163 N N . ASN A 1 691 ? 19.509 -6.772 -8.010 1.00 80.00 691 ASN A N 1
ATOM 5164 C CA . ASN A 1 691 ? 18.373 -7.584 -7.553 1.00 80.00 691 ASN A CA 1
ATOM 5165 C C . ASN A 1 691 ? 18.370 -7.816 -6.030 1.00 80.00 691 ASN A C 1
ATOM 5167 O O . ASN A 1 691 ? 17.419 -8.383 -5.495 1.00 80.00 691 ASN A O 1
ATOM 5171 N N . ALA A 1 692 ? 19.429 -7.392 -5.330 1.00 75.31 692 ALA A N 1
ATOM 5172 C CA . ALA A 1 692 ? 19.585 -7.566 -3.888 1.00 75.31 692 ALA A CA 1
ATOM 5173 C C . ALA A 1 692 ? 18.365 -7.041 -3.098 1.00 75.31 692 ALA A C 1
ATOM 5175 O O . ALA A 1 692 ? 17.833 -5.989 -3.453 1.00 75.31 692 ALA A O 1
ATOM 5176 N N . PRO A 1 693 ? 17.960 -7.708 -1.999 1.00 78.12 693 PRO A N 1
ATOM 5177 C CA . PRO A 1 693 ? 16.852 -7.246 -1.170 1.00 78.12 693 PRO A CA 1
ATOM 5178 C C . PRO A 1 693 ? 17.155 -5.874 -0.549 1.00 78.12 693 PRO A C 1
ATOM 5180 O O . PRO A 1 693 ? 18.244 -5.641 -0.014 1.00 78.12 693 PRO A O 1
ATOM 5183 N N . VAL A 1 694 ? 16.184 -4.965 -0.629 1.00 78.00 694 VAL A N 1
ATOM 5184 C CA . VAL A 1 694 ? 16.293 -3.559 -0.224 1.00 78.00 694 VAL A CA 1
ATOM 5185 C C . VAL A 1 694 ? 15.028 -3.047 0.462 1.00 78.00 694 VAL A C 1
ATOM 5187 O O . VAL A 1 694 ? 13.949 -3.626 0.349 1.00 78.00 694 VAL A O 1
ATOM 5190 N N . TYR A 1 695 ? 15.196 -1.931 1.173 1.00 79.19 695 TYR A N 1
ATOM 5191 C CA . TYR A 1 695 ? 14.126 -1.111 1.752 1.00 79.19 695 TYR A CA 1
ATOM 5192 C C . TYR A 1 695 ? 13.104 -1.916 2.577 1.00 79.19 695 TYR A C 1
ATOM 5194 O O . TYR A 1 695 ? 11.918 -1.947 2.238 1.00 79.19 695 TYR A O 1
ATOM 5202 N N . PRO A 1 696 ? 13.558 -2.600 3.653 1.00 74.25 696 PRO A N 1
ATOM 5203 C CA . PRO A 1 696 ? 12.673 -3.314 4.562 1.00 74.25 696 PRO A CA 1
ATOM 5204 C C . PRO A 1 696 ? 11.813 -2.327 5.367 1.00 74.25 696 PRO A C 1
ATOM 5206 O O . PRO A 1 696 ? 12.332 -1.484 6.108 1.00 74.25 696 PRO A O 1
ATOM 5209 N N . ARG A 1 697 ? 10.490 -2.458 5.249 1.00 74.31 697 ARG A N 1
ATOM 5210 C CA . ARG A 1 697 ? 9.489 -1.699 5.997 1.00 74.31 697 ARG A CA 1
ATOM 5211 C C . ARG A 1 697 ? 8.664 -2.588 6.916 1.00 74.31 697 ARG A C 1
ATOM 5213 O O . ARG A 1 697 ? 8.043 -3.538 6.471 1.00 74.31 697 ARG A O 1
ATOM 5220 N N . LEU A 1 698 ? 8.677 -2.287 8.208 1.00 65.62 698 LEU A N 1
ATOM 5221 C CA . LEU A 1 698 ? 7.870 -2.958 9.225 1.00 65.62 698 LEU A CA 1
ATOM 5222 C C . LEU A 1 698 ? 6.425 -2.385 9.175 1.00 65.62 698 LEU A C 1
ATOM 5224 O O . LEU A 1 698 ? 6.308 -1.168 9.213 1.00 65.62 698 LEU A O 1
ATOM 5228 N N . ALA A 1 699 ? 5.367 -3.216 9.116 1.00 65.38 699 ALA A N 1
ATOM 5229 C CA . ALA A 1 699 ? 3.926 -2.912 9.311 1.00 65.38 699 ALA A CA 1
ATOM 5230 C C . ALA A 1 699 ? 3.142 -4.062 10.035 1.00 65.38 699 ALA A C 1
ATOM 5232 O O . ALA A 1 699 ? 3.387 -5.232 9.761 1.00 65.38 699 ALA A O 1
ATOM 5233 N N . GLN A 1 700 ? 2.244 -3.772 10.993 1.00 63.25 700 GLN A N 1
ATOM 5234 C CA . GLN A 1 700 ? 1.806 -4.673 12.189 1.00 63.25 700 GLN A CA 1
ATOM 5235 C C . GLN A 1 700 ? 1.022 -5.837 11.386 1.00 63.25 700 GLN A C 1
ATOM 5237 O O . GLN A 1 700 ? 0.232 -5.568 10.479 1.00 63.25 700 GLN A O 1
ATOM 5242 N N . GLY A 1 701 ? 1.262 -7.117 11.748 1.00 60.12 701 GLY A N 1
ATOM 5243 C CA . GLY A 1 701 ? 0.419 -8.281 11.426 1.00 60.12 701 GLY A CA 1
ATOM 5244 C C . GLY A 1 701 ? -0.953 -8.319 12.133 1.00 60.12 701 GLY A C 1
ATOM 5245 O O . GLY A 1 701 ? -1.444 -7.317 12.643 1.00 60.12 701 GLY A O 1
ATOM 5246 N N . LYS A 1 702 ? -1.623 -9.475 12.151 1.00 67.75 702 LYS A N 1
ATOM 5247 C CA . LYS A 1 702 ? -3.043 -9.593 12.549 1.00 67.75 702 LYS A CA 1
ATOM 5248 C C . LYS A 1 702 ? -3.306 -9.667 14.058 1.00 67.75 702 LYS A C 1
ATOM 5250 O O . LYS A 1 702 ? -4.452 -9.526 14.477 1.00 67.75 702 LYS A O 1
ATOM 5255 N N . VAL A 1 703 ? -2.279 -9.875 14.885 1.00 63.31 703 VAL A N 1
ATOM 5256 C CA . VAL A 1 703 ? -2.385 -9.909 16.357 1.00 63.31 703 VAL A CA 1
ATOM 5257 C C . VAL A 1 703 ? -1.217 -9.177 17.022 1.00 63.31 703 VAL A C 1
ATOM 5259 O O . VAL A 1 703 ? -0.152 -9.027 16.433 1.00 63.31 703 VAL A O 1
ATOM 5262 N N . TRP A 1 704 ? -1.391 -8.752 18.279 1.00 63.56 704 TRP A N 1
ATOM 5263 C CA . TRP A 1 704 ? -0.430 -7.923 19.034 1.00 63.56 704 TRP A CA 1
ATOM 5264 C C . TRP A 1 704 ? 0.999 -8.496 19.154 1.00 63.56 704 TRP A C 1
ATOM 5266 O O . TRP A 1 704 ? 1.929 -7.750 19.462 1.00 63.56 704 TRP A O 1
ATOM 5276 N N . ASN A 1 705 ? 1.165 -9.808 18.955 1.00 61.72 705 ASN A N 1
ATOM 5277 C CA . ASN A 1 705 ? 2.432 -10.543 19.015 1.00 61.72 705 ASN A CA 1
ATOM 5278 C C . ASN A 1 705 ? 2.914 -11.071 17.643 1.00 61.72 705 ASN A C 1
ATOM 5280 O O . ASN A 1 705 ? 3.848 -11.873 17.601 1.00 61.72 705 ASN A O 1
ATOM 5284 N N . GLU A 1 706 ? 2.270 -10.667 16.547 1.00 62.03 706 GLU A N 1
ATOM 5285 C CA . GLU A 1 706 ? 2.619 -10.974 15.152 1.00 62.03 706 GLU A CA 1
ATOM 5286 C C . GLU A 1 706 ? 3.047 -9.686 14.435 1.00 62.03 706 GLU A C 1
ATOM 5288 O O . GLU A 1 706 ? 2.628 -8.596 14.810 1.00 62.03 706 GLU A O 1
ATOM 5293 N N . MET A 1 707 ? 3.886 -9.788 13.404 1.00 64.69 707 MET A N 1
ATOM 5294 C CA . MET A 1 707 ? 4.551 -8.649 12.776 1.00 64.69 707 MET A CA 1
ATOM 5295 C C . MET A 1 707 ? 4.647 -8.854 11.220 1.00 64.69 707 MET A C 1
ATOM 5297 O O . MET A 1 707 ? 4.902 -9.986 10.834 1.00 64.69 707 MET A O 1
ATOM 5301 N N . THR A 1 708 ? 4.567 -7.833 10.314 1.00 63.00 708 THR A N 1
ATOM 5302 C CA . THR A 1 708 ? 4.998 -7.874 8.854 1.00 63.00 708 THR A CA 1
ATOM 5303 C C . THR A 1 708 ? 6.032 -6.803 8.231 1.00 63.00 708 THR A C 1
ATOM 5305 O O . THR A 1 708 ? 5.693 -5.705 7.823 1.00 63.00 708 THR A O 1
ATOM 5308 N N . VAL A 1 709 ? 7.358 -7.070 8.192 1.00 68.94 709 VAL A N 1
ATOM 5309 C CA . VAL A 1 709 ? 8.486 -6.618 7.315 1.00 68.94 709 VAL A CA 1
ATOM 5310 C C . VAL A 1 709 ? 8.185 -6.910 5.846 1.00 68.94 709 VAL A C 1
ATOM 5312 O O . VAL A 1 709 ? 8.309 -8.057 5.434 1.00 68.94 709 VAL A O 1
ATOM 5315 N N . THR A 1 710 ? 7.965 -5.895 5.032 1.00 73.31 710 THR A N 1
ATOM 5316 C CA . THR A 1 710 ? 7.995 -6.002 3.571 1.00 73.31 710 THR A CA 1
ATOM 5317 C C . THR A 1 710 ? 9.311 -5.463 3.044 1.00 73.31 710 THR A C 1
ATOM 5319 O O . THR A 1 710 ? 9.747 -4.401 3.465 1.00 73.31 710 THR A O 1
ATOM 5322 N N . TRP A 1 711 ? 9.975 -6.172 2.137 1.00 73.31 711 TRP A N 1
ATOM 5323 C CA . TRP A 1 711 ? 11.134 -5.662 1.400 1.00 73.31 711 TRP A CA 1
ATOM 5324 C C . TRP A 1 711 ? 10.887 -5.807 -0.098 1.00 73.31 711 TRP A C 1
ATOM 5326 O O . TRP A 1 711 ? 9.970 -6.513 -0.509 1.00 73.31 711 TRP A O 1
ATOM 5336 N N . THR A 1 712 ? 11.710 -5.134 -0.895 1.00 79.06 712 THR A N 1
ATOM 5337 C CA . THR A 1 712 ? 11.691 -5.225 -2.357 1.00 79.06 712 THR A CA 1
ATOM 5338 C C . THR A 1 712 ? 12.922 -5.998 -2.821 1.00 79.06 712 THR A C 1
ATOM 5340 O O . THR A 1 712 ? 14.010 -5.794 -2.280 1.00 79.06 712 THR A O 1
ATOM 5343 N N . SER A 1 713 ? 12.792 -6.872 -3.819 1.00 79.75 713 SER A N 1
ATOM 5344 C CA . SER A 1 713 ? 13.937 -7.519 -4.478 1.00 79.75 713 SER A CA 1
ATOM 5345 C C . SER A 1 713 ? 13.769 -7.532 -6.002 1.00 79.75 713 SER A C 1
ATOM 5347 O O . SER A 1 713 ? 12.741 -7.097 -6.517 1.00 79.75 713 SER A O 1
ATOM 5349 N N . GLY A 1 714 ? 14.798 -7.977 -6.726 1.00 77.00 714 GLY A N 1
ATOM 5350 C CA . GLY A 1 714 ? 14.720 -8.259 -8.163 1.00 77.00 714 GLY A CA 1
ATOM 5351 C C . GLY A 1 714 ? 14.808 -9.746 -8.508 1.00 77.00 714 GLY A C 1
ATOM 5352 O O . GLY A 1 714 ? 15.061 -10.053 -9.665 1.00 77.00 714 GLY A O 1
ATOM 5353 N N . TYR A 1 715 ? 14.687 -10.644 -7.527 1.00 74.31 715 TYR A N 1
ATOM 5354 C CA . TYR A 1 715 ? 14.630 -12.089 -7.750 1.00 74.31 715 TYR A CA 1
ATOM 5355 C C . TYR A 1 715 ? 13.176 -12.543 -7.808 1.00 74.31 715 TYR A C 1
ATOM 5357 O O . TYR A 1 715 ? 12.414 -12.204 -6.903 1.00 74.31 715 TYR A O 1
ATOM 5365 N N . GLY A 1 716 ? 12.827 -13.332 -8.824 1.00 69.56 716 GLY A N 1
ATOM 5366 C CA . GLY A 1 716 ? 11.584 -14.103 -8.817 1.00 69.56 716 GLY A CA 1
ATOM 5367 C C . GLY A 1 716 ? 11.679 -15.312 -7.882 1.00 69.56 716 GLY A C 1
ATOM 5368 O O . GLY A 1 716 ? 12.780 -15.786 -7.584 1.00 69.56 716 GLY A O 1
ATOM 5369 N N . ILE A 1 717 ? 10.535 -15.868 -7.475 1.00 68.38 717 ILE A N 1
ATOM 5370 C CA . ILE A 1 717 ? 10.480 -17.113 -6.679 1.00 68.38 717 ILE A CA 1
ATOM 5371 C C . ILE A 1 717 ? 11.175 -18.307 -7.364 1.00 68.38 717 ILE A C 1
ATOM 5373 O O . ILE A 1 717 ? 11.714 -19.175 -6.680 1.00 68.38 717 ILE A O 1
ATOM 5377 N N . ASP A 1 718 ? 11.237 -18.305 -8.699 1.00 70.50 718 ASP A N 1
ATOM 5378 C CA . ASP A 1 718 ? 11.952 -19.300 -9.512 1.00 70.50 718 ASP A CA 1
ATOM 5379 C C . ASP A 1 718 ? 13.487 -19.133 -9.458 1.00 70.50 718 ASP A C 1
ATOM 5381 O O . ASP A 1 718 ? 14.233 -20.064 -9.766 1.00 70.50 718 ASP A O 1
ATOM 5385 N N . GLU A 1 719 ? 13.979 -17.944 -9.082 1.00 73.25 719 GLU A N 1
ATOM 5386 C CA . GLU A 1 719 ? 15.409 -17.617 -8.992 1.00 73.25 719 GLU A CA 1
ATOM 5387 C C . GLU A 1 719 ? 15.970 -17.796 -7.574 1.00 73.25 719 GLU A C 1
ATOM 5389 O O . GLU A 1 719 ? 17.128 -18.196 -7.410 1.00 73.25 719 GLU A O 1
ATOM 5394 N N . ALA A 1 720 ? 15.182 -17.467 -6.543 1.00 74.44 720 ALA A N 1
ATOM 5395 C CA . ALA A 1 720 ? 15.598 -17.550 -5.147 1.00 74.44 720 ALA A CA 1
ATOM 5396 C C . ALA A 1 720 ? 14.412 -17.713 -4.183 1.00 74.44 720 ALA A C 1
ATOM 5398 O O . ALA A 1 720 ? 13.457 -16.945 -4.225 1.00 74.44 720 ALA A O 1
ATOM 5399 N N . GLU A 1 721 ? 14.539 -18.640 -3.228 1.00 78.31 721 GLU A N 1
ATOM 5400 C CA . GLU A 1 721 ? 13.628 -18.761 -2.084 1.00 78.31 721 GLU A CA 1
ATOM 5401 C C . GLU A 1 721 ? 13.809 -17.557 -1.131 1.00 78.31 721 GLU A C 1
ATOM 5403 O O . GLU A 1 721 ? 14.895 -17.386 -0.556 1.00 78.31 721 GLU A O 1
ATOM 5408 N N . PRO A 1 722 ? 12.784 -16.709 -0.929 1.00 73.56 722 PRO A N 1
ATOM 5409 C CA . PRO A 1 722 ? 12.859 -15.615 0.026 1.00 73.56 722 PRO A CA 1
ATOM 5410 C C . PRO A 1 722 ? 12.627 -16.129 1.457 1.00 73.56 722 PRO A C 1
ATOM 5412 O O . PRO A 1 722 ? 11.793 -16.997 1.712 1.00 73.56 722 PRO A O 1
ATOM 5415 N N . PHE A 1 723 ? 13.344 -15.558 2.426 1.00 72.19 723 PHE A N 1
ATOM 5416 C CA . PHE A 1 723 ? 13.143 -15.822 3.853 1.00 72.19 723 PHE A CA 1
ATOM 5417 C C . PHE A 1 723 ? 13.652 -14.655 4.703 1.00 72.19 723 PHE A C 1
ATOM 5419 O O . PHE A 1 723 ? 14.540 -13.905 4.288 1.00 72.19 723 PHE A O 1
ATOM 5426 N N . VAL A 1 724 ? 13.140 -14.539 5.928 1.00 70.19 724 VAL A N 1
ATOM 5427 C CA . VAL A 1 724 ? 13.672 -13.628 6.952 1.00 70.19 724 VAL A CA 1
ATOM 5428 C C . VAL A 1 724 ? 14.415 -14.447 8.000 1.00 70.19 724 VAL A C 1
ATOM 5430 O O . VAL A 1 724 ? 13.828 -15.315 8.645 1.00 70.19 724 VAL A O 1
ATOM 5433 N N . GLU A 1 725 ? 15.708 -14.172 8.186 1.00 68.88 725 GLU A N 1
ATOM 5434 C CA . GLU A 1 725 ? 16.496 -14.701 9.305 1.00 68.88 725 GLU A CA 1
ATOM 5435 C C . GLU A 1 725 ? 16.408 -13.726 10.487 1.00 68.88 725 GLU A C 1
ATOM 5437 O O . GLU A 1 725 ? 16.824 -12.571 10.385 1.00 68.88 725 GLU A O 1
ATOM 5442 N N . TRP A 1 726 ? 15.813 -14.173 11.593 1.00 70.00 726 TRP A N 1
ATOM 5443 C CA . TRP A 1 726 ? 15.498 -13.338 12.753 1.00 70.00 726 TRP A CA 1
ATOM 5444 C C . TRP A 1 726 ? 15.602 -14.114 14.067 1.00 70.00 726 TRP A C 1
ATOM 5446 O O . TRP A 1 726 ? 15.811 -15.322 14.108 1.00 70.00 726 TRP A O 1
ATOM 5456 N N . GLY A 1 727 ? 15.435 -13.411 15.181 1.00 51.62 727 GLY A N 1
ATOM 5457 C CA . GLY A 1 727 ? 15.297 -14.011 16.502 1.00 51.62 727 GLY A CA 1
ATOM 5458 C C . GLY A 1 727 ? 15.641 -12.999 17.587 1.00 51.62 727 GLY A C 1
ATOM 5459 O O . GLY A 1 727 ? 15.767 -11.802 17.304 1.00 51.62 727 GLY A O 1
ATOM 5460 N N . PRO A 1 728 ? 15.916 -13.453 18.820 1.00 48.47 728 PRO A N 1
ATOM 5461 C CA . PRO A 1 728 ? 16.594 -12.650 19.827 1.00 48.47 728 PRO A CA 1
ATOM 5462 C C . PRO A 1 728 ? 18.079 -12.460 19.458 1.00 48.47 728 PRO A C 1
ATOM 5464 O O . PRO A 1 728 ? 18.983 -12.872 20.179 1.00 48.47 728 PRO A O 1
ATOM 5467 N N . LYS A 1 729 ? 18.348 -11.795 18.329 1.00 46.50 729 LYS A N 1
ATOM 5468 C CA . LYS A 1 729 ? 19.493 -10.893 18.225 1.00 46.50 729 LYS A CA 1
ATOM 5469 C C . LYS A 1 729 ? 20.890 -11.535 18.182 1.00 46.50 729 LYS A C 1
ATOM 5471 O O . LYS A 1 729 ? 21.790 -10.987 18.801 1.00 46.50 729 LYS A O 1
ATOM 5476 N N . GLY A 1 730 ? 21.101 -12.700 17.584 1.00 52.56 730 GLY A N 1
ATOM 5477 C CA . GLY A 1 730 ? 22.385 -13.410 17.714 1.00 52.56 730 GLY A CA 1
ATOM 5478 C C . GLY A 1 730 ? 22.525 -14.245 19.000 1.00 52.56 730 GLY A C 1
ATOM 5479 O O . GLY A 1 730 ? 23.564 -14.865 19.215 1.00 52.56 730 GLY A O 1
ATOM 5480 N N . GLY A 1 731 ? 21.448 -14.380 19.788 1.00 55.25 731 GLY A N 1
ATOM 5481 C CA . GLY A 1 731 ? 21.040 -15.716 20.241 1.00 55.25 731 GLY A CA 1
ATOM 5482 C C . GLY A 1 731 ? 20.665 -16.599 19.035 1.00 55.25 731 GLY A C 1
ATOM 5483 O O . GLY A 1 731 ? 20.923 -16.226 17.889 1.00 55.25 731 GLY A O 1
ATOM 5484 N N . TYR A 1 732 ? 20.038 -17.762 19.239 1.00 58.16 732 TYR A N 1
ATOM 5485 C CA . TYR A 1 732 ? 19.706 -18.629 18.097 1.00 58.16 732 TYR A CA 1
ATOM 5486 C C . TYR A 1 732 ? 18.851 -17.878 17.059 1.00 58.16 732 TYR A C 1
ATOM 5488 O O . TYR A 1 732 ? 17.857 -17.245 17.418 1.00 58.16 732 TYR A O 1
ATOM 5496 N N . GLN A 1 733 ? 19.291 -17.881 15.798 1.00 62.75 733 GLN A N 1
ATOM 5497 C CA . GLN A 1 733 ? 18.561 -17.269 14.688 1.00 62.75 733 GLN A CA 1
ATOM 5498 C C . GLN A 1 733 ? 17.712 -18.337 14.004 1.00 62.75 733 GLN A C 1
ATOM 5500 O O . GLN A 1 733 ? 18.177 -19.438 13.719 1.00 62.75 733 GLN A O 1
ATOM 5505 N N . MET A 1 734 ? 16.454 -17.996 13.780 1.00 60.56 734 MET A N 1
ATOM 5506 C CA . MET A 1 734 ? 15.433 -18.804 13.135 1.00 60.56 734 MET A CA 1
ATOM 5507 C C . MET A 1 734 ? 15.141 -18.212 11.757 1.00 60.56 734 MET A C 1
ATOM 5509 O O . MET A 1 734 ? 15.454 -17.050 11.492 1.00 60.56 734 MET A O 1
ATOM 5513 N N . ARG A 1 735 ? 14.537 -19.003 10.871 1.00 67.38 735 ARG A N 1
ATOM 5514 C CA . ARG A 1 735 ? 14.085 -18.533 9.560 1.00 67.38 735 ARG A CA 1
ATOM 5515 C C . ARG A 1 735 ? 12.577 -18.645 9.469 1.00 67.38 735 ARG A C 1
ATOM 5517 O O . ARG A 1 735 ? 12.027 -19.693 9.798 1.00 67.38 735 ARG A O 1
ATOM 5524 N N . SER A 1 736 ? 11.943 -17.576 9.008 1.00 62.97 736 SER A N 1
ATOM 5525 C CA . SER A 1 736 ? 10.549 -17.588 8.571 1.00 62.97 736 SER A CA 1
ATOM 5526 C C . SER A 1 736 ? 10.514 -17.534 7.042 1.00 62.97 736 SER A C 1
ATOM 5528 O O . SER A 1 736 ? 11.250 -16.721 6.469 1.00 62.97 736 SER A O 1
ATOM 5530 N N . PRO A 1 737 ? 9.702 -18.379 6.380 1.00 73.56 737 PRO A N 1
ATOM 5531 C CA . PRO A 1 737 ? 9.504 -18.312 4.938 1.00 73.56 737 PRO A CA 1
ATOM 5532 C C . PRO A 1 737 ? 8.760 -17.030 4.561 1.00 73.56 737 PRO A C 1
ATOM 5534 O O . PRO A 1 737 ? 8.219 -16.322 5.415 1.00 73.56 737 PRO A O 1
ATOM 5537 N N . ALA A 1 738 ? 8.728 -16.742 3.268 1.00 63.09 738 ALA A N 1
ATOM 5538 C CA . ALA A 1 738 ? 8.200 -15.506 2.728 1.00 63.09 738 ALA A CA 1
ATOM 5539 C C . ALA A 1 738 ? 7.278 -15.795 1.529 1.00 63.09 738 ALA A C 1
ATOM 5541 O O . ALA A 1 738 ? 7.710 -16.375 0.539 1.00 63.09 738 ALA A O 1
ATOM 5542 N N . GLY A 1 739 ? 6.001 -15.406 1.630 1.00 73.12 739 GLY A N 1
ATOM 5543 C CA . GLY A 1 739 ? 5.038 -15.466 0.525 1.00 73.12 739 GLY A CA 1
ATOM 5544 C C . GLY A 1 739 ? 5.084 -14.204 -0.340 1.00 73.12 739 GLY A C 1
ATOM 5545 O O . GLY A 1 739 ? 4.928 -13.102 0.183 1.00 73.12 739 GLY A O 1
ATOM 5546 N N . THR A 1 740 ? 5.294 -14.377 -1.642 1.00 73.75 740 THR A N 1
ATOM 5547 C CA . THR A 1 740 ? 5.644 -13.298 -2.575 1.00 73.75 740 THR A CA 1
ATOM 5548 C C . THR A 1 740 ? 4.460 -12.836 -3.423 1.00 73.75 740 THR A C 1
ATOM 5550 O O . THR A 1 740 ? 3.715 -13.660 -3.950 1.00 73.75 740 THR A O 1
ATOM 5553 N N . LEU A 1 741 ? 4.308 -11.519 -3.587 1.00 75.81 741 LEU A N 1
ATOM 5554 C CA . LEU A 1 741 ? 3.287 -10.883 -4.432 1.00 75.81 741 LEU A CA 1
ATOM 5555 C C . LEU A 1 741 ? 3.917 -9.918 -5.435 1.00 75.81 741 LEU A C 1
ATOM 5557 O O . LEU A 1 741 ? 4.877 -9.242 -5.073 1.00 75.81 741 LEU A O 1
ATOM 5561 N N . THR A 1 742 ? 3.329 -9.821 -6.633 1.00 74.94 742 THR A N 1
ATOM 5562 C CA . THR A 1 742 ? 3.760 -8.946 -7.735 1.00 74.94 742 THR A CA 1
ATOM 5563 C C . THR A 1 742 ? 2.567 -8.390 -8.521 1.00 74.94 742 THR A C 1
ATOM 5565 O O . THR A 1 742 ? 1.458 -8.917 -8.425 1.00 74.94 742 THR A O 1
ATOM 5568 N N . PHE A 1 743 ? 2.785 -7.315 -9.280 1.00 76.94 743 PHE A N 1
ATOM 5569 C CA . PHE A 1 743 ? 1.802 -6.681 -10.164 1.00 76.94 743 PHE A CA 1
ATOM 5570 C C . PHE A 1 743 ? 2.467 -6.336 -11.498 1.00 76.94 743 PHE A C 1
ATOM 5572 O O . PHE A 1 743 ? 3.623 -5.921 -11.530 1.00 76.94 743 PHE A O 1
ATOM 5579 N N . ASP A 1 744 ? 1.746 -6.505 -12.603 1.00 74.94 744 ASP A N 1
ATOM 5580 C CA . ASP A 1 744 ? 2.283 -6.279 -13.945 1.00 74.94 744 ASP A CA 1
ATOM 5581 C C . ASP A 1 744 ? 1.791 -4.953 -14.551 1.00 74.94 744 ASP A C 1
ATOM 5583 O O . ASP A 1 744 ? 1.090 -4.161 -13.917 1.00 74.94 744 ASP A O 1
ATOM 5587 N N . ARG A 1 745 ? 2.143 -4.717 -15.822 1.00 68.50 745 ARG A N 1
ATOM 5588 C CA . ARG A 1 745 ? 1.625 -3.581 -16.591 1.00 68.50 745 ARG A CA 1
ATOM 5589 C C . ARG A 1 745 ? 0.096 -3.608 -16.664 1.00 68.50 745 ARG A C 1
ATOM 5591 O O . ARG A 1 745 ? -0.537 -2.615 -16.336 1.00 68.50 745 ARG A O 1
ATOM 5598 N N . ASN A 1 746 ? -0.492 -4.736 -17.051 1.00 74.62 746 ASN A N 1
ATOM 5599 C CA . ASN A 1 746 ? -1.930 -4.871 -17.298 1.00 74.62 746 ASN A CA 1
ATOM 5600 C C . ASN A 1 746 ? -2.792 -4.774 -16.024 1.00 74.62 746 ASN A C 1
ATOM 5602 O O . ASN A 1 746 ? -4.005 -4.616 -16.120 1.00 74.62 746 ASN A O 1
ATOM 5606 N N . THR A 1 747 ? -2.170 -4.829 -14.844 1.00 80.75 747 THR A N 1
ATOM 5607 C CA . THR A 1 747 ? -2.812 -4.610 -13.542 1.00 80.75 747 THR A CA 1
ATOM 5608 C C . THR A 1 747 ? -3.165 -3.125 -13.307 1.00 80.75 747 THR A C 1
ATOM 5610 O O . THR A 1 747 ? -3.969 -2.822 -12.430 1.00 80.75 747 THR A O 1
ATOM 5613 N N . MET A 1 748 ? -2.591 -2.180 -14.069 1.00 80.44 748 MET A N 1
ATOM 5614 C CA . MET A 1 748 ? -2.848 -0.735 -13.929 1.00 80.44 748 MET A CA 1
ATOM 5615 C C . MET A 1 748 ? -4.131 -0.282 -14.648 1.00 80.44 748 MET A C 1
ATOM 5617 O O . MET A 1 748 ? -4.409 -0.706 -15.769 1.00 80.44 748 MET A O 1
ATOM 5621 N N . CYS A 1 749 ? -4.865 0.675 -14.071 1.00 81.88 749 CYS A N 1
ATOM 5622 C CA . CYS A 1 749 ? -6.159 1.131 -14.596 1.00 81.88 749 CYS A CA 1
ATOM 5623 C C . CYS A 1 749 ? -6.090 2.205 -15.707 1.00 81.88 749 CYS A C 1
ATOM 5625 O O . CYS A 1 749 ? -7.140 2.621 -16.207 1.00 81.88 749 CYS A O 1
ATOM 5627 N N . ALA A 1 750 ? -4.903 2.693 -16.104 1.00 68.81 750 ALA A N 1
ATOM 5628 C CA . ALA A 1 750 ? -4.782 3.786 -17.082 1.00 68.81 750 ALA A CA 1
ATOM 5629 C C . ALA A 1 750 ? -3.568 3.702 -18.013 1.00 68.81 750 ALA A C 1
ATOM 5631 O O . ALA A 1 750 ? -2.462 3.359 -17.600 1.00 68.81 750 ALA A O 1
ATOM 5632 N N . SER A 1 751 ? -3.743 4.173 -19.254 1.00 52.12 751 SER A N 1
ATOM 5633 C CA . SER A 1 751 ? -2.707 4.199 -20.298 1.00 52.12 751 SER A CA 1
ATOM 5634 C C . SER A 1 751 ? -1.423 4.946 -19.928 1.00 52.12 751 SER A C 1
ATOM 5636 O O . SER A 1 751 ? -0.383 4.654 -20.514 1.00 52.12 751 SER A O 1
ATOM 5638 N N . HIS A 1 752 ? -1.457 5.868 -18.957 1.00 53.31 752 HIS A N 1
ATOM 5639 C CA . HIS A 1 752 ? -0.239 6.512 -18.467 1.00 53.31 752 HIS A CA 1
ATOM 5640 C C . HIS A 1 752 ? 0.634 5.553 -17.656 1.00 53.31 752 HIS A C 1
ATOM 5642 O O . HIS A 1 752 ? 1.765 5.301 -18.067 1.00 53.31 752 HIS A O 1
ATOM 5648 N N . ALA A 1 753 ? 0.091 4.923 -16.613 1.00 44.47 753 ALA A N 1
ATOM 5649 C CA . ALA A 1 753 ? 0.762 3.849 -15.881 1.00 44.47 753 ALA A CA 1
ATOM 5650 C C . ALA A 1 753 ? 1.096 2.628 -16.778 1.00 44.47 753 ALA A C 1
ATOM 5652 O O . ALA A 1 753 ? 2.078 1.932 -16.539 1.00 44.47 753 ALA A O 1
ATOM 5653 N N . LEU A 1 754 ? 0.366 2.412 -17.886 1.00 40.12 754 LEU A N 1
ATOM 5654 C CA . LEU A 1 754 ? 0.739 1.440 -18.935 1.00 40.12 754 LEU A CA 1
ATOM 5655 C C . LEU A 1 754 ? 1.912 1.887 -19.837 1.00 40.12 754 LEU A C 1
ATOM 5657 O O . LEU A 1 754 ? 2.340 1.108 -20.692 1.00 40.12 754 LEU A O 1
ATOM 5661 N N . SER A 1 755 ? 2.428 3.112 -19.702 1.00 38.97 755 SER A N 1
ATOM 5662 C CA . SER A 1 755 ? 3.455 3.700 -20.584 1.00 38.97 755 SER A CA 1
ATOM 5663 C C . SER A 1 755 ? 4.697 4.187 -19.825 1.00 38.97 755 SER A C 1
ATOM 5665 O O . SER A 1 755 ? 5.819 3.921 -20.263 1.00 38.97 755 SER A O 1
ATOM 5667 N N . ALA A 1 756 ? 4.523 4.810 -18.659 1.00 33.19 756 ALA A N 1
ATOM 5668 C CA . ALA A 1 756 ? 5.602 5.250 -17.788 1.00 33.19 756 ALA A CA 1
ATOM 5669 C C . ALA A 1 756 ? 6.211 4.084 -16.987 1.00 33.19 756 ALA A C 1
ATOM 5671 O O . ALA A 1 756 ? 5.524 3.350 -16.286 1.00 33.19 756 ALA A O 1
ATOM 5672 N N . SER A 1 757 ? 7.540 3.948 -17.042 1.00 38.69 757 SER A N 1
ATOM 5673 C CA . SER A 1 757 ? 8.363 3.263 -16.024 1.00 38.69 757 SER A CA 1
ATOM 5674 C C . SER A 1 757 ? 7.969 1.838 -15.574 1.00 38.69 757 SER A C 1
ATOM 5676 O O . SER A 1 757 ? 8.268 1.463 -14.444 1.00 38.69 757 SER A O 1
ATOM 5678 N N . ILE A 1 758 ? 7.391 0.993 -16.439 1.00 32.59 758 ILE A N 1
ATOM 5679 C CA . ILE A 1 758 ? 7.277 -0.452 -16.148 1.00 32.59 758 ILE A CA 1
ATOM 5680 C C . ILE A 1 758 ? 8.378 -1.235 -16.860 1.00 32.59 758 ILE A C 1
ATOM 5682 O O . ILE A 1 758 ? 8.217 -1.693 -17.997 1.00 32.59 758 ILE A O 1
ATOM 5686 N N . SER A 1 759 ? 9.482 -1.396 -16.130 1.00 33.22 759 SER A N 1
ATOM 5687 C CA . SER A 1 759 ? 10.505 -2.422 -16.323 1.00 33.22 759 SER A CA 1
ATOM 5688 C C . SER A 1 759 ? 10.480 -3.390 -15.137 1.00 33.22 759 SER A C 1
ATOM 5690 O O . SER A 1 759 ? 10.994 -3.051 -14.076 1.00 33.22 759 SER A O 1
ATOM 5692 N N . ASN A 1 760 ? 9.878 -4.563 -15.339 1.00 33.50 760 ASN A N 1
ATOM 5693 C CA . ASN A 1 760 ? 9.868 -5.747 -14.468 1.00 33.50 760 ASN A CA 1
ATOM 5694 C C . ASN A 1 760 ? 10.011 -5.465 -12.954 1.00 33.50 760 ASN A C 1
ATOM 5696 O O . ASN A 1 760 ? 11.095 -5.520 -12.370 1.00 33.50 760 ASN A O 1
ATOM 5700 N N . CYS A 1 761 ? 8.860 -5.208 -12.343 1.00 28.75 761 CYS A N 1
ATOM 5701 C CA . CYS A 1 761 ? 8.601 -5.058 -10.913 1.00 28.75 761 CYS A CA 1
ATOM 5702 C C . CYS A 1 761 ? 7.394 -5.983 -10.595 1.00 28.75 761 CYS A C 1
ATOM 5704 O O . CYS A 1 761 ? 6.648 -6.275 -11.524 1.00 28.75 761 CYS A O 1
ATOM 5706 N N . LEU A 1 762 ? 7.141 -6.477 -9.375 1.00 35.97 762 LEU A N 1
ATOM 5707 C CA . LEU A 1 762 ? 7.736 -6.147 -8.072 1.00 35.97 762 LEU A CA 1
ATOM 5708 C C . LEU A 1 762 ? 7.457 -7.255 -7.015 1.00 35.97 762 LEU A C 1
ATOM 5710 O O . LEU A 1 762 ? 6.343 -7.327 -6.516 1.00 35.97 762 LEU A O 1
ATOM 5714 N N . ASP A 1 763 ? 8.436 -8.067 -6.597 1.00 27.86 763 ASP A N 1
ATOM 5715 C CA . ASP A 1 763 ? 8.213 -9.178 -5.635 1.00 27.86 763 ASP A CA 1
ATOM 5716 C C . ASP A 1 763 ? 8.290 -8.726 -4.139 1.00 27.86 763 ASP A C 1
ATOM 5718 O O . ASP A 1 763 ? 9.315 -8.174 -3.721 1.00 27.86 763 ASP A O 1
ATOM 5722 N N . SER A 1 764 ? 7.223 -8.949 -3.332 1.00 29.05 764 SER A N 1
ATOM 5723 C CA . SER A 1 764 ? 6.957 -8.295 -2.003 1.00 29.05 764 SER A CA 1
ATOM 5724 C C . SER A 1 764 ? 6.449 -9.227 -0.841 1.00 29.05 764 SER A C 1
ATOM 5726 O O . SER A 1 764 ? 5.651 -10.113 -1.139 1.00 29.05 764 SER A O 1
ATOM 5728 N N . VAL A 1 765 ? 6.861 -9.041 0.459 1.00 27.91 765 VAL A N 1
ATOM 5729 C CA . VAL A 1 765 ? 6.681 -10.018 1.623 1.00 27.91 765 VAL A CA 1
ATOM 5730 C C . VAL A 1 765 ? 6.541 -9.491 3.136 1.00 27.91 765 VAL A C 1
ATOM 5732 O O . VAL A 1 765 ? 6.122 -8.347 3.267 1.00 27.91 765 VAL A O 1
ATOM 5735 N N . PHE A 1 766 ? 6.795 -10.252 4.278 1.00 29.03 766 PHE A N 1
ATOM 5736 C CA . PHE A 1 766 ? 6.263 -10.021 5.707 1.00 29.03 766 PHE A CA 1
ATOM 5737 C C . PHE A 1 766 ? 7.020 -10.510 7.077 1.00 29.03 766 PHE A C 1
ATOM 5739 O O . PHE A 1 766 ? 7.012 -11.705 7.357 1.00 29.03 766 PHE A O 1
ATOM 5746 N N . THR A 1 767 ? 7.576 -9.654 8.021 1.00 24.08 767 THR A N 1
ATOM 5747 C CA . THR A 1 767 ? 7.832 -9.730 9.591 1.00 24.08 767 THR A CA 1
ATOM 5748 C C . THR A 1 767 ? 8.071 -8.471 10.699 1.00 24.08 767 THR A C 1
ATOM 5750 O O . THR A 1 767 ? 9.084 -8.503 11.385 1.00 24.08 767 THR A O 1
ATOM 5753 N N . SER A 1 768 ? 7.239 -7.378 10.957 1.00 30.03 768 SER A N 1
ATOM 5754 C CA . SER A 1 768 ? 7.261 -5.899 11.532 1.00 30.03 768 SER A CA 1
ATOM 5755 C C . SER A 1 768 ? 7.525 -5.312 13.015 1.00 30.03 768 SER A C 1
ATOM 5757 O O . SER A 1 768 ? 8.466 -5.821 13.607 1.00 30.03 768 SER A O 1
ATOM 5759 N N . PHE A 1 769 ? 6.914 -4.234 13.703 1.00 37.38 769 PHE A N 1
ATOM 5760 C CA . PHE A 1 769 ? 5.697 -3.230 13.771 1.00 37.38 769 PHE A CA 1
ATOM 5761 C C . PHE A 1 769 ? 6.019 -1.930 14.684 1.00 37.38 769 PHE A C 1
ATOM 5763 O O . PHE A 1 769 ? 7.043 -2.119 15.320 1.00 37.38 769 PHE A O 1
ATOM 5770 N N . ILE A 1 770 ? 5.394 -0.703 14.972 1.00 33.53 770 ILE A N 1
ATOM 5771 C CA . ILE A 1 770 ? 4.148 0.216 14.775 1.00 33.53 770 ILE A CA 1
ATOM 5772 C C . ILE A 1 770 ? 4.435 1.830 14.736 1.00 33.53 770 ILE A C 1
ATOM 5774 O O . ILE A 1 770 ? 5.589 2.131 14.974 1.00 33.53 770 ILE A O 1
ATOM 5778 N N . ALA A 1 771 ? 3.654 2.889 14.260 1.00 26.95 771 ALA A N 1
ATOM 5779 C CA . ALA A 1 771 ? 2.664 3.880 14.918 1.00 26.95 771 ALA A CA 1
ATOM 5780 C C . ALA A 1 771 ? 2.492 5.544 15.000 1.00 26.95 771 ALA A C 1
ATOM 5782 O O . ALA A 1 771 ? 1.485 5.909 15.598 1.00 26.95 771 ALA A O 1
ATOM 5783 N N . GLU A 1 772 ? 3.250 6.605 14.540 1.00 27.39 772 GLU A N 1
ATOM 5784 C CA . GLU A 1 772 ? 3.038 8.154 14.604 1.00 27.39 772 GLU A CA 1
ATOM 5785 C C . GLU A 1 772 ? 2.972 8.964 13.233 1.00 27.39 772 GLU A C 1
ATOM 5787 O O . GLU A 1 772 ? 3.685 8.631 12.302 1.00 27.39 772 GLU A O 1
ATOM 5792 N N . LEU A 1 773 ? 2.251 10.101 13.088 1.00 31.11 773 LEU A N 1
ATOM 5793 C CA . LEU A 1 773 ? 1.701 10.643 11.795 1.00 31.11 773 LEU A CA 1
ATOM 5794 C C . LEU A 1 773 ? 2.559 11.557 10.860 1.00 31.11 773 LEU A C 1
ATOM 5796 O O . LEU A 1 773 ? 2.883 12.676 11.260 1.00 31.11 773 LEU A O 1
ATOM 5800 N N . PHE A 1 774 ? 2.749 11.179 9.574 1.00 30.17 774 PHE A N 1
ATOM 5801 C CA . PHE A 1 774 ? 3.379 11.995 8.493 1.00 30.17 774 PHE A CA 1
ATOM 5802 C C . PHE A 1 774 ? 2.935 11.647 7.038 1.00 30.17 774 PHE A C 1
ATOM 5804 O O . PHE A 1 774 ? 2.064 10.798 6.848 1.00 30.17 774 PHE A O 1
ATOM 5811 N N . THR A 1 775 ? 3.547 12.306 6.029 1.00 27.59 775 THR A N 1
ATOM 5812 C CA . THR A 1 775 ? 3.295 12.184 4.569 1.00 27.59 775 THR A CA 1
ATOM 5813 C C . THR A 1 775 ? 4.597 12.409 3.727 1.00 27.59 775 THR A C 1
ATOM 5815 O O . THR A 1 775 ? 5.493 13.096 4.222 1.00 27.59 775 THR A O 1
ATOM 5818 N N . LEU A 1 776 ? 4.668 11.929 2.461 1.00 44.16 776 LEU A N 1
ATOM 5819 C CA . LEU A 1 776 ? 5.545 12.372 1.322 1.00 44.16 776 LEU A CA 1
ATOM 5820 C C . LEU A 1 776 ? 7.023 11.918 1.158 1.00 44.16 776 LEU A C 1
ATOM 5822 O O . LEU A 1 776 ? 7.694 11.501 2.100 1.00 44.16 776 LEU A O 1
ATOM 5826 N N . GLN A 1 777 ? 7.555 12.167 -0.052 1.00 36.16 777 GLN A N 1
ATOM 5827 C CA . GLN A 1 777 ? 8.899 11.907 -0.610 1.00 36.16 777 GLN A CA 1
ATOM 5828 C C . GLN A 1 777 ? 9.673 13.201 -1.019 1.00 36.16 777 GLN A C 1
ATOM 5830 O O . GLN A 1 777 ? 9.077 14.268 -1.125 1.00 36.16 777 GLN A O 1
ATOM 5835 N N . GLY A 1 778 ? 10.998 13.143 -1.254 1.00 38.59 778 GLY A N 1
ATOM 5836 C CA . GLY A 1 778 ? 11.750 14.195 -1.969 1.00 38.59 778 GLY A CA 1
ATOM 5837 C C . GLY A 1 778 ? 13.263 13.951 -2.174 1.00 38.59 778 GLY A C 1
ATOM 5838 O O . GLY A 1 778 ? 13.879 13.108 -1.521 1.00 38.59 778 GLY A O 1
ATOM 5839 N N . GLU A 1 779 ? 13.897 14.740 -3.053 1.00 46.69 779 GLU A N 1
ATOM 5840 C CA . GLU A 1 779 ? 15.298 14.559 -3.491 1.00 46.69 779 GLU A CA 1
ATOM 5841 C C . GLU A 1 779 ? 16.362 15.239 -2.614 1.00 46.69 779 GLU A C 1
ATOM 5843 O O . GLU A 1 779 ? 16.538 16.461 -2.613 1.00 46.69 779 GLU A O 1
ATOM 5848 N N . ALA A 1 780 ? 17.183 14.438 -1.930 1.00 46.22 780 ALA A N 1
ATOM 5849 C CA . ALA A 1 780 ? 18.271 14.937 -1.081 1.00 46.22 780 ALA A CA 1
ATOM 5850 C C . ALA A 1 780 ? 19.472 15.540 -1.851 1.00 46.22 780 ALA A C 1
ATOM 5852 O O . ALA A 1 780 ? 20.334 16.177 -1.239 1.00 46.22 780 ALA A O 1
ATOM 5853 N N . ASP A 1 781 ? 19.552 15.348 -3.172 1.00 54.62 781 ASP A N 1
ATOM 5854 C CA . ASP A 1 781 ? 20.548 15.990 -4.043 1.00 54.62 781 ASP A CA 1
ATOM 5855 C C . ASP A 1 781 ? 20.056 17.303 -4.685 1.00 54.62 781 ASP A C 1
ATOM 5857 O O . ASP A 1 781 ? 20.844 18.007 -5.324 1.00 54.62 781 ASP A O 1
ATOM 5861 N N . GLY A 1 782 ? 18.783 17.656 -4.467 1.00 53.31 782 GLY A N 1
ATOM 5862 C CA . GLY A 1 782 ? 18.140 18.841 -5.021 1.00 53.31 782 GLY A CA 1
ATOM 5863 C C . GLY A 1 782 ? 17.804 18.743 -6.510 1.00 53.31 782 GLY A C 1
ATOM 5864 O O . GLY A 1 782 ? 17.611 19.786 -7.132 1.00 53.31 782 GLY A O 1
ATOM 5865 N N . SER A 1 783 ? 17.792 17.543 -7.101 1.00 63.62 783 SER A N 1
ATOM 5866 C CA . SER A 1 783 ? 17.162 17.281 -8.402 1.00 63.62 783 SER A CA 1
ATOM 5867 C C . SER A 1 783 ? 15.630 17.313 -8.313 1.00 63.62 783 SER A C 1
ATOM 5869 O O . SER A 1 783 ? 15.058 17.340 -7.230 1.00 63.62 783 SER A O 1
ATOM 5871 N N . PHE A 1 784 ? 14.980 17.382 -9.471 1.00 59.94 784 PHE A N 1
ATOM 5872 C CA . PHE A 1 784 ? 13.532 17.406 -9.620 1.00 59.94 784 PHE A CA 1
ATOM 5873 C C . PHE A 1 784 ? 13.012 16.001 -9.913 1.00 59.94 784 PHE A C 1
ATOM 5875 O O . PHE A 1 784 ? 13.530 15.301 -10.790 1.00 59.94 784 PHE A O 1
ATOM 5882 N N . GLU A 1 785 ? 11.950 15.622 -9.216 1.00 57.31 785 GLU A N 1
ATOM 5883 C CA . GLU A 1 785 ? 11.102 14.492 -9.585 1.00 57.31 785 GLU A CA 1
ATOM 5884 C C . GLU A 1 785 ? 10.037 14.949 -10.601 1.00 57.31 785 GLU A C 1
ATOM 5886 O O . GLU A 1 785 ? 10.125 16.044 -11.164 1.00 57.31 785 GLU A O 1
ATOM 5891 N N . TYR A 1 786 ? 9.009 14.134 -10.842 1.00 49.94 786 TYR A N 1
ATOM 5892 C CA . TYR A 1 786 ? 7.787 14.658 -11.454 1.00 49.94 786 TYR A CA 1
ATOM 5893 C C . TYR A 1 786 ? 7.039 15.559 -10.460 1.00 49.94 786 TYR A C 1
ATOM 5895 O O . TYR A 1 786 ? 7.029 15.296 -9.261 1.00 49.94 786 TYR A O 1
ATOM 5903 N N . GLU A 1 787 ? 6.455 16.640 -10.979 1.00 52.88 787 GLU A N 1
ATOM 5904 C CA . GLU A 1 787 ? 5.758 17.726 -10.260 1.00 52.88 787 GLU A CA 1
ATOM 5905 C C . GLU A 1 787 ? 6.563 18.547 -9.230 1.00 52.88 787 GLU A C 1
ATOM 5907 O O . GLU A 1 787 ? 6.267 19.729 -9.077 1.00 52.88 787 GLU A O 1
ATOM 5912 N N . ASP A 1 788 ? 7.579 17.989 -8.557 1.00 56.97 788 ASP A N 1
ATOM 5913 C CA . ASP A 1 788 ? 8.350 18.650 -7.476 1.00 56.97 788 ASP A CA 1
ATOM 5914 C C . ASP A 1 788 ? 7.461 19.192 -6.329 1.00 56.97 788 ASP A C 1
ATOM 5916 O O . ASP A 1 788 ? 7.747 20.190 -5.671 1.00 56.97 788 ASP A O 1
ATOM 5920 N N . PHE A 1 789 ? 6.335 18.518 -6.079 1.00 55.19 789 PHE A N 1
ATOM 5921 C CA . PHE A 1 789 ? 5.238 19.005 -5.231 1.00 55.19 789 PHE A CA 1
ATOM 5922 C C . PHE A 1 789 ? 5.535 19.005 -3.713 1.00 55.19 789 PHE A C 1
ATOM 5924 O O . PHE A 1 789 ? 4.699 19.434 -2.913 1.00 55.19 789 PHE A O 1
ATOM 5931 N N . GLN A 1 790 ? 6.694 18.477 -3.299 1.00 59.19 790 GLN A N 1
ATOM 5932 C CA . GLN A 1 790 ? 6.893 17.868 -1.975 1.00 59.19 790 GLN A CA 1
ATOM 5933 C C . GLN A 1 790 ? 8.109 18.342 -1.129 1.00 59.19 790 GLN A C 1
ATOM 5935 O O . GLN A 1 790 ? 8.470 17.636 -0.181 1.00 59.19 790 GLN A O 1
ATOM 5940 N N . PRO A 1 791 ? 8.782 19.493 -1.366 1.00 60.53 791 PRO A N 1
ATOM 5941 C CA . PRO A 1 791 ? 10.089 19.789 -0.752 1.00 60.53 791 PRO A CA 1
ATOM 5942 C C . PRO A 1 791 ? 10.091 19.883 0.789 1.00 60.53 791 PRO A C 1
ATOM 5944 O O . PRO A 1 791 ? 11.156 19.815 1.410 1.00 60.53 791 PRO A O 1
ATOM 5947 N N . GLY A 1 792 ? 8.928 20.004 1.442 1.00 60.97 792 GLY A N 1
ATOM 5948 C CA . GLY A 1 792 ? 8.819 19.918 2.902 1.00 60.97 792 GLY A CA 1
ATOM 5949 C C . GLY A 1 792 ? 9.057 18.508 3.473 1.00 60.97 792 GLY A C 1
ATOM 5950 O O . GLY A 1 792 ? 9.473 18.388 4.630 1.00 60.97 792 GLY A O 1
ATOM 5951 N N . SER A 1 793 ? 8.875 17.456 2.662 1.00 76.31 793 SER A N 1
ATOM 5952 C CA . SER A 1 793 ? 9.014 16.040 3.041 1.00 76.31 793 SER A CA 1
ATOM 5953 C C . SER A 1 793 ? 10.349 15.730 3.724 1.00 76.31 793 SER A C 1
ATOM 5955 O O . SER A 1 793 ? 10.386 15.135 4.800 1.00 76.31 793 SER A O 1
ATOM 5957 N N . LEU A 1 794 ? 11.464 16.194 3.154 1.00 81.25 794 LEU A N 1
ATOM 5958 C CA . LEU A 1 794 ? 12.800 15.893 3.674 1.00 81.25 794 LEU A CA 1
ATOM 5959 C C . LEU A 1 794 ? 13.019 16.429 5.094 1.00 81.25 794 LEU A C 1
ATOM 5961 O O . LEU A 1 794 ? 13.664 15.770 5.911 1.00 81.25 794 LEU A O 1
ATOM 5965 N N . ASN A 1 795 ? 12.450 17.593 5.418 1.00 86.50 795 ASN A N 1
ATOM 5966 C CA . ASN A 1 795 ? 12.490 18.145 6.773 1.00 86.50 795 ASN A CA 1
ATOM 5967 C C . ASN A 1 795 ? 11.653 17.288 7.736 1.00 86.50 795 ASN A C 1
ATOM 5969 O O . ASN A 1 795 ? 12.102 16.966 8.834 1.00 86.50 795 ASN A O 1
ATOM 5973 N N . THR A 1 796 ? 10.480 16.851 7.279 1.00 83.44 796 THR A N 1
ATOM 5974 C CA . THR A 1 796 ? 9.580 15.907 7.956 1.00 83.44 796 THR A CA 1
ATOM 5975 C C . THR A 1 796 ? 10.285 14.591 8.304 1.00 83.44 796 THR A C 1
ATOM 5977 O O . THR A 1 796 ? 10.411 14.235 9.478 1.00 83.44 796 THR A O 1
ATOM 5980 N N . THR A 1 797 ? 10.852 13.908 7.305 1.00 82.00 797 THR A N 1
ATOM 5981 C CA . THR A 1 797 ? 11.572 12.639 7.476 1.00 82.00 797 THR A CA 1
ATOM 5982 C C . THR A 1 797 ? 12.804 12.815 8.363 1.00 82.00 797 THR A C 1
ATOM 5984 O O . THR A 1 797 ? 13.101 11.959 9.197 1.00 82.00 797 THR A O 1
ATOM 5987 N N . LYS A 1 798 ? 13.504 13.949 8.249 1.00 86.00 798 LYS A N 1
ATOM 5988 C CA . LYS A 1 798 ? 14.626 14.286 9.126 1.00 86.00 798 LYS A CA 1
ATOM 5989 C C . LYS A 1 798 ? 14.191 14.412 10.593 1.00 86.00 798 LYS A C 1
ATOM 5991 O O . LYS A 1 798 ? 14.856 13.828 11.443 1.00 86.00 798 LYS A O 1
ATOM 5996 N N . GLN A 1 799 ? 13.096 15.115 10.904 1.00 87.06 799 GLN A N 1
ATOM 5997 C CA . GLN A 1 799 ? 12.631 15.255 12.294 1.00 87.06 799 GLN A CA 1
ATOM 5998 C C . GLN A 1 799 ? 12.185 13.922 12.909 1.00 87.06 799 GLN A C 1
ATOM 6000 O O . GLN A 1 799 ? 12.469 13.680 14.082 1.00 87.06 799 GLN A O 1
ATOM 6005 N N . LEU A 1 800 ? 11.580 13.026 12.119 1.00 81.62 800 LEU A N 1
ATOM 6006 C CA . LEU A 1 800 ? 11.343 11.637 12.533 1.00 81.62 800 LEU A CA 1
ATOM 6007 C C . LEU A 1 800 ? 12.640 10.921 12.916 1.00 81.62 800 LEU A C 1
ATOM 6009 O O . LEU A 1 800 ? 12.717 10.315 13.979 1.00 81.62 800 LEU A O 1
ATOM 6013 N N . ILE A 1 801 ? 13.665 10.992 12.062 1.00 83.06 801 ILE A N 1
ATOM 6014 C CA . ILE A 1 801 ? 14.956 10.320 12.281 1.00 83.06 801 ILE A CA 1
ATOM 6015 C C . ILE A 1 801 ? 15.709 10.920 13.484 1.00 83.06 801 ILE A C 1
ATOM 6017 O O . ILE A 1 801 ? 16.377 10.185 14.215 1.00 83.06 801 ILE A O 1
ATOM 6021 N N . GLU A 1 802 ? 15.591 12.228 13.725 1.00 86.88 802 GLU A N 1
ATOM 6022 C CA . GLU A 1 802 ? 16.225 12.915 14.859 1.00 86.88 802 GLU A CA 1
ATOM 6023 C C . GLU A 1 802 ? 15.525 12.611 16.201 1.00 86.88 802 GLU A C 1
ATOM 6025 O O . GLU A 1 802 ? 16.209 12.356 17.195 1.00 86.88 802 GLU A O 1
ATOM 6030 N N . ASP A 1 803 ? 14.188 12.541 16.240 1.00 80.75 803 ASP A N 1
ATOM 6031 C CA . ASP A 1 803 ? 13.409 12.187 17.444 1.00 80.75 803 ASP A CA 1
ATOM 6032 C C . ASP A 1 803 ? 13.173 10.666 17.594 1.00 80.75 803 ASP A C 1
ATOM 6034 O O . ASP A 1 803 ? 12.525 10.223 18.542 1.00 80.75 803 ASP A O 1
ATOM 6038 N N . LEU A 1 804 ? 13.743 9.833 16.709 1.00 78.50 804 LEU A N 1
ATOM 6039 C CA . LEU A 1 804 ? 13.419 8.403 16.559 1.00 78.50 804 LEU A CA 1
ATOM 6040 C C . LEU A 1 804 ? 13.579 7.564 17.841 1.00 78.50 804 LEU A C 1
ATOM 6042 O O . LEU A 1 804 ? 13.135 6.423 17.900 1.00 78.50 804 LEU A O 1
ATOM 6046 N N . ASN A 1 805 ? 14.271 8.060 18.868 1.00 76.31 805 ASN A N 1
ATOM 6047 C CA . ASN A 1 805 ? 14.437 7.381 20.160 1.00 76.31 805 ASN A CA 1
ATOM 6048 C C . ASN A 1 805 ? 13.303 7.633 21.161 1.00 76.31 805 ASN A C 1
ATOM 6050 O O . ASN A 1 805 ? 13.157 6.835 22.080 1.00 76.31 805 ASN A O 1
ATOM 6054 N N . ASN A 1 806 ? 12.492 8.668 20.940 1.00 76.56 806 ASN A N 1
ATOM 6055 C CA . ASN A 1 806 ? 11.258 8.959 21.676 1.00 76.56 806 ASN A CA 1
ATOM 6056 C C . ASN A 1 806 ? 10.021 8.654 20.808 1.00 76.56 806 ASN A C 1
ATOM 6058 O O . ASN A 1 806 ? 8.939 9.196 21.030 1.00 76.56 806 ASN A O 1
ATOM 6062 N N . ILE A 1 807 ? 10.219 7.851 19.763 1.00 72.38 807 ILE A N 1
ATOM 6063 C CA . ILE A 1 807 ? 9.238 7.482 18.753 1.00 72.38 807 ILE A CA 1
ATOM 6064 C C . ILE A 1 807 ? 9.216 5.955 18.693 1.00 72.38 807 ILE A C 1
ATOM 6066 O O . ILE A 1 807 ? 10.113 5.304 18.153 1.00 72.38 807 ILE A O 1
ATOM 6070 N N . ASP A 1 808 ? 8.154 5.397 19.254 1.00 67.56 808 ASP A N 1
ATOM 6071 C CA . ASP A 1 808 ? 7.807 3.978 19.173 1.00 67.56 808 ASP A CA 1
ATOM 6072 C C . ASP A 1 808 ? 7.117 3.624 17.836 1.00 67.56 808 ASP A C 1
ATOM 6074 O O . ASP A 1 808 ? 6.576 2.539 17.690 1.00 67.56 808 ASP A O 1
ATOM 6078 N N . LEU A 1 809 ? 7.024 4.581 16.908 1.00 71.06 809 LEU A N 1
ATOM 6079 C CA . LEU A 1 809 ? 5.766 4.897 16.234 1.00 71.06 809 LEU A CA 1
ATOM 6080 C C . LEU A 1 809 ? 6.009 5.545 14.828 1.00 71.06 809 LEU A C 1
ATOM 6082 O O . LEU A 1 809 ? 6.530 6.639 14.787 1.00 71.06 809 LEU A O 1
ATOM 6086 N N . VAL A 1 810 ? 5.571 5.000 13.669 1.00 75.25 810 VAL A N 1
ATOM 6087 C CA . VAL A 1 810 ? 5.125 5.794 12.465 1.00 75.25 810 VAL A CA 1
ATOM 6088 C C . VAL A 1 810 ? 3.780 5.276 11.842 1.00 75.25 810 VAL A C 1
ATOM 6090 O O . VAL A 1 810 ? 3.552 4.074 11.702 1.00 75.25 810 VAL A O 1
ATOM 6093 N N . PHE A 1 811 ? 2.861 6.198 11.518 1.00 76.00 811 PHE A N 1
ATOM 6094 C CA . PHE A 1 811 ? 1.547 6.116 10.849 1.00 76.00 811 PHE A CA 1
ATOM 6095 C C . PHE A 1 811 ? 1.588 7.067 9.635 1.00 76.00 811 PHE A C 1
ATOM 6097 O O . PHE A 1 811 ? 2.163 8.150 9.721 1.00 76.00 811 PHE A O 1
ATOM 6104 N N . HIS A 1 812 ? 0.927 6.728 8.531 1.00 79.06 812 HIS A N 1
ATOM 6105 C CA . HIS A 1 812 ? 0.848 7.575 7.336 1.00 79.06 812 HIS A CA 1
ATOM 6106 C C . HIS A 1 812 ? -0.586 7.592 6.808 1.00 79.06 812 HIS A C 1
ATOM 6108 O O . HIS A 1 812 ? -1.049 6.607 6.236 1.00 79.06 812 HIS A O 1
ATOM 6114 N N . ILE A 1 813 ? -1.301 8.700 7.027 1.00 75.75 813 ILE A N 1
ATOM 6115 C CA . ILE A 1 813 ? -2.750 8.830 6.783 1.00 75.75 813 ILE A CA 1
ATOM 6116 C C . ILE A 1 813 ? -3.096 9.251 5.349 1.00 75.75 813 ILE A C 1
ATOM 6118 O O . ILE A 1 813 ? -3.659 10.319 5.116 1.00 75.75 813 ILE A O 1
ATOM 6122 N N . GLY A 1 814 ? -2.774 8.363 4.403 1.00 77.12 814 GLY A N 1
ATOM 6123 C CA . GLY A 1 814 ? -3.019 8.523 2.966 1.00 77.12 814 GLY A CA 1
ATOM 6124 C C . GLY A 1 814 ? -2.091 9.522 2.279 1.00 77.12 814 GLY A C 1
ATOM 6125 O O . GLY A 1 814 ? -1.308 10.208 2.939 1.00 77.12 814 GLY A O 1
ATOM 6126 N N . ASP A 1 815 ? -2.183 9.552 0.953 1.00 84.12 815 ASP A N 1
ATOM 6127 C CA . ASP A 1 815 ? -1.298 10.247 0.022 1.00 84.12 815 ASP A CA 1
ATOM 6128 C C . ASP A 1 815 ? 0.174 9.910 0.291 1.00 84.12 815 ASP A C 1
ATOM 6130 O O . ASP A 1 815 ? 0.949 10.637 0.913 1.00 84.12 815 ASP A O 1
ATOM 6134 N N . ILE A 1 816 ? 0.553 8.705 -0.108 1.00 81.62 816 ILE A N 1
ATOM 6135 C CA . ILE A 1 816 ? 1.792 8.047 0.289 1.00 81.62 816 ILE A CA 1
ATOM 6136 C C . ILE A 1 816 ? 2.987 8.667 -0.424 1.00 81.62 816 ILE A C 1
ATOM 6138 O O . ILE A 1 816 ? 3.950 9.090 0.219 1.00 81.62 816 ILE A O 1
ATOM 6142 N N . VAL A 1 817 ? 2.898 8.724 -1.753 1.00 78.88 817 VAL A N 1
ATOM 6143 C CA . VAL A 1 817 ? 4.016 9.084 -2.636 1.00 78.88 817 VAL A CA 1
ATOM 6144 C C . VAL A 1 817 ? 3.666 10.220 -3.596 1.00 78.88 817 VAL A C 1
ATOM 6146 O O . VAL A 1 817 ? 4.567 10.936 -4.010 1.00 78.88 817 VAL A O 1
ATOM 6149 N N . TYR A 1 818 ? 2.387 10.398 -3.956 1.00 82.38 818 TYR A N 1
ATOM 6150 C CA . TYR A 1 818 ? 1.967 11.167 -5.144 1.00 82.38 818 TYR A CA 1
ATOM 6151 C C . TYR A 1 818 ? 2.702 10.703 -6.417 1.00 82.38 818 TYR A C 1
ATOM 6153 O O . TYR A 1 818 ? 3.022 11.497 -7.296 1.00 82.38 818 TYR A O 1
ATOM 6161 N N . ALA A 1 819 ? 2.956 9.394 -6.530 1.00 78.94 819 ALA A N 1
ATOM 6162 C CA . ALA A 1 819 ? 3.595 8.822 -7.711 1.00 78.94 819 ALA A CA 1
ATOM 6163 C C . ALA A 1 819 ? 2.743 9.021 -8.973 1.00 78.94 819 ALA A C 1
ATOM 6165 O O . ALA A 1 819 ? 3.296 9.267 -10.041 1.00 78.94 819 ALA A O 1
ATOM 6166 N N . MET A 1 820 ? 1.409 8.969 -8.857 1.00 81.31 820 MET A N 1
ATOM 6167 C CA . MET A 1 820 ? 0.462 9.379 -9.907 1.00 81.31 820 MET A CA 1
ATOM 6168 C C . MET A 1 820 ? 0.724 8.696 -11.270 1.00 81.31 820 MET A C 1
ATOM 6170 O O . MET A 1 820 ? 0.568 9.282 -12.345 1.00 81.31 820 MET A O 1
ATOM 6174 N N . GLY A 1 821 ? 1.135 7.426 -11.237 1.00 75.00 821 GLY A N 1
ATOM 6175 C CA . GLY A 1 821 ? 1.507 6.625 -12.405 1.00 75.00 821 GLY A CA 1
ATOM 6176 C C . GLY A 1 821 ? 2.999 6.670 -12.768 1.00 75.00 821 GLY A C 1
ATOM 6177 O O . GLY A 1 821 ? 3.446 5.854 -13.575 1.00 75.00 821 GLY A O 1
ATOM 6178 N N . TYR A 1 822 ? 3.804 7.539 -12.153 1.00 79.50 822 TYR A N 1
ATOM 6179 C CA . TYR A 1 822 ? 5.273 7.545 -12.225 1.00 79.50 822 TYR A CA 1
ATOM 6180 C C . TYR A 1 822 ? 5.871 6.535 -11.227 1.00 79.50 822 TYR A C 1
ATOM 6182 O O . TYR A 1 822 ? 6.639 6.869 -10.323 1.00 79.50 822 TYR A O 1
ATOM 6190 N N . ILE A 1 823 ? 5.508 5.264 -11.436 1.00 81.19 823 ILE A N 1
ATOM 6191 C CA . ILE A 1 823 ? 5.715 4.081 -10.577 1.00 81.19 823 ILE A CA 1
ATOM 6192 C C . ILE A 1 823 ? 7.074 4.025 -9.855 1.00 81.19 823 ILE A C 1
ATOM 6194 O O . ILE A 1 823 ? 7.150 3.607 -8.699 1.00 81.19 823 ILE A O 1
ATOM 6198 N N . ALA A 1 824 ? 8.152 4.447 -10.520 1.00 79.50 824 ALA A N 1
ATOM 6199 C CA . ALA A 1 824 ? 9.513 4.421 -9.985 1.00 79.50 824 ALA A CA 1
ATOM 6200 C C . ALA A 1 824 ? 9.705 5.211 -8.673 1.00 79.50 824 ALA A C 1
ATOM 6202 O O . ALA A 1 824 ? 10.645 4.912 -7.932 1.00 79.50 824 ALA A O 1
ATOM 6203 N N . GLN A 1 825 ? 8.828 6.174 -8.367 1.00 81.12 825 GLN A N 1
ATOM 6204 C CA . GLN A 1 825 ? 8.854 6.901 -7.099 1.00 81.12 825 GLN A CA 1
ATOM 6205 C C . GLN A 1 825 ? 8.602 5.981 -5.889 1.00 81.12 825 GLN A C 1
ATOM 6207 O O . GLN A 1 825 ? 9.212 6.178 -4.847 1.00 81.12 825 GLN A O 1
ATOM 6212 N N . TRP A 1 826 ? 7.814 4.906 -6.000 1.00 81.00 826 TRP A N 1
ATOM 6213 C CA . TRP A 1 826 ? 7.523 4.043 -4.842 1.00 81.00 826 TRP A CA 1
ATOM 6214 C C . TRP A 1 826 ? 8.764 3.358 -4.239 1.00 81.00 826 TRP A C 1
ATOM 6216 O O . TRP A 1 826 ? 8.847 3.194 -3.018 1.00 81.00 826 TRP A O 1
ATOM 6226 N N . ASP A 1 827 ? 9.766 2.995 -5.049 1.00 80.56 827 ASP A N 1
ATOM 6227 C CA . ASP A 1 827 ? 11.063 2.543 -4.521 1.00 80.56 827 ASP A CA 1
ATOM 6228 C C . ASP A 1 827 ? 11.782 3.671 -3.763 1.00 80.56 827 ASP A C 1
ATOM 6230 O O . ASP A 1 827 ? 12.371 3.420 -2.710 1.00 80.56 827 ASP A O 1
ATOM 6234 N N . GLN A 1 828 ? 11.701 4.910 -4.255 1.00 80.31 828 GLN A N 1
ATOM 6235 C CA . GLN A 1 828 ? 12.314 6.089 -3.641 1.00 80.31 828 GLN A CA 1
ATOM 6236 C C . GLN A 1 828 ? 11.674 6.448 -2.298 1.00 80.31 828 GLN A C 1
ATOM 6238 O O . GLN A 1 828 ? 12.413 6.645 -1.331 1.00 80.31 828 GLN A O 1
ATOM 6243 N N . PHE A 1 829 ? 10.347 6.376 -2.172 1.00 81.88 829 PHE A N 1
ATOM 6244 C CA . PHE A 1 829 ? 9.670 6.548 -0.887 1.00 81.88 829 PHE A CA 1
ATOM 6245 C C . PHE A 1 829 ? 10.121 5.474 0.105 1.00 81.88 829 PHE A C 1
ATOM 6247 O O . PHE A 1 829 ? 10.560 5.794 1.212 1.00 81.88 829 PHE A O 1
ATOM 6254 N N . THR A 1 830 ? 10.117 4.194 -0.303 1.00 81.19 830 THR A N 1
ATOM 6255 C CA . THR A 1 830 ? 10.587 3.108 0.578 1.00 81.19 830 THR A CA 1
ATOM 6256 C C . THR A 1 830 ? 12.067 3.245 0.958 1.00 81.19 830 THR A C 1
ATOM 6258 O O . THR A 1 830 ? 12.444 2.872 2.071 1.00 81.19 830 THR A O 1
ATOM 6261 N N . ALA A 1 831 ? 12.904 3.834 0.098 1.00 82.00 831 ALA A N 1
ATOM 6262 C CA . ALA A 1 831 ? 14.299 4.143 0.399 1.00 82.00 831 ALA A CA 1
ATOM 6263 C C . ALA A 1 831 ? 14.462 5.320 1.375 1.00 82.00 831 ALA A C 1
ATOM 6265 O O . ALA A 1 831 ? 15.309 5.250 2.268 1.00 82.00 831 ALA A O 1
ATOM 6266 N N . GLN A 1 832 ? 13.645 6.366 1.240 1.00 82.75 832 GLN A N 1
ATOM 6267 C CA . GLN A 1 832 ? 13.642 7.539 2.113 1.00 82.75 832 GLN A CA 1
ATOM 6268 C C . GLN A 1 832 ? 13.177 7.202 3.533 1.00 82.75 832 GLN A C 1
ATOM 6270 O O . GLN A 1 832 ? 13.800 7.635 4.502 1.00 82.75 832 GLN A O 1
ATOM 6275 N N . ILE A 1 833 ? 12.124 6.392 3.671 1.00 79.69 833 ILE A N 1
ATOM 6276 C CA . ILE A 1 833 ? 11.607 5.962 4.978 1.00 79.69 833 ILE A CA 1
ATOM 6277 C C . ILE A 1 833 ? 12.424 4.826 5.610 1.00 79.69 833 ILE A C 1
ATOM 6279 O O . ILE A 1 833 ? 12.275 4.573 6.803 1.00 79.69 833 ILE A O 1
ATOM 6283 N N . ALA A 1 834 ? 13.316 4.156 4.870 1.00 77.81 834 ALA A N 1
ATOM 6284 C CA . ALA A 1 834 ? 14.104 3.024 5.377 1.00 77.81 834 ALA A CA 1
ATOM 6285 C C . ALA A 1 834 ? 14.845 3.278 6.716 1.00 77.81 834 ALA A C 1
ATOM 6287 O O . ALA A 1 834 ? 14.867 2.366 7.551 1.00 77.81 834 ALA A O 1
ATOM 6288 N N . PRO A 1 835 ? 15.428 4.468 6.996 1.00 79.69 835 PRO A N 1
ATOM 6289 C CA . PRO A 1 835 ? 16.072 4.762 8.282 1.00 79.69 835 PRO A CA 1
ATOM 6290 C C . PRO A 1 835 ? 15.093 4.879 9.459 1.00 79.69 835 PRO A C 1
ATOM 6292 O O . PRO A 1 835 ? 15.510 4.774 10.611 1.00 79.69 835 PRO A O 1
ATOM 6295 N N . ILE A 1 836 ? 13.804 5.077 9.184 1.00 73.25 836 ILE A N 1
ATOM 6296 C CA . ILE A 1 836 ? 12.716 4.985 10.161 1.00 73.25 836 ILE A CA 1
ATOM 6297 C C . ILE A 1 836 ? 12.298 3.518 10.247 1.00 73.25 836 ILE A C 1
ATOM 6299 O O . ILE A 1 836 ? 12.462 2.874 11.283 1.00 73.25 836 ILE A O 1
ATOM 6303 N N . THR A 1 837 ? 11.838 2.952 9.129 1.00 69.00 837 THR A N 1
ATOM 6304 C CA . THR A 1 837 ? 11.139 1.667 9.120 1.00 69.00 837 THR A CA 1
ATOM 6305 C C . THR A 1 837 ? 11.980 0.477 9.546 1.00 69.00 837 THR A C 1
ATOM 6307 O O . THR A 1 837 ? 11.391 -0.518 9.931 1.00 69.00 837 THR A O 1
ATOM 6310 N N . SER A 1 838 ? 13.313 0.519 9.463 1.00 65.38 838 SER A N 1
ATOM 6311 C CA . SER A 1 838 ? 14.171 -0.655 9.711 1.00 65.38 838 SER A CA 1
ATOM 6312 C C . SER A 1 838 ? 14.864 -0.684 11.085 1.00 65.38 838 SER A C 1
ATOM 6314 O O . SER A 1 838 ? 15.575 -1.639 11.403 1.00 65.38 838 SER A O 1
ATOM 6316 N N . SER A 1 839 ? 14.679 0.347 11.918 1.00 54.41 839 SER A N 1
ATOM 6317 C CA . SER A 1 839 ? 15.700 0.739 12.907 1.00 54.41 839 SER A CA 1
ATOM 6318 C C . SER A 1 839 ? 15.529 0.246 14.355 1.00 54.41 839 SER A C 1
ATOM 6320 O O . SER A 1 839 ? 16.407 0.513 15.180 1.00 54.41 839 SER A O 1
ATOM 6322 N N . LYS A 1 840 ? 14.447 -0.461 14.721 1.00 46.12 840 LYS A N 1
ATOM 6323 C CA . LYS A 1 840 ? 14.141 -0.802 16.135 1.00 46.12 840 LYS A CA 1
ATOM 6324 C C . LYS A 1 840 ? 13.973 -2.307 16.403 1.00 46.12 840 LYS A C 1
ATOM 6326 O O . LYS A 1 840 ? 12.881 -2.834 16.236 1.00 46.12 840 LYS A O 1
ATOM 6331 N N . PRO A 1 841 ? 15.018 -3.003 16.897 1.00 32.47 841 PRO A N 1
ATOM 6332 C CA . PRO A 1 841 ? 14.925 -4.420 17.258 1.00 32.47 841 PRO A CA 1
ATOM 6333 C C . PRO A 1 841 ? 14.986 -4.663 18.784 1.00 32.47 841 PRO A C 1
ATOM 6335 O O . PRO A 1 841 ? 16.087 -4.675 19.352 1.00 32.47 841 PRO A O 1
ATOM 6338 N N . TYR A 1 842 ? 13.858 -4.932 19.462 1.00 25.77 842 TYR A N 1
ATOM 6339 C CA . TYR A 1 842 ? 13.832 -5.278 20.900 1.00 25.77 842 TYR A CA 1
ATOM 6340 C C . TYR A 1 842 ? 12.713 -6.263 21.325 1.00 25.77 842 TYR A C 1
ATOM 6342 O O . TYR A 1 842 ? 11.868 -5.984 22.177 1.00 25.77 842 TYR A O 1
ATOM 6350 N N . MET A 1 843 ? 12.721 -7.474 20.760 1.00 27.83 843 MET A N 1
ATOM 6351 C CA . MET A 1 843 ? 11.807 -8.562 21.146 1.00 27.83 843 MET A CA 1
ATOM 6352 C C . MET A 1 843 ? 12.064 -9.052 22.585 1.00 27.83 843 MET A C 1
ATOM 6354 O O . MET A 1 843 ? 12.863 -9.965 22.775 1.00 27.83 843 MET A O 1
ATOM 6358 N N . ILE A 1 844 ? 11.415 -8.407 23.572 1.00 25.94 844 ILE A N 1
ATOM 6359 C CA . ILE A 1 844 ? 10.859 -8.907 24.865 1.00 25.94 844 ILE A CA 1
ATOM 6360 C C . ILE A 1 844 ? 10.408 -7.711 25.761 1.00 25.94 844 ILE A C 1
ATOM 6362 O O . ILE A 1 844 ? 10.553 -7.697 26.978 1.00 25.94 844 ILE A O 1
ATOM 6366 N N . GLY A 1 845 ? 9.803 -6.664 25.179 1.00 24.11 845 GLY A N 1
ATOM 6367 C CA . GLY A 1 845 ? 9.182 -5.608 25.993 1.00 24.11 845 GLY A CA 1
ATOM 6368 C C . GLY A 1 845 ? 8.601 -4.432 25.214 1.00 24.11 845 GLY A C 1
ATOM 6369 O O . GLY A 1 845 ? 9.348 -3.525 24.885 1.00 24.11 845 GLY A O 1
ATOM 6370 N N . ARG A 1 846 ? 7.277 -4.460 24.988 1.00 29.58 846 ARG A N 1
ATOM 6371 C CA . ARG A 1 846 ? 6.324 -3.374 24.628 1.00 29.58 846 ARG A CA 1
ATOM 6372 C C . ARG A 1 846 ? 6.648 -2.324 23.537 1.00 29.58 846 ARG A C 1
ATOM 6374 O O . ARG A 1 846 ? 5.704 -1.654 23.149 1.00 29.58 846 ARG A O 1
ATOM 6381 N N . TYR A 1 847 ? 7.865 -2.218 23.001 1.00 30.77 847 TYR A N 1
ATOM 6382 C CA . TYR A 1 847 ? 8.325 -1.056 22.221 1.00 30.77 847 TYR A CA 1
ATOM 6383 C C . TYR A 1 847 ? 9.025 -1.467 20.901 1.00 30.77 847 TYR A C 1
ATOM 6385 O O . TYR A 1 847 ? 10.119 -2.033 20.943 1.00 30.77 847 TYR A O 1
ATOM 6393 N N . HIS A 1 848 ? 8.407 -1.206 19.736 1.00 37.25 848 HIS A N 1
ATOM 6394 C CA . HIS A 1 848 ? 8.952 -1.426 18.373 1.00 37.25 848 HIS A CA 1
ATOM 6395 C C . HIS A 1 848 ? 8.291 -0.483 17.349 1.00 37.25 848 HIS A C 1
ATOM 6397 O O . HIS A 1 848 ? 7.116 -0.178 17.505 1.00 37.25 848 HIS A O 1
ATOM 6403 N N . LEU A 1 849 ? 9.016 -0.126 16.277 1.00 38.97 849 LEU A N 1
ATOM 6404 C CA . LEU A 1 849 ? 8.644 0.864 15.249 1.00 38.97 849 LEU A CA 1
ATOM 6405 C C . LEU A 1 849 ? 8.261 0.254 13.873 1.00 38.97 849 LEU A C 1
ATOM 6407 O O . LEU A 1 849 ? 8.909 -0.675 13.401 1.00 38.97 849 LEU A O 1
ATOM 6411 N N . ALA A 1 850 ? 7.258 0.831 13.201 1.00 42.66 850 ALA A N 1
ATOM 6412 C CA . ALA A 1 850 ? 6.753 0.542 11.847 1.00 42.66 850 ALA A CA 1
ATOM 6413 C C . ALA A 1 850 ? 6.583 1.818 11.036 1.00 42.66 850 ALA A C 1
ATOM 6415 O O . ALA A 1 850 ? 6.652 2.908 11.589 1.00 42.66 850 ALA A O 1
ATOM 6416 N N . ILE A 1 851 ? 6.150 1.647 9.786 1.00 48.78 851 ILE A N 1
ATOM 6417 C CA . ILE A 1 851 ? 5.101 2.507 9.240 1.00 48.78 851 ILE A CA 1
ATOM 6418 C C . ILE A 1 851 ? 3.799 1.704 9.097 1.00 48.78 851 ILE A C 1
ATOM 6420 O O . ILE A 1 851 ? 3.787 0.589 8.584 1.00 48.78 851 ILE A O 1
ATOM 6424 N N . CYS A 1 852 ? 2.695 2.268 9.578 1.00 53.72 852 CYS A N 1
ATOM 6425 C CA . CYS A 1 852 ? 1.332 1.810 9.309 1.00 53.72 852 CYS A CA 1
ATOM 6426 C C . CYS A 1 852 ? 0.683 2.783 8.324 1.00 53.72 852 CYS A C 1
ATOM 6428 O O . CYS A 1 852 ? 0.550 3.960 8.641 1.00 53.72 852 CYS A O 1
ATOM 6430 N N . VAL A 1 853 ? 0.343 2.314 7.129 1.00 53.88 853 VAL A N 1
ATOM 6431 C CA . VAL A 1 853 ? -0.070 3.170 6.010 1.00 53.88 853 VAL A CA 1
ATOM 6432 C C . VAL A 1 853 ? -1.571 3.043 5.764 1.00 53.88 853 VAL A C 1
ATOM 6434 O O . VAL A 1 853 ? -2.155 2.002 6.054 1.00 53.88 853 VAL A O 1
ATOM 6437 N N . PHE A 1 854 ? -2.174 4.078 5.190 1.00 69.25 854 PHE A N 1
ATOM 6438 C CA . PHE A 1 854 ? -3.550 4.091 4.695 1.00 69.25 854 PHE A CA 1
ATOM 6439 C C . PHE A 1 854 ? -3.587 4.615 3.260 1.00 69.25 854 PHE A C 1
ATOM 6441 O O . PHE A 1 854 ? -2.621 5.218 2.804 1.00 69.25 854 PHE A O 1
ATOM 6448 N N . SER A 1 855 ? -4.688 4.367 2.558 1.00 75.06 855 SER A N 1
ATOM 6449 C CA . SER A 1 855 ? -4.888 4.778 1.167 1.00 75.06 855 SER A CA 1
ATOM 6450 C C . SER A 1 855 ? -5.686 6.086 1.113 1.00 75.06 855 SER A C 1
ATOM 6452 O O . SER A 1 855 ? -6.762 6.162 1.711 1.00 75.06 855 SER A O 1
ATOM 6454 N N . GLY A 1 856 ? -5.135 7.098 0.440 1.00 83.06 856 GLY A N 1
ATOM 6455 C CA . GLY A 1 856 ? -5.775 8.375 0.115 1.00 83.06 856 GLY A CA 1
ATOM 6456 C C . GLY A 1 856 ? -6.124 8.501 -1.370 1.00 83.06 856 GLY A C 1
ATOM 6457 O O . GLY A 1 856 ? -6.047 7.526 -2.130 1.00 83.06 856 GLY A O 1
ATOM 6458 N N . ASN A 1 857 ? -6.517 9.699 -1.808 1.00 87.62 857 ASN A N 1
ATOM 6459 C CA . ASN A 1 857 ? -6.981 9.901 -3.183 1.00 87.62 857 ASN A CA 1
ATOM 6460 C C . ASN A 1 857 ? -5.852 9.712 -4.208 1.00 87.62 857 ASN A C 1
ATOM 6462 O O . ASN A 1 857 ? -6.085 9.090 -5.250 1.00 87.62 857 ASN A O 1
ATOM 6466 N N . HIS A 1 858 ? -4.614 10.106 -3.883 1.00 88.69 858 HIS A N 1
ATOM 6467 C CA . HIS A 1 858 ? -3.453 9.867 -4.749 1.00 88.69 858 HIS A CA 1
ATOM 6468 C C . HIS A 1 858 ? -2.992 8.399 -4.806 1.00 88.69 858 HIS A C 1
ATOM 6470 O O . HIS A 1 858 ? -2.172 8.050 -5.655 1.00 88.69 858 HIS A O 1
ATOM 6476 N N . GLU A 1 859 ? -3.569 7.505 -3.995 1.00 87.19 859 GLU A N 1
ATOM 6477 C CA . GLU A 1 859 ? -3.418 6.057 -4.170 1.00 87.19 859 GLU A CA 1
ATOM 6478 C C . GLU A 1 859 ? -4.535 5.457 -5.017 1.00 87.19 859 GLU A C 1
ATOM 6480 O O . GLU A 1 859 ? -4.269 4.632 -5.896 1.00 87.19 859 GLU A O 1
ATOM 6485 N N . ARG A 1 860 ? -5.793 5.798 -4.708 1.00 91.81 860 ARG A N 1
ATOM 6486 C CA . ARG A 1 860 ? -6.946 4.965 -5.078 1.00 91.81 860 ARG A CA 1
ATOM 6487 C C . ARG A 1 860 ? -7.867 5.554 -6.135 1.00 91.81 860 ARG A C 1
ATOM 6489 O O . ARG A 1 860 ? -8.484 4.758 -6.850 1.00 91.81 860 ARG A O 1
ATOM 6496 N N . ASP A 1 861 ? -7.974 6.873 -6.259 1.00 92.31 861 ASP A N 1
ATOM 6497 C CA . ASP A 1 861 ? -9.021 7.472 -7.088 1.00 92.31 861 ASP A CA 1
ATOM 6498 C C . ASP A 1 861 ? -8.754 7.276 -8.580 1.00 92.31 861 ASP A C 1
ATOM 6500 O O . ASP A 1 861 ? -7.745 7.737 -9.129 1.00 92.31 861 ASP A O 1
ATOM 6504 N N . TRP A 1 862 ? -9.675 6.566 -9.240 1.00 91.81 862 TRP A N 1
ATOM 6505 C CA . TRP A 1 862 ? -9.702 6.438 -10.693 1.00 91.81 862 TRP A CA 1
ATOM 6506 C C . TRP A 1 862 ? -11.126 6.161 -11.211 1.00 91.81 862 TRP A C 1
ATOM 6508 O O . TRP A 1 862 ? -11.794 5.266 -10.672 1.00 91.81 862 TRP A O 1
ATOM 6518 N N . PRO A 1 863 ? -11.608 6.842 -12.273 1.00 91.12 863 PRO A N 1
ATOM 6519 C CA . PRO A 1 863 ? -13.002 6.736 -12.700 1.00 91.12 863 PRO A CA 1
ATOM 6520 C C . PRO A 1 863 ? -13.402 5.310 -13.092 1.00 91.12 863 PRO A C 1
ATOM 6522 O O . PRO A 1 863 ? -12.691 4.630 -13.833 1.00 91.12 863 PRO A O 1
ATOM 6525 N N . GLY A 1 864 ? -14.568 4.861 -12.624 1.00 90.44 864 GLY A N 1
ATOM 6526 C CA . GLY A 1 864 ? -15.133 3.553 -12.978 1.00 90.44 864 GLY A CA 1
ATOM 6527 C C . GLY A 1 864 ? -14.476 2.344 -12.300 1.00 90.44 864 GLY A C 1
ATOM 6528 O O . GLY A 1 864 ? -14.828 1.214 -12.625 1.00 90.44 864 GLY A O 1
ATOM 6529 N N . THR A 1 865 ? -13.561 2.547 -11.345 1.00 89.56 865 THR A N 1
ATOM 6530 C CA . THR A 1 865 ? -12.849 1.455 -10.641 1.00 89.56 865 THR A CA 1
ATOM 6531 C C . THR A 1 865 ? -13.483 1.035 -9.313 1.00 89.56 865 THR A C 1
ATOM 6533 O O . THR A 1 865 ? -12.892 0.258 -8.564 1.00 89.56 865 THR A O 1
ATOM 6536 N N . GLY A 1 866 ? -14.659 1.566 -8.973 1.00 89.81 866 GLY A N 1
ATOM 6537 C CA . GLY A 1 866 ? -15.325 1.296 -7.695 1.00 89.81 866 GLY A CA 1
ATOM 6538 C C . GLY A 1 866 ? -14.744 2.041 -6.487 1.00 89.81 866 GLY A C 1
ATOM 6539 O O . GLY A 1 866 ? -15.140 1.736 -5.366 1.00 89.81 866 GLY A O 1
ATOM 6540 N N . SER A 1 867 ? -13.849 3.017 -6.689 1.00 93.38 867 SER A N 1
ATOM 6541 C CA . SER A 1 867 ? -13.657 4.093 -5.706 1.00 93.38 867 SER A CA 1
ATOM 6542 C C . SER A 1 867 ? -14.965 4.878 -5.538 1.00 93.38 867 SER A C 1
ATOM 6544 O O . SER A 1 867 ? -15.802 4.899 -6.445 1.00 93.38 867 SER A O 1
ATOM 6546 N N . PHE A 1 868 ? -15.157 5.511 -4.384 1.00 95.69 868 PHE A N 1
ATOM 6547 C CA . PHE A 1 868 ? -16.299 6.386 -4.118 1.00 95.69 868 PHE A CA 1
ATOM 6548 C C . PHE A 1 868 ? -16.166 7.683 -4.928 1.00 95.69 868 PHE A C 1
ATOM 6550 O O . PHE A 1 868 ? -17.014 7.994 -5.771 1.00 95.69 868 PHE A O 1
ATOM 6557 N N . TYR A 1 869 ? -15.035 8.370 -4.768 1.00 94.00 869 TYR A N 1
ATOM 6558 C CA . TYR A 1 869 ? -14.646 9.499 -5.603 1.00 94.00 869 TYR A CA 1
ATOM 6559 C C . TYR A 1 869 ? -14.251 9.026 -7.009 1.00 94.00 869 TYR A C 1
ATOM 6561 O O . TYR A 1 869 ? -13.704 7.939 -7.207 1.00 94.00 869 TYR A O 1
ATOM 6569 N N . GLN A 1 870 ? -14.569 9.847 -8.012 1.00 91.75 870 GLN A N 1
ATOM 6570 C CA . GLN A 1 870 ? -14.276 9.583 -9.428 1.00 91.75 870 GLN A CA 1
ATOM 6571 C C . GLN A 1 870 ? -13.178 10.521 -9.953 1.00 91.75 870 GLN A C 1
ATOM 6573 O O . GLN A 1 870 ? -13.183 10.894 -11.128 1.00 91.75 870 GLN A O 1
ATOM 6578 N N . ASN A 1 871 ? -12.261 10.933 -9.076 1.00 88.94 871 ASN A N 1
ATOM 6579 C CA . ASN A 1 871 ? -11.111 11.745 -9.450 1.00 88.94 871 ASN A CA 1
ATOM 6580 C C . ASN A 1 871 ? -10.099 10.912 -10.264 1.00 88.94 871 ASN A C 1
ATOM 6582 O O . ASN A 1 871 ? -10.233 9.696 -10.406 1.00 88.94 871 ASN A O 1
ATOM 6586 N N . MET A 1 872 ? -9.073 11.569 -10.808 1.00 89.69 872 MET A N 1
ATOM 6587 C CA . MET A 1 872 ? -7.959 10.923 -11.523 1.00 89.69 872 MET A CA 1
ATOM 6588 C C . MET A 1 872 ? -6.669 10.925 -10.689 1.00 89.69 872 MET A C 1
ATOM 6590 O O . MET A 1 872 ? -5.570 10.808 -11.235 1.00 89.69 872 MET A O 1
ATOM 6594 N N . ASP A 1 873 ? -6.782 11.107 -9.375 1.00 88.69 873 ASP A N 1
ATOM 6595 C CA . ASP A 1 873 ? -5.673 11.536 -8.517 1.00 88.69 873 ASP A CA 1
ATOM 6596 C C . ASP A 1 873 ? -4.603 10.450 -8.355 1.00 88.69 873 ASP A C 1
ATOM 6598 O O . ASP A 1 873 ? -3.426 10.778 -8.256 1.00 88.69 873 ASP A O 1
ATOM 6602 N N . SER A 1 874 ? -4.966 9.168 -8.488 1.00 87.81 874 SER A N 1
ATOM 6603 C CA . SER A 1 874 ? -3.999 8.057 -8.535 1.00 87.81 874 SER A CA 1
ATOM 6604 C C . SER A 1 874 ? -3.200 7.944 -9.842 1.00 87.81 874 SER A C 1
ATOM 6606 O O . SER A 1 874 ? -2.365 7.050 -9.983 1.00 87.81 874 SER A O 1
ATOM 6608 N N . GLY A 1 875 ? -3.499 8.759 -10.861 1.00 85.25 875 GLY A N 1
ATOM 6609 C CA . GLY A 1 875 ? -2.866 8.704 -12.189 1.00 85.25 875 GLY A CA 1
ATOM 6610 C C . GLY A 1 875 ? -3.052 7.389 -12.970 1.00 85.25 875 GLY A C 1
ATOM 6611 O O . GLY A 1 875 ? -2.514 7.239 -14.072 1.00 85.25 875 GLY A O 1
ATOM 6612 N N . GLY A 1 876 ? -3.827 6.446 -12.422 1.00 85.25 876 GLY A N 1
ATOM 6613 C CA . GLY A 1 876 ? -4.048 5.103 -12.957 1.00 85.25 876 GLY A CA 1
ATOM 6614 C C . GLY A 1 876 ? -3.589 3.960 -12.054 1.00 85.25 876 GLY A C 1
ATOM 6615 O O . GLY A 1 876 ? -3.781 2.806 -12.434 1.00 85.25 876 GLY A O 1
ATOM 6616 N N . GLU A 1 877 ? -3.000 4.248 -10.889 1.00 86.44 877 GLU A N 1
ATOM 6617 C CA . GLU A 1 877 ? -2.540 3.223 -9.940 1.00 86.44 877 GLU A CA 1
ATOM 6618 C C . GLU A 1 877 ? -3.692 2.518 -9.211 1.00 86.44 877 GLU A C 1
ATOM 6620 O O . GLU A 1 877 ? -3.533 1.362 -8.818 1.00 86.44 877 GLU A O 1
ATOM 6625 N N . CYS A 1 878 ? -4.845 3.184 -9.053 1.00 89.81 878 CYS A N 1
ATOM 6626 C CA . CYS A 1 878 ? -6.115 2.625 -8.563 1.00 89.81 878 CYS A CA 1
ATOM 6627 C C . CYS A 1 878 ? -6.012 1.715 -7.314 1.00 89.81 878 CYS A C 1
ATOM 6629 O O . CYS A 1 878 ? -6.762 0.752 -7.156 1.00 89.81 878 CYS A O 1
ATOM 6631 N N . GLY A 1 879 ? -5.095 2.042 -6.398 1.00 87.06 879 GLY A N 1
ATOM 6632 C CA . GLY A 1 879 ? -4.822 1.342 -5.139 1.00 87.06 879 GLY A CA 1
ATOM 6633 C C . GLY A 1 879 ? -3.820 0.185 -5.238 1.00 87.06 879 GLY A C 1
ATOM 6634 O O . GLY A 1 879 ? -3.349 -0.296 -4.207 1.00 87.06 879 GLY A O 1
ATOM 6635 N N . VAL A 1 880 ? -3.447 -0.255 -6.447 1.00 87.00 880 VAL A N 1
ATOM 6636 C CA . VAL A 1 880 ? -2.652 -1.477 -6.678 1.00 87.00 880 VAL A CA 1
ATOM 6637 C C . VAL A 1 880 ? -1.262 -1.400 -6.047 1.00 87.00 880 VAL A C 1
ATOM 6639 O O . VAL A 1 880 ? -0.773 -2.406 -5.528 1.00 87.00 880 VAL A O 1
ATOM 6642 N N . LEU A 1 881 ? -0.624 -0.230 -6.063 1.00 85.12 881 LEU A N 1
ATOM 6643 C CA . LEU A 1 881 ? 0.732 -0.074 -5.536 1.00 85.12 881 LEU A CA 1
ATOM 6644 C C . LEU A 1 881 ? 0.720 0.060 -4.015 1.00 85.12 881 LEU A C 1
ATOM 6646 O O . LEU A 1 881 ? 1.444 -0.677 -3.344 1.00 85.12 881 LEU A O 1
ATOM 6650 N N . ALA A 1 882 ? -0.182 0.875 -3.465 1.00 82.88 882 ALA A N 1
ATOM 6651 C CA . ALA A 1 882 ? -0.411 0.985 -2.025 1.00 82.88 882 ALA A CA 1
ATOM 6652 C C . ALA A 1 882 ? -0.675 -0.384 -1.376 1.00 82.88 882 ALA A C 1
ATOM 6654 O O . ALA A 1 882 ? -0.012 -0.750 -0.403 1.00 82.88 882 ALA A O 1
ATOM 6655 N N . GLN A 1 883 ? -1.585 -1.176 -1.960 1.00 82.69 883 GLN A N 1
ATOM 6656 C CA . GLN A 1 883 ? -1.995 -2.474 -1.411 1.00 82.69 883 GLN A CA 1
ATOM 6657 C C . GLN A 1 883 ? -0.952 -3.588 -1.584 1.00 82.69 883 GLN A C 1
ATOM 6659 O O . GLN A 1 883 ? -1.177 -4.689 -1.086 1.00 82.69 883 GLN A O 1
ATOM 6664 N N . ASN A 1 884 ? 0.158 -3.350 -2.294 1.00 82.38 884 ASN A N 1
ATOM 6665 C CA . ASN A 1 884 ? 1.234 -4.328 -2.490 1.00 82.38 884 ASN A CA 1
ATOM 6666 C C . ASN A 1 884 ? 2.547 -3.897 -1.826 1.00 82.38 884 ASN A C 1
ATOM 6668 O O . ASN A 1 884 ? 3.149 -4.695 -1.108 1.00 82.38 884 ASN A O 1
ATOM 6672 N N . MET A 1 885 ? 2.958 -2.636 -2.001 1.00 77.50 885 MET A N 1
ATOM 6673 C CA . MET A 1 885 ? 4.201 -2.089 -1.446 1.00 77.50 885 MET A CA 1
ATOM 6674 C C . MET A 1 885 ? 4.202 -2.044 0.084 1.00 77.50 885 MET A C 1
ATOM 6676 O O . MET A 1 885 ? 5.269 -2.209 0.687 1.00 77.50 885 MET A O 1
ATOM 6680 N N . PHE A 1 886 ? 3.029 -1.877 0.699 1.00 79.44 886 PHE A N 1
ATOM 6681 C CA . PHE A 1 886 ? 2.836 -1.894 2.146 1.00 79.44 886 PHE A CA 1
ATOM 6682 C C . PHE A 1 886 ? 1.860 -2.993 2.568 1.00 79.44 886 PHE A C 1
ATOM 6684 O O . PHE A 1 886 ? 0.862 -3.273 1.899 1.00 79.44 886 PHE A O 1
ATOM 6691 N N . TYR A 1 887 ? 2.137 -3.627 3.706 1.00 78.75 887 TYR A N 1
ATOM 6692 C CA . TYR A 1 887 ? 1.152 -4.459 4.386 1.00 78.75 887 TYR A CA 1
ATOM 6693 C C . TYR A 1 887 ? 0.306 -3.618 5.338 1.00 78.75 887 TYR A C 1
ATOM 6695 O O . TYR A 1 887 ? 0.788 -2.673 5.960 1.00 78.75 887 TYR A O 1
ATOM 6703 N N . VAL A 1 888 ? -0.944 -4.038 5.487 1.00 78.00 888 VAL A N 1
ATOM 6704 C CA . VAL A 1 888 ? -1.869 -3.589 6.521 1.00 78.00 888 VAL A CA 1
ATOM 6705 C C . VAL A 1 888 ? -2.646 -4.810 7.022 1.00 78.00 888 VAL A C 1
ATOM 6707 O O . VAL A 1 888 ? -2.961 -5.683 6.209 1.00 78.00 888 VAL A O 1
ATOM 6710 N N . PRO A 1 889 ? -2.994 -4.905 8.318 1.00 80.94 889 PRO A N 1
ATOM 6711 C CA . PRO A 1 889 ? -3.716 -6.043 8.892 1.00 80.94 889 PRO A CA 1
ATOM 6712 C C . PRO A 1 889 ? -5.221 -6.035 8.559 1.00 80.94 889 PRO A C 1
ATOM 6714 O O . PRO A 1 889 ? -6.040 -6.510 9.342 1.00 80.94 889 PRO A O 1
ATOM 6717 N N . ALA A 1 890 ? -5.590 -5.496 7.396 1.00 80.88 890 ALA A N 1
ATOM 6718 C CA . ALA A 1 890 ? -6.944 -5.556 6.867 1.00 80.88 890 ALA A CA 1
ATOM 6719 C C . ALA A 1 890 ? -7.324 -7.004 6.513 1.00 80.88 890 ALA A C 1
ATOM 6721 O O . ALA A 1 890 ? -6.484 -7.808 6.098 1.00 80.88 890 ALA A O 1
ATOM 6722 N N . GLU A 1 891 ? -8.610 -7.332 6.641 1.00 83.88 891 GLU A N 1
ATOM 6723 C CA . GLU A 1 891 ? -9.149 -8.620 6.191 1.00 83.88 891 GLU A CA 1
ATOM 6724 C C . GLU A 1 891 ? -9.073 -8.735 4.660 1.00 83.88 891 GLU A C 1
ATOM 6726 O O . GLU A 1 891 ? -8.573 -9.730 4.136 1.00 83.88 891 GLU A O 1
ATOM 6731 N N . ASN A 1 892 ? -9.446 -7.657 3.962 1.00 85.62 892 ASN A N 1
ATOM 6732 C CA . ASN A 1 892 ? -9.196 -7.445 2.541 1.00 85.62 892 ASN A CA 1
ATOM 6733 C C . ASN A 1 892 ? -8.293 -6.212 2.349 1.00 85.62 892 ASN A C 1
ATOM 6735 O O . ASN A 1 892 ? -8.696 -5.087 2.650 1.00 85.62 892 ASN A O 1
ATOM 6739 N N . ARG A 1 893 ? -7.081 -6.401 1.810 1.00 81.56 893 ARG A N 1
ATOM 6740 C CA . ARG A 1 893 ? -6.113 -5.307 1.581 1.00 81.56 893 ARG A CA 1
ATOM 6741 C C . ARG A 1 893 ? -6.560 -4.300 0.511 1.00 81.56 893 ARG A C 1
ATOM 6743 O O . ARG A 1 893 ? -6.122 -3.160 0.581 1.00 81.56 893 ARG A O 1
ATOM 6750 N N . ALA A 1 894 ? -7.475 -4.668 -0.391 1.00 81.31 894 ALA A N 1
ATOM 6751 C CA . ALA A 1 894 ? -8.083 -3.726 -1.340 1.00 81.31 894 ALA A CA 1
ATOM 6752 C C . ALA A 1 894 ? -9.104 -2.780 -0.679 1.00 81.31 894 ALA A C 1
ATOM 6754 O O . ALA A 1 894 ? -9.314 -1.663 -1.153 1.00 81.31 894 ALA A O 1
ATOM 6755 N N . ASN A 1 895 ? -9.708 -3.201 0.440 1.00 85.94 895 ASN A N 1
ATOM 6756 C CA . ASN A 1 895 ? -10.624 -2.365 1.220 1.00 85.94 895 ASN A CA 1
ATOM 6757 C C . ASN A 1 895 ? -9.860 -1.377 2.125 1.00 85.94 895 ASN A C 1
ATOM 6759 O O . ASN A 1 895 ? -10.387 -0.317 2.443 1.00 85.94 895 ASN A O 1
ATOM 6763 N N . PHE A 1 896 ? -8.609 -1.685 2.490 1.00 86.00 896 PHE A N 1
ATOM 6764 C CA . PHE A 1 896 ? -7.646 -0.842 3.229 1.00 86.00 896 PHE A CA 1
ATOM 6765 C C . PHE A 1 896 ? -8.040 -0.357 4.643 1.00 86.00 896 PHE A C 1
ATOM 6767 O O . PHE A 1 896 ? -7.170 0.122 5.368 1.00 86.00 896 PHE A O 1
ATOM 6774 N N . TRP A 1 897 ? -9.289 -0.514 5.090 1.00 89.75 897 TRP A N 1
ATOM 6775 C CA . TRP A 1 897 ? -9.689 -0.241 6.477 1.00 89.75 897 TRP A CA 1
ATOM 6776 C C . TRP A 1 897 ? -9.223 -1.351 7.438 1.00 89.75 897 TRP A C 1
ATOM 6778 O O . TRP A 1 897 ? -9.260 -2.538 7.100 1.00 89.75 897 TRP A O 1
ATOM 6788 N N . TYR A 1 898 ? -8.771 -0.984 8.644 1.00 89.44 898 TYR A N 1
ATOM 6789 C CA . TYR A 1 898 ? -8.322 -1.944 9.666 1.00 89.44 898 TYR A CA 1
ATOM 6790 C C . TYR A 1 898 ? -8.235 -1.359 11.086 1.00 89.44 898 TYR A C 1
ATOM 6792 O O . TYR A 1 898 ? -8.402 -0.159 11.316 1.00 89.44 898 TYR A O 1
ATOM 6800 N N . SER A 1 899 ? -7.991 -2.246 12.058 1.00 88.81 899 SER A N 1
ATOM 6801 C CA . SER A 1 899 ? -7.788 -1.939 13.479 1.00 88.81 899 SER A CA 1
ATOM 6802 C C . SER A 1 899 ? -6.352 -2.238 13.925 1.00 88.81 899 SER A C 1
ATOM 6804 O O . SER A 1 899 ? -5.802 -3.263 13.522 1.00 88.81 899 SER A O 1
ATOM 6806 N N . ALA A 1 900 ? -5.765 -1.411 14.795 1.00 80.12 900 ALA A N 1
ATOM 6807 C CA . ALA A 1 900 ? -4.441 -1.648 15.396 1.00 80.12 900 ALA A CA 1
ATOM 6808 C C . ALA A 1 900 ? -4.409 -1.278 16.894 1.00 80.12 900 ALA A C 1
ATOM 6810 O O . ALA A 1 900 ? -5.176 -0.421 17.332 1.00 80.12 900 ALA A O 1
ATOM 6811 N N . ASP A 1 901 ? -3.520 -1.902 17.679 1.00 78.50 901 ASP A N 1
ATOM 6812 C CA . ASP A 1 901 ? -3.582 -1.931 19.152 1.00 78.50 901 ASP A CA 1
ATOM 6813 C C . ASP A 1 901 ? -2.214 -1.694 19.828 1.00 78.50 901 ASP A C 1
ATOM 6815 O O . ASP A 1 901 ? -1.530 -2.629 20.261 1.00 78.50 901 ASP A O 1
ATOM 6819 N N . TYR A 1 902 ? -1.808 -0.427 19.987 1.00 75.19 902 TYR A N 1
ATOM 6820 C CA . TYR A 1 902 ? -0.560 -0.089 20.687 1.00 75.19 902 TYR A CA 1
ATOM 6821 C C . TYR A 1 902 ? -0.757 0.160 22.188 1.00 75.19 902 TYR A C 1
ATOM 6823 O O . TYR A 1 902 ? -0.929 1.292 22.643 1.00 75.19 902 TYR A O 1
ATOM 6831 N N . GLY A 1 903 ? -0.678 -0.907 22.984 1.00 81.19 903 GLY A N 1
ATOM 6832 C CA . GLY A 1 903 ? -0.554 -0.835 24.444 1.00 81.19 903 GLY A CA 1
ATOM 6833 C C . GLY A 1 903 ? -1.804 -0.316 25.163 1.00 81.19 903 GLY A C 1
ATOM 6834 O O . GLY A 1 903 ? -2.558 -1.112 25.711 1.00 81.19 903 GLY A O 1
ATOM 6835 N N . MET A 1 904 ? -1.982 1.007 25.201 1.00 84.12 904 MET A N 1
ATOM 6836 C CA . MET A 1 904 ? -3.153 1.707 25.763 1.00 84.12 904 MET A CA 1
ATOM 6837 C C . MET A 1 904 ? -3.998 2.411 24.685 1.00 84.12 904 MET A C 1
ATOM 6839 O O . MET A 1 904 ? -5.058 2.953 24.999 1.00 84.12 904 MET A O 1
ATOM 6843 N N . PHE A 1 905 ? -3.539 2.405 23.431 1.00 84.50 905 PHE A N 1
ATOM 6844 C CA . PHE A 1 905 ? -4.254 2.940 22.278 1.00 84.50 905 PHE A CA 1
ATOM 6845 C C . PHE A 1 905 ? -4.984 1.834 21.510 1.00 84.50 905 PHE A C 1
ATOM 6847 O O . PHE A 1 905 ? -4.419 0.759 21.299 1.00 84.50 905 PHE A O 1
ATOM 6854 N N . ARG A 1 906 ? -6.200 2.134 21.044 1.00 90.44 906 ARG A N 1
ATOM 6855 C CA . ARG A 1 906 ? -6.905 1.453 19.946 1.00 90.44 906 ARG A CA 1
ATOM 6856 C C . ARG A 1 906 ? -7.007 2.442 18.792 1.00 90.44 906 ARG A C 1
ATOM 6858 O O . ARG A 1 906 ? -7.498 3.554 18.985 1.00 90.44 906 ARG A O 1
ATOM 6865 N N . PHE A 1 907 ? -6.598 2.017 17.605 1.00 87.94 907 PHE A N 1
ATOM 6866 C CA . PHE A 1 907 ? -6.761 2.760 16.361 1.00 87.94 907 PHE A CA 1
ATOM 6867 C C . PHE A 1 907 ? -7.808 2.064 15.494 1.00 87.94 907 PHE A C 1
ATOM 6869 O O . PHE A 1 907 ? -7.693 0.864 15.238 1.00 87.94 907 PHE A O 1
ATOM 6876 N N . CYS A 1 908 ? -8.814 2.814 15.051 1.00 94.56 908 CYS A N 1
ATOM 6877 C CA . CYS A 1 908 ? -9.828 2.372 14.096 1.00 94.56 908 CYS A CA 1
ATOM 6878 C C . CYS A 1 908 ? -9.748 3.252 12.859 1.00 94.56 908 CYS A C 1
ATOM 6880 O O . CYS A 1 908 ? -9.845 4.473 12.986 1.00 94.56 908 CYS A O 1
ATOM 6882 N N . VAL A 1 909 ? -9.531 2.651 11.688 1.00 92.31 909 VAL A N 1
ATOM 6883 C CA . VAL A 1 909 ? -9.107 3.423 10.518 1.00 92.31 909 VAL A CA 1
ATOM 6884 C C . VAL A 1 909 ? -9.949 3.134 9.294 1.00 92.31 909 VAL A C 1
ATOM 6886 O O . VAL A 1 909 ? -10.124 1.975 8.916 1.00 92.31 909 VAL A O 1
ATOM 6889 N N . ALA A 1 910 ? -10.443 4.212 8.692 1.00 93.69 910 ALA A N 1
ATOM 6890 C CA . ALA A 1 910 ? -11.225 4.208 7.470 1.00 93.69 910 ALA A CA 1
ATOM 6891 C C . ALA A 1 910 ? -10.355 4.465 6.229 1.00 93.69 910 ALA A C 1
ATOM 6893 O O . ALA A 1 910 ? -9.317 5.124 6.288 1.00 93.69 910 ALA A O 1
ATOM 6894 N N . HIS A 1 911 ? -10.842 3.981 5.094 1.00 95.50 911 HIS A N 1
ATOM 6895 C CA . HIS A 1 911 ? -10.374 4.281 3.751 1.00 95.50 911 HIS A CA 1
ATOM 6896 C C . HIS A 1 911 ? -11.412 5.197 3.095 1.00 95.50 911 HIS A C 1
ATOM 6898 O O . HIS A 1 911 ? -12.515 4.764 2.758 1.00 95.50 911 HIS A O 1
ATOM 6904 N N . THR A 1 912 ? -11.076 6.480 2.961 1.00 96.12 912 THR A N 1
ATOM 6905 C CA . THR A 1 912 ? -12.011 7.524 2.505 1.00 96.12 912 THR A CA 1
ATOM 6906 C C . THR A 1 912 ? -12.360 7.442 1.026 1.00 96.12 912 THR A C 1
ATOM 6908 O O . THR A 1 912 ? -13.381 7.975 0.608 1.00 96.12 912 THR A O 1
ATOM 6911 N N . GLU A 1 913 ? -11.587 6.693 0.244 1.00 96.19 913 GLU A N 1
ATOM 6912 C CA . GLU A 1 913 ? -11.837 6.514 -1.188 1.00 96.19 913 GLU A CA 1
ATOM 6913 C C . GLU A 1 913 ? -12.847 5.379 -1.459 1.00 96.19 913 GLU A C 1
ATOM 6915 O O . GLU A 1 913 ? -13.069 4.985 -2.604 1.00 96.19 913 GLU A O 1
ATOM 6920 N N . LEU A 1 914 ? -13.481 4.855 -0.403 1.00 95.69 914 LEU A N 1
ATOM 6921 C CA . LEU A 1 914 ? -14.601 3.915 -0.411 1.00 95.69 914 LEU A CA 1
ATOM 6922 C C . LEU A 1 914 ? -15.717 4.447 0.505 1.00 95.69 914 LEU A C 1
ATOM 6924 O O . LEU A 1 914 ? -15.451 5.142 1.481 1.00 95.69 914 LEU A O 1
ATOM 6928 N N . ASP A 1 915 ? -16.972 4.106 0.207 1.00 97.62 915 ASP A N 1
ATOM 6929 C CA . ASP A 1 915 ? -18.143 4.631 0.926 1.00 97.62 915 ASP A CA 1
ATOM 6930 C C . ASP A 1 915 ? -18.109 4.265 2.426 1.00 97.62 915 ASP A C 1
ATOM 6932 O O . ASP A 1 915 ? -17.921 3.101 2.789 1.00 97.62 915 ASP A O 1
ATOM 6936 N N . TRP A 1 916 ? -18.275 5.258 3.303 1.00 97.50 916 TRP A N 1
ATOM 6937 C CA . TRP A 1 916 ? -18.220 5.125 4.768 1.00 97.50 916 TRP A CA 1
ATOM 6938 C C . TRP A 1 916 ? -19.583 5.272 5.459 1.00 97.50 916 TRP A C 1
ATOM 6940 O O . TRP A 1 916 ? -19.654 5.161 6.683 1.00 97.50 916 TRP A O 1
ATOM 6950 N N . ARG A 1 917 ? -20.654 5.551 4.706 1.00 97.94 917 ARG A N 1
ATOM 6951 C CA . ARG A 1 917 ? -21.966 5.966 5.237 1.00 97.94 917 ARG A CA 1
ATOM 6952 C C . ARG A 1 917 ? -22.756 4.814 5.864 1.00 97.94 917 ARG A C 1
ATOM 6954 O O . ARG A 1 917 ? -22.411 3.637 5.698 1.00 97.94 917 ARG A O 1
ATOM 6961 N N . GLU A 1 918 ? -23.814 5.140 6.605 1.00 97.44 918 GLU A N 1
ATOM 6962 C CA . GLU A 1 918 ? -24.577 4.177 7.402 1.00 97.44 918 GLU A CA 1
ATOM 6963 C C . GLU A 1 918 ? -25.117 3.021 6.536 1.00 97.44 918 GLU A C 1
ATOM 6965 O O . GLU A 1 918 ? -25.746 3.207 5.495 1.00 97.44 918 GLU A O 1
ATOM 6970 N N . GLY A 1 919 ? -24.838 1.786 6.965 1.00 95.56 919 GLY A N 1
ATOM 6971 C CA . GLY A 1 919 ? -25.232 0.562 6.259 1.00 95.56 919 GLY A CA 1
ATOM 6972 C C . GLY A 1 919 ? -24.191 -0.019 5.289 1.00 95.56 919 GLY A C 1
ATOM 6973 O O . GLY A 1 919 ? -24.354 -1.174 4.879 1.00 95.56 919 GLY A O 1
ATOM 6974 N N . THR A 1 920 ? -23.101 0.688 4.974 1.00 97.75 920 THR A N 1
ATOM 6975 C CA . THR A 1 920 ? -21.970 0.149 4.182 1.00 97.75 920 THR A CA 1
ATOM 6976 C C . THR A 1 920 ? -21.226 -0.990 4.902 1.00 97.75 920 THR A C 1
ATOM 6978 O O . THR A 1 920 ? -21.474 -1.283 6.074 1.00 97.75 920 THR A O 1
ATOM 6981 N N . GLU A 1 921 ? -20.320 -1.682 4.202 1.00 97.00 921 GLU A N 1
ATOM 6982 C CA . GLU A 1 921 ? -19.388 -2.646 4.818 1.00 97.00 921 GLU A CA 1
ATOM 6983 C C . GLU A 1 921 ? -18.403 -1.928 5.758 1.00 97.00 921 GLU A C 1
ATOM 6985 O O . GLU A 1 921 ? -18.242 -2.325 6.913 1.00 97.00 921 GLU A O 1
ATOM 6990 N N . GLN A 1 922 ? -17.842 -0.806 5.298 1.00 97.25 922 GLN A N 1
ATOM 6991 C CA . GLN A 1 922 ? -16.930 0.043 6.061 1.00 97.25 922 GLN A CA 1
ATOM 6992 C C . GLN A 1 922 ? -17.557 0.571 7.358 1.00 97.25 922 GLN A C 1
ATOM 6994 O O . GLN A 1 922 ? -16.935 0.466 8.411 1.00 97.25 922 GLN A O 1
ATOM 6999 N N . TYR A 1 923 ? -18.795 1.076 7.330 1.00 98.25 923 TYR A N 1
ATOM 7000 C CA . TYR A 1 923 ? -19.477 1.563 8.536 1.00 98.25 923 TYR A CA 1
ATOM 7001 C C . TYR A 1 923 ? -19.635 0.465 9.599 1.00 98.25 923 TYR A C 1
ATOM 7003 O O . TYR A 1 923 ? -19.371 0.691 10.779 1.00 98.25 923 TYR A O 1
ATOM 7011 N N . LYS A 1 924 ? -19.993 -0.759 9.179 1.00 97.88 924 LYS A N 1
ATOM 7012 C CA . LYS A 1 924 ? -20.100 -1.929 10.072 1.00 97.88 924 LYS A CA 1
ATOM 7013 C C . LYS A 1 924 ? -18.740 -2.335 10.640 1.00 97.88 924 LYS A C 1
ATOM 7015 O O . LYS A 1 924 ? -18.651 -2.686 11.816 1.00 97.88 924 LYS A O 1
ATOM 7020 N N . PHE A 1 925 ? -17.680 -2.262 9.832 1.00 97.81 925 PHE A N 1
ATOM 7021 C CA . PHE A 1 925 ? -16.312 -2.457 10.309 1.00 97.81 925 PHE A CA 1
ATOM 7022 C C . PHE A 1 925 ? -15.921 -1.393 11.355 1.00 97.81 925 PHE A C 1
ATOM 7024 O O . PHE A 1 925 ? -15.426 -1.752 12.425 1.00 97.81 925 PHE A O 1
ATOM 7031 N N . ILE A 1 926 ? -16.179 -0.108 11.084 1.00 98.25 926 ILE A N 1
ATOM 7032 C CA . ILE A 1 926 ? -15.871 1.004 11.995 1.00 98.25 926 ILE A CA 1
ATOM 7033 C C . ILE A 1 926 ? -16.620 0.818 13.319 1.00 98.25 926 ILE A C 1
ATOM 7035 O O . ILE A 1 926 ? -15.990 0.848 14.376 1.00 98.25 926 ILE A O 1
ATOM 7039 N N . GLU A 1 927 ? -17.927 0.538 13.286 1.00 98.25 927 GLU A N 1
ATOM 7040 C CA . GLU A 1 927 ? -18.710 0.248 14.492 1.00 98.25 927 GLU A CA 1
ATOM 7041 C C . GLU A 1 927 ? -18.127 -0.934 15.284 1.00 98.25 927 GLU A C 1
ATOM 7043 O O . GLU A 1 927 ? -17.908 -0.811 16.488 1.00 98.25 927 GLU A O 1
ATOM 7048 N N . ASN A 1 928 ? -17.795 -2.052 14.631 1.00 97.88 928 ASN A N 1
ATOM 7049 C CA . ASN A 1 928 ? -17.199 -3.213 15.298 1.00 97.88 928 ASN A CA 1
ATOM 7050 C C . ASN A 1 928 ? -15.816 -2.901 15.913 1.00 97.88 928 ASN A C 1
ATOM 7052 O O . ASN A 1 928 ? -15.506 -3.322 17.032 1.00 97.88 928 ASN A O 1
ATOM 7056 N N . CYS A 1 929 ? -14.981 -2.116 15.227 1.00 96.50 929 CYS A N 1
ATOM 7057 C CA . CYS A 1 929 ? -13.682 -1.688 15.744 1.00 96.50 929 CYS A CA 1
ATOM 7058 C C . CYS A 1 929 ? -13.817 -0.795 16.992 1.00 96.50 929 CYS A C 1
ATOM 7060 O O . CYS A 1 929 ? -13.089 -0.983 17.973 1.00 96.50 929 CYS A O 1
ATOM 7062 N N . LEU A 1 930 ? -14.773 0.140 16.969 1.00 97.81 930 LEU A N 1
ATOM 7063 C CA . LEU A 1 930 ? -15.074 1.059 18.069 1.00 97.81 930 LEU A CA 1
ATOM 7064 C C . LEU A 1 930 ? -15.802 0.368 19.241 1.00 97.81 930 LEU A C 1
ATOM 7066 O O . LEU A 1 930 ? -15.637 0.778 20.390 1.00 97.81 930 LEU A O 1
ATOM 7070 N N . ALA A 1 931 ? -16.573 -0.691 18.976 1.00 97.12 931 ALA A N 1
ATOM 7071 C CA . ALA A 1 931 ? -17.304 -1.462 19.983 1.00 97.12 931 ALA A CA 1
ATOM 7072 C C . ALA A 1 931 ? -16.447 -2.511 20.711 1.00 97.12 931 ALA A C 1
ATOM 7074 O O . ALA A 1 931 ? -16.695 -2.803 21.880 1.00 97.12 931 ALA A O 1
ATOM 7075 N N . SER A 1 932 ? -15.449 -3.088 20.038 1.00 96.38 932 SER A N 1
ATOM 7076 C CA . SER A 1 932 ? -14.662 -4.230 20.539 1.00 96.38 932 SER A CA 1
ATOM 7077 C C . SER A 1 932 ? -13.516 -3.873 21.499 1.00 96.38 932 SER A C 1
ATOM 7079 O O . SER A 1 932 ? -12.779 -4.763 21.925 1.00 96.38 932 SER A O 1
ATOM 7081 N N . VAL A 1 933 ? -13.325 -2.594 21.839 1.00 94.50 933 VAL A N 1
ATOM 7082 C CA . VAL A 1 933 ? -12.223 -2.140 22.703 1.00 94.50 933 VAL A CA 1
ATOM 7083 C C . VAL A 1 933 ? -12.591 -2.169 24.192 1.00 94.50 933 VAL A C 1
ATOM 7085 O O . VAL A 1 933 ? -13.535 -1.519 24.642 1.00 94.50 933 VAL A O 1
ATOM 7088 N N . ASP A 1 934 ? -11.778 -2.861 24.995 1.00 95.25 934 ASP A N 1
ATOM 7089 C CA . ASP A 1 934 ? -11.821 -2.751 26.457 1.00 95.25 934 ASP A CA 1
ATOM 7090 C C . ASP A 1 934 ? -11.221 -1.399 26.882 1.00 95.25 934 ASP A C 1
ATOM 7092 O O . ASP A 1 934 ? -10.009 -1.266 27.074 1.00 95.25 934 ASP A O 1
ATOM 7096 N N . ARG A 1 935 ? -12.077 -0.382 27.045 1.00 94.19 935 ARG A N 1
ATOM 7097 C CA . ARG A 1 935 ? -11.673 0.976 27.458 1.00 94.19 935 ARG A CA 1
ATOM 7098 C C . ARG A 1 935 ? -11.099 1.065 28.882 1.00 94.19 935 ARG A C 1
ATOM 7100 O O . ARG A 1 935 ? -10.632 2.139 29.248 1.00 94.19 935 ARG A O 1
ATOM 7107 N N . GLN A 1 936 ? -11.098 -0.014 29.674 1.00 92.88 936 GLN A N 1
ATOM 7108 C CA . GLN A 1 936 ? -10.341 -0.068 30.931 1.00 92.88 936 GLN A CA 1
ATOM 7109 C C . GLN A 1 936 ? -8.857 -0.389 30.685 1.00 92.88 936 GLN A C 1
ATOM 7111 O O . GLN A 1 936 ? -8.001 0.041 31.452 1.00 92.88 936 GLN A O 1
ATOM 7116 N N . ARG A 1 937 ? -8.537 -1.139 29.622 1.00 89.19 937 ARG A N 1
ATOM 7117 C CA . ARG A 1 937 ? -7.154 -1.493 29.235 1.00 89.19 937 ARG A CA 1
ATOM 7118 C C . ARG A 1 937 ? -6.579 -0.555 28.182 1.00 89.19 937 ARG A C 1
ATOM 7120 O O . ARG A 1 937 ? -5.385 -0.268 28.198 1.00 89.19 937 ARG A O 1
ATOM 7127 N N . GLN A 1 938 ? -7.433 -0.104 27.269 1.00 90.00 938 GLN A N 1
ATOM 7128 C CA . GLN A 1 938 ? -7.106 0.774 26.153 1.00 90.00 938 GLN A CA 1
ATOM 7129 C C . GLN A 1 938 ? -8.004 2.018 26.205 1.00 90.00 938 GLN A C 1
ATOM 7131 O O . GLN A 1 938 ? -8.961 2.145 25.436 1.00 90.00 938 GLN A O 1
ATOM 7136 N N . PRO A 1 939 ? -7.758 2.927 27.165 1.00 91.19 939 PRO A N 1
ATOM 7137 C CA . PRO A 1 939 ? -8.592 4.106 27.362 1.00 91.19 939 PRO A CA 1
ATOM 7138 C C . PRO A 1 939 ? -8.522 5.092 26.194 1.00 91.19 939 PRO A C 1
ATOM 7140 O O . PRO A 1 939 ? -9.469 5.863 26.038 1.00 91.19 939 PRO A O 1
ATOM 7143 N N . TRP A 1 940 ? -7.470 5.059 25.369 1.00 93.88 940 TRP A N 1
ATOM 7144 C CA . TRP A 1 940 ? -7.248 5.997 24.266 1.00 93.88 940 TRP A CA 1
ATOM 7145 C C . TRP A 1 940 ? -7.776 5.428 22.944 1.00 93.88 940 TRP A C 1
ATOM 7147 O O . TRP A 1 940 ? -7.152 4.562 22.331 1.00 93.88 940 TRP A O 1
ATOM 7157 N N . LEU A 1 941 ? -8.947 5.902 22.520 1.00 97.38 941 LEU A N 1
ATOM 7158 C CA . LEU A 1 941 ? -9.629 5.466 21.303 1.00 97.38 941 LEU A CA 1
ATOM 7159 C C . LEU A 1 941 ? -9.472 6.522 20.211 1.00 97.38 941 LEU A C 1
ATOM 7161 O O . LEU A 1 941 ? -10.021 7.619 20.319 1.00 97.38 941 LEU A O 1
ATOM 7165 N N . ILE A 1 942 ? -8.721 6.181 19.169 1.00 95.69 942 ILE A N 1
ATOM 7166 C CA . ILE A 1 942 ? -8.322 7.094 18.100 1.00 95.69 942 ILE A CA 1
ATOM 7167 C C . ILE A 1 942 ? -8.957 6.641 16.782 1.00 95.69 942 ILE A C 1
ATOM 7169 O O . ILE A 1 942 ? -8.837 5.475 16.396 1.00 95.69 942 ILE A O 1
ATOM 7173 N N . PHE A 1 943 ? -9.612 7.567 16.085 1.00 97.81 943 PHE A N 1
ATOM 7174 C CA . PHE A 1 943 ? -10.091 7.355 14.719 1.00 97.81 943 PHE A CA 1
ATOM 7175 C C . PHE A 1 943 ? -9.117 7.996 13.727 1.00 97.81 943 PHE A C 1
ATOM 7177 O O . PHE A 1 943 ? -8.673 9.123 13.948 1.00 97.81 943 PHE A O 1
ATOM 7184 N N . LEU A 1 944 ? -8.785 7.295 12.644 1.00 93.94 944 LEU A N 1
ATOM 7185 C CA . LEU A 1 944 ? -7.964 7.830 11.553 1.00 93.94 944 LEU A CA 1
ATOM 7186 C C . LEU A 1 944 ? -8.741 7.745 10.229 1.00 93.94 944 LEU A C 1
ATOM 7188 O O . LEU A 1 944 ? -9.504 6.802 10.005 1.00 93.94 944 LEU A O 1
ATOM 7192 N N . ALA A 1 945 ? -8.514 8.711 9.347 1.00 94.06 945 ALA A N 1
ATOM 7193 C CA . ALA A 1 945 ? -8.977 8.727 7.962 1.00 94.06 945 ALA A CA 1
ATOM 7194 C C . ALA A 1 945 ? -8.015 9.582 7.116 1.00 94.06 945 ALA A C 1
ATOM 7196 O O . ALA A 1 945 ? -7.236 10.359 7.672 1.00 94.06 945 ALA A O 1
ATOM 7197 N N . HIS A 1 946 ? -8.052 9.453 5.787 1.00 94.06 946 HIS A N 1
ATOM 7198 C CA . HIS A 1 946 ? -7.281 10.339 4.913 1.00 94.06 946 HIS A CA 1
ATOM 7199 C C . HIS A 1 946 ? -8.043 11.647 4.639 1.00 94.06 946 HIS A C 1
ATOM 7201 O O . HIS A 1 946 ? -7.677 12.678 5.204 1.00 94.06 946 HIS A O 1
ATOM 7207 N N . ARG A 1 947 ? -9.132 11.621 3.856 1.00 96.69 947 ARG A N 1
ATOM 7208 C CA . ARG A 1 947 ? -9.971 12.813 3.629 1.00 96.69 947 ARG A CA 1
ATOM 7209 C C . ARG A 1 947 ? -10.666 13.282 4.911 1.00 96.69 947 ARG A C 1
ATOM 7211 O O . ARG A 1 947 ? -10.864 12.514 5.857 1.00 96.69 947 ARG A O 1
ATOM 7218 N N . VAL A 1 948 ? -11.065 14.553 4.951 1.00 97.88 948 VAL A N 1
ATOM 7219 C CA . VAL A 1 948 ? -11.618 15.176 6.162 1.00 97.88 948 VAL A CA 1
ATOM 7220 C C . VAL A 1 948 ? -13.097 14.837 6.345 1.00 97.88 948 VAL A C 1
ATOM 7222 O O . VAL A 1 948 ? -13.972 15.604 5.958 1.00 97.88 948 VAL A O 1
ATOM 7225 N N . LEU A 1 949 ? -13.380 13.731 7.032 1.00 98.12 949 LEU A N 1
ATOM 7226 C CA . LEU A 1 949 ? -14.747 13.353 7.431 1.00 98.12 949 LEU A CA 1
ATOM 7227 C C . LEU A 1 949 ? -15.268 14.122 8.667 1.00 98.12 949 LEU A C 1
ATOM 7229 O O . LEU A 1 949 ? -16.267 13.733 9.255 1.00 98.12 949 LEU A O 1
ATOM 7233 N N . GLY A 1 950 ? -14.545 15.137 9.149 1.00 97.75 950 GLY A N 1
ATOM 7234 C CA . GLY A 1 950 ? -14.827 15.811 10.421 1.00 97.75 950 GLY A CA 1
ATOM 7235 C C . GLY A 1 950 ? -15.030 17.314 10.279 1.00 97.75 950 GLY A C 1
ATOM 7236 O O . GLY A 1 950 ? -16.150 17.793 10.110 1.00 97.75 950 GLY A O 1
ATOM 7237 N N . TYR A 1 951 ? -13.939 18.068 10.437 1.00 98.38 951 TYR A N 1
ATOM 7238 C CA . TYR A 1 951 ? -13.963 19.529 10.524 1.00 98.38 951 TYR A CA 1
ATOM 7239 C C . TYR A 1 951 ? -12.650 20.137 10.004 1.00 98.38 951 TYR A C 1
ATOM 7241 O O . TYR A 1 951 ? -11.593 19.925 10.597 1.00 98.38 951 TYR A O 1
ATOM 7249 N N . SER A 1 952 ? -12.717 20.936 8.938 1.00 98.00 952 SER A N 1
ATOM 7250 C CA . SER A 1 952 ? -11.632 21.793 8.445 1.00 98.00 952 SER A CA 1
ATOM 7251 C C . SER A 1 952 ? -12.173 23.118 7.910 1.00 98.00 952 SER A C 1
ATOM 7253 O O . SER A 1 952 ? -13.212 23.176 7.260 1.00 98.00 952 SER A O 1
ATOM 7255 N N . SER A 1 953 ? -11.437 24.198 8.160 1.00 97.56 953 SER A N 1
ATOM 7256 C CA . SER A 1 953 ? -11.707 25.543 7.650 1.00 97.56 953 SER A CA 1
ATOM 7257 C C . SER A 1 953 ? -11.016 25.838 6.310 1.00 97.56 953 SER A C 1
ATOM 7259 O O . SER A 1 953 ? -10.895 27.015 5.951 1.00 97.56 953 SER A O 1
ATOM 7261 N N . VAL A 1 954 ? -10.477 24.832 5.611 1.00 97.12 954 VAL A N 1
ATOM 7262 C CA . VAL A 1 954 ? -9.732 25.009 4.351 1.00 97.12 954 VAL A CA 1
ATOM 7263 C C . VAL A 1 954 ? -10.566 25.728 3.286 1.00 97.12 954 VAL A C 1
ATOM 7265 O O . VAL A 1 954 ? -11.788 25.593 3.232 1.00 97.12 954 VAL A O 1
ATOM 7268 N N . ASN A 1 955 ? -9.920 26.519 2.428 1.00 96.56 955 ASN A N 1
ATOM 7269 C CA . ASN A 1 955 ? -10.644 27.372 1.492 1.00 96.56 955 ASN A CA 1
ATOM 7270 C C . ASN A 1 955 ? -11.447 26.601 0.426 1.00 96.56 955 ASN A C 1
ATOM 7272 O O . ASN A 1 955 ? -12.454 27.129 -0.039 1.00 96.56 955 ASN A O 1
ATOM 7276 N N . PHE A 1 956 ? -11.049 25.378 0.044 1.00 95.25 956 PHE A N 1
ATOM 7277 C CA . PHE A 1 956 ? -11.766 24.619 -0.990 1.00 95.25 956 PHE A CA 1
ATOM 7278 C C . PHE A 1 956 ? -13.129 24.098 -0.508 1.00 95.25 956 PHE A C 1
ATOM 7280 O O . PHE A 1 956 ? -14.132 24.542 -1.063 1.00 95.25 956 PHE A O 1
ATOM 7287 N N . TYR A 1 957 ? -13.203 23.319 0.583 1.00 97.38 957 TYR A N 1
ATOM 7288 C CA . TYR A 1 957 ? -14.494 22.896 1.160 1.00 97.38 957 TYR A CA 1
ATOM 7289 C C . TYR A 1 957 ? -15.420 24.097 1.424 1.00 97.38 957 TYR A C 1
ATOM 7291 O O . TYR A 1 957 ? -16.593 24.069 1.060 1.00 97.38 957 TYR A O 1
ATOM 7299 N N . VAL A 1 958 ? -14.892 25.199 1.974 1.00 96.00 958 VAL A N 1
ATOM 7300 C CA . VAL A 1 958 ? -15.695 26.399 2.279 1.00 96.00 958 VAL A CA 1
ATOM 7301 C C . VAL A 1 958 ? -16.182 27.121 1.015 1.00 96.00 958 VAL A C 1
ATOM 7303 O O . VAL A 1 958 ? -17.263 27.708 1.032 1.00 96.00 958 VAL A O 1
ATOM 7306 N N . SER A 1 959 ? -15.447 27.038 -0.100 1.00 94.69 959 SER A N 1
ATOM 7307 C CA . SER A 1 959 ? -15.906 27.538 -1.408 1.00 94.69 959 SER A CA 1
ATOM 7308 C C . SER A 1 959 ? -17.036 26.686 -2.000 1.00 94.69 959 SER A C 1
ATOM 7310 O O . SER A 1 959 ? -17.868 27.206 -2.741 1.00 94.69 959 SER A O 1
ATOM 7312 N N . GLU A 1 960 ? -17.100 25.404 -1.637 1.00 94.38 960 GLU A N 1
ATOM 7313 C CA . GLU A 1 960 ? -18.175 24.466 -1.990 1.00 94.38 960 GLU A CA 1
ATOM 7314 C C . GLU A 1 960 ? -19.349 24.496 -0.988 1.00 94.38 960 GLU A C 1
ATOM 7316 O O . GLU A 1 960 ? -20.375 23.852 -1.203 1.00 94.38 960 GLU A O 1
ATOM 7321 N N . GLY A 1 961 ? -19.238 25.291 0.086 1.00 94.88 961 GLY A N 1
ATOM 7322 C CA . GLY A 1 961 ? -20.261 25.450 1.126 1.00 94.88 961 GLY A CA 1
ATOM 7323 C C . GLY A 1 961 ? -20.155 24.467 2.300 1.00 94.88 961 GLY A C 1
ATOM 7324 O O . GLY A 1 961 ? -21.072 24.410 3.118 1.00 94.88 961 GLY A O 1
ATOM 7325 N N . SER A 1 962 ? -19.050 23.724 2.398 1.00 96.88 962 SER A N 1
ATOM 7326 C CA . SER A 1 962 ? -18.779 22.691 3.404 1.00 96.88 962 SER A CA 1
ATOM 7327 C C . SER A 1 962 ? -17.643 23.079 4.372 1.00 96.88 962 SER A C 1
ATOM 7329 O O . SER A 1 962 ? -16.947 24.074 4.187 1.00 96.88 962 SER A O 1
ATOM 7331 N N . PHE A 1 963 ? -17.439 22.270 5.414 1.00 97.69 963 PHE A N 1
ATOM 7332 C CA . PHE A 1 963 ? -16.280 22.312 6.326 1.00 97.69 963 PHE A CA 1
ATOM 7333 C C . PHE A 1 963 ? -15.656 20.909 6.495 1.00 97.69 963 PHE A C 1
ATOM 7335 O O . PHE A 1 963 ? -15.108 20.572 7.543 1.00 97.69 963 PHE A O 1
ATOM 7342 N N . GLU A 1 964 ? -15.819 20.063 5.481 1.00 97.56 964 GLU A N 1
ATOM 7343 C CA . GLU A 1 964 ? -15.523 18.624 5.442 1.00 97.56 964 GLU A CA 1
ATOM 7344 C C . GLU A 1 964 ? -15.740 18.103 4.010 1.00 97.56 964 GLU A C 1
ATOM 7346 O O . GLU A 1 964 ? -16.298 18.810 3.165 1.00 97.56 964 GLU A O 1
ATOM 7351 N N . GLU A 1 965 ? -15.422 16.833 3.776 1.00 97.88 965 GLU A N 1
ATOM 7352 C CA . GLU A 1 965 ? -16.014 16.079 2.671 1.00 97.88 965 GLU A CA 1
ATOM 7353 C C . GLU A 1 965 ? -17.550 16.018 2.784 1.00 97.88 965 GLU A C 1
ATOM 7355 O O . GLU A 1 965 ? -18.063 15.744 3.871 1.00 97.88 965 GLU A O 1
ATOM 7360 N N . PRO A 1 966 ? -18.316 16.217 1.694 1.00 95.38 966 PRO A N 1
ATOM 7361 C CA . PRO A 1 966 ? -19.774 16.103 1.731 1.00 95.38 966 PRO A CA 1
ATOM 7362 C C . PRO A 1 966 ? -20.247 14.734 2.254 1.00 95.38 966 PRO A C 1
ATOM 7364 O O . PRO A 1 966 ? -19.852 13.699 1.719 1.00 95.38 966 PRO A O 1
ATOM 7367 N N . MET A 1 967 ? -21.151 14.733 3.244 1.00 96.12 967 MET A N 1
ATOM 7368 C CA . MET A 1 967 ? -21.606 13.540 3.992 1.00 96.12 967 MET A CA 1
ATOM 7369 C C . MET A 1 967 ? -20.524 12.913 4.898 1.00 96.12 967 MET A C 1
ATOM 7371 O O . MET A 1 967 ? -20.585 11.719 5.210 1.00 96.12 967 MET A O 1
ATOM 7375 N N . GLY A 1 968 ? -19.498 13.683 5.274 1.00 96.31 968 GLY A N 1
ATOM 7376 C CA . GLY A 1 968 ? -18.367 13.231 6.077 1.00 96.31 968 GLY A CA 1
ATOM 7377 C C . GLY A 1 968 ? -18.777 12.793 7.480 1.00 96.31 968 GLY A C 1
ATOM 7378 O O . GLY A 1 968 ? -18.621 11.617 7.830 1.00 96.31 968 GLY A O 1
ATOM 7379 N N . ARG A 1 969 ? -19.299 13.726 8.286 1.00 97.12 969 ARG A N 1
ATOM 7380 C CA . ARG A 1 969 ? -19.543 13.482 9.713 1.00 97.12 969 ARG A CA 1
ATOM 7381 C C . ARG A 1 969 ? -20.897 12.869 10.045 1.00 97.12 969 ARG A C 1
ATOM 7383 O O . ARG A 1 969 ? -20.963 12.149 11.032 1.00 97.12 969 ARG A O 1
ATOM 7390 N N . GLU A 1 970 ? -21.967 13.127 9.292 1.00 95.75 970 GLU A N 1
ATOM 7391 C CA . GLU A 1 970 ? -23.343 12.994 9.815 1.00 95.75 970 GLU A CA 1
ATOM 7392 C C . GLU A 1 970 ? -23.729 11.565 10.235 1.00 95.75 970 GLU A C 1
ATOM 7394 O O . GLU A 1 970 ? -24.511 11.376 11.167 1.00 95.75 970 GLU A O 1
ATOM 7399 N N . ASP A 1 971 ? -23.162 10.548 9.583 1.00 96.75 971 ASP A N 1
ATOM 7400 C CA . ASP A 1 971 ? -23.323 9.149 9.990 1.00 96.75 971 ASP A CA 1
ATOM 7401 C C . ASP A 1 971 ? -22.255 8.704 10.999 1.00 96.75 971 ASP A C 1
ATOM 7403 O O . ASP A 1 971 ? -22.548 7.963 11.937 1.00 96.75 971 ASP A O 1
ATOM 7407 N N . LEU A 1 972 ? -21.007 9.148 10.839 1.00 97.69 972 LEU A N 1
ATOM 7408 C CA . LEU A 1 972 ? -19.894 8.678 11.664 1.00 97.69 972 LEU A CA 1
ATOM 7409 C C . LEU A 1 972 ? -19.830 9.348 13.040 1.00 97.69 972 LEU A C 1
ATOM 7411 O O . LEU A 1 972 ? -19.388 8.703 13.990 1.00 97.69 972 LEU A O 1
ATOM 7415 N N . GLU A 1 973 ? -20.321 10.578 13.205 1.00 95.94 973 GLU A N 1
ATOM 7416 C CA . GLU A 1 973 ? -20.348 11.251 14.507 1.00 95.94 973 GLU A CA 1
ATOM 7417 C C . GLU A 1 973 ? -21.307 10.568 15.486 1.00 95.94 973 GLU A C 1
ATOM 7419 O O . GLU A 1 973 ? -21.005 10.504 16.679 1.00 95.94 973 GLU A O 1
ATOM 7424 N N . LYS A 1 974 ? -22.358 9.904 14.975 1.00 94.56 974 LYS A N 1
ATOM 7425 C CA . LYS A 1 974 ? -23.186 8.955 15.738 1.00 94.56 974 LYS A CA 1
ATOM 7426 C C . LYS A 1 974 ? -22.307 7.888 16.400 1.00 94.56 974 LYS A C 1
ATOM 7428 O O . LYS A 1 974 ? -22.424 7.647 17.599 1.00 94.56 974 LYS A O 1
ATOM 7433 N N . LEU A 1 975 ? -21.399 7.262 15.641 1.00 97.25 975 LEU A N 1
ATOM 7434 C CA . LEU A 1 975 ? -20.481 6.234 16.145 1.00 97.25 975 LEU A CA 1
ATOM 7435 C C . LEU A 1 975 ? -19.400 6.829 17.057 1.00 97.25 975 LEU A C 1
ATOM 7437 O O . LEU A 1 975 ? -19.147 6.293 18.139 1.00 97.25 975 LEU A O 1
ATOM 7441 N N . TRP A 1 976 ? -18.776 7.940 16.660 1.00 98.00 976 TRP A N 1
ATOM 7442 C CA . TRP A 1 976 ? -17.729 8.597 17.446 1.00 98.00 976 TRP A CA 1
ATOM 7443 C C . TRP A 1 976 ? -18.246 9.017 18.828 1.00 98.00 976 TRP A C 1
ATOM 7445 O O . TRP A 1 976 ? -17.579 8.758 19.831 1.00 98.00 976 TRP A O 1
ATOM 7455 N N . GLN A 1 977 ? -19.470 9.544 18.908 1.00 95.50 977 GLN A N 1
ATOM 7456 C CA . GLN A 1 977 ? -20.139 9.882 20.163 1.00 95.50 977 GLN A CA 1
ATOM 7457 C C . GLN A 1 977 ? -20.577 8.628 20.940 1.00 95.50 977 GLN A C 1
ATOM 7459 O O . GLN A 1 977 ? -20.226 8.476 22.114 1.00 95.50 977 GLN A O 1
ATOM 7464 N N . LYS A 1 978 ? -21.256 7.670 20.288 1.00 94.44 978 LYS A N 1
ATOM 7465 C CA . LYS A 1 978 ? -21.714 6.394 20.883 1.00 94.44 978 LYS A CA 1
ATOM 7466 C C . LYS A 1 978 ? -20.583 5.582 21.517 1.00 94.44 978 LYS A C 1
ATOM 7468 O O . LYS A 1 97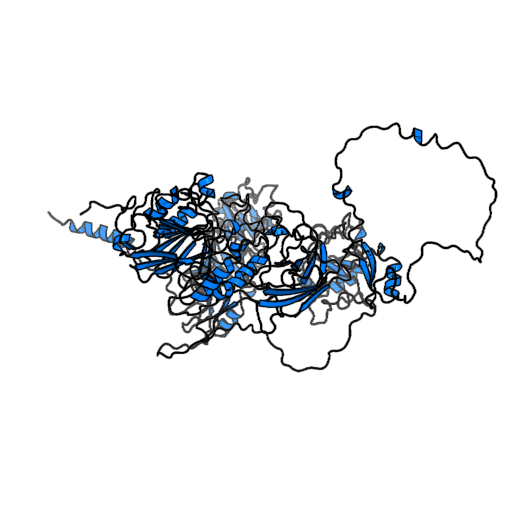8 ? -20.787 4.955 22.560 1.00 94.44 978 LYS A O 1
ATOM 7473 N N . TYR A 1 979 ? -19.379 5.616 20.952 1.00 96.38 979 TYR A N 1
ATOM 7474 C CA . TYR A 1 979 ? -18.217 4.886 21.471 1.00 96.38 979 TYR A CA 1
ATOM 7475 C C . TYR A 1 979 ? -17.197 5.763 22.217 1.00 96.38 979 TYR A C 1
ATOM 7477 O O . TYR A 1 979 ? -16.283 5.216 22.837 1.00 96.38 979 TYR A O 1
ATOM 7485 N N . LYS A 1 980 ? -17.394 7.091 22.257 1.00 96.81 980 LYS A N 1
ATOM 7486 C CA . LYS A 1 980 ? -16.435 8.094 22.756 1.00 96.81 980 LYS A CA 1
ATOM 7487 C C . LYS A 1 980 ? -15.049 7.925 22.132 1.00 96.81 980 LYS A C 1
ATOM 7489 O O . LYS A 1 980 ? -14.100 7.538 22.820 1.00 96.81 980 LYS A O 1
ATOM 7494 N N . VAL A 1 981 ? -14.939 8.192 20.835 1.00 98.06 981 VAL A N 1
ATOM 7495 C CA . VAL A 1 981 ? -13.639 8.494 20.221 1.00 98.06 981 VAL A CA 1
ATOM 7496 C C . VAL A 1 981 ? -13.066 9.735 20.905 1.00 98.06 981 VAL A C 1
ATOM 7498 O O . VAL A 1 981 ? -13.789 10.662 21.262 1.00 98.06 981 VAL A O 1
ATOM 7501 N N . ASP A 1 982 ? -11.763 9.722 21.154 1.00 97.88 982 ASP A N 1
ATOM 7502 C CA . ASP A 1 982 ? -11.088 10.789 21.891 1.00 97.88 982 ASP A CA 1
ATOM 7503 C C . ASP A 1 982 ? -10.511 11.831 20.940 1.00 97.88 982 ASP A C 1
ATOM 7505 O O . ASP A 1 982 ? -10.661 13.036 21.154 1.00 97.88 982 ASP A O 1
ATOM 7509 N N . ILE A 1 983 ? -9.859 11.342 19.882 1.00 98.44 983 ILE A N 1
ATOM 7510 C CA . ILE A 1 983 ? -9.256 12.145 18.826 1.00 98.44 983 ILE A CA 1
ATOM 7511 C C . ILE A 1 983 ? -9.560 11.477 17.480 1.00 98.44 983 ILE A C 1
ATOM 7513 O O . ILE A 1 983 ? -9.342 10.273 17.325 1.00 98.44 983 ILE A O 1
ATOM 7517 N N . ALA A 1 984 ? -10.034 12.261 16.515 1.00 98.44 984 ALA A N 1
ATOM 7518 C CA . ALA A 1 984 ? -10.143 11.883 15.112 1.00 98.44 984 ALA A CA 1
ATOM 7519 C C . ALA A 1 984 ? -9.119 12.683 14.287 1.00 98.44 984 ALA A C 1
ATOM 7521 O O . ALA A 1 984 ? -9.103 13.914 14.353 1.00 98.44 984 ALA A O 1
ATOM 7522 N N . LEU A 1 985 ? -8.246 11.990 13.552 1.00 95.94 985 LEU A N 1
ATOM 7523 C CA . LEU A 1 985 ? -7.140 12.581 12.786 1.00 95.94 985 LEU A CA 1
ATOM 7524 C C . LEU A 1 985 ? -7.347 12.387 11.280 1.00 95.94 985 LEU A C 1
ATOM 7526 O O . LEU A 1 985 ? -7.687 11.285 10.843 1.00 95.94 985 LEU A O 1
ATOM 7530 N N . TYR A 1 986 ? -7.095 13.449 10.513 1.00 94.94 986 TYR A N 1
ATOM 7531 C CA . TYR A 1 986 ? -7.308 13.511 9.064 1.00 94.94 986 TYR A CA 1
ATOM 7532 C C . TYR A 1 986 ? -6.069 14.035 8.326 1.00 94.94 986 TYR A C 1
ATOM 7534 O O . TYR A 1 986 ? -5.366 14.920 8.825 1.00 94.94 986 TYR A O 1
ATOM 7542 N N . GLY A 1 987 ? -5.808 13.482 7.143 1.00 89.69 987 GLY A N 1
ATOM 7543 C CA . GLY A 1 987 ? -4.802 13.942 6.186 1.00 89.69 987 GLY A CA 1
ATOM 7544 C C . GLY A 1 987 ? -5.409 14.949 5.205 1.00 89.69 987 GLY A C 1
ATOM 7545 O O . GLY A 1 987 ? -6.157 15.832 5.631 1.00 89.69 987 GLY A O 1
ATOM 7546 N N . HIS A 1 988 ? -5.096 14.783 3.912 1.00 92.38 988 HIS A N 1
ATOM 7547 C CA . HIS A 1 988 ? -5.651 15.472 2.729 1.00 92.38 988 HIS A CA 1
ATOM 7548 C C . HIS A 1 988 ? -5.481 17.004 2.683 1.00 92.38 988 HIS A C 1
ATOM 7550 O O . HIS A 1 988 ? -4.903 17.570 1.763 1.00 92.38 988 HIS A O 1
ATOM 7556 N N . VAL A 1 989 ? -5.937 17.717 3.707 1.00 94.38 989 VAL A N 1
ATOM 7557 C CA . VAL A 1 989 ? -5.727 19.155 3.849 1.00 94.38 989 VAL A CA 1
ATOM 7558 C C . VAL A 1 989 ? -4.296 19.415 4.337 1.00 94.38 989 VAL A C 1
ATOM 7560 O O . VAL A 1 989 ? -3.960 19.191 5.501 1.00 94.38 989 VAL A O 1
ATOM 7563 N N . HIS A 1 990 ? -3.447 19.924 3.441 1.00 94.50 990 HIS A N 1
ATOM 7564 C CA . HIS A 1 990 ? -2.042 20.277 3.695 1.00 94.50 990 HIS A CA 1
ATOM 7565 C C . HIS A 1 990 ? -1.874 21.526 4.579 1.00 94.50 990 HIS A C 1
ATOM 7567 O O . HIS A 1 990 ? -1.398 22.571 4.136 1.00 94.50 990 HIS A O 1
ATOM 7573 N N . ASN A 1 991 ? -2.282 21.433 5.841 1.00 94.44 991 ASN A N 1
ATOM 7574 C CA . ASN A 1 991 ? -1.959 22.364 6.922 1.00 94.44 991 ASN A CA 1
ATOM 7575 C C . ASN A 1 991 ? -2.156 21.645 8.277 1.00 94.44 991 ASN A C 1
ATOM 7577 O O . ASN A 1 991 ? -2.254 20.414 8.317 1.00 94.44 991 ASN A O 1
ATOM 7581 N N . TYR A 1 992 ? -2.180 22.390 9.386 1.00 97.94 992 TYR A N 1
ATOM 7582 C CA . TYR A 1 992 ? -2.613 21.878 10.688 1.00 97.94 992 TYR A CA 1
ATOM 7583 C C . TYR A 1 992 ? -3.784 22.690 11.245 1.00 97.94 992 TYR A C 1
ATOM 7585 O O . TYR A 1 992 ? -3.729 23.921 11.322 1.00 97.94 992 TYR A O 1
ATOM 7593 N N . GLU A 1 993 ? -4.821 21.997 11.709 1.00 98.31 993 GLU A N 1
ATOM 7594 C CA . GLU A 1 993 ? -5.978 22.589 12.379 1.00 98.31 993 GLU A CA 1
ATOM 7595 C C . GLU A 1 993 ? -6.488 21.670 13.495 1.00 98.31 993 GLU A C 1
ATOM 7597 O O . GLU A 1 993 ? -6.480 20.451 13.355 1.00 98.31 993 GLU A O 1
ATOM 7602 N N . ARG A 1 994 ? -6.941 22.245 14.615 1.00 98.38 994 ARG A N 1
ATOM 7603 C CA . ARG A 1 994 ? -7.489 21.501 15.758 1.00 98.38 994 ARG A CA 1
ATOM 7604 C C . ARG A 1 994 ? -8.766 22.136 16.288 1.00 98.38 994 ARG A C 1
ATOM 7606 O O . ARG A 1 994 ? -8.813 23.347 16.533 1.00 98.38 994 ARG A O 1
ATOM 7613 N N . THR A 1 995 ? -9.767 21.303 16.555 1.00 98.62 995 THR A N 1
ATOM 7614 C CA . THR A 1 995 ? -11.052 21.716 17.126 1.00 98.62 995 THR A CA 1
ATOM 7615 C C . THR A 1 995 ? -11.062 21.716 18.661 1.00 98.62 995 THR A C 1
ATOM 7617 O O . THR A 1 995 ? -10.173 21.185 19.332 1.00 98.62 995 THR A O 1
ATOM 7620 N N . CYS A 1 996 ? -12.112 22.296 19.240 1.00 98.00 996 CYS A N 1
ATOM 7621 C CA . CYS A 1 996 ? -12.620 21.901 20.554 1.00 98.00 996 CYS A CA 1
ATOM 7622 C C . CYS A 1 996 ? -13.139 20.448 20.525 1.00 98.00 996 CYS A C 1
ATOM 7624 O O . CYS A 1 996 ? -13.445 19.944 19.444 1.00 98.00 996 CYS A O 1
ATOM 7626 N N . PRO A 1 997 ? -13.315 19.783 21.682 1.00 98.06 997 PRO A N 1
ATOM 7627 C CA . PRO A 1 997 ? -14.259 18.675 21.788 1.00 98.06 997 PRO A CA 1
ATOM 7628 C C . PRO A 1 997 ? -15.613 19.130 21.226 1.00 98.06 997 PRO A C 1
ATOM 7630 O O . PRO A 1 997 ? -16.139 20.154 21.673 1.00 98.06 997 PRO A O 1
ATOM 7633 N N . VAL A 1 998 ? -16.112 18.442 20.200 1.00 97.69 998 VAL A N 1
ATOM 7634 C CA . VAL A 1 998 ? -17.243 18.875 19.365 1.00 97.69 998 VAL A CA 1
ATOM 7635 C C . VAL A 1 998 ? -18.159 17.694 19.024 1.00 97.69 998 VAL A C 1
ATOM 7637 O O . VAL A 1 998 ? -17.720 16.543 18.990 1.00 97.69 998 VAL A O 1
ATOM 7640 N N . TYR A 1 999 ? -19.441 17.996 18.833 1.00 97.38 999 TYR A N 1
ATOM 7641 C CA . TYR A 1 999 ? -20.502 17.104 18.354 1.00 97.38 999 TYR A CA 1
ATOM 7642 C C . TYR A 1 999 ? -21.629 17.983 17.781 1.00 97.38 999 TYR A C 1
ATOM 7644 O O . TYR A 1 999 ? -21.869 19.061 18.334 1.00 97.38 999 TYR A O 1
ATOM 7652 N N . GLU A 1 1000 ? -22.259 17.598 16.666 1.00 95.56 1000 GLU A N 1
ATOM 7653 C CA . GLU A 1 1000 ? -23.268 18.406 15.945 1.00 95.56 1000 GLU A CA 1
ATOM 7654 C C . GLU A 1 1000 ? -22.824 19.874 15.718 1.00 95.56 1000 GLU A C 1
ATOM 7656 O O . GLU A 1 1000 ? -23.566 20.835 15.932 1.00 95.56 1000 GLU A O 1
ATOM 7661 N N . ASN A 1 1001 ? -21.558 20.073 15.337 1.00 96.12 1001 ASN A N 1
ATOM 7662 C CA . ASN A 1 1001 ? -20.894 21.371 15.141 1.00 96.12 1001 ASN A CA 1
ATOM 7663 C C . ASN A 1 1001 ? -20.817 22.288 16.396 1.00 96.12 1001 ASN A C 1
ATOM 7665 O O . ASN A 1 1001 ? -20.376 23.440 16.293 1.00 96.12 1001 ASN A O 1
ATOM 7669 N N . ILE A 1 1002 ? -21.188 21.803 17.590 1.00 96.44 1002 ILE A N 1
ATOM 7670 C CA . ILE A 1 1002 ? -21.197 22.549 18.861 1.00 96.44 1002 ILE A CA 1
ATOM 7671 C C . ILE A 1 1002 ? -20.034 22.107 19.763 1.00 96.44 1002 ILE A C 1
ATOM 7673 O O . ILE A 1 1002 ? -19.856 20.923 20.038 1.00 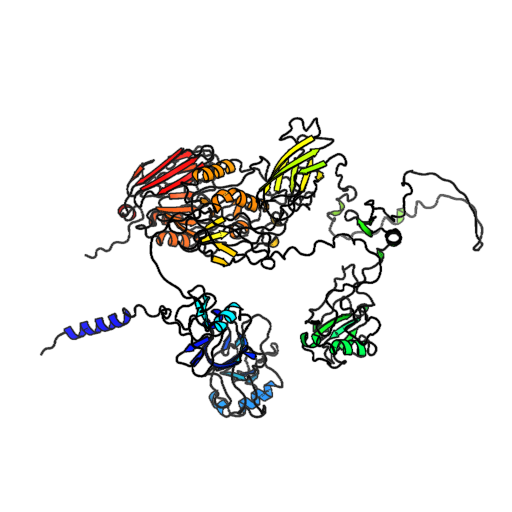96.44 1002 ILE A O 1
ATOM 7677 N N . CYS A 1 1003 ? -19.259 23.063 20.297 1.00 97.44 1003 CYS A N 1
ATOM 7678 C CA . CYS A 1 1003 ? -18.225 22.750 21.289 1.00 97.44 1003 CYS A CA 1
ATOM 7679 C C . CYS A 1 1003 ? -18.834 22.232 22.599 1.00 97.44 1003 CYS A C 1
ATOM 7681 O O . CYS A 1 1003 ? -19.522 22.966 23.314 1.00 97.44 1003 CYS A O 1
ATOM 7683 N N . THR A 1 1004 ? -18.492 21.000 22.959 1.00 95.81 1004 THR A N 1
ATOM 7684 C CA . THR A 1 1004 ? -18.943 20.309 24.174 1.00 95.81 1004 THR A CA 1
ATOM 7685 C C . THR A 1 1004 ? -18.090 20.662 25.399 1.00 95.81 1004 THR A C 1
ATOM 7687 O O . THR A 1 1004 ? -18.514 20.452 26.537 1.00 95.81 1004 THR A O 1
ATOM 7690 N N . SER A 1 1005 ? -16.913 21.264 25.182 1.00 93.31 1005 SER A N 1
ATOM 7691 C CA . SER A 1 1005 ? -16.056 21.861 26.211 1.00 93.31 1005 SER A CA 1
ATOM 7692 C C . SER A 1 1005 ? -15.541 23.243 25.795 1.00 93.31 1005 SER A C 1
ATOM 7694 O O . SER A 1 1005 ? -15.409 23.549 24.611 1.00 93.31 1005 SER A O 1
ATOM 7696 N N . LYS A 1 1006 ? -15.232 24.086 26.788 1.00 91.44 1006 LYS A N 1
ATOM 7697 C CA . LYS A 1 1006 ? -14.630 25.423 26.608 1.00 91.44 1006 LYS A CA 1
ATOM 7698 C C . LYS A 1 1006 ? -13.113 25.436 26.821 1.00 91.44 1006 LYS A C 1
ATOM 7700 O O . LYS A 1 1006 ? -12.475 26.456 26.560 1.00 91.44 1006 LYS A O 1
ATOM 7705 N N . GLU A 1 1007 ? -12.550 24.327 27.296 1.00 94.69 1007 GLU A N 1
ATOM 7706 C CA . GLU A 1 1007 ? -11.111 24.188 27.505 1.00 94.69 1007 GLU A CA 1
ATOM 7707 C C . GLU A 1 1007 ? -10.345 24.133 26.179 1.00 94.69 1007 GLU A C 1
ATOM 7709 O O . GLU A 1 1007 ? -10.874 23.724 25.141 1.00 94.69 1007 GLU A O 1
ATOM 7714 N N . LYS A 1 1008 ? -9.076 24.560 26.209 1.00 94.12 1008 LYS A N 1
ATOM 7715 C CA . LYS A 1 1008 ? -8.230 24.652 25.001 1.00 94.12 1008 LYS A CA 1
ATOM 7716 C C . LYS A 1 1008 ? -6.970 23.791 25.014 1.00 94.12 1008 LYS A C 1
ATOM 7718 O O . LYS A 1 1008 ? -6.471 23.454 23.940 1.00 94.12 1008 LYS A O 1
ATOM 7723 N N . HIS A 1 1009 ? -6.471 23.452 26.204 1.00 94.75 1009 HIS A N 1
ATOM 7724 C CA . HIS A 1 1009 ? -5.188 22.760 26.394 1.00 94.75 1009 HIS A CA 1
ATOM 7725 C C . HIS A 1 1009 ? -5.195 21.706 27.515 1.00 94.75 1009 HIS A C 1
ATOM 7727 O O . HIS A 1 1009 ? -4.368 20.800 27.482 1.00 94.75 1009 HIS A O 1
ATOM 7733 N N . SER A 1 1010 ? -6.107 21.788 28.488 1.00 97.00 1010 SER A N 1
ATOM 7734 C CA . SER A 1 1010 ? -6.124 20.894 29.655 1.00 97.00 1010 SER A CA 1
ATOM 7735 C C . SER A 1 1010 ? -7.527 20.346 29.882 1.00 97.00 1010 SER A C 1
ATOM 7737 O O . SER A 1 1010 ? -8.300 20.892 30.667 1.00 97.00 1010 SER A O 1
ATOM 7739 N N . TYR A 1 1011 ? -7.876 19.281 29.166 1.00 97.44 1011 TYR A N 1
ATOM 7740 C CA . TYR A 1 1011 ? -9.180 18.640 29.289 1.00 97.44 1011 TYR A CA 1
ATOM 7741 C C . TYR A 1 1011 ? -9.204 17.707 30.500 1.00 97.44 1011 TYR A C 1
ATOM 7743 O O . TYR A 1 1011 ? -8.314 16.869 30.661 1.00 97.44 1011 TYR A O 1
ATOM 7751 N N . THR A 1 1012 ? -10.230 17.833 31.343 1.00 95.19 1012 THR A N 1
ATOM 7752 C CA . THR A 1 1012 ? -10.407 16.994 32.534 1.00 95.19 1012 THR A CA 1
ATOM 7753 C C . THR A 1 1012 ? -11.764 16.296 32.546 1.00 95.19 1012 THR A C 1
ATOM 7755 O O . THR A 1 1012 ? -12.785 16.895 32.210 1.00 95.19 1012 THR A O 1
ATOM 7758 N N . GLY A 1 1013 ? -11.780 15.018 32.934 1.00 92.12 1013 GLY A N 1
ATOM 7759 C CA . GLY A 1 1013 ? -13.004 14.214 32.994 1.00 92.12 1013 GLY A CA 1
ATOM 7760 C C . GLY A 1 1013 ? -13.624 13.913 31.612 1.00 92.12 1013 GLY A C 1
ATOM 7761 O O . GLY A 1 1013 ? -12.892 13.713 30.636 1.00 92.12 1013 GLY A O 1
ATOM 7762 N N . PRO A 1 1014 ? -14.966 13.822 31.505 1.00 89.50 1014 PRO A N 1
ATOM 7763 C CA . PRO A 1 1014 ? -15.652 13.539 30.243 1.00 89.50 1014 PRO A CA 1
ATOM 7764 C C . PRO A 1 1014 ? -15.527 14.688 29.225 1.00 89.50 1014 PRO A C 1
ATOM 7766 O O . PRO A 1 1014 ? -15.896 15.824 29.511 1.00 89.50 1014 PRO A O 1
ATOM 7769 N N . LEU A 1 1015 ? -15.075 14.381 28.002 1.00 88.25 1015 LEU A N 1
ATOM 7770 C CA . LEU A 1 1015 ? -14.962 15.363 26.906 1.00 88.25 1015 LEU A CA 1
ATOM 7771 C C . LEU A 1 1015 ? -16.321 15.776 26.311 1.00 88.25 1015 LEU A C 1
ATOM 7773 O O . LEU A 1 1015 ? -16.447 16.855 25.733 1.00 88.25 1015 LEU A O 1
ATOM 7777 N N . ASN A 1 1016 ? -17.333 14.912 26.445 1.00 91.44 1016 ASN A N 1
ATOM 7778 C CA . ASN A 1 1016 ? -18.698 15.042 25.912 1.00 91.44 1016 ASN A CA 1
ATOM 7779 C C . ASN A 1 1016 ? -18.835 15.150 24.375 1.00 91.44 1016 ASN A C 1
ATOM 7781 O O . ASN A 1 1016 ? -19.965 15.200 23.900 1.00 91.44 1016 ASN A O 1
ATOM 7785 N N . GLY A 1 1017 ? -17.721 15.152 23.639 1.00 95.44 1017 GLY A N 1
ATOM 7786 C CA . GLY A 1 1017 ? -17.597 15.207 22.180 1.00 95.44 1017 GLY A CA 1
ATOM 7787 C C . GLY A 1 1017 ? -16.166 14.831 21.767 1.00 95.44 1017 GLY A C 1
ATOM 7788 O O . GLY A 1 1017 ? -15.289 14.717 22.631 1.00 95.44 1017 GLY A O 1
ATOM 7789 N N . THR A 1 1018 ? -15.924 14.636 20.471 1.00 98.25 1018 THR A N 1
ATOM 7790 C CA . THR A 1 1018 ? -14.622 14.188 19.930 1.00 98.25 1018 THR A CA 1
ATOM 7791 C C . THR A 1 1018 ? -13.726 15.390 19.609 1.00 98.25 1018 THR A C 1
ATOM 7793 O O . THR A 1 1018 ? -14.228 16.447 19.233 1.00 98.25 1018 THR A O 1
ATOM 7796 N N . ILE A 1 1019 ? -12.399 15.276 19.754 1.00 98.75 1019 ILE A N 1
ATOM 7797 C CA . ILE A 1 1019 ? -11.456 16.296 19.254 1.00 98.75 1019 ILE A CA 1
ATOM 7798 C C . ILE A 1 1019 ? -11.061 15.932 17.821 1.00 98.75 1019 ILE A C 1
ATOM 7800 O O . ILE A 1 1019 ? -10.515 14.858 17.591 1.00 98.75 1019 ILE A O 1
ATOM 7804 N N . HIS A 1 1020 ? -11.289 16.820 16.859 1.00 98.75 1020 HIS A N 1
ATOM 7805 C CA . HIS A 1 1020 ? -10.907 16.607 15.464 1.00 98.75 1020 HIS A CA 1
ATOM 7806 C C . HIS A 1 1020 ? -9.631 17.392 15.142 1.00 98.75 1020 HIS A C 1
ATOM 7808 O O . HIS A 1 1020 ? -9.430 18.516 15.620 1.00 98.75 1020 HIS A O 1
ATOM 7814 N N . VAL A 1 1021 ? -8.742 16.775 14.363 1.00 98.62 1021 VAL A N 1
ATOM 7815 C CA . VAL A 1 1021 ? -7.420 17.316 14.037 1.00 98.62 1021 VAL A CA 1
ATOM 7816 C C . VAL A 1 1021 ? -7.073 17.046 12.574 1.00 98.62 1021 VAL A C 1
ATOM 7818 O O . VAL A 1 1021 ? -7.077 15.903 12.122 1.00 98.62 1021 VAL A O 1
ATOM 7821 N N . ILE A 1 1022 ? -6.705 18.102 11.859 1.00 97.75 1022 ILE A N 1
ATOM 7822 C CA . ILE A 1 1022 ? -6.088 18.052 10.535 1.00 97.75 1022 ILE A CA 1
ATOM 7823 C C . ILE A 1 1022 ? -4.572 17.991 10.709 1.00 97.75 1022 ILE A C 1
ATOM 7825 O O . ILE A 1 1022 ? -4.001 18.816 11.423 1.00 97.75 1022 ILE A O 1
ATOM 7829 N N . ALA A 1 1023 ? -3.930 17.021 10.062 1.00 92.38 1023 ALA A N 1
ATOM 7830 C CA . ALA A 1 1023 ? -2.497 16.750 10.154 1.00 92.38 1023 ALA A CA 1
ATOM 7831 C C . ALA A 1 1023 ? -1.843 16.470 8.781 1.00 92.38 1023 ALA A C 1
ATOM 7833 O O . ALA A 1 1023 ? -0.751 15.908 8.727 1.00 92.38 1023 ALA A O 1
ATOM 7834 N N . GLY A 1 1024 ? -2.481 16.864 7.671 1.00 88.06 1024 GLY A N 1
ATOM 7835 C CA . GLY A 1 1024 ? -1.973 16.640 6.308 1.00 88.06 1024 GLY A CA 1
ATOM 7836 C C . GLY A 1 1024 ? -0.794 17.532 5.888 1.00 88.06 1024 GLY A C 1
ATOM 7837 O O . GLY A 1 1024 ? -0.227 17.337 4.819 1.00 88.06 1024 GLY A O 1
ATOM 7838 N N . GLY A 1 1025 ? -0.391 18.520 6.695 1.00 87.94 1025 GLY A N 1
ATOM 7839 C CA . GLY A 1 1025 ? 0.642 19.511 6.348 1.00 87.94 1025 GLY A CA 1
ATOM 7840 C C . GLY A 1 1025 ? 2.083 19.004 6.166 1.00 87.94 1025 GLY A C 1
ATOM 7841 O O . GLY A 1 1025 ? 2.988 19.826 6.043 1.00 87.94 1025 GLY A O 1
ATOM 7842 N N . ALA A 1 1026 ? 2.355 17.699 6.150 1.00 81.44 1026 ALA A N 1
ATOM 7843 C CA . ALA A 1 1026 ? 3.698 17.145 6.354 1.00 81.44 1026 ALA A CA 1
ATOM 7844 C C . ALA A 1 1026 ? 4.759 17.463 5.270 1.00 81.44 1026 ALA A C 1
ATOM 7846 O O . ALA A 1 1026 ? 5.934 17.176 5.493 1.00 81.44 1026 ALA A O 1
ATOM 7847 N N . GLY A 1 1027 ? 4.417 18.078 4.133 1.00 80.00 1027 GLY A N 1
ATOM 7848 C CA . GLY A 1 1027 ? 5.425 18.528 3.155 1.00 80.00 1027 GLY A CA 1
ATOM 7849 C C . GLY A 1 1027 ? 4.924 18.889 1.751 1.00 80.00 1027 GLY A C 1
ATOM 7850 O O . GLY A 1 1027 ? 5.689 19.468 0.983 1.00 80.00 1027 GLY A O 1
ATOM 7851 N N . ALA A 1 1028 ? 3.673 18.539 1.438 1.00 83.31 1028 ALA A N 1
ATOM 7852 C CA . ALA A 1 1028 ? 2.982 18.844 0.191 1.00 83.31 1028 ALA A CA 1
ATOM 7853 C C . ALA A 1 1028 ? 2.682 20.340 0.091 1.00 83.31 1028 ALA A C 1
ATOM 7855 O O . ALA A 1 1028 ? 2.634 21.030 1.116 1.00 83.31 1028 ALA A O 1
ATOM 7856 N N . SER A 1 1029 ? 2.415 20.835 -1.118 1.00 86.44 1029 SER A N 1
ATOM 7857 C CA . SER A 1 1029 ? 2.042 22.238 -1.331 1.00 86.44 1029 SER A CA 1
ATOM 7858 C C . SER A 1 1029 ? 0.860 22.638 -0.432 1.00 86.44 1029 SER A C 1
ATOM 7860 O O . SER A 1 1029 ? -0.225 22.063 -0.521 1.00 86.44 1029 SER A O 1
ATOM 7862 N N . LEU A 1 1030 ? 1.099 23.599 0.471 1.00 91.12 1030 LEU A N 1
ATOM 7863 C CA . LEU A 1 1030 ? 0.195 23.927 1.580 1.00 91.12 1030 LEU A CA 1
ATOM 7864 C C . LEU A 1 1030 ? -1.153 24.495 1.101 1.00 91.12 1030 LEU A C 1
ATOM 7866 O O . LEU A 1 1030 ? -1.203 25.319 0.189 1.00 91.12 1030 LEU A O 1
ATOM 7870 N N . HIS A 1 1031 ? -2.245 24.122 1.774 1.00 93.12 1031 HIS A N 1
ATOM 7871 C CA . HIS A 1 1031 ? -3.592 24.608 1.459 1.00 93.12 1031 HIS A CA 1
ATOM 7872 C C . HIS A 1 1031 ? -4.015 25.771 2.362 1.00 93.12 1031 HIS A C 1
ATOM 7874 O O . HIS A 1 1031 ? -4.003 25.665 3.592 1.00 93.12 1031 HIS A O 1
ATOM 7880 N N . GLU A 1 1032 ? -4.421 26.886 1.747 1.00 95.69 1032 GLU A N 1
ATOM 7881 C CA . GLU A 1 1032 ? -4.871 28.082 2.462 1.00 95.69 1032 GLU A CA 1
ATOM 7882 C C . GLU A 1 1032 ? -6.187 27.850 3.224 1.00 95.69 1032 GLU A C 1
ATOM 7884 O O . GLU A 1 1032 ? -7.111 27.172 2.760 1.00 95.69 1032 GLU A O 1
ATOM 7889 N N . PHE A 1 1033 ? -6.294 28.469 4.399 1.00 97.00 1033 PHE A N 1
ATOM 7890 C CA . PHE A 1 1033 ? -7.543 28.538 5.151 1.00 97.00 1033 PHE A CA 1
ATOM 7891 C C . PHE A 1 1033 ? -8.498 29.563 4.537 1.00 97.00 1033 PHE A C 1
ATOM 7893 O O . PHE A 1 1033 ? -8.081 30.631 4.092 1.00 97.00 1033 PHE A O 1
ATOM 7900 N N . SER A 1 1034 ? -9.797 29.280 4.606 1.00 95.75 1034 SER A N 1
ATOM 7901 C CA . SER A 1 1034 ? -10.825 30.290 4.361 1.00 95.75 1034 SER A CA 1
ATOM 7902 C C . SER A 1 1034 ? -10.723 31.450 5.360 1.00 95.75 1034 SER A C 1
ATOM 7904 O O . SER A 1 1034 ? -10.212 31.318 6.478 1.00 95.75 1034 SER A O 1
ATOM 7906 N N . THR A 1 1035 ? -11.306 32.591 4.996 1.00 92.44 1035 THR A N 1
ATOM 7907 C CA . THR A 1 1035 ? -11.448 33.759 5.881 1.00 92.44 1035 THR A CA 1
ATOM 7908 C C . THR A 1 1035 ? -12.508 33.575 6.979 1.00 92.44 1035 THR A C 1
ATOM 7910 O O . THR A 1 1035 ? -12.756 34.501 7.756 1.00 92.44 1035 THR A O 1
ATOM 7913 N N . VAL A 1 1036 ? -13.141 32.397 7.077 1.00 92.44 1036 VAL A N 1
ATOM 7914 C CA . VAL A 1 1036 ? -14.219 32.125 8.033 1.00 92.44 1036 VAL A CA 1
ATOM 7915 C C . VAL A 1 1036 ? -13.659 31.704 9.395 1.00 92.44 1036 VAL A C 1
ATOM 7917 O O . VAL A 1 1036 ? -12.930 30.718 9.540 1.00 92.44 1036 VAL A O 1
ATOM 7920 N N . ASN A 1 1037 ? -14.058 32.441 10.433 1.00 89.88 1037 ASN A N 1
ATOM 7921 C CA . ASN A 1 1037 ? -13.791 32.096 11.827 1.00 89.88 1037 ASN A CA 1
ATOM 7922 C C . ASN A 1 1037 ? -14.961 31.294 12.409 1.00 89.88 1037 ASN A C 1
ATOM 7924 O O . ASN A 1 1037 ? -15.912 31.851 12.955 1.00 89.88 1037 ASN A O 1
ATOM 7928 N N . THR A 1 1038 ? -14.869 29.973 12.279 1.00 95.50 1038 THR A N 1
ATOM 7929 C CA . THR A 1 1038 ? -15.751 28.985 12.919 1.00 95.50 1038 THR A CA 1
ATOM 7930 C C . THR A 1 1038 ? -15.704 29.064 14.447 1.00 95.50 1038 THR A C 1
ATOM 7932 O O . THR A 1 1038 ? -14.660 29.378 15.016 1.00 95.50 1038 THR A O 1
ATOM 7935 N N . THR A 1 1039 ? -16.780 28.662 15.121 1.00 96.12 1039 THR A N 1
ATOM 7936 C CA . THR A 1 1039 ? -16.843 28.549 16.591 1.00 96.12 1039 THR A CA 1
ATOM 7937 C C . THR A 1 1039 ? -15.947 27.455 17.175 1.00 96.12 1039 THR A C 1
ATOM 7939 O O . THR A 1 1039 ? -15.502 27.594 18.313 1.00 96.12 1039 THR A O 1
ATOM 7942 N N . TRP A 1 1040 ? -15.701 26.376 16.424 1.00 97.19 1040 TRP A N 1
ATOM 7943 C CA . TRP A 1 1040 ? -15.042 25.166 16.922 1.00 97.19 1040 TRP A CA 1
ATOM 7944 C C . TRP A 1 1040 ? -13.523 25.123 16.726 1.00 97.19 1040 TRP A C 1
ATOM 7946 O O . TRP A 1 1040 ? -12.847 24.412 17.468 1.00 97.19 1040 TRP A O 1
ATOM 7956 N N . SER A 1 1041 ? -12.962 25.875 15.774 1.00 97.62 1041 SER A N 1
ATOM 7957 C CA . SER A 1 1041 ? -11.519 25.864 15.498 1.00 97.62 1041 SER A CA 1
ATOM 7958 C C . SER A 1 1041 ? -10.743 26.591 16.603 1.00 97.62 1041 SER A C 1
ATOM 7960 O O . SER A 1 1041 ? -10.907 27.793 16.821 1.00 97.62 1041 SER A O 1
ATOM 7962 N N . ILE A 1 1042 ? -9.902 25.853 17.334 1.00 97.19 1042 ILE A N 1
ATOM 7963 C CA . ILE A 1 1042 ? -9.064 26.379 18.423 1.00 97.19 1042 ILE A CA 1
ATOM 7964 C C . ILE A 1 1042 ? -7.716 26.861 17.891 1.00 97.19 1042 ILE A C 1
ATOM 7966 O O . ILE A 1 1042 ? -7.195 27.876 18.365 1.00 97.19 1042 ILE A O 1
ATOM 7970 N N . ARG A 1 1043 ? -7.141 26.127 16.934 1.00 96.81 1043 ARG A N 1
ATOM 7971 C CA . ARG A 1 1043 ? -5.805 26.373 16.394 1.00 96.81 1043 ARG A CA 1
ATOM 7972 C C . ARG A 1 1043 ? -5.778 26.078 14.901 1.00 96.81 1043 ARG A C 1
ATOM 7974 O O . ARG A 1 1043 ? -6.316 25.068 14.474 1.00 96.81 1043 ARG A O 1
ATOM 7981 N N . LYS A 1 1044 ? -5.096 26.946 14.156 1.00 97.12 1044 LYS A N 1
ATOM 7982 C CA . LYS A 1 1044 ? -4.724 26.804 12.745 1.00 97.12 1044 LYS A CA 1
ATOM 7983 C C . LYS A 1 1044 ? -3.237 27.134 12.614 1.00 97.12 1044 LYS A C 1
ATOM 7985 O O . LYS A 1 1044 ? -2.758 28.015 13.336 1.00 97.12 1044 LYS A O 1
ATOM 7990 N N . ASP A 1 1045 ? -2.527 26.464 11.716 1.00 97.19 1045 ASP A N 1
ATOM 7991 C CA . ASP A 1 1045 ? -1.134 26.748 11.365 1.00 97.19 1045 ASP A CA 1
ATOM 7992 C C . ASP A 1 1045 ? -0.886 26.390 9.889 1.00 97.19 1045 ASP A C 1
ATOM 7994 O O . ASP A 1 1045 ? -1.202 25.288 9.448 1.00 97.19 1045 ASP A O 1
ATOM 7998 N N . TYR A 1 1046 ? -0.361 27.348 9.120 1.00 96.31 1046 TYR A N 1
ATOM 7999 C CA . TYR A 1 1046 ? -0.034 27.206 7.696 1.00 96.31 1046 TYR A CA 1
ATOM 8000 C C . TYR A 1 1046 ? 1.490 27.090 7.56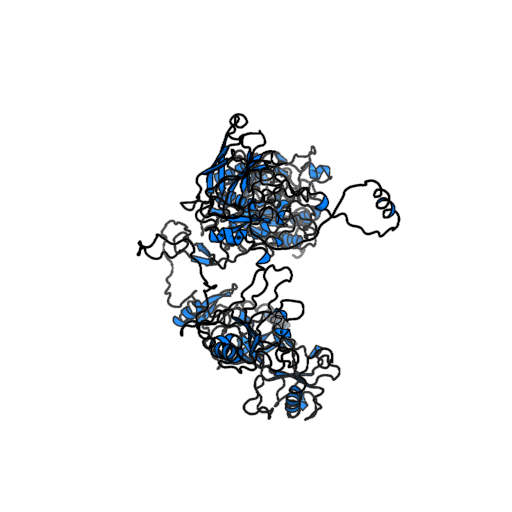8 1.00 96.31 1046 TYR A C 1
ATOM 8002 O O . TYR A 1 1046 ? 2.201 28.084 7.423 1.00 96.31 1046 TYR A O 1
ATOM 8010 N N . ASP A 1 1047 ? 1.992 25.876 7.770 1.00 94.75 1047 ASP A N 1
ATOM 8011 C CA . ASP A 1 1047 ? 3.410 25.507 7.761 1.00 94.75 1047 ASP A CA 1
ATOM 8012 C C . ASP A 1 1047 ? 3.506 23.976 7.680 1.00 94.75 1047 ASP A C 1
ATOM 8014 O O . ASP A 1 1047 ? 2.497 23.284 7.840 1.00 94.75 1047 ASP A O 1
ATOM 8018 N N . HIS A 1 1048 ? 4.710 23.439 7.492 1.00 92.69 1048 HIS A N 1
ATOM 8019 C CA . HIS A 1 1048 ? 4.913 21.994 7.535 1.00 92.69 1048 HIS A CA 1
ATOM 8020 C C . HIS A 1 1048 ? 5.070 21.486 8.967 1.00 92.69 1048 HIS A C 1
ATOM 8022 O O . HIS A 1 1048 ? 5.867 22.022 9.747 1.00 92.69 1048 HIS A O 1
ATOM 8028 N N . GLY A 1 1049 ? 4.353 20.416 9.305 1.00 88.56 1049 GLY A N 1
ATOM 8029 C CA . GLY A 1 1049 ? 4.359 19.836 10.643 1.00 88.56 1049 GLY A CA 1
ATOM 8030 C C . GLY A 1 1049 ? 3.634 18.500 10.749 1.00 88.56 1049 GLY A C 1
ATOM 8031 O O . GLY A 1 1049 ? 3.156 17.953 9.758 1.00 88.56 1049 GLY A O 1
ATOM 8032 N N . PHE A 1 1050 ? 3.601 17.977 11.972 1.00 87.75 1050 PHE A N 1
ATOM 8033 C CA . PHE A 1 1050 ? 3.212 16.610 12.310 1.00 87.75 1050 PHE A CA 1
ATOM 8034 C C . PHE A 1 1050 ? 2.698 16.495 13.744 1.00 87.75 1050 PHE A C 1
ATOM 8036 O O . PHE A 1 1050 ? 2.835 17.433 14.533 1.00 87.75 1050 PHE A O 1
ATOM 8043 N N . THR A 1 1051 ? 2.137 15.340 14.112 1.00 89.81 1051 THR A N 1
ATOM 8044 C CA . THR A 1 1051 ? 1.514 15.145 15.431 1.00 89.81 1051 THR A CA 1
ATOM 8045 C C . THR A 1 1051 ? 2.073 13.944 16.187 1.00 89.81 1051 THR A C 1
ATOM 8047 O O . THR A 1 1051 ? 2.179 12.851 15.630 1.00 89.81 1051 THR A O 1
ATOM 8050 N N . LYS A 1 1052 ? 2.342 14.140 17.480 1.00 87.50 1052 LYS A N 1
ATOM 8051 C CA . LYS A 1 1052 ? 2.870 13.157 18.429 1.00 87.50 1052 LYS A CA 1
ATOM 8052 C C . LYS A 1 1052 ? 1.872 12.923 19.562 1.00 87.50 1052 LYS A C 1
ATOM 8054 O O . LYS A 1 1052 ? 1.358 13.879 20.144 1.00 87.50 1052 LYS A O 1
ATOM 8059 N N . LEU A 1 1053 ? 1.603 11.659 19.889 1.00 85.44 1053 LEU A N 1
ATOM 8060 C CA . LEU A 1 1053 ? 0.708 11.262 20.982 1.00 85.44 1053 LEU A CA 1
ATOM 8061 C C . LEU A 1 1053 ? 1.505 10.487 22.039 1.00 85.44 1053 LEU A C 1
ATOM 8063 O O . LEU A 1 1053 ? 2.034 9.415 21.762 1.00 85.44 1053 LEU A O 1
ATOM 8067 N N . THR A 1 1054 ? 1.554 11.007 23.266 1.00 87.25 1054 THR A N 1
ATOM 8068 C CA . THR A 1 1054 ? 2.274 10.405 24.398 1.00 87.25 1054 THR A CA 1
ATOM 8069 C C . THR A 1 1054 ? 1.290 10.047 25.511 1.00 87.25 1054 THR A C 1
ATOM 8071 O O . THR A 1 1054 ? 0.853 10.912 26.271 1.00 87.25 1054 THR A O 1
ATOM 8074 N N . ALA A 1 1055 ? 0.931 8.767 25.626 1.00 83.50 1055 ALA A N 1
ATOM 8075 C CA . ALA A 1 1055 ? 0.150 8.260 26.755 1.00 83.50 1055 ALA A CA 1
ATOM 8076 C C . ALA A 1 1055 ? 1.089 7.895 27.914 1.00 83.50 1055 ALA A C 1
ATOM 8078 O O . ALA A 1 1055 ? 1.784 6.880 27.863 1.00 83.50 1055 ALA A O 1
ATOM 8079 N N . PHE A 1 1056 ? 1.113 8.717 28.965 1.00 82.38 1056 PHE A N 1
ATOM 8080 C CA . PHE A 1 1056 ? 1.964 8.478 30.138 1.00 82.38 1056 PHE A CA 1
ATOM 8081 C C . PHE A 1 1056 ? 1.440 7.332 31.012 1.00 82.38 1056 PHE A C 1
ATOM 8083 O O . PHE A 1 1056 ? 2.220 6.644 31.670 1.00 82.38 1056 PHE A O 1
ATOM 8090 N N . ASN A 1 1057 ? 0.119 7.150 31.034 1.00 85.00 1057 ASN A N 1
ATOM 8091 C CA . ASN A 1 1057 ? -0.596 6.059 31.690 1.00 85.00 1057 ASN A CA 1
ATOM 8092 C C . ASN A 1 1057 ? -2.036 5.980 31.134 1.00 85.00 1057 ASN A C 1
ATOM 8094 O O . ASN A 1 1057 ? -2.346 6.531 30.073 1.00 85.00 1057 ASN A O 1
ATOM 8098 N N . ASP A 1 1058 ? -2.900 5.265 31.843 1.00 88.69 1058 ASP A N 1
ATOM 8099 C CA . ASP A 1 1058 ? -4.310 5.049 31.543 1.00 88.69 1058 ASP A CA 1
ATOM 8100 C C . ASP A 1 1058 ? -5.200 6.283 31.782 1.00 88.69 1058 ASP A C 1
ATOM 8102 O O . ASP A 1 1058 ? -6.216 6.428 31.102 1.00 88.69 1058 ASP A O 1
ATOM 8106 N N . SER A 1 1059 ? -4.799 7.205 32.667 1.00 92.69 1059 SER A N 1
ATOM 8107 C CA . SER A 1 1059 ? -5.550 8.442 32.943 1.00 92.69 1059 SER A CA 1
ATOM 8108 C C . SER A 1 1059 ? -5.013 9.702 32.243 1.00 92.69 1059 SER A C 1
ATOM 8110 O O . SER A 1 1059 ? -5.747 10.685 32.146 1.00 92.69 1059 SER A O 1
ATOM 8112 N N . HIS A 1 1060 ? -3.766 9.710 31.748 1.00 92.19 1060 HIS A N 1
ATOM 8113 C CA . HIS A 1 1060 ? -3.104 10.889 31.164 1.00 92.19 1060 HIS A CA 1
ATOM 8114 C C . HIS A 1 1060 ? -2.554 10.671 29.739 1.00 92.19 1060 HIS A C 1
ATOM 8116 O O . HIS A 1 1060 ? -1.562 9.960 29.541 1.00 92.19 1060 HIS A O 1
ATOM 8122 N N . LEU A 1 1061 ? -3.124 11.399 28.772 1.00 92.19 1061 LEU A N 1
ATOM 8123 C CA . LEU A 1 1061 ? -2.630 11.541 27.395 1.00 92.19 1061 LEU A CA 1
ATOM 8124 C C . LEU A 1 1061 ? -2.154 12.978 27.136 1.00 92.19 1061 LEU A C 1
ATOM 8126 O O . LEU A 1 1061 ? -2.832 13.937 27.506 1.00 92.19 1061 LEU A O 1
ATOM 8130 N N . LEU A 1 1062 ? -1.019 13.115 26.453 1.00 92.12 1062 LEU A N 1
ATOM 8131 C CA . LEU A 1 1062 ? -0.517 14.351 25.852 1.00 92.12 1062 LEU A CA 1
ATOM 8132 C C . LEU A 1 1062 ? -0.557 14.227 24.323 1.00 92.12 1062 LEU A C 1
ATOM 8134 O O . LEU A 1 1062 ? -0.130 13.218 23.766 1.00 92.12 1062 LEU A O 1
ATOM 8138 N N . PHE A 1 1063 ? -1.037 15.274 23.663 1.00 97.12 1063 PHE A N 1
ATOM 8139 C CA . PHE A 1 1063 ? -0.960 15.478 22.223 1.00 97.12 1063 PHE A CA 1
ATOM 8140 C C . PHE A 1 1063 ? -0.087 16.706 21.939 1.00 97.12 1063 PHE A C 1
ATOM 8142 O O . PHE A 1 1063 ? -0.282 17.758 22.553 1.00 97.12 1063 PHE A O 1
ATOM 8149 N N . GLU A 1 1064 ? 0.828 16.595 20.981 1.00 95.12 1064 GLU A N 1
ATOM 8150 C CA . GLU A 1 1064 ? 1.712 17.673 20.533 1.00 95.12 1064 GLU A CA 1
ATOM 8151 C C . GLU A 1 1064 ? 1.691 17.783 19.007 1.00 95.12 1064 GLU A C 1
ATOM 8153 O O . GLU A 1 1064 ? 1.836 16.784 18.306 1.00 95.12 1064 GLU A O 1
ATOM 8158 N N . TYR A 1 1065 ? 1.578 19.003 18.488 1.00 96.56 1065 TYR A N 1
ATOM 8159 C CA . TYR A 1 1065 ? 1.859 19.328 17.094 1.00 96.56 1065 TYR A CA 1
ATOM 8160 C C . TYR A 1 1065 ? 3.242 19.976 16.993 1.00 96.56 1065 TYR A C 1
ATOM 8162 O O . TYR A 1 1065 ? 3.519 20.973 17.669 1.00 96.56 1065 TYR A O 1
ATOM 8170 N N . LYS A 1 1066 ? 4.110 19.411 16.151 1.00 92.94 1066 LYS A N 1
ATOM 8171 C CA . LYS A 1 1066 ? 5.511 19.807 15.962 1.00 92.94 1066 LYS A CA 1
ATOM 8172 C C . LYS A 1 1066 ? 5.728 20.279 14.524 1.00 92.94 1066 LYS A C 1
ATOM 8174 O O . LYS A 1 1066 ? 5.230 19.647 13.599 1.00 92.94 1066 LYS A O 1
ATOM 8179 N N . LYS A 1 1067 ? 6.487 21.358 14.305 1.00 94.31 1067 LYS A N 1
ATOM 8180 C CA . LYS A 1 1067 ? 6.821 21.810 12.938 1.00 94.31 1067 LYS A CA 1
ATOM 8181 C C . LYS A 1 1067 ? 8.001 21.029 12.362 1.00 94.31 1067 LYS A C 1
ATOM 8183 O O . LYS A 1 1067 ? 9.029 20.866 13.016 1.00 94.31 1067 LYS A O 1
ATOM 8188 N N . SER A 1 1068 ? 7.914 20.633 11.098 1.00 89.19 1068 SER A N 1
ATOM 8189 C CA . SER A 1 1068 ? 8.948 19.850 10.406 1.00 89.19 1068 SER A CA 1
ATOM 8190 C C . SER A 1 1068 ? 10.246 20.635 10.184 1.00 89.19 1068 SER A C 1
ATOM 8192 O O . SER A 1 1068 ? 11.320 20.051 10.107 1.00 89.19 1068 SER A O 1
ATOM 8194 N N . ARG A 1 1069 ? 10.174 21.969 10.120 1.00 92.50 1069 ARG A N 1
ATOM 8195 C CA . ARG A 1 1069 ? 11.335 22.852 9.896 1.00 92.50 1069 ARG A CA 1
ATOM 8196 C C . ARG A 1 1069 ? 12.329 22.915 11.073 1.00 92.50 1069 ARG A C 1
ATOM 8198 O O . ARG A 1 1069 ? 13.486 23.265 10.860 1.00 92.50 1069 ARG A O 1
ATOM 8205 N N . ASP A 1 1070 ? 11.872 22.649 12.302 1.00 91.94 1070 ASP A N 1
ATOM 8206 C CA . ASP A 1 1070 ? 12.645 22.868 13.540 1.00 91.94 1070 ASP A CA 1
ATOM 8207 C C . ASP A 1 1070 ? 12.392 21.842 14.667 1.00 91.94 1070 ASP A C 1
ATOM 8209 O O . ASP A 1 1070 ? 13.079 21.883 15.687 1.00 91.94 1070 ASP A O 1
ATOM 8213 N N . GLY A 1 1071 ? 11.433 20.925 14.500 1.00 88.44 1071 GLY A N 1
ATOM 8214 C CA . GLY A 1 1071 ? 11.098 19.881 15.473 1.00 88.44 1071 GLY A CA 1
ATOM 8215 C C . GLY A 1 1071 ? 10.370 20.374 16.726 1.00 88.44 1071 GLY A C 1
ATOM 8216 O O . GLY A 1 1071 ? 10.072 19.564 17.607 1.00 88.44 1071 GLY A O 1
ATOM 8217 N N . SER A 1 1072 ? 10.083 21.674 16.837 1.00 93.94 1072 SER A N 1
ATOM 8218 C CA . SER A 1 1072 ? 9.550 22.284 18.055 1.00 93.94 1072 SER A CA 1
ATOM 8219 C C . SER A 1 1072 ? 8.021 22.230 18.129 1.00 93.94 1072 SER A C 1
ATOM 8221 O O . SER A 1 1072 ? 7.325 22.263 17.111 1.00 93.94 1072 SER A O 1
ATOM 8223 N N . VAL A 1 1073 ? 7.495 22.133 19.355 1.00 95.81 1073 VAL A N 1
ATOM 8224 C CA . VAL A 1 1073 ? 6.054 22.033 19.633 1.00 95.81 1073 VAL A CA 1
ATOM 8225 C C . VAL A 1 1073 ? 5.391 23.403 19.474 1.00 95.81 1073 VAL A C 1
ATOM 8227 O O . VAL A 1 1073 ? 5.745 24.361 20.160 1.00 95.81 1073 VAL A O 1
ATOM 8230 N N . HIS A 1 1074 ? 4.406 23.487 18.580 1.00 96.31 1074 HIS A N 1
ATOM 8231 C CA . HIS A 1 1074 ? 3.715 24.722 18.200 1.00 96.31 1074 HIS A CA 1
ATOM 8232 C C . HIS A 1 1074 ? 2.225 24.761 18.587 1.00 96.31 1074 HIS A C 1
ATOM 8234 O O . HIS A 1 1074 ? 1.609 25.833 18.563 1.00 96.31 1074 HIS A O 1
ATOM 8240 N N . ASP A 1 1075 ? 1.656 23.624 18.982 1.00 98.19 1075 ASP A N 1
ATOM 8241 C CA . ASP A 1 1075 ? 0.388 23.498 19.704 1.00 98.19 1075 ASP A CA 1
ATOM 8242 C C . ASP A 1 1075 ? 0.396 22.189 20.504 1.00 98.19 1075 ASP A C 1
ATOM 8244 O O . ASP A 1 1075 ? 1.085 21.240 20.136 1.00 98.19 1075 ASP A O 1
ATOM 8248 N N . SER A 1 1076 ? -0.347 22.131 21.605 1.00 97.56 1076 SER A N 1
ATOM 8249 C CA . SER A 1 1076 ? -0.481 20.917 22.410 1.00 97.56 1076 SER A CA 1
ATOM 8250 C C . SER A 1 1076 ? -1.731 20.950 23.283 1.00 97.56 1076 SER A C 1
ATOM 8252 O O . SER A 1 1076 ? -2.288 22.014 23.586 1.00 97.56 1076 SER A O 1
ATOM 8254 N N . PHE A 1 1077 ? -2.179 19.767 23.697 1.00 98.38 1077 PHE A N 1
ATOM 8255 C CA . PHE A 1 1077 ? -3.204 19.612 24.722 1.00 98.38 1077 PHE A CA 1
ATOM 8256 C C . PHE A 1 1077 ? -3.020 18.311 25.508 1.00 98.38 1077 PHE A C 1
ATOM 8258 O O . PHE A 1 1077 ? -2.342 17.385 25.074 1.00 98.38 1077 PHE A O 1
ATOM 8265 N N . THR A 1 1078 ? -3.655 18.236 26.672 1.00 97.94 1078 THR A N 1
ATOM 8266 C CA . THR A 1 1078 ? -3.691 17.047 27.525 1.00 97.94 1078 THR A CA 1
ATOM 8267 C C . THR A 1 1078 ? -5.126 16.623 27.801 1.00 97.94 1078 THR A C 1
ATOM 8269 O O . THR A 1 1078 ? -6.026 17.463 27.877 1.00 97.94 1078 THR A O 1
ATOM 8272 N N . ILE A 1 1079 ? -5.336 15.318 27.968 1.00 97.69 1079 ILE A N 1
ATOM 8273 C CA . ILE A 1 1079 ? -6.573 14.732 28.490 1.00 97.69 1079 ILE A CA 1
ATOM 8274 C C . ILE A 1 1079 ? -6.216 14.015 29.793 1.00 97.69 1079 ILE A C 1
ATOM 8276 O O . ILE A 1 1079 ? -5.351 13.141 29.801 1.00 97.69 1079 ILE A O 1
ATOM 8280 N N . THR A 1 1080 ? -6.864 14.408 30.890 1.00 97.56 1080 THR A N 1
ATOM 8281 C CA . THR A 1 1080 ? -6.693 13.831 32.233 1.00 97.56 1080 THR A CA 1
ATOM 8282 C C . THR A 1 1080 ? -8.046 13.371 32.776 1.00 97.56 1080 THR A C 1
ATOM 8284 O O . THR A 1 1080 ? -8.884 14.194 33.144 1.00 97.56 1080 THR A O 1
ATOM 8287 N N . ARG A 1 1081 ? -8.296 12.063 32.809 1.00 95.38 1081 ARG A N 1
ATOM 8288 C CA . ARG A 1 1081 ? -9.602 11.485 33.177 1.00 95.38 1081 ARG A CA 1
ATOM 8289 C C . ARG A 1 1081 ? -9.445 10.046 33.650 1.00 95.38 1081 ARG A C 1
ATOM 8291 O O . ARG A 1 1081 ? -8.493 9.392 33.259 1.00 95.38 1081 ARG A O 1
ATOM 8298 N N . ASP A 1 1082 ? -10.416 9.520 34.379 1.00 94.12 1082 ASP A N 1
ATOM 8299 C CA . ASP A 1 1082 ? -10.425 8.117 34.797 1.00 94.12 1082 ASP A CA 1
ATOM 8300 C C . ASP A 1 1082 ? -11.371 7.266 33.932 1.00 94.12 1082 ASP A C 1
ATOM 8302 O O . ASP A 1 1082 ? -12.258 7.777 33.245 1.00 94.12 1082 ASP A O 1
ATOM 8306 N N . TYR A 1 1083 ? -11.285 5.936 34.041 1.00 94.25 1083 TYR A N 1
ATOM 8307 C CA . TYR A 1 1083 ? -12.213 5.011 33.368 1.00 94.25 1083 TYR A CA 1
ATOM 8308 C C . TYR A 1 1083 ? -13.702 5.310 33.665 1.00 94.25 1083 TYR A C 1
ATOM 8310 O O . TYR A 1 1083 ? -14.551 5.208 32.778 1.00 94.25 1083 TYR A O 1
ATOM 8318 N N . ARG A 1 1084 ? -14.026 5.787 34.879 1.00 93.44 1084 ARG A N 1
ATOM 8319 C CA . ARG A 1 1084 ? -15.376 6.269 35.250 1.00 93.44 1084 ARG A CA 1
ATOM 8320 C C . ARG A 1 1084 ? -15.900 7.393 34.347 1.00 93.44 1084 ARG A C 1
ATOM 8322 O O . ARG A 1 1084 ? -17.098 7.446 34.094 1.00 93.44 1084 ARG A O 1
ATOM 8329 N N . ASP A 1 1085 ? -15.028 8.247 33.821 1.00 92.75 1085 ASP A N 1
ATOM 8330 C CA . ASP A 1 1085 ? -15.395 9.374 32.958 1.00 92.75 1085 ASP A CA 1
ATOM 8331 C C . ASP A 1 1085 ? -15.654 8.914 31.513 1.00 92.75 1085 ASP A C 1
ATOM 8333 O O . ASP A 1 1085 ? -16.479 9.481 30.787 1.00 92.75 1085 ASP A O 1
ATOM 8337 N N . ILE A 1 1086 ? -15.008 7.814 31.109 1.00 91.62 1086 ILE A N 1
ATOM 8338 C CA . ILE A 1 1086 ? -15.324 7.089 29.874 1.00 91.62 1086 ILE A CA 1
ATOM 8339 C C . ILE A 1 1086 ? -16.684 6.380 30.019 1.00 91.62 1086 ILE A C 1
ATOM 8341 O O . ILE A 1 1086 ? -17.490 6.420 29.087 1.00 91.62 1086 ILE A O 1
ATOM 8345 N N . LEU A 1 1087 ? -17.003 5.821 31.192 1.00 90.44 1087 LEU A N 1
ATOM 8346 C CA . LEU A 1 1087 ? -18.303 5.188 31.469 1.00 90.44 1087 LEU A CA 1
ATOM 8347 C C . LEU A 1 1087 ? -19.472 6.171 31.661 1.00 90.44 1087 LEU A C 1
ATOM 8349 O O . LEU A 1 1087 ? -20.596 5.826 31.310 1.00 90.44 1087 LEU A O 1
ATOM 8353 N N . ALA A 1 1088 ? -19.232 7.379 32.181 1.00 90.12 1088 ALA A N 1
ATOM 8354 C CA . ALA A 1 1088 ? -20.276 8.371 32.457 1.00 90.12 1088 ALA A CA 1
ATOM 8355 C C . ALA A 1 1088 ? -21.148 8.689 31.225 1.00 90.12 1088 ALA A C 1
ATOM 8357 O O . ALA A 1 1088 ? -20.636 8.770 30.105 1.00 90.12 1088 ALA A O 1
ATOM 8358 N N . CYS A 1 1089 ? -22.451 8.909 31.423 1.00 88.88 1089 CYS A N 1
ATOM 8359 C CA . CYS A 1 1089 ? -23.351 9.268 30.326 1.00 88.88 1089 CYS A CA 1
ATOM 8360 C C . CYS A 1 1089 ? -23.036 10.655 29.747 1.00 88.88 1089 CYS A C 1
ATOM 8362 O O . CYS A 1 1089 ? -22.672 11.578 30.477 1.00 88.88 1089 CYS A O 1
ATOM 8364 N N . THR A 1 1090 ? -23.203 10.795 28.434 1.00 84.75 1090 THR A N 1
ATOM 8365 C CA . THR A 1 1090 ? -23.038 12.041 27.670 1.00 84.75 1090 THR A CA 1
ATOM 8366 C C . THR A 1 1090 ? -24.223 12.228 26.718 1.00 84.75 1090 THR A C 1
ATOM 8368 O O . THR A 1 1090 ? -25.097 11.362 26.650 1.00 84.75 1090 THR A O 1
ATOM 8371 N N . ILE A 1 1091 ? -24.284 13.359 26.005 1.00 82.75 1091 ILE A N 1
ATOM 8372 C CA . ILE A 1 1091 ? -25.313 13.593 24.974 1.00 82.75 1091 ILE A CA 1
ATOM 8373 C C . ILE A 1 1091 ? -25.262 12.437 23.962 1.00 82.75 1091 ILE A C 1
ATOM 8375 O O . ILE A 1 1091 ? -24.172 11.997 23.594 1.00 82.75 1091 ILE A O 1
ATOM 8379 N N . ASP A 1 1092 ? -26.436 11.892 23.641 1.00 80.06 1092 ASP A N 1
ATOM 8380 C CA . ASP A 1 1092 ? -26.688 10.708 22.801 1.00 80.06 1092 ASP A CA 1
ATOM 8381 C C . ASP A 1 1092 ? -25.912 9.432 23.163 1.00 80.06 1092 ASP A C 1
ATOM 8383 O O . ASP A 1 1092 ? -25.817 8.482 22.386 1.00 80.06 1092 ASP A O 1
ATOM 8387 N N . ARG A 1 1093 ? -25.411 9.357 24.402 1.00 72.50 1093 ARG A N 1
ATOM 8388 C CA . ARG A 1 1093 ? -24.763 8.162 24.940 1.00 72.50 1093 ARG A CA 1
ATOM 8389 C C . ARG A 1 1093 ? -25.025 7.993 26.433 1.00 72.50 1093 ARG A C 1
ATOM 8391 O O . ARG A 1 1093 ? -24.188 8.327 27.276 1.00 72.50 1093 ARG A O 1
ATOM 8398 N N . CYS A 1 1094 ? -26.151 7.370 26.757 1.00 83.44 1094 CYS A N 1
ATOM 8399 C CA . CYS A 1 1094 ? -26.379 6.759 28.063 1.00 83.44 1094 CYS A CA 1
ATOM 8400 C C . CYS A 1 1094 ? -26.869 5.319 27.843 1.00 83.44 1094 CYS A C 1
ATOM 8402 O O . CYS A 1 1094 ? -27.870 5.156 27.149 1.00 83.44 1094 CYS A O 1
ATOM 8404 N N . PRO A 1 1095 ? -26.168 4.280 28.343 1.00 80.94 1095 PRO A N 1
ATOM 8405 C CA . PRO A 1 1095 ? -26.607 2.895 28.175 1.00 80.94 1095 PRO A CA 1
ATOM 8406 C C . PRO A 1 1095 ? -27.989 2.648 28.787 1.00 80.94 1095 PRO A C 1
ATOM 8408 O O . PRO A 1 1095 ? -28.326 3.255 29.807 1.00 80.94 1095 PRO A O 1
ATOM 8411 N N . ASP A 1 1096 ? -28.753 1.721 28.206 1.00 85.12 1096 ASP A N 1
ATOM 8412 C CA . ASP A 1 1096 ? -30.054 1.323 28.746 1.00 85.12 1096 ASP A CA 1
ATOM 8413 C C . ASP A 1 1096 ? -29.933 0.872 30.207 1.00 85.12 1096 ASP A C 1
ATOM 8415 O O . ASP A 1 1096 ? -29.081 0.057 30.572 1.00 85.12 1096 ASP A O 1
ATOM 8419 N N . THR A 1 1097 ? -30.815 1.400 31.055 1.00 85.94 1097 THR A N 1
ATOM 8420 C CA . THR A 1 1097 ? -30.871 1.072 32.483 1.00 85.94 1097 THR A CA 1
ATOM 8421 C C . THR A 1 1097 ? -32.192 0.395 32.816 1.00 85.94 1097 THR A C 1
ATOM 8423 O O . THR A 1 1097 ? -33.261 0.804 32.368 1.00 85.94 1097 THR A O 1
ATOM 8426 N N . THR A 1 1098 ? -32.123 -0.660 33.627 1.00 84.81 1098 THR A N 1
ATOM 8427 C CA . THR A 1 1098 ? -33.314 -1.305 34.184 1.00 84.81 1098 THR A CA 1
ATOM 8428 C C . THR A 1 1098 ? -33.722 -0.632 35.492 1.00 84.81 1098 THR A C 1
ATOM 8430 O O . THR A 1 1098 ? -32.873 -0.251 36.295 1.00 84.81 1098 THR A O 1
ATOM 8433 N N . LEU A 1 1099 ? -35.032 -0.517 35.723 1.00 83.56 1099 LEU A N 1
ATOM 8434 C CA . LEU A 1 1099 ? -35.611 -0.059 36.993 1.00 83.56 1099 LEU A CA 1
ATOM 8435 C C . LEU A 1 1099 ? -35.753 -1.194 38.029 1.00 83.56 1099 LEU A C 1
ATOM 8437 O O . LEU A 1 1099 ? -36.353 -0.986 39.083 1.00 83.56 1099 LEU A O 1
ATOM 8441 N N . ALA A 1 1100 ? -35.249 -2.396 37.729 1.00 64.12 1100 ALA A N 1
ATOM 8442 C CA . ALA A 1 1100 ? -35.247 -3.519 38.662 1.00 64.12 1100 ALA A CA 1
ATOM 8443 C C . ALA A 1 1100 ? -34.360 -3.228 39.889 1.00 64.12 1100 ALA A C 1
ATOM 8445 O O . ALA A 1 1100 ? -33.208 -2.817 39.740 1.00 64.12 1100 ALA A O 1
ATOM 8446 N N . GLN A 1 1101 ? -34.922 -3.457 41.080 1.00 44.50 1101 GLN A N 1
ATOM 8447 C CA . GLN A 1 1101 ? -34.248 -3.390 42.385 1.00 44.50 1101 GLN A CA 1
ATOM 8448 C C . GLN A 1 1101 ? -33.768 -4.774 42.831 1.00 44.50 1101 GLN A C 1
ATOM 8450 O O . GLN A 1 1101 ? -34.480 -5.755 42.515 1.00 44.50 1101 GLN A O 1
#

Radius of gyration: 40.39 Å; Cα contacts (8 Å, |Δi|>4): 2256; chains: 1; bounding box: 98×97×145 Å

Organism: NCBI:txid262757

InterPro domains:
  IPR004843 Calcineurin-like, phosphoesterase domain [PF00149] (791-992)
  IPR008963 Purple acid phosphatase-like, N-terminal [SSF49363] (671-744)
  IPR025287 Wall-associated receptor kinase, galacturonan-binding domain [PF13947] (36-96)
  IPR025733 Purple acid phosphatase, C-terminal domain [PF14008] (1017-1076)
  IPR029052 Metallo-dependent phosphatase-like [G3DSA:3.60.21.10] (788-1085)
  IPR029052 Metallo-dependent phosphatase-like [SSF56300] (794-1092)
  IPR032872 Wall-associated receptor kinase, C-terminal [PF14380] (222-261)
  IPR032872 Wall-associated receptor kinase, C-terminal [PF14380] (447-486)
  IPR040974 Purple acid phosphatase, Fn3-like domain [PF17808] (571-689)
  IPR041792 Purple acid phosphatase, metallophosphatase domain [cd00839] (790-1081)

Sequence (1101 aa):
MSLSPCAWLFMDILLLLSLVLKVSAAAHPIPLNGTCHDTCGTIPIKFPFGSGFGCGHPDFARYIKCSSGTLQFSTGTGVYTISTIDYPSSTVIVTDPFMSTCSSMQNSGSFSLDKASPFTITEDDIFVLLGCSTTSPVFDLNEDLCVSGSGSRICRGLYSCKGVTGIGLPQNAPISTCCVYDSPSSVGSGYALDLPKLQCSSYTSIYGFGDDAGDPTKWEFGISLEYNDSYYTDTCKDCEASGGLCGFAGLDQSFACICRNGLNTSNNCLGRGYAWSGSGGQKLEIRMILGARRPPNGLLKKLLSYSWCERQRDTVRKDSSCSPQGKLNLRNSGSFSLDKASPFTITEDDIFVLLGCSTTSPVFDLNEDLCVSGSGSRICRGLYSCKGVTGIGLPQNAPISTCCVYDSPSSVGSGYALDLPKLQCSSYTSIYGFGDDAGDPTKWEFGISLEYNDSYYTDTCKDCEASGGLCGFAGLDQSFACICRNGLNTSNNCLGRGYAWSGSGGQKLEIRMILGAAIIMVGMRTLKIFSLAFVLLVLSSLQEAMSHGVHPLSKIALHNTKYALDELAFVKVSPTVLGLKGETTAWVKVDFSCPNPSNDDWIAVFSPANFSAAICPPTNSQMIPPVLCTAPLKYQYANYTNRNYTKEGKGSLKFQLIKQRSDISFALFTGGVSNPKLLAVSSKLAFINPNAPVYPRLAQGKVWNEMTVTWTSGYGIDEAEPFVEWGPKGGYQMRSPAGTLTFDRNTMCASHALSASISNCLDSVFTSFIAELFTLQGEADGSFEYEDFQPGSLNTTKQLIEDLNNIDLVFHIGDIVYAMGYIAQWDQFTAQIAPITSSKPYMIGRYHLAICVFSGNHERDWPGTGSFYQNMDSGGECGVLAQNMFYVPAENRANFWYSADYGMFRFCVAHTELDWREGTEQYKFIENCLASVDRQRQPWLIFLAHRVLGYSSVNFYVSEGSFEEPMGREDLEKLWQKYKVDIALYGHVHNYERTCPVYENICTSKEKHSYTGPLNGTIHVIAGGAGASLHEFSTVNTTWSIRKDYDHGFTKLTAFNDSHLLFEYKKSRDGSVHDSFTITRDYRDILACTIDRCPDTTLAQ

pLDDT: mean 70.8, std 22.59, range [19.83, 98.75]

Foldseek 3Di:
DDDDPPPPVVVVVVVVCVVPPPPDPDPPPPPLFFDWDLAQQHAGDAACDTAAAFFHAPLRNVQWYRDPSWIWGDAPFGIWGWPYADPVQQKTWTHDPQAAALAAHAFHTKDKHDLSHLKDFDPLKFKKFAQADLPFPCPDPVDVFFDPDVQLLVLQQSLCGPNNCNLVAHRRHPSSRMGRTDDPDDDGRMDIGHCVNRRTRHMWIFNACPPDVNHRVRTDTTTMIRGDPPPCDVLQVQLVVQVFGWGADDPVSQIWTRHNVSDIDNRYDPDDDDDDDDDDDDDFADDDDDPDDDDDDDDPDDPDDDDDDDDDDDDPPPDDADDVPDDPADAFDAKDFDDPPDLWDFDLLKWKKFAQADLPFPCNDPVDVFFDPPLLLLLLQQVLCHPNVVNLVAHRRHDSSRMGIGRDQPPDPDGSIRHCVNRRTSHMWIWNACPPDSNHPSRTDTDTHIDRPCPVCPVLVVQLVVQQWHWDADPLPRATWTHHPVRDIDNGYDVDPDDDPDDDDDDDDDDDDDDDDDDDDDDDDDDDDDDPPPVVVVPPDDDDDDDDDDDPCVPPPSPDDDQQAPPPKEKEKPPQEDCPVPDQKDKIKIKIFDPQDDQQKKKFKDPALDFFQDADDDPDPLCDFLRGLEATQFMDGQCPPPVCCNPPRIGMAMAMDGLQAHKMKMWMWDPHRPDTRTHYIYDIGHYPASFDKDLWFKAQAQDPPFTWTKIWGQDDCVRDFDWDFDDRRPPDTDIDGWDWDWDALVNWQDVLLNRYDDDDDTIITTGHDFAFEFEEADGPRPTGGPPNQFQLQLLLLVLCLVCVVVDLHAEYFAPHYLCLSNVSRLVRSSNSCSSQRPPDDDPPDQGHHGYAYAHDCLQAADAPLQFPHNDSNVNGNRNVCVLGSDDHNDPDSNQRWDWDDRFQEIEGEHENRHDCAPPDPNVVSSLCSLVVDPCQGRVAYEYGHAFFLDAAQFPPQVVVVH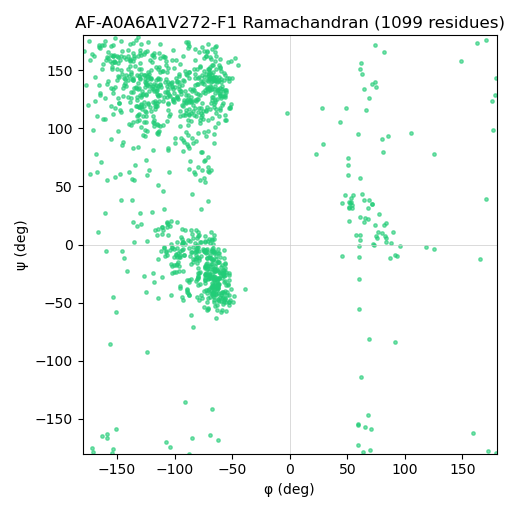RGPVNRDPRCQLSCLQSVHAEYEYAPQQWKWKWAQDGPLDHPDPDQAEAEFASLHYIYMYFNNQGGDHTDGDPDDRPTINDTGGAHWTKDWDDPDSFKIKIFIAGSNPRDTPDIHMGGYHVVSSQDAHVSYDDDDDPDD

Nearest PDB structures (foldseek):
  3zk4-assembly1_B  TM=9.701E-01  e=4.163E-80  Lupinus luteus
  1xzw-assembly1_A  TM=7.311E-01  e=1.792E-18  Ipomoea batatas
  6hwr-assembly1_D  TM=7.490E-01  e=7.380E-17  Phaseolus vulgaris
  1kbp-assembly1_B  TM=7.178E-01  e=8.819E-18  Phaseolus vulgaris
  8brn-assembly1_C  TM=7.302E-01  e=3.902E-17  Phaseolus vulgaris

Secondary structure (DSSP, 8-state):
----GGGTHHHHHHHHHHHH---S--S----SS----SEETTEE--TT--SSTTBS-TTHHHHEEEETTEEEEE-SS-EEEEEEEETTTTEEEEE-TTS--SS-------EEE-TT-SEEE-TT-EEEEES--TT-GGG-TTS--B-TTHHHHHHHHHHHSGGGGGGTPPTT--GGGEEEB-----SSS-EEE-TTTTT-SEEEEEEE-TT-TT-TTS-EESEEEEE--TT--HHHHHHHHTTEEEEEETTTTEEEEEETTS--BSS-TT-----------------------PPPS--------------S-----SS----TTS-----PPPPEE--TT-SB---TT-EEEEEEE-TTSGGG-TTS--S-TTTHHHHHHHHHHSGGGGGGTPPTT--GGGEEEE--GGGSTTS-EE-HHHHTEEEEEEEEE-TT-TT-TTT-EES----B-GGG--HHHHHHHHTTEEEEEETTTTEEEEEETTS--BSS-S-----------------------------------S-TTTGGGSSS-----------GGGG--TT-------TT-EEEEE-SEE-TTS-SEEEEEEEEE-SS--TT-EEEEESSSS---SB---SSTT--SS-BSS--SEEEETTSS-TTHHHHSEEEEEEEEE--SSEEEEEEEESTTTS-EEEEEPPPEEESSSSS-EEEEEEE-SSTT-EEEEEEES--TTT---EEEESSTTSS-EEEE---B---GGGSSSTTTTTSS-SS--EE--------B------TT--B-SS---TTHHHHHHHHHHHTTS----EE-S-----TT-TTHHHHHHHHHHHHHT----TTSS-----EE---HHHH--TTTT-SS---TTTT-TTTTHHHHS----SSTTT--EEE--TTEEEEE--TTS--STTSHHHHHHHHHHHS--TTT--EEEEEESS-SS---BHHHHHTT-SSSTTSSTTHHHHHHHHT-SEEEE-SSSSEEEEEEEETTEES---SSEEES--SSEEEEE---SSSSPPPBPS---SSEEEEE-S-EEEEEEE-SSSEEEEEEEETTT--EEEEEEEE--HHHHHS-BTTB--------

Mean predicted aligned error: 22.27 Å